Protein AF-C3Y160-F1 (afdb_monomer_lite)

Radius of gyration: 43.03 Å; chains: 1; bounding box: 176×109×102 Å

Foldseek 3Di:
DDDPDDPPLLQWKKWAFDLQPQGRAIAIDRPPDQWDQDLPQLWIDGPVSGHPIDTDPDLVLNLLRCCLCQVQVLLFQRQALQRRDHSRDGQLLLQLQQVVLQFWFADPPVLAIDGQVVVVHDRGDQLLVLLQAFDADEPRCQPTRNQHADDPQQCVFQVVVQCVLCVVQVVDRFWGWGDFDQQLLQVLRQVCCGRASHSNNSQSLLVLLLVQCVVCVVVVCVLQVVPDPPVCSVVLSLLSHPPRDDPVQDQRYHDVVSQLSSLLSNLAKEWEAGHPVVLVDPDDLTAIHHNVVDQQQSQADPVSHGSAYWYWYQRHPLSRGITGIHGHPPGDFGWDAPVRTHAHPSDDRVCCVSRFDADPRRTTGHRDDHYDDPVSVVSRSVSSQVVSCVVLVFGSVQLSLQCRQPVVVVVDDNDRSVNSSVVSSVQQVQQFWKAALSNRHIDGLDDPQQLWAVVHVLLVVQCVVPNDADAPDWDQDVVSQWIWGADPVRRGTHTDSVNRDDQADPRSRDRRMFTAHRHRDTPDDFQRFDSAAQPDAPCSNGTWTDDPHDTWSYAFDWDFQWADDPNDIDTDTDGADDPTPPPVPGDDLLVSLQVVCCVPPVVCRPVPVSSVVSSVRVCVRVVDPDDDDHDDPVPDPDDDDDDDDDDDDDDDDDDDDDDDDDDDDDDDDDDPPPDPDPVSVVVVVVCVVVVVVVVVVVVVVVVVVVVVVVVVVVVVPPDDDDDDDDDDDDDDDDDDDDDDDDDDDDQWAWEWEAEPVGDIDIDIGGQQAFPVNVLVSCCVPVVAHSVFWFKWWDVVTDTDDHDDVPCRRGGDPDHHYIYMYIYGHDDDDDDDDDDDDDDDDDDDDDDDDDDDDDDDDDCPVVVVLVVVVVSLVSSLVVLQVSQVSVVHGSLVSCLAPLVLFALSHSVVVVCCSPPNDDAQDKDDDPSDPPWIWGQHPVRRGIFTQLPPVGTHRRHPCVVVVVVVSVVVVVVDDPPPPPPPPPDDDDYDDDDDDDDDDDDPRDRDDDDDDDDDDDDDDDDDDDDDDDDDDDDDDDDDDDDDDDDDDDDDDDDDDYDDDYDDDDDDDDDDDDDDDDDDDDDDDDDDDDDDDDDDDDD

Organism: Branchiostoma floridae (NCBI:txid7739)

Structure (mmCIF, N/CA/C/O backbone):
data_AF-C3Y160-F1
#
_entry.id   AF-C3Y160-F1
#
loop_
_atom_site.group_PDB
_atom_site.id
_atom_site.type_symbol
_atom_site.label_atom_id
_atom_site.label_alt_id
_atom_site.label_comp_id
_atom_site.label_asym_id
_atom_site.label_entity_id
_atom_site.label_seq_id
_atom_site.pdbx_PDB_ins_code
_atom_site.Cartn_x
_atom_site.Cartn_y
_atom_site.Cartn_z
_atom_site.occupancy
_atom_site.B_iso_or_equiv
_atom_site.auth_seq_id
_atom_site.auth_comp_id
_atom_site.auth_asym_id
_atom_site.auth_atom_id
_atom_site.pdbx_PDB_model_num
ATOM 1 N N . MET A 1 1 ? -1.901 44.728 -33.191 1.00 28.69 1 MET A N 1
ATOM 2 C CA . MET A 1 1 ? -0.955 44.079 -32.252 1.00 28.69 1 MET A CA 1
ATOM 3 C C . MET A 1 1 ? -1.765 43.401 -31.156 1.00 28.69 1 MET A C 1
ATOM 5 O O . MET A 1 1 ? -2.760 43.987 -30.753 1.00 28.69 1 MET A O 1
ATOM 9 N N . LEU A 1 2 ? -1.385 42.202 -30.701 1.00 23.12 2 LEU A N 1
ATOM 10 C CA . LEU A 1 2 ? -2.058 41.497 -29.594 1.00 23.12 2 LEU A CA 1
ATOM 11 C C . LEU A 1 2 ? -1.254 41.627 -28.280 1.00 23.12 2 LEU A C 1
ATOM 13 O O . LEU A 1 2 ? -0.032 41.793 -28.353 1.00 23.12 2 LEU A O 1
ATOM 17 N N . PRO A 1 3 ? -1.884 41.552 -27.087 1.00 27.44 3 PRO A N 1
ATOM 18 C CA . PRO A 1 3 ? -1.202 41.828 -25.819 1.00 27.44 3 PRO A CA 1
ATOM 19 C C . PRO A 1 3 ? -0.219 40.719 -25.397 1.00 27.44 3 PRO A C 1
ATOM 21 O O . PRO A 1 3 ? -0.613 39.653 -24.922 1.00 27.44 3 PRO A O 1
ATOM 24 N N . ARG A 1 4 ? 1.088 40.988 -25.504 1.00 31.17 4 ARG A N 1
ATOM 25 C CA . ARG A 1 4 ? 2.152 40.155 -24.913 1.00 31.17 4 ARG A CA 1
ATOM 26 C C . ARG A 1 4 ? 2.256 40.396 -23.397 1.00 31.17 4 ARG A C 1
ATOM 28 O O . ARG A 1 4 ? 3.114 41.162 -22.970 1.00 31.17 4 ARG A O 1
ATOM 35 N N . SER A 1 5 ? 1.416 39.755 -22.578 1.00 34.22 5 SER A N 1
ATOM 36 C CA . SER A 1 5 ? 1.588 39.820 -21.107 1.00 34.22 5 SER A CA 1
ATOM 37 C C . SER A 1 5 ? 1.102 38.630 -20.264 1.00 34.22 5 SER A C 1
ATOM 39 O O . SER A 1 5 ? 1.584 38.501 -19.145 1.00 34.22 5 SER A O 1
ATOM 41 N N . LYS A 1 6 ? 0.219 37.739 -20.747 1.00 31.86 6 LYS A N 1
ATOM 42 C CA . LYS A 1 6 ? -0.302 36.604 -19.935 1.00 31.86 6 LYS A CA 1
ATOM 43 C C . LYS A 1 6 ? 0.188 35.200 -20.322 1.00 31.86 6 LYS A C 1
ATOM 45 O O . LYS A 1 6 ? -0.045 34.251 -19.588 1.00 31.86 6 LYS A O 1
ATOM 50 N N . SER A 1 7 ? 0.884 35.037 -21.446 1.00 43.88 7 SER A N 1
ATOM 51 C CA . SER A 1 7 ? 1.175 33.713 -22.028 1.00 43.88 7 SER A CA 1
ATOM 52 C C . SER A 1 7 ? 2.421 32.999 -21.483 1.00 43.88 7 SER A C 1
ATOM 54 O O . SER A 1 7 ? 2.872 32.044 -22.110 1.00 43.88 7 SER A O 1
ATOM 56 N N . ARG A 1 8 ? 3.050 33.487 -20.402 1.00 43.78 8 ARG A N 1
ATOM 57 C CA . ARG A 1 8 ? 4.340 32.952 -19.915 1.00 43.78 8 ARG A CA 1
ATOM 58 C C . ARG A 1 8 ? 4.230 32.109 -18.644 1.00 43.78 8 ARG A C 1
ATOM 60 O O . ARG A 1 8 ? 5.097 31.279 -18.413 1.00 43.78 8 ARG A O 1
ATOM 67 N N . GLU A 1 9 ? 3.172 32.277 -17.855 1.00 42.59 9 GLU A N 1
ATOM 68 C CA . GLU A 1 9 ? 2.926 31.462 -16.653 1.00 42.59 9 GLU A CA 1
ATOM 69 C C . GLU A 1 9 ? 2.296 30.107 -17.007 1.00 42.59 9 GLU A C 1
ATOM 71 O O . GLU A 1 9 ? 2.671 29.081 -16.444 1.00 42.59 9 GLU A O 1
ATOM 76 N N . THR A 1 10 ? 1.429 30.085 -18.024 1.00 48.44 10 THR A N 1
ATOM 77 C CA . THR A 1 10 ? 0.680 28.913 -18.517 1.00 48.44 10 THR A CA 1
ATOM 78 C C . THR A 1 10 ? 1.523 27.818 -19.177 1.00 48.44 10 THR A C 1
ATOM 80 O O . THR A 1 10 ? 0.948 26.885 -19.721 1.00 48.44 10 THR A O 1
ATOM 83 N N . TYR A 1 11 ? 2.858 27.914 -19.156 1.00 58.06 11 TYR A N 1
ATOM 84 C CA . TYR A 1 11 ? 3.773 26.899 -19.708 1.00 58.06 11 TYR A CA 1
ATOM 85 C C . TYR A 1 11 ? 4.978 26.587 -18.802 1.00 58.06 11 TYR A C 1
ATOM 87 O O . TYR A 1 11 ? 5.885 25.870 -19.217 1.00 58.06 11 TYR A O 1
ATOM 95 N N . ARG A 1 12 ? 5.010 27.101 -17.563 1.00 73.38 12 ARG A N 1
ATOM 96 C CA . ARG A 1 12 ? 6.098 26.811 -16.614 1.00 73.38 12 ARG A CA 1
ATOM 97 C C . ARG A 1 12 ? 5.959 25.384 -16.081 1.00 73.38 12 ARG A C 1
ATOM 99 O O . ARG A 1 12 ? 4.905 25.021 -15.553 1.00 73.38 12 ARG A O 1
ATOM 106 N N . VAL A 1 13 ? 7.022 24.591 -16.197 1.00 77.81 13 VAL A N 1
ATOM 107 C CA . VAL A 1 13 ? 7.127 23.261 -15.581 1.00 77.81 13 VAL A CA 1
ATOM 108 C C . VAL A 1 13 ? 7.920 23.390 -14.292 1.00 77.81 13 VAL A C 1
ATOM 110 O O . VAL A 1 13 ? 9.026 23.928 -14.286 1.00 77.81 13 VAL A O 1
ATOM 113 N N . LEU A 1 14 ? 7.360 22.875 -13.206 1.00 83.75 14 LEU A N 1
ATOM 114 C CA . LEU A 1 14 ? 8.043 22.727 -11.933 1.00 83.75 14 LEU A CA 1
ATOM 115 C C . LEU A 1 14 ? 8.468 21.268 -11.753 1.00 83.75 14 LEU A C 1
ATOM 117 O O . LEU A 1 14 ? 7.848 20.345 -12.291 1.00 83.75 14 LEU A O 1
ATOM 121 N N . SER A 1 15 ? 9.518 21.052 -10.973 1.00 85.19 15 SER A N 1
ATOM 122 C CA . SER A 1 15 ? 9.841 19.739 -10.428 1.00 85.19 15 SER A CA 1
ATOM 123 C C . SER A 1 15 ? 10.055 19.825 -8.923 1.00 85.19 15 SER A C 1
ATOM 125 O O . SER A 1 15 ? 10.265 20.905 -8.380 1.00 85.19 15 SER A O 1
ATOM 127 N N . GLY A 1 16 ? 9.946 18.696 -8.238 1.00 86.81 16 GLY A N 1
ATOM 128 C CA . GLY A 1 16 ? 10.106 18.598 -6.790 1.00 86.81 16 GLY A CA 1
ATOM 129 C C . GLY A 1 16 ? 9.972 17.149 -6.342 1.00 86.81 16 GLY A C 1
ATOM 130 O O . GLY A 1 16 ? 9.907 16.251 -7.176 1.00 86.81 16 GLY A O 1
ATOM 131 N N . HIS A 1 17 ? 9.929 16.893 -5.042 1.00 87.94 17 HIS A N 1
ATOM 132 C CA . HIS A 1 17 ? 10.000 15.541 -4.489 1.00 87.94 17 HIS A CA 1
ATOM 133 C C . HIS A 1 17 ? 8.732 15.188 -3.712 1.00 87.94 17 HIS A C 1
ATOM 135 O O . HIS A 1 17 ? 8.193 16.010 -2.965 1.00 87.94 17 HIS A O 1
ATOM 141 N N . CYS A 1 18 ? 8.257 13.953 -3.889 1.00 89.62 18 CYS A N 1
ATOM 142 C CA . CYS A 1 18 ? 7.149 13.406 -3.109 1.00 89.62 18 CYS A CA 1
ATOM 143 C C . CYS A 1 18 ? 7.467 13.497 -1.598 1.00 89.62 18 CYS A C 1
ATOM 145 O O . CYS A 1 18 ? 8.522 13.012 -1.185 1.00 89.62 18 CYS A O 1
ATOM 147 N N . PRO A 1 19 ? 6.586 14.080 -0.760 1.00 90.81 19 PRO A N 1
ATOM 148 C CA . PRO A 1 19 ? 6.842 14.238 0.672 1.00 90.81 19 PRO A CA 1
ATOM 149 C C . PRO A 1 19 ? 6.797 12.928 1.476 1.00 90.81 19 PRO A C 1
ATOM 151 O O . PRO A 1 19 ? 7.210 12.920 2.637 1.00 90.81 19 PRO A O 1
ATOM 154 N N . ASP A 1 20 ? 6.320 11.823 0.892 1.00 90.31 20 ASP A N 1
ATOM 155 C CA . ASP A 1 20 ? 6.388 10.510 1.532 1.00 90.31 20 ASP A CA 1
ATOM 156 C C . ASP A 1 20 ? 7.849 10.064 1.679 1.00 90.31 20 ASP A C 1
ATOM 158 O O . ASP A 1 20 ? 8.583 9.899 0.699 1.00 90.31 20 ASP A O 1
ATOM 162 N N . GLN A 1 21 ? 8.259 9.845 2.930 1.00 87.00 21 GLN A N 1
ATOM 163 C CA . GLN A 1 21 ? 9.657 9.635 3.307 1.00 87.00 21 GLN A CA 1
ATOM 164 C C . GLN A 1 21 ? 10.286 8.365 2.719 1.00 87.00 21 GLN A C 1
ATOM 166 O O . GLN A 1 21 ? 11.517 8.309 2.653 1.00 87.00 21 GLN A O 1
ATOM 171 N N . ASN A 1 22 ? 9.473 7.389 2.295 1.00 87.25 22 ASN A N 1
ATOM 172 C CA . ASN A 1 22 ? 9.919 6.131 1.691 1.00 87.25 22 ASN A CA 1
ATOM 173 C C . ASN A 1 22 ? 9.752 6.109 0.162 1.00 87.25 22 ASN A C 1
ATOM 175 O O . ASN A 1 22 ? 10.270 5.199 -0.477 1.00 87.25 22 ASN A O 1
ATOM 179 N N . CYS A 1 23 ? 9.056 7.090 -0.420 1.00 87.81 23 CYS A N 1
ATOM 180 C CA . CYS A 1 23 ? 8.959 7.276 -1.867 1.00 87.81 23 CYS A CA 1
ATOM 181 C C . CYS A 1 23 ? 10.003 8.281 -2.369 1.00 87.81 23 CYS A C 1
ATOM 183 O O . CYS A 1 23 ? 10.876 7.925 -3.155 1.00 87.81 23 CYS A O 1
ATOM 185 N N . ARG A 1 24 ? 9.921 9.545 -1.921 1.00 84.19 24 ARG A N 1
ATOM 186 C CA . ARG A 1 24 ? 10.782 10.675 -2.341 1.00 84.19 24 ARG A CA 1
ATOM 187 C C . ARG A 1 24 ? 10.939 10.889 -3.856 1.00 84.19 24 ARG A C 1
ATOM 189 O O . ARG A 1 24 ? 11.800 11.665 -4.265 1.00 84.19 24 ARG A O 1
ATOM 196 N N . ALA A 1 25 ? 10.128 10.236 -4.691 1.00 82.50 25 ALA A N 1
ATOM 197 C CA . ALA A 1 25 ? 10.270 10.269 -6.143 1.00 82.50 25 ALA A CA 1
ATOM 198 C C . ALA A 1 25 ? 10.261 11.709 -6.678 1.00 82.50 25 ALA A C 1
ATOM 200 O O . ALA A 1 25 ? 9.440 12.526 -6.247 1.00 82.50 25 ALA A O 1
ATOM 201 N N . LYS A 1 26 ? 11.155 12.012 -7.632 1.00 79.62 26 LYS A N 1
ATOM 202 C CA . LYS A 1 26 ? 11.177 13.315 -8.304 1.00 79.62 26 LYS A CA 1
ATOM 203 C C . LYS A 1 26 ? 9.999 13.416 -9.275 1.00 79.62 26 LYS A C 1
ATOM 205 O O . LYS A 1 26 ? 9.898 12.663 -10.245 1.00 79.62 26 LYS A O 1
ATOM 210 N N . LEU A 1 27 ? 9.095 14.337 -8.972 1.00 80.12 27 LEU A N 1
ATOM 211 C CA . LEU A 1 27 ? 7.880 14.648 -9.709 1.00 80.12 27 LEU A CA 1
ATOM 212 C C . LEU A 1 27 ? 8.112 15.860 -10.609 1.00 80.12 27 LEU A C 1
ATOM 214 O O . LEU A 1 27 ? 8.887 16.752 -10.275 1.00 80.12 27 LEU A O 1
ATOM 218 N N . PHE A 1 28 ? 7.392 15.900 -11.727 1.00 78.12 28 PHE A N 1
ATOM 219 C CA . PHE A 1 28 ? 7.389 16.998 -12.692 1.00 78.12 28 PHE A CA 1
ATOM 220 C C . PHE A 1 28 ? 5.934 17.370 -12.973 1.00 78.12 28 PHE A C 1
ATOM 222 O O . PHE A 1 28 ? 5.136 16.490 -13.302 1.00 78.12 28 PHE A O 1
ATOM 229 N N . PHE A 1 29 ? 5.568 18.637 -12.819 1.00 78.81 29 PHE A N 1
ATOM 230 C CA . PHE A 1 29 ? 4.174 19.076 -12.870 1.00 78.81 29 PHE A CA 1
ATOM 231 C C . PHE A 1 29 ? 4.056 20.515 -13.391 1.00 78.81 29 PHE A C 1
ATOM 233 O O . PHE A 1 29 ? 4.993 21.303 -13.252 1.00 78.81 29 PHE A O 1
ATOM 240 N N . PRO A 1 30 ? 2.925 20.889 -14.013 1.00 79.94 30 PRO A N 1
ATOM 241 C CA . PRO A 1 30 ? 2.691 22.268 -14.421 1.00 79.94 30 PRO A CA 1
ATOM 242 C C . PRO A 1 30 ? 2.616 23.216 -13.218 1.00 79.94 30 PRO A C 1
ATOM 244 O O . PRO A 1 30 ? 2.050 22.864 -12.185 1.00 79.94 30 PRO A O 1
ATOM 247 N N . ALA A 1 31 ? 3.103 24.451 -13.361 1.00 82.25 31 ALA A N 1
ATOM 248 C CA . ALA A 1 31 ? 3.077 25.445 -12.281 1.00 82.25 31 ALA A CA 1
ATOM 249 C C . ALA A 1 31 ? 1.659 25.829 -11.808 1.00 82.25 31 ALA A C 1
ATOM 251 O O . ALA A 1 31 ? 1.501 26.355 -10.709 1.00 82.25 31 ALA A O 1
ATOM 252 N N . TRP A 1 32 ? 0.631 25.554 -12.614 1.00 78.81 32 TRP A N 1
ATOM 253 C CA . TRP A 1 32 ? -0.780 25.777 -12.282 1.00 78.81 32 TRP A CA 1
ATOM 254 C C . TRP A 1 32 ? -1.497 24.538 -11.719 1.00 78.81 32 TRP A C 1
ATOM 256 O O . TRP A 1 32 ? -2.661 24.646 -11.336 1.00 78.81 32 TRP A O 1
ATOM 266 N N . ASP A 1 33 ? -0.849 23.367 -11.668 1.00 79.75 33 ASP A N 1
ATOM 267 C CA . ASP A 1 33 ? -1.440 22.178 -11.047 1.00 79.75 33 ASP A CA 1
ATOM 268 C C . ASP A 1 33 ? -1.330 22.276 -9.521 1.00 79.75 33 ASP A C 1
ATOM 270 O O . ASP A 1 33 ? -0.237 22.314 -8.951 1.00 79.75 33 ASP A O 1
ATOM 274 N N . SER A 1 34 ? -2.487 22.325 -8.862 1.00 83.50 34 SER A N 1
ATOM 275 C CA . SER A 1 34 ? -2.612 22.411 -7.411 1.00 83.50 34 SER A CA 1
ATOM 276 C C . SER A 1 34 ? -2.629 21.047 -6.713 1.00 83.50 34 SER A C 1
ATOM 278 O O . SER A 1 34 ? -2.491 21.016 -5.489 1.00 83.50 34 SER A O 1
ATOM 280 N N . SER A 1 35 ? -2.792 19.930 -7.440 1.00 86.69 35 SER A N 1
ATOM 281 C CA . SER A 1 35 ? -3.027 18.596 -6.867 1.00 86.69 35 SER A CA 1
ATOM 282 C C . SER A 1 35 ? -2.290 17.476 -7.624 1.00 86.69 35 SER A C 1
ATOM 284 O O . SER A 1 35 ? -2.880 16.654 -8.334 1.00 86.69 35 SER A O 1
ATOM 286 N N . ILE A 1 36 ? -0.979 17.413 -7.410 1.00 86.44 36 ILE A N 1
ATOM 287 C CA . ILE A 1 36 ? -0.039 16.533 -8.106 1.00 86.44 36 ILE A CA 1
ATOM 288 C C . ILE A 1 36 ? -0.219 15.081 -7.632 1.00 86.44 36 ILE A C 1
ATOM 290 O O . ILE A 1 36 ? -0.150 14.804 -6.433 1.00 86.44 36 ILE A O 1
ATOM 294 N N . GLU A 1 37 ? -0.393 14.136 -8.561 1.00 86.19 37 GLU A N 1
ATOM 295 C CA . GLU A 1 37 ? -0.336 12.692 -8.280 1.00 86.19 37 GLU A CA 1
ATOM 296 C C . GLU A 1 37 ? 1.112 12.181 -8.365 1.00 86.19 37 GLU A C 1
ATOM 298 O O . GLU A 1 37 ? 1.786 12.320 -9.389 1.00 86.19 37 GLU A O 1
ATOM 303 N N . CYS A 1 38 ? 1.608 11.572 -7.288 1.00 85.38 38 CYS A N 1
ATOM 304 C CA . CYS A 1 38 ? 2.910 10.923 -7.276 1.00 85.38 38 CYS A CA 1
ATOM 305 C C . CYS A 1 38 ? 2.859 9.631 -8.102 1.00 85.38 38 CYS A C 1
ATOM 307 O O . CYS A 1 38 ? 2.240 8.647 -7.700 1.00 85.38 38 CYS A O 1
ATOM 309 N N . THR A 1 39 ? 3.551 9.615 -9.243 1.00 76.94 39 THR A N 1
ATOM 310 C CA . THR A 1 39 ? 3.501 8.483 -10.190 1.00 76.94 39 THR A CA 1
ATOM 311 C C . THR A 1 39 ? 4.071 7.159 -9.658 1.00 76.94 39 THR A C 1
ATOM 313 O O . THR A 1 39 ? 3.780 6.118 -10.245 1.00 76.94 39 THR A O 1
ATOM 316 N N . ASP A 1 40 ? 4.833 7.184 -8.558 1.00 80.56 40 ASP A N 1
ATOM 317 C CA . ASP A 1 40 ? 5.325 5.993 -7.854 1.00 80.56 40 ASP A CA 1
ATOM 318 C C . ASP A 1 40 ? 4.375 5.570 -6.717 1.00 80.56 40 ASP A C 1
ATOM 320 O O . ASP A 1 40 ? 3.670 4.569 -6.847 1.00 80.56 40 ASP A O 1
ATOM 324 N N . CYS A 1 41 ? 4.272 6.329 -5.618 1.00 87.50 41 CYS A N 1
ATOM 325 C CA . CYS A 1 41 ? 3.459 5.893 -4.474 1.00 87.50 41 CYS A CA 1
ATOM 326 C C . CYS A 1 41 ? 1.935 6.004 -4.689 1.00 87.50 41 CYS A C 1
ATOM 328 O O . CYS A 1 41 ? 1.176 5.382 -3.948 1.00 87.50 41 CYS A O 1
ATOM 330 N N . GLY A 1 42 ? 1.465 6.754 -5.692 1.00 87.06 42 GLY A N 1
ATOM 331 C CA . GLY A 1 42 ? 0.040 6.956 -5.991 1.00 87.06 42 GLY A CA 1
ATOM 332 C C . GLY A 1 42 ? -0.678 7.965 -5.088 1.00 87.06 42 GLY A C 1
ATOM 333 O O . GLY A 1 42 ? -1.872 8.196 -5.259 1.00 87.06 42 GLY A O 1
ATOM 334 N N . GLN A 1 43 ? 0.014 8.579 -4.124 1.00 90.44 43 GLN A N 1
ATOM 335 C CA . GLN A 1 43 ? -0.568 9.640 -3.300 1.00 90.44 43 GLN A CA 1
ATOM 336 C C . GLN A 1 43 ? -0.787 10.910 -4.129 1.00 90.44 43 GLN A C 1
ATOM 338 O O . GLN A 1 43 ? 0.034 11.250 -4.981 1.00 90.44 43 GLN A O 1
ATOM 343 N N . ARG A 1 44 ? -1.865 11.649 -3.845 1.00 89.44 44 ARG A N 1
ATOM 344 C CA . ARG A 1 44 ? -2.053 13.015 -4.354 1.00 89.44 44 ARG A CA 1
ATOM 345 C C . ARG A 1 44 ? -1.686 14.024 -3.275 1.00 89.44 44 ARG A C 1
ATOM 347 O O . ARG A 1 44 ? -2.143 13.905 -2.141 1.00 89.44 44 ARG A O 1
ATOM 354 N N . HIS A 1 45 ? -0.890 15.018 -3.642 1.00 89.00 45 HIS A N 1
ATOM 355 C CA . HIS A 1 45 ? -0.391 16.058 -2.746 1.00 89.00 45 HIS A CA 1
ATOM 356 C C . HIS A 1 45 ? -0.837 17.435 -3.236 1.00 89.00 45 HIS A C 1
ATOM 358 O O . HIS A 1 45 ? -0.967 17.654 -4.439 1.00 89.00 45 HIS A O 1
ATOM 364 N N . GLN A 1 46 ? -1.027 18.386 -2.320 1.00 88.62 46 GLN A N 1
ATOM 365 C CA . GLN A 1 46 ? -1.099 19.792 -2.716 1.00 88.62 46 GLN A CA 1
ATOM 366 C C . GLN A 1 46 ? 0.276 20.269 -3.196 1.00 88.62 46 GLN A C 1
ATOM 368 O O . GLN A 1 46 ? 1.297 19.825 -2.670 1.00 88.62 46 GLN A O 1
ATOM 373 N N . GLN A 1 47 ? 0.311 21.206 -4.146 1.00 88.81 47 GLN A N 1
ATOM 374 C CA . GLN A 1 47 ? 1.558 21.794 -4.659 1.00 88.81 47 GLN A CA 1
ATOM 375 C C . GLN A 1 47 ? 2.458 22.350 -3.535 1.00 88.81 47 GLN A C 1
ATOM 377 O O . GLN A 1 47 ? 3.669 22.148 -3.547 1.00 88.81 47 GLN A O 1
ATOM 382 N N . SER A 1 48 ? 1.848 22.960 -2.515 1.00 89.12 48 SER A N 1
ATOM 383 C CA . SER A 1 48 ? 2.486 23.481 -1.296 1.00 89.12 48 SER A CA 1
ATOM 384 C C . SER A 1 48 ? 3.131 22.420 -0.391 1.00 89.12 48 SER A C 1
ATOM 386 O O . SER A 1 48 ? 3.931 22.771 0.472 1.00 89.12 48 SER A O 1
ATOM 388 N N . ALA A 1 49 ? 2.785 21.140 -0.561 1.00 89.25 49 ALA A N 1
ATOM 389 C CA . ALA A 1 49 ? 3.330 20.019 0.207 1.00 89.25 49 ALA A CA 1
ATOM 390 C C . ALA A 1 49 ? 4.451 19.264 -0.534 1.00 89.25 49 ALA A C 1
ATOM 392 O O . ALA A 1 49 ? 5.050 18.351 0.035 1.00 89.25 49 ALA A O 1
ATOM 393 N N . ILE A 1 50 ? 4.745 19.617 -1.791 1.00 91.44 50 ILE A N 1
ATOM 394 C CA . ILE A 1 50 ? 5.877 19.059 -2.538 1.00 91.44 50 ILE A CA 1
ATOM 395 C C . ILE A 1 50 ? 7.188 19.635 -1.986 1.00 91.44 50 ILE A C 1
ATOM 397 O O . ILE A 1 50 ? 7.301 20.834 -1.738 1.00 91.44 50 ILE A O 1
ATOM 401 N N . GLN A 1 51 ? 8.197 18.785 -1.796 1.00 91.62 51 GLN A N 1
ATOM 402 C CA . GLN A 1 51 ? 9.487 19.197 -1.239 1.00 91.62 51 GLN A CA 1
ATOM 403 C C . GLN A 1 51 ? 10.440 19.682 -2.338 1.00 91.62 51 GLN A C 1
ATOM 405 O O . GLN A 1 51 ? 10.501 19.088 -3.413 1.00 91.62 51 GLN A O 1
ATOM 410 N N . ASN A 1 52 ? 11.232 20.718 -2.044 1.00 89.44 52 ASN A N 1
ATOM 411 C CA . ASN A 1 52 ? 12.265 21.269 -2.934 1.00 89.44 52 ASN A CA 1
ATOM 412 C C . ASN A 1 52 ? 11.727 21.588 -4.344 1.00 89.44 52 ASN A C 1
ATOM 414 O O . ASN A 1 52 ? 12.195 21.022 -5.331 1.00 89.44 52 ASN A O 1
ATOM 418 N N . VAL A 1 53 ? 10.702 22.444 -4.421 1.00 90.06 53 VAL A N 1
ATOM 419 C CA . VAL A 1 53 ? 10.089 22.849 -5.695 1.00 90.06 53 VAL A CA 1
ATOM 420 C C . VAL A 1 53 ? 11.005 23.817 -6.449 1.00 90.06 53 VAL A C 1
ATOM 422 O O . VAL A 1 53 ? 11.336 24.887 -5.942 1.00 90.06 53 VAL A O 1
ATOM 425 N N . GLU A 1 54 ? 11.375 23.451 -7.672 1.00 88.50 54 GLU A N 1
ATOM 426 C CA . GLU A 1 54 ? 12.254 24.204 -8.573 1.00 88.50 54 GLU A CA 1
ATOM 427 C C . GLU A 1 54 ? 11.638 24.329 -9.977 1.00 88.50 54 GLU A C 1
ATOM 429 O O . GLU A 1 54 ? 10.862 23.474 -10.406 1.00 88.50 54 GLU A O 1
ATOM 434 N N . GLU A 1 55 ? 11.975 25.390 -10.716 1.00 84.88 55 GLU A N 1
ATOM 435 C CA . GLU A 1 55 ? 11.536 25.566 -12.107 1.00 84.88 55 GLU A CA 1
ATOM 436 C C . GLU A 1 55 ? 12.471 24.836 -13.079 1.00 84.88 55 GLU A C 1
ATOM 438 O O . GLU A 1 55 ? 13.692 24.985 -13.023 1.00 84.88 55 GLU A O 1
ATOM 443 N N . VAL A 1 56 ? 11.897 24.059 -13.999 1.00 78.69 56 VAL A N 1
ATOM 444 C CA . VAL A 1 56 ? 12.656 23.285 -14.987 1.00 78.69 56 VAL A CA 1
ATOM 445 C C . VAL A 1 56 ? 13.065 24.199 -16.140 1.00 78.69 56 VAL A C 1
ATOM 447 O O . VAL A 1 56 ? 12.282 24.480 -17.044 1.00 78.69 56 VAL A O 1
ATOM 450 N N . THR A 1 57 ? 14.312 24.666 -16.104 1.00 71.12 57 THR A N 1
ATOM 451 C CA . THR A 1 57 ? 14.875 25.607 -17.088 1.00 71.12 57 THR A CA 1
ATOM 452 C C . THR A 1 57 ? 15.304 24.957 -18.405 1.00 71.12 57 THR A C 1
ATOM 454 O O . THR A 1 57 ? 15.395 25.647 -19.420 1.00 71.12 57 THR A O 1
ATOM 457 N N . ASN A 1 58 ? 15.562 23.644 -18.417 1.00 65.44 58 ASN A N 1
ATOM 458 C CA . ASN A 1 58 ? 15.902 22.899 -19.630 1.00 65.44 58 ASN A CA 1
ATOM 459 C C . ASN A 1 58 ? 14.613 22.533 -20.406 1.00 65.44 58 ASN A C 1
ATOM 461 O O . ASN A 1 58 ? 13.774 21.807 -19.859 1.00 65.44 58 ASN A O 1
ATOM 465 N N . PRO A 1 59 ? 14.446 22.992 -21.664 1.00 56.31 59 PRO A N 1
ATOM 466 C CA . PRO A 1 59 ? 13.213 22.793 -22.420 1.00 56.31 59 PRO A CA 1
ATOM 467 C C . PRO A 1 59 ? 12.963 21.327 -22.781 1.00 56.31 59 PRO A C 1
ATOM 469 O O . PRO A 1 59 ? 11.817 20.901 -22.713 1.00 56.31 59 PRO A O 1
ATOM 472 N N . ASP A 1 60 ? 13.989 20.532 -23.090 1.00 54.94 60 ASP A N 1
ATOM 473 C CA . ASP A 1 60 ? 13.832 19.121 -23.470 1.00 54.94 60 ASP A CA 1
ATOM 474 C C . ASP A 1 60 ? 13.422 18.258 -22.270 1.00 54.94 60 ASP A C 1
ATOM 476 O O . ASP A 1 60 ? 12.558 17.383 -22.373 1.00 54.94 60 ASP A O 1
ATOM 480 N N . VAL A 1 61 ? 13.983 18.552 -21.092 1.00 60.47 61 VAL A N 1
ATOM 481 C CA . VAL A 1 61 ? 13.617 17.900 -19.823 1.00 60.47 61 VAL A CA 1
ATOM 482 C C . VAL A 1 61 ? 12.198 18.289 -19.403 1.00 60.47 61 VAL A C 1
ATOM 484 O O . VAL A 1 61 ? 11.441 17.431 -18.938 1.00 60.47 61 VAL A O 1
ATOM 487 N N . ALA A 1 62 ? 11.805 19.551 -19.603 1.00 60.06 62 ALA A N 1
ATOM 488 C CA . ALA A 1 62 ? 10.431 20.003 -19.404 1.00 60.06 62 ALA A CA 1
ATOM 489 C C . ALA A 1 62 ? 9.467 19.297 -20.377 1.00 60.06 62 ALA A C 1
ATOM 491 O O . ALA A 1 62 ? 8.480 18.711 -19.933 1.00 60.06 62 ALA A O 1
ATOM 492 N N . LEU A 1 63 ? 9.791 19.274 -21.676 1.00 55.62 63 LEU A N 1
ATOM 493 C CA . LEU A 1 63 ? 9.009 18.658 -22.753 1.00 55.62 63 LEU A CA 1
ATOM 494 C C . LEU A 1 63 ? 8.792 17.160 -22.502 1.00 55.62 63 LEU A C 1
ATOM 496 O O . LEU A 1 63 ? 7.653 16.702 -22.436 1.00 55.62 63 LEU A O 1
ATOM 500 N N . HIS A 1 64 ? 9.869 16.397 -22.295 1.00 59.22 64 HIS A N 1
ATOM 501 C CA . HIS A 1 64 ? 9.818 14.948 -22.091 1.00 59.22 64 HIS A CA 1
ATOM 502 C C . HIS A 1 64 ? 8.981 14.562 -20.861 1.00 59.22 64 HIS A C 1
ATOM 504 O O . HIS A 1 64 ? 8.195 13.613 -20.911 1.00 59.22 64 HIS A O 1
ATOM 510 N N . ASN A 1 65 ? 9.098 15.305 -19.754 1.00 59.44 65 ASN A N 1
ATOM 511 C CA . ASN A 1 65 ? 8.335 15.001 -18.544 1.00 59.44 65 ASN A CA 1
ATOM 512 C C . ASN A 1 65 ? 6.892 15.550 -18.580 1.00 59.44 65 ASN A C 1
ATOM 514 O O . ASN A 1 65 ? 5.998 14.898 -18.038 1.00 59.44 65 ASN A O 1
ATOM 518 N N . MET A 1 66 ? 6.612 16.651 -19.293 1.00 58.03 66 MET A N 1
ATOM 519 C CA . MET A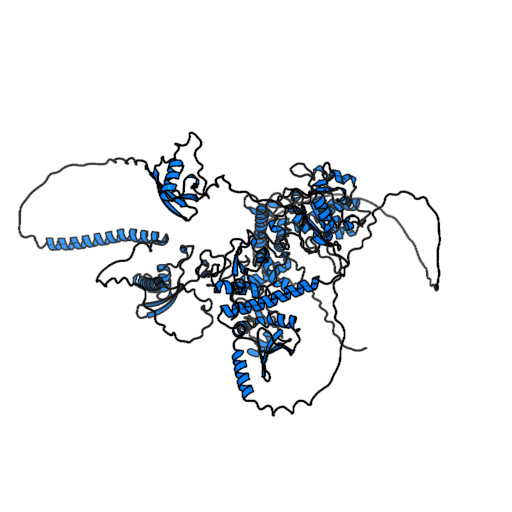 1 66 ? 5.234 17.047 -19.625 1.00 58.03 66 MET A CA 1
ATOM 520 C C . MET A 1 66 ? 4.550 16.002 -20.508 1.00 58.03 66 MET A C 1
ATOM 522 O O . MET A 1 66 ? 3.430 15.604 -20.203 1.00 58.03 66 MET A O 1
ATOM 526 N N . LEU A 1 67 ? 5.216 15.489 -21.546 1.00 53.41 67 LEU A N 1
ATOM 527 C CA . LEU A 1 67 ? 4.700 14.391 -22.371 1.00 53.41 67 LEU A CA 1
ATOM 528 C C . LEU A 1 67 ? 4.398 13.151 -21.506 1.00 53.41 67 LEU A C 1
ATOM 530 O O . LEU A 1 67 ? 3.299 12.596 -21.583 1.00 53.41 67 LEU A O 1
ATOM 534 N N . ARG A 1 68 ? 5.328 12.770 -20.614 1.00 55.62 68 ARG A N 1
ATOM 535 C CA . ARG A 1 68 ? 5.180 11.634 -19.681 1.00 55.62 68 ARG A CA 1
ATOM 536 C C . ARG A 1 68 ? 3.995 11.777 -18.715 1.00 55.62 68 ARG A C 1
ATOM 538 O O . ARG A 1 68 ? 3.432 10.753 -18.340 1.00 55.62 68 ARG A O 1
ATOM 545 N N . ASN A 1 69 ? 3.595 12.995 -18.338 1.00 53.69 69 ASN A N 1
ATOM 546 C CA . ASN A 1 69 ? 2.578 13.213 -17.298 1.00 53.69 69 ASN A CA 1
ATOM 547 C C . ASN A 1 69 ? 1.235 13.759 -17.826 1.00 53.69 69 ASN A C 1
ATOM 549 O O . ASN A 1 69 ? 0.190 13.403 -17.287 1.00 53.69 69 ASN A O 1
ATOM 553 N N . VAL A 1 70 ? 1.217 14.549 -18.903 1.00 52.84 70 VAL A N 1
ATOM 554 C CA . VAL A 1 70 ? -0.016 15.089 -19.515 1.00 52.84 70 VAL A CA 1
ATOM 555 C C . VAL A 1 70 ? -0.615 14.117 -20.535 1.00 52.84 70 VAL A C 1
ATOM 557 O O . VAL A 1 70 ? -1.832 13.961 -20.565 1.00 52.84 70 VAL A O 1
ATOM 560 N N . LEU A 1 71 ? 0.204 13.423 -21.339 1.00 49.72 71 LEU A N 1
ATOM 561 C CA . LEU A 1 71 ? -0.319 12.470 -22.330 1.00 49.72 71 LEU A CA 1
ATOM 562 C C . LEU A 1 71 ? -0.526 11.062 -21.753 1.00 49.72 71 LEU A C 1
ATOM 564 O O . LEU A 1 71 ? -1.500 10.406 -22.112 1.00 49.72 71 LEU A O 1
ATOM 568 N N . LEU A 1 72 ? 0.346 10.590 -20.848 1.00 50.66 72 LEU A N 1
ATOM 569 C CA . LEU A 1 72 ? 0.271 9.208 -20.335 1.00 50.66 72 LEU A CA 1
ATOM 570 C C . LEU A 1 72 ? -0.582 9.032 -19.065 1.00 50.66 72 LEU A C 1
ATOM 572 O O . LEU A 1 72 ? -0.863 7.899 -18.676 1.00 50.66 72 LEU A O 1
ATOM 576 N N . SER A 1 73 ? -1.031 10.108 -18.413 1.00 49.72 73 SER A N 1
ATOM 577 C CA . SER A 1 73 ? -1.920 10.017 -17.236 1.00 49.72 73 SER A CA 1
ATOM 578 C C . SER A 1 73 ? -3.298 9.431 -17.566 1.00 49.72 73 SER A C 1
ATOM 580 O O . SER A 1 73 ? -3.934 8.833 -16.698 1.00 49.72 73 SER A O 1
ATOM 582 N N . ASN A 1 74 ? -3.721 9.530 -18.830 1.00 49.78 74 ASN A N 1
ATOM 583 C CA . ASN A 1 74 ? -4.917 8.879 -19.367 1.00 49.78 74 ASN A CA 1
ATOM 584 C C . ASN A 1 74 ? -4.624 7.526 -20.054 1.00 49.78 74 ASN A C 1
ATOM 586 O O . ASN A 1 74 ? -5.564 6.841 -20.449 1.00 49.78 74 ASN A O 1
ATOM 590 N N . THR A 1 75 ? -3.354 7.111 -20.186 1.00 53.56 75 THR A N 1
ATOM 591 C CA . THR A 1 75 ? -2.958 5.802 -20.757 1.00 53.56 75 THR A CA 1
ATOM 592 C C . THR A 1 75 ? -2.513 4.790 -19.699 1.00 53.56 75 THR A C 1
ATOM 594 O O . THR A 1 75 ? -1.985 3.737 -20.047 1.00 53.56 75 THR A O 1
ATOM 597 N N . LYS A 1 76 ? -2.667 5.104 -18.410 1.00 62.38 76 LYS A N 1
ATOM 598 C CA . LYS A 1 76 ? -2.365 4.217 -17.279 1.00 62.38 76 LYS A CA 1
ATOM 599 C C . LYS A 1 76 ? -3.638 3.911 -16.487 1.00 62.38 76 LYS A C 1
ATOM 601 O O . LYS A 1 76 ? -4.506 4.780 -16.395 1.00 62.38 76 LYS A O 1
ATOM 606 N N . PRO A 1 77 ? -3.729 2.748 -15.819 1.00 63.19 77 PRO A N 1
ATOM 607 C CA . PRO A 1 77 ? -4.667 2.600 -14.717 1.00 63.19 77 PRO A CA 1
ATOM 608 C C . PRO A 1 77 ? -4.214 3.531 -13.581 1.00 63.19 77 PRO A C 1
ATOM 610 O O . PRO A 1 77 ? -3.056 3.487 -13.169 1.00 63.19 77 PRO A O 1
ATOM 613 N N . LYS A 1 78 ? -5.108 4.384 -13.072 1.00 70.81 78 LYS A N 1
ATOM 614 C CA . LYS A 1 78 ? -4.819 5.210 -11.886 1.00 70.81 78 LYS A CA 1
ATOM 615 C C . LYS A 1 78 ? -4.714 4.317 -10.648 1.00 70.81 78 LYS A C 1
ATOM 617 O O . LYS A 1 78 ? -5.379 3.277 -10.583 1.00 70.81 78 LYS A O 1
ATOM 622 N N . LYS A 1 79 ? -3.884 4.686 -9.667 1.00 76.25 79 LYS A N 1
ATOM 623 C CA . LYS A 1 79 ? -3.740 3.883 -8.442 1.00 76.25 79 LYS A CA 1
ATOM 624 C C . LYS A 1 79 ? -5.000 4.028 -7.584 1.00 76.25 79 LYS A C 1
ATOM 626 O O . LYS A 1 79 ? -5.331 5.108 -7.109 1.00 76.25 79 LYS A O 1
ATOM 631 N N . GLY A 1 80 ? -5.725 2.920 -7.435 1.00 75.44 80 GLY A N 1
ATOM 632 C CA . GLY A 1 80 ? -6.877 2.810 -6.542 1.00 75.44 80 GLY A CA 1
ATOM 633 C C . GLY A 1 80 ? -6.447 2.754 -5.076 1.00 75.44 80 GLY A C 1
ATOM 634 O O . GLY A 1 80 ? -5.275 2.495 -4.792 1.00 75.44 80 GLY A O 1
ATOM 635 N N . ALA A 1 81 ? -7.405 2.966 -4.171 1.00 81.06 81 ALA A N 1
ATOM 636 C CA . ALA A 1 81 ? -7.229 2.996 -2.714 1.00 81.06 81 ALA A CA 1
ATOM 637 C C . ALA A 1 81 ? -6.347 1.859 -2.162 1.00 81.06 81 ALA A C 1
ATOM 639 O O . ALA A 1 81 ? -5.447 2.096 -1.362 1.00 81.06 81 ALA A O 1
ATOM 640 N N . ASP A 1 82 ? -6.554 0.646 -2.663 1.00 84.69 82 ASP A N 1
ATOM 641 C CA . ASP A 1 82 ? -5.837 -0.571 -2.288 1.00 84.69 82 ASP A CA 1
ATOM 642 C C . ASP A 1 82 ? -4.357 -0.594 -2.729 1.00 84.69 82 ASP A C 1
ATOM 644 O O . ASP A 1 82 ? -3.536 -1.298 -2.142 1.00 84.69 82 ASP A O 1
ATOM 648 N N . THR A 1 83 ? -4.016 0.182 -3.763 1.00 87.94 83 THR A N 1
ATOM 649 C CA . THR A 1 83 ? -2.696 0.241 -4.425 1.00 87.94 83 THR A CA 1
ATOM 650 C C . THR A 1 83 ? -1.881 1.504 -4.120 1.00 87.94 83 THR A C 1
ATOM 652 O O . THR A 1 83 ? -0.712 1.570 -4.505 1.00 87.94 83 THR A O 1
ATOM 655 N N . VAL A 1 84 ? -2.449 2.496 -3.426 1.00 91.00 84 VAL A N 1
ATOM 656 C CA . VAL A 1 84 ? -1.689 3.656 -2.927 1.00 91.00 84 VAL A CA 1
ATOM 657 C C . VAL A 1 84 ? -0.748 3.189 -1.813 1.00 91.00 84 VAL A C 1
ATOM 659 O O . VAL A 1 84 ? -1.180 2.567 -0.844 1.00 91.00 84 VAL A O 1
ATOM 662 N N . ARG A 1 85 ? 0.552 3.478 -1.936 1.00 92.62 85 ARG A N 1
ATOM 663 C CA . ARG A 1 85 ? 1.559 3.188 -0.904 1.00 92.62 85 ARG A CA 1
ATOM 664 C C . ARG A 1 85 ? 1.684 4.385 0.033 1.00 92.62 85 ARG A C 1
ATOM 666 O O . ARG A 1 85 ? 1.980 5.484 -0.426 1.00 92.62 85 ARG A O 1
ATOM 673 N N . VAL A 1 86 ? 1.542 4.164 1.339 1.00 92.75 86 VAL A N 1
ATOM 674 C CA . VAL A 1 86 ? 1.839 5.154 2.390 1.00 92.75 86 VAL A CA 1
ATOM 675 C C . VAL A 1 86 ? 2.982 4.641 3.245 1.00 92.75 86 VAL A C 1
ATOM 677 O O . VAL A 1 86 ? 2.891 3.562 3.834 1.00 92.75 86 VAL A O 1
ATOM 680 N N . LEU A 1 87 ? 4.074 5.397 3.289 1.00 90.88 87 LEU A N 1
ATOM 681 C CA . LEU A 1 87 ? 5.356 5.039 3.887 1.00 90.88 87 LEU A CA 1
ATOM 682 C C . LEU A 1 87 ? 5.857 3.662 3.412 1.00 90.88 87 LEU A C 1
ATOM 684 O O . LEU A 1 87 ? 6.334 2.843 4.197 1.00 90.88 87 LEU A O 1
ATOM 688 N N . GLY A 1 88 ? 5.738 3.415 2.103 1.00 88.50 88 GLY A N 1
ATOM 689 C CA . GLY A 1 88 ? 6.186 2.199 1.408 1.00 88.50 88 GLY A CA 1
ATOM 690 C C . GLY A 1 88 ? 5.170 1.048 1.329 1.00 88.50 88 GLY A C 1
ATOM 691 O O . GLY A 1 88 ? 5.362 0.145 0.519 1.00 88.50 88 GLY A O 1
ATOM 692 N N . LEU A 1 89 ? 4.075 1.084 2.100 1.00 92.25 89 LEU A N 1
ATOM 693 C CA . LEU A 1 89 ? 3.094 -0.010 2.179 1.00 92.25 89 LEU A CA 1
ATOM 694 C C . LEU A 1 89 ? 1.712 0.405 1.662 1.00 92.25 89 LEU A C 1
ATOM 696 O O . LEU A 1 89 ? 1.174 1.431 2.081 1.00 92.25 89 LEU A O 1
ATOM 700 N N . SER A 1 90 ? 1.130 -0.426 0.797 1.00 93.56 90 SER A N 1
ATOM 701 C CA . SER A 1 90 ? -0.266 -0.352 0.335 1.00 93.56 90 SER A CA 1
ATOM 702 C C . SER A 1 90 ? -1.163 -1.366 1.061 1.00 93.56 90 SER A C 1
ATOM 704 O O . SER A 1 90 ? -0.653 -2.311 1.672 1.00 93.56 90 SER A O 1
ATOM 706 N N . ASN A 1 91 ? -2.492 -1.214 0.988 1.00 92.81 91 ASN A N 1
ATOM 707 C CA . ASN A 1 91 ? -3.425 -2.200 1.557 1.00 92.81 91 ASN A CA 1
ATOM 708 C C . ASN A 1 91 ? -3.263 -3.568 0.860 1.00 92.81 91 ASN A C 1
ATOM 710 O O . ASN A 1 91 ? -3.200 -4.595 1.531 1.00 92.81 91 ASN A O 1
ATOM 714 N N . TYR A 1 92 ? -3.062 -3.602 -0.464 1.00 93.44 92 TYR A N 1
ATOM 715 C CA . TYR A 1 92 ? -2.819 -4.848 -1.201 1.00 93.44 92 TYR A CA 1
ATOM 716 C C . TYR A 1 92 ? -1.516 -5.556 -0.772 1.00 93.44 92 TYR A C 1
ATOM 718 O O . TYR A 1 92 ? -1.508 -6.774 -0.595 1.00 93.44 92 TYR A O 1
ATOM 726 N N . GLN A 1 93 ? -0.434 -4.813 -0.493 1.00 94.25 93 GLN A N 1
ATOM 727 C CA . GLN A 1 93 ? 0.754 -5.392 0.159 1.00 94.25 93 GLN A CA 1
ATOM 728 C C . GLN A 1 93 ? 0.433 -5.919 1.568 1.00 94.25 93 GLN A C 1
ATOM 730 O O . GLN A 1 93 ? 0.926 -6.979 1.940 1.00 94.25 93 GLN A O 1
ATOM 735 N N . CYS A 1 94 ? -0.421 -5.243 2.346 1.00 95.50 94 CYS A N 1
ATOM 736 C CA . CYS A 1 94 ? -0.837 -5.757 3.656 1.00 95.50 94 CYS A CA 1
ATOM 737 C C . CYS A 1 94 ? -1.571 -7.104 3.542 1.00 95.50 94 CYS A C 1
ATOM 739 O O . CYS A 1 94 ? -1.370 -7.967 4.398 1.00 95.50 94 CYS A O 1
ATOM 741 N N . LYS A 1 95 ? -2.358 -7.315 2.477 1.00 93.94 95 LYS A N 1
ATOM 742 C CA . LYS A 1 95 ? -3.057 -8.585 2.225 1.00 93.94 95 LYS A CA 1
ATOM 743 C C . LYS A 1 95 ? -2.093 -9.729 1.926 1.00 93.94 95 LYS A C 1
ATOM 745 O O . LYS A 1 95 ? -2.181 -10.753 2.589 1.00 93.94 95 LYS A O 1
ATOM 750 N N . LEU A 1 96 ? -1.105 -9.509 1.053 1.00 96.19 96 LEU A N 1
ATOM 751 C CA . LEU A 1 96 ? -0.049 -10.491 0.752 1.00 96.19 96 LEU A CA 1
ATOM 752 C C . LEU A 1 96 ? 0.786 -10.899 1.986 1.00 96.19 96 LEU A C 1
ATOM 754 O O . LEU A 1 96 ? 1.309 -12.011 2.037 1.00 96.19 96 LEU A O 1
ATOM 758 N N . LEU A 1 97 ? 0.931 -10.010 2.977 1.00 97.62 97 LEU A N 1
ATOM 759 C CA . LEU A 1 97 ? 1.785 -10.233 4.152 1.00 97.62 97 LEU A CA 1
ATOM 760 C C . LEU A 1 97 ? 1.037 -10.743 5.401 1.00 97.62 97 LEU A C 1
ATOM 762 O O . LEU A 1 97 ? 1.666 -11.357 6.266 1.00 97.62 97 LEU A O 1
ATOM 766 N N . SER A 1 98 ? -0.279 -10.533 5.522 1.00 96.94 98 SER A N 1
ATOM 767 C CA . SER A 1 98 ? -1.050 -10.938 6.716 1.00 96.94 98 SER A CA 1
ATOM 768 C C . SER A 1 98 ? -1.069 -12.460 6.990 1.00 96.94 98 SER A C 1
ATOM 770 O O . SER A 1 98 ? -0.878 -12.849 8.150 1.00 96.94 98 SER A O 1
ATOM 772 N N . PRO A 1 99 ? -1.184 -13.349 5.978 1.00 96.88 99 PRO A N 1
ATOM 773 C CA . PRO A 1 99 ? -1.060 -14.796 6.184 1.00 96.88 99 PRO A CA 1
ATOM 774 C C . PRO A 1 99 ? 0.314 -15.212 6.734 1.00 96.88 99 PRO A C 1
ATOM 776 O O . PRO A 1 99 ? 0.429 -16.186 7.474 1.00 96.88 99 PRO A O 1
ATOM 779 N N . LEU A 1 100 ? 1.378 -14.457 6.427 1.00 97.69 100 LEU A N 1
ATOM 780 C CA . LEU A 1 100 ? 2.713 -14.712 6.978 1.00 97.69 100 LEU A CA 1
ATOM 781 C C . LEU A 1 100 ? 2.814 -14.236 8.432 1.00 97.69 100 LEU A C 1
ATOM 783 O O . LEU A 1 100 ? 3.262 -15.003 9.282 1.00 97.69 100 LEU A O 1
ATOM 787 N N . LEU A 1 101 ? 2.315 -13.032 8.743 1.00 96.25 101 LEU A N 1
ATOM 788 C CA . LEU A 1 101 ? 2.257 -12.492 10.115 1.00 96.25 101 LEU A CA 1
ATOM 789 C C . LEU A 1 101 ? 1.438 -13.345 11.087 1.00 96.25 101 LEU A C 1
ATOM 791 O O . LEU A 1 101 ? 1.645 -13.280 12.296 1.00 96.25 101 LEU A O 1
ATOM 795 N N . THR A 1 102 ? 0.534 -14.167 10.561 1.00 97.31 102 THR A N 1
ATOM 796 C CA . THR A 1 102 ? -0.235 -15.132 11.349 1.00 97.31 102 THR A CA 1
ATOM 797 C C . THR A 1 102 ? 0.661 -16.215 11.962 1.00 97.31 102 THR A C 1
ATOM 799 O O . THR A 1 102 ? 0.373 -16.657 13.068 1.00 97.31 102 THR A O 1
ATOM 802 N N . HIS A 1 103 ? 1.777 -16.590 11.320 1.00 97.56 103 HIS A N 1
ATOM 803 C CA . HIS A 1 103 ? 2.665 -17.684 11.764 1.00 97.56 103 HIS A CA 1
ATOM 804 C C . HIS A 1 103 ? 4.130 -17.271 12.002 1.00 97.56 103 HIS A C 1
ATOM 806 O O . HIS A 1 103 ? 4.924 -18.049 12.544 1.00 97.56 103 HIS A O 1
ATOM 812 N N . TYR A 1 104 ? 4.509 -16.054 11.604 1.00 97.56 104 TYR A N 1
ATOM 813 C CA . TYR A 1 104 ? 5.859 -15.507 11.711 1.00 97.56 104 TYR A CA 1
ATOM 814 C C . TYR A 1 104 ? 5.870 -14.180 12.480 1.00 97.56 104 TYR A C 1
ATOM 816 O O . TYR A 1 104 ? 5.045 -13.296 12.265 1.00 97.56 104 TYR A O 1
ATOM 824 N N . GLY A 1 105 ? 6.866 -14.019 13.351 1.00 95.19 105 GLY A N 1
ATOM 825 C CA . GLY A 1 105 ? 7.179 -12.766 14.034 1.00 95.19 105 GLY A CA 1
ATOM 826 C C . GLY A 1 105 ? 8.543 -12.220 13.610 1.00 95.19 105 GLY A C 1
ATOM 827 O O . GLY A 1 105 ? 9.338 -12.916 12.981 1.00 95.19 105 GLY A O 1
ATOM 828 N N . MET A 1 106 ? 8.842 -10.975 13.987 1.00 95.44 106 MET A N 1
ATOM 829 C CA . MET A 1 106 ? 10.180 -10.392 13.823 1.00 95.44 106 MET A CA 1
ATOM 830 C C . MET A 1 106 ? 11.007 -10.544 15.107 1.00 95.44 106 MET A C 1
ATOM 832 O O . MET A 1 106 ? 10.627 -10.062 16.180 1.00 95.44 106 MET A O 1
ATOM 836 N N . ASP A 1 107 ? 12.186 -11.144 14.976 1.00 91.75 107 ASP A N 1
ATOM 837 C CA . ASP A 1 107 ? 13.210 -11.199 16.012 1.00 91.75 107 ASP A CA 1
ATOM 838 C C . ASP A 1 107 ? 13.761 -9.794 16.306 1.00 91.75 107 ASP A C 1
ATOM 840 O O . ASP A 1 107 ? 14.212 -9.069 15.417 1.00 91.75 107 ASP A O 1
ATOM 844 N N . LYS A 1 108 ? 13.721 -9.380 17.577 1.00 86.75 108 LYS A N 1
ATOM 845 C CA . LYS A 1 108 ? 14.028 -7.991 17.961 1.00 86.75 108 LYS A CA 1
ATOM 846 C C . LYS A 1 108 ? 15.498 -7.605 17.770 1.00 86.75 108 LYS A C 1
ATOM 848 O O . LYS A 1 108 ? 15.760 -6.428 17.527 1.00 86.75 108 LYS A O 1
ATOM 853 N N . GLN A 1 109 ? 16.423 -8.559 17.905 1.00 87.69 109 GLN A N 1
ATOM 854 C CA . GLN A 1 109 ? 17.868 -8.313 17.867 1.00 87.69 109 GLN A CA 1
ATOM 855 C C . GLN A 1 109 ? 18.385 -8.284 16.427 1.00 87.69 109 GLN A C 1
ATOM 857 O O . GLN A 1 109 ? 19.027 -7.323 16.018 1.00 87.69 109 GLN A O 1
ATOM 862 N N . SER A 1 110 ? 18.062 -9.320 15.652 1.00 90.44 110 SER A N 1
ATOM 863 C CA . SER A 1 110 ? 18.493 -9.472 14.257 1.00 90.44 110 SER A CA 1
ATOM 864 C C . SER A 1 110 ? 17.622 -8.708 13.257 1.00 90.44 110 SER A C 1
ATOM 866 O O . SER A 1 110 ? 18.061 -8.445 12.142 1.00 90.44 110 SER A O 1
ATOM 868 N N . GLY A 1 111 ? 16.380 -8.373 13.625 1.00 91.88 111 GLY A N 1
ATOM 869 C CA . GLY A 1 111 ? 15.400 -7.760 12.726 1.00 91.88 111 GLY A CA 1
ATOM 870 C C . GLY A 1 111 ? 14.847 -8.693 11.647 1.00 91.88 111 GLY A C 1
ATOM 871 O O . GLY A 1 111 ? 14.059 -8.231 10.830 1.00 91.88 111 GLY A O 1
ATOM 872 N N . LYS A 1 112 ? 15.231 -9.975 11.644 1.00 94.81 112 LYS A N 1
ATOM 873 C CA . LYS A 1 112 ? 14.750 -10.983 10.692 1.00 94.81 112 LYS A CA 1
ATOM 874 C C . LYS A 1 112 ? 13.457 -11.639 11.165 1.00 94.81 112 LYS A C 1
ATOM 876 O O . LYS A 1 112 ? 13.153 -11.645 12.360 1.00 94.81 112 LYS A O 1
ATOM 881 N N . ALA A 1 113 ? 12.720 -12.239 10.238 1.00 96.25 113 ALA A N 1
ATOM 882 C CA . ALA A 1 113 ? 11.590 -13.088 10.579 1.00 96.25 113 ALA A CA 1
ATOM 883 C C . ALA A 1 113 ? 12.028 -14.419 11.216 1.00 96.25 113 ALA A C 1
ATOM 885 O O . ALA A 1 113 ? 13.104 -14.944 10.929 1.00 96.25 113 ALA A O 1
ATOM 886 N N . LYS A 1 114 ? 11.158 -14.975 12.063 1.00 95.94 114 LYS A N 1
ATOM 887 C CA . LYS A 1 114 ? 11.200 -16.343 12.608 1.00 95.94 114 LYS A CA 1
ATOM 888 C C . LYS A 1 114 ? 9.766 -16.851 12.753 1.00 95.94 114 LYS A C 1
ATOM 890 O O . LYS A 1 114 ? 8.855 -16.034 12.891 1.00 95.94 114 LYS A O 1
ATOM 895 N N . ARG A 1 115 ? 9.538 -18.169 12.773 1.00 96.56 115 ARG A N 1
ATOM 896 C CA . ARG A 1 115 ? 8.204 -18.684 13.133 1.00 96.56 115 ARG A CA 1
ATOM 897 C C . ARG A 1 115 ? 7.936 -18.411 14.607 1.00 96.56 115 ARG A C 1
ATOM 899 O O . ARG A 1 115 ? 8.858 -18.433 15.420 1.00 96.56 115 ARG A O 1
ATOM 906 N N . LEU A 1 116 ? 6.678 -18.184 14.959 1.00 96.00 116 LEU A N 1
ATOM 907 C CA . LEU A 1 116 ? 6.284 -17.822 16.324 1.00 96.00 116 LEU A CA 1
ATOM 908 C C . LEU A 1 116 ? 6.669 -18.907 17.347 1.00 96.00 116 LEU A C 1
ATOM 910 O O . LEU A 1 116 ? 7.259 -18.598 18.383 1.00 96.00 116 LEU A O 1
ATOM 914 N N . ARG A 1 117 ? 6.488 -20.183 16.995 1.00 95.00 117 ARG A N 1
ATOM 915 C CA . ARG A 1 117 ? 6.980 -21.338 17.769 1.00 95.00 117 ARG A CA 1
ATOM 916 C C . ARG A 1 117 ? 8.496 -21.321 18.020 1.00 95.00 117 ARG A C 1
ATOM 918 O O . ARG A 1 117 ? 8.937 -21.614 19.127 1.00 95.00 117 ARG A O 1
ATOM 925 N N . ASP A 1 118 ? 9.292 -20.879 17.042 1.00 94.44 118 ASP A N 1
ATOM 926 C CA . ASP A 1 118 ? 10.755 -20.758 17.147 1.00 94.44 118 ASP A CA 1
ATOM 927 C C . ASP A 1 118 ? 11.156 -19.559 18.046 1.00 94.44 118 ASP A C 1
ATOM 929 O O . ASP A 1 118 ? 12.323 -19.383 18.401 1.00 94.44 118 ASP A O 1
ATOM 933 N N . MET A 1 119 ? 10.178 -18.724 18.425 1.00 92.44 119 MET A N 1
ATOM 934 C CA . MET A 1 119 ? 10.271 -17.619 19.385 1.00 92.44 119 MET A CA 1
ATOM 935 C C . MET A 1 119 ? 9.584 -17.942 20.731 1.00 92.44 119 MET A C 1
ATOM 937 O O . MET A 1 119 ? 9.352 -17.025 21.522 1.00 92.44 119 MET A O 1
ATOM 941 N N . ASN A 1 120 ? 9.267 -19.218 21.000 1.00 92.56 120 ASN A N 1
ATOM 942 C CA . ASN A 1 120 ? 8.512 -19.707 22.167 1.00 92.56 120 ASN A CA 1
ATOM 943 C C . ASN A 1 120 ? 7.093 -19.108 22.309 1.00 92.56 120 ASN A C 1
ATOM 945 O O . ASN A 1 120 ? 6.624 -18.857 23.419 1.00 92.56 120 ASN A O 1
ATOM 949 N N . GLN A 1 121 ? 6.414 -18.862 21.188 1.00 93.12 121 GLN A N 1
ATOM 950 C CA . GLN A 1 121 ? 5.004 -18.448 21.114 1.00 93.12 121 GLN A CA 1
ATOM 951 C C . GLN A 1 121 ? 4.158 -19.571 20.467 1.00 93.12 121 GLN A C 1
ATOM 953 O O . GLN A 1 121 ? 4.734 -20.552 19.995 1.00 93.12 121 GLN A O 1
ATOM 958 N N . PRO A 1 122 ? 2.813 -19.495 20.453 1.00 92.56 122 PRO A N 1
ATOM 959 C CA . PRO A 1 122 ? 1.983 -20.464 19.728 1.00 92.56 122 PRO A CA 1
ATOM 960 C C . PRO A 1 122 ? 2.262 -20.461 18.212 1.00 92.56 122 PRO A C 1
ATOM 962 O O . PRO A 1 122 ? 2.865 -19.525 17.693 1.00 92.56 122 PRO A O 1
ATOM 965 N N . ASP A 1 123 ? 1.794 -21.479 17.479 1.00 93.00 123 ASP A N 1
ATOM 966 C CA . ASP A 1 123 ? 1.924 -21.531 16.008 1.00 93.00 123 ASP A CA 1
ATOM 967 C C . ASP A 1 123 ? 1.129 -20.424 15.277 1.00 93.00 123 ASP A C 1
ATOM 969 O O . ASP A 1 123 ? 1.430 -20.124 14.120 1.00 93.00 123 ASP A O 1
ATOM 973 N N . THR A 1 124 ? 0.165 -19.789 15.956 1.00 95.62 124 THR A N 1
ATOM 974 C CA . THR A 1 124 ? -0.634 -18.652 15.468 1.00 95.62 124 THR A CA 1
ATOM 975 C C . THR A 1 124 ? -0.422 -17.424 16.362 1.00 95.62 124 THR A C 1
ATOM 977 O O . THR A 1 124 ? -0.335 -17.548 17.585 1.00 95.62 124 THR A O 1
ATOM 980 N N . PHE A 1 125 ? -0.343 -16.230 15.767 1.00 97.06 125 PHE A N 1
ATOM 981 C CA . PHE A 1 125 ? -0.157 -14.959 16.475 1.00 97.06 125 PHE A CA 1
ATOM 982 C C . PHE A 1 125 ? -1.312 -14.670 17.439 1.00 97.06 125 PHE A C 1
ATOM 984 O O . PHE A 1 125 ? -2.457 -14.569 17.012 1.00 97.06 125 PHE A O 1
ATOM 991 N N . ASP A 1 126 ? -1.008 -14.482 18.723 1.00 95.94 126 ASP A N 1
ATOM 992 C CA . ASP A 1 126 ? -1.996 -14.153 19.755 1.00 95.94 126 ASP A CA 1
ATOM 993 C C . ASP A 1 126 ? -2.459 -12.689 19.635 1.00 95.94 126 ASP A C 1
ATOM 995 O O . ASP A 1 126 ? -1.725 -11.748 19.964 1.00 95.94 126 ASP A O 1
ATOM 999 N N . CYS A 1 127 ? -3.699 -12.482 19.183 1.00 97.19 127 CYS A N 1
ATOM 1000 C CA . CYS A 1 127 ? -4.269 -11.146 19.009 1.00 97.19 127 CYS A CA 1
ATOM 1001 C C . CYS A 1 127 ? -4.477 -10.374 20.327 1.00 97.19 127 CYS A C 1
ATOM 1003 O O . CYS A 1 127 ? -4.543 -9.141 20.280 1.00 97.19 127 CYS A O 1
ATOM 1005 N N . VAL A 1 128 ? -4.469 -11.025 21.501 1.00 95.38 128 VAL A N 1
ATOM 1006 C CA . VAL A 1 128 ? -4.499 -10.340 22.812 1.00 95.38 128 VAL A CA 1
ATOM 1007 C C . VAL A 1 128 ? -3.294 -9.400 22.965 1.00 95.38 128 VAL A C 1
ATOM 1009 O O . VAL A 1 128 ? -3.393 -8.346 23.597 1.00 95.38 128 VAL A O 1
ATOM 1012 N N . LEU A 1 129 ? -2.166 -9.700 22.307 1.00 94.06 129 LEU A N 1
ATOM 1013 C CA . LEU A 1 129 ? -0.963 -8.856 22.293 1.00 94.06 129 LEU A CA 1
ATOM 1014 C C . LEU A 1 129 ? -1.171 -7.478 21.632 1.00 94.06 129 LEU A C 1
ATOM 1016 O O . LEU A 1 129 ? -0.341 -6.582 21.823 1.00 94.06 129 LEU A O 1
ATOM 1020 N N . LEU A 1 130 ? -2.262 -7.295 20.878 1.00 94.75 130 LEU A N 1
ATOM 1021 C CA . LEU A 1 130 ? -2.683 -6.012 20.308 1.00 94.75 130 LEU A CA 1
ATOM 1022 C C . LEU A 1 130 ? -3.740 -5.294 21.162 1.00 94.75 130 LEU A C 1
ATOM 1024 O O . LEU A 1 130 ? -3.983 -4.112 20.928 1.00 94.75 130 LEU A O 1
ATOM 1028 N N . GLY A 1 131 ? -4.331 -5.946 22.170 1.00 92.56 131 GLY A N 1
ATOM 1029 C CA . GLY A 1 131 ? -5.415 -5.386 22.988 1.00 92.56 131 GLY A CA 1
ATOM 1030 C C . GLY A 1 131 ? -5.089 -4.017 23.599 1.00 92.56 131 GLY A C 1
ATOM 1031 O O . GLY A 1 131 ? -5.949 -3.142 23.635 1.00 92.56 131 GLY A O 1
ATOM 1032 N N . ASP A 1 132 ? -3.825 -3.767 23.961 1.00 91.56 132 ASP A N 1
ATOM 1033 C CA . ASP A 1 132 ? -3.371 -2.490 24.533 1.00 91.56 132 ASP A CA 1
ATOM 1034 C C . ASP A 1 132 ? -2.965 -1.403 23.507 1.00 91.56 132 ASP A C 1
ATOM 1036 O O . ASP A 1 132 ? -2.381 -0.382 23.885 1.00 91.56 132 ASP A O 1
ATOM 1040 N N . ARG A 1 133 ? -3.266 -1.598 22.210 1.00 94.94 133 ARG A N 1
ATOM 1041 C CA . ARG A 1 133 ? -2.818 -0.742 21.091 1.00 94.94 133 ARG A CA 1
ATOM 1042 C C . ARG A 1 133 ? -3.927 0.065 20.447 1.00 94.94 133 ARG A C 1
ATOM 1044 O O . ARG A 1 133 ? -5.021 -0.426 20.220 1.00 94.94 133 ARG A O 1
ATOM 1051 N N . ALA A 1 134 ? -3.637 1.314 20.114 1.00 95.44 134 ALA A N 1
ATOM 1052 C CA . ALA A 1 134 ? -4.540 2.152 19.339 1.00 95.44 134 ALA A CA 1
ATOM 1053 C C . ALA A 1 134 ? -3.731 2.976 18.344 1.00 95.44 134 ALA A C 1
ATOM 1055 O O . ALA A 1 134 ? -2.712 3.572 18.708 1.00 95.44 134 ALA A O 1
ATOM 1056 N N . PHE A 1 135 ? -4.180 3.016 17.099 1.00 96.62 135 PHE A N 1
ATOM 1057 C CA . PHE A 1 135 ? -3.588 3.847 16.068 1.00 96.62 135 PHE A CA 1
ATOM 1058 C C . PHE A 1 135 ? -4.009 5.309 16.231 1.00 96.62 135 PHE A C 1
ATOM 1060 O O . PHE A 1 135 ? -5.164 5.616 16.528 1.00 96.62 135 PHE A O 1
ATOM 1067 N N . GLN A 1 136 ? -3.056 6.209 15.988 1.00 96.25 136 GLN A N 1
ATOM 1068 C CA . GLN A 1 136 ? -3.334 7.620 15.764 1.00 96.25 136 GLN A CA 1
ATOM 1069 C C . GLN A 1 136 ? -2.741 8.051 14.424 1.00 96.25 136 GLN A C 1
ATOM 1071 O O . GLN A 1 136 ? -1.515 7.989 14.226 1.00 96.25 136 GLN A O 1
ATOM 1076 N N . ILE A 1 137 ? -3.612 8.494 13.516 1.00 95.88 137 ILE A N 1
ATOM 1077 C CA . ILE A 1 137 ? -3.233 8.957 12.183 1.00 95.88 137 ILE A CA 1
ATOM 1078 C C . ILE A 1 137 ? -2.493 10.290 12.285 1.00 95.88 137 ILE A C 1
ATOM 1080 O O . ILE A 1 137 ? -2.862 11.164 13.068 1.00 95.88 137 ILE A O 1
ATOM 1084 N N . ALA A 1 138 ? -1.418 10.440 11.518 1.00 94.25 138 ALA A N 1
ATOM 1085 C CA . ALA A 1 138 ? -0.697 11.703 11.451 1.00 94.25 138 ALA A CA 1
ATOM 1086 C C . ALA A 1 138 ? -1.502 12.711 10.595 1.00 94.25 138 ALA A C 1
ATOM 1088 O O . ALA A 1 138 ? -2.051 12.285 9.574 1.00 94.25 138 ALA A O 1
ATOM 1089 N N . PRO A 1 139 ? -1.621 13.998 10.985 1.00 93.50 139 PRO A N 1
ATOM 1090 C CA . PRO A 1 139 ? -2.426 14.992 10.263 1.00 93.50 139 PRO A CA 1
ATOM 1091 C C . PRO A 1 139 ? -2.152 15.055 8.753 1.00 93.50 139 PRO A C 1
ATOM 1093 O O . PRO A 1 139 ? -3.082 15.140 7.955 1.00 93.50 139 PRO A O 1
ATOM 1096 N N . GLU A 1 140 ? -0.886 14.931 8.358 1.00 90.44 140 GLU A N 1
ATOM 1097 C CA . GLU A 1 140 ? -0.404 14.923 6.976 1.00 90.44 140 GLU A CA 1
ATOM 1098 C C . GLU A 1 140 ? -0.920 13.741 6.131 1.00 90.44 140 GLU A C 1
ATOM 1100 O O . GLU A 1 140 ? -0.930 13.817 4.905 1.00 90.44 140 GLU A O 1
ATOM 1105 N N . HIS A 1 141 ? -1.391 12.663 6.767 1.00 93.62 141 HIS A N 1
ATOM 1106 C CA . HIS A 1 141 ? -1.913 11.471 6.094 1.00 93.62 141 HIS A CA 1
ATOM 1107 C C . HIS A 1 141 ? -3.450 11.421 6.021 1.00 93.62 141 HIS A C 1
ATOM 1109 O O . HIS A 1 141 ? -3.998 10.499 5.414 1.00 93.62 141 HIS A O 1
ATOM 1115 N N . VAL A 1 142 ? -4.159 12.389 6.618 1.00 94.50 142 VAL A N 1
ATOM 1116 C CA . VAL A 1 142 ? -5.632 12.381 6.723 1.00 94.50 142 VAL A CA 1
ATOM 1117 C C . VAL A 1 142 ? -6.325 12.408 5.356 1.00 94.50 142 VAL A C 1
ATOM 1119 O O . VAL A 1 142 ? -7.362 11.773 5.206 1.00 94.50 142 VAL A O 1
ATOM 1122 N N . GLU A 1 143 ? -5.752 13.063 4.345 1.00 91.44 143 GLU A N 1
ATOM 1123 C CA . GLU A 1 143 ? -6.372 13.192 3.013 1.00 91.44 143 GLU A CA 1
ATOM 1124 C C . GLU A 1 143 ? -5.885 12.179 1.962 1.00 91.44 143 GLU A C 1
ATOM 1126 O O . GLU A 1 143 ? -6.246 12.284 0.783 1.00 91.44 143 GLU A O 1
ATOM 1131 N N . ILE A 1 144 ? -5.091 11.180 2.363 1.00 92.06 144 ILE A N 1
ATOM 1132 C CA . ILE A 1 144 ? -4.603 10.149 1.441 1.00 92.06 144 ILE A CA 1
ATOM 1133 C C . ILE A 1 144 ? -5.707 9.123 1.153 1.00 92.06 144 ILE A C 1
ATOM 1135 O O . ILE A 1 144 ? -6.164 8.409 2.046 1.00 92.06 144 ILE A O 1
ATOM 1139 N N . VAL A 1 145 ? -6.091 9.006 -0.121 1.00 89.38 145 VAL A N 1
ATOM 1140 C CA . VAL A 1 145 ? -7.065 8.016 -0.613 1.00 89.38 145 VAL A CA 1
ATOM 1141 C C . VAL A 1 145 ? -6.624 6.594 -0.252 1.00 89.38 145 VAL A C 1
ATOM 1143 O O . VAL A 1 145 ? -5.472 6.231 -0.469 1.00 89.38 145 VAL A O 1
ATOM 1146 N N . GLY A 1 146 ? -7.541 5.792 0.297 1.00 89.06 146 GLY A N 1
ATOM 1147 C CA . GLY A 1 146 ? -7.280 4.409 0.715 1.00 89.06 146 GLY A CA 1
ATOM 1148 C C . GLY A 1 146 ? -6.531 4.247 2.040 1.00 89.06 146 GLY A C 1
ATOM 1149 O O . GLY A 1 146 ? -6.416 3.129 2.548 1.00 89.06 146 GLY A O 1
ATOM 1150 N N . TYR A 1 147 ? -6.047 5.348 2.626 1.00 94.06 147 TYR A N 1
ATOM 1151 C CA . TYR A 1 147 ? -5.297 5.315 3.878 1.00 94.06 147 TYR A CA 1
ATOM 1152 C C . TYR A 1 147 ? -5.909 6.148 5.008 1.00 94.06 147 TYR A C 1
ATOM 1154 O O . TYR A 1 147 ? -6.049 5.648 6.127 1.00 94.06 147 TYR A O 1
ATOM 1162 N N . GLY A 1 148 ? -6.239 7.403 4.700 1.00 94.50 148 GLY A N 1
ATOM 1163 C CA . GLY A 1 148 ? -6.843 8.370 5.605 1.00 94.50 148 GLY A CA 1
ATOM 1164 C C . GLY A 1 148 ? -8.368 8.336 5.573 1.00 94.50 148 GLY A C 1
ATOM 1165 O O . GLY A 1 148 ? -8.972 7.263 5.534 1.00 94.50 148 GLY A O 1
ATOM 1166 N N . ARG A 1 149 ? -8.982 9.522 5.631 1.00 94.50 149 ARG A N 1
ATOM 1167 C CA . ARG A 1 149 ? -10.429 9.735 5.737 1.00 94.50 149 ARG A CA 1
ATOM 1168 C C . ARG A 1 149 ? -11.188 8.961 4.656 1.00 94.50 149 ARG A C 1
ATOM 1170 O O . ARG A 1 149 ? -10.867 9.070 3.471 1.00 94.50 149 ARG A O 1
ATOM 1177 N N . ASP A 1 150 ? -12.195 8.194 5.069 1.00 92.88 150 ASP A N 1
ATOM 1178 C CA . ASP A 1 150 ? -13.048 7.448 4.144 1.00 92.88 150 ASP A CA 1
ATOM 1179 C C . ASP A 1 150 ? -13.819 8.392 3.201 1.00 92.88 150 ASP A C 1
ATOM 1181 O O . ASP A 1 150 ? -14.235 9.493 3.571 1.00 92.88 150 ASP A O 1
ATOM 1185 N N . ARG A 1 151 ? -14.008 7.934 1.960 1.00 85.62 151 ARG A N 1
ATOM 1186 C CA . ARG A 1 151 ? -14.727 8.639 0.891 1.00 85.62 151 ARG A CA 1
ATOM 1187 C C . ARG A 1 151 ? -15.870 7.804 0.288 1.00 85.62 151 ARG A C 1
ATOM 1189 O O . ARG A 1 151 ? -16.464 8.236 -0.691 1.00 85.62 151 ARG A O 1
ATOM 1196 N N . SER A 1 152 ? -16.212 6.651 0.879 1.00 78.38 152 SER A N 1
ATOM 1197 C CA . SER A 1 152 ? -17.321 5.779 0.442 1.00 78.38 152 SER A CA 1
ATOM 1198 C C . SER A 1 152 ? -18.726 6.337 0.729 1.00 78.38 152 SER A C 1
ATOM 1200 O O . SER A 1 152 ? -19.705 5.847 0.173 1.00 78.38 152 SER A O 1
ATOM 1202 N N . GLY A 1 153 ? -18.829 7.367 1.578 1.00 82.31 153 GLY A N 1
ATOM 1203 C CA . GLY A 1 153 ? -20.090 8.012 1.974 1.00 82.31 153 GLY A CA 1
ATOM 1204 C C . GLY A 1 153 ? -20.189 8.327 3.472 1.00 82.31 153 GLY A C 1
ATOM 1205 O O . GLY A 1 153 ? -21.015 9.148 3.874 1.00 82.31 153 GLY A O 1
ATOM 1206 N N . SER A 1 154 ? -19.308 7.749 4.297 1.00 87.88 154 SER A N 1
ATOM 1207 C CA . SER A 1 154 ? -19.372 7.837 5.766 1.00 87.88 154 SER A CA 1
ATOM 1208 C C . SER A 1 154 ? -19.394 9.255 6.324 1.00 87.88 154 SER A C 1
ATOM 1210 O O . SER A 1 154 ? -20.139 9.522 7.259 1.00 87.88 154 SER A O 1
ATOM 1212 N N . MET A 1 155 ? -18.642 10.187 5.733 1.00 88.69 155 MET A N 1
ATOM 1213 C CA . MET A 1 155 ? -18.631 11.593 6.154 1.00 88.69 155 MET A CA 1
ATOM 1214 C C . MET A 1 155 ? -20.009 12.265 6.045 1.00 88.69 155 MET A C 1
ATOM 1216 O O . MET A 1 155 ? -20.307 13.158 6.833 1.00 88.69 155 MET A O 1
ATOM 1220 N N . GLN A 1 156 ? -20.850 11.832 5.099 1.00 91.94 156 GLN A N 1
ATOM 1221 C CA . GLN A 1 156 ? -22.225 12.313 4.960 1.00 91.94 156 GLN A CA 1
ATOM 1222 C C . GLN A 1 156 ? -23.193 11.524 5.851 1.00 91.94 156 GLN A C 1
ATOM 1224 O O . GLN A 1 156 ? -24.117 12.110 6.410 1.00 91.94 156 GLN A O 1
ATOM 1229 N N . TYR A 1 157 ? -22.987 10.211 5.992 1.00 94.44 157 TYR A N 1
ATOM 1230 C CA . TYR A 1 157 ? -23.872 9.339 6.770 1.00 94.44 157 TYR A CA 1
ATOM 1231 C C . TYR A 1 157 ? -23.734 9.529 8.289 1.00 94.44 157 TYR A C 1
ATOM 1233 O O . TYR A 1 157 ? -24.724 9.582 9.014 1.00 94.44 157 TYR A O 1
ATOM 1241 N N . LEU A 1 158 ? -22.500 9.688 8.766 1.00 94.94 158 LEU A N 1
ATOM 1242 C CA . LEU A 1 158 ? -22.157 9.880 10.174 1.00 94.94 158 LEU A CA 1
ATOM 1243 C C . LEU A 1 158 ? -22.081 11.364 10.565 1.00 94.94 158 LEU A C 1
ATOM 1245 O O . LEU A 1 158 ? -21.647 11.660 11.675 1.00 94.94 158 LEU A O 1
ATOM 1249 N N . HIS A 1 159 ? -22.467 12.294 9.679 1.00 94.75 159 HIS A N 1
ATOM 1250 C CA . HIS A 1 159 ? -22.284 13.742 9.852 1.00 94.75 159 HIS A CA 1
ATOM 1251 C C . HIS A 1 159 ? -22.705 14.234 11.246 1.00 94.75 159 HIS A C 1
ATOM 1253 O O . HIS A 1 159 ? -21.892 14.796 11.981 1.00 94.75 159 HIS A O 1
ATOM 1259 N N . ASP A 1 160 ? -23.948 13.955 11.643 1.00 95.44 160 ASP A N 1
ATOM 1260 C CA . ASP A 1 160 ? -24.501 14.453 12.906 1.00 95.44 160 ASP A CA 1
ATOM 1261 C C . ASP A 1 160 ? -23.915 13.727 14.128 1.00 95.44 160 ASP A C 1
ATOM 1263 O O . ASP A 1 160 ? -23.752 14.330 15.189 1.00 95.44 160 ASP A O 1
ATOM 1267 N N . THR A 1 161 ? -23.522 12.456 13.973 1.00 95.38 161 THR A N 1
ATOM 1268 C CA . THR A 1 161 ? -22.797 11.683 14.995 1.00 95.38 161 THR A CA 1
ATOM 1269 C C . THR A 1 161 ? -21.415 12.294 15.240 1.00 95.38 161 THR A C 1
ATOM 1271 O O . THR A 1 161 ? -21.036 12.545 16.384 1.00 95.38 161 THR A O 1
ATOM 1274 N N . LEU A 1 162 ? -20.677 12.612 14.173 1.00 95.50 162 LEU A N 1
ATOM 1275 C CA . LEU A 1 162 ? -19.353 13.232 14.239 1.00 95.50 162 LEU A CA 1
ATOM 1276 C C . LEU A 1 162 ? -19.418 14.671 14.773 1.00 95.50 162 LEU A C 1
ATOM 1278 O O . LEU A 1 162 ? -18.568 15.063 15.574 1.00 95.50 162 LEU A O 1
ATOM 1282 N N . ASP A 1 163 ? -20.432 15.453 14.396 1.00 95.69 163 ASP A N 1
ATOM 1283 C CA . ASP A 1 163 ? -20.635 16.803 14.929 1.00 95.69 163 ASP A CA 1
ATOM 1284 C C . ASP A 1 163 ? -21.072 16.788 16.408 1.00 95.69 163 ASP A C 1
ATOM 1286 O O . ASP A 1 163 ? -20.591 17.597 17.204 1.00 95.69 163 ASP A O 1
ATOM 1290 N N . ALA A 1 164 ? -21.890 15.818 16.833 1.00 94.31 164 ALA A N 1
ATOM 1291 C CA . ALA A 1 164 ? -22.180 15.580 18.249 1.00 94.31 164 ALA A CA 1
ATOM 1292 C C . ALA A 1 164 ? -20.909 15.251 19.053 1.00 94.31 164 ALA A C 1
ATOM 1294 O O . ALA A 1 164 ? -20.663 15.855 20.102 1.00 94.31 164 ALA A O 1
ATOM 1295 N N . MET A 1 165 ? -20.060 14.353 18.541 1.00 94.81 165 MET A N 1
ATOM 1296 C CA . MET A 1 165 ? -18.760 14.031 19.145 1.00 94.81 165 MET A CA 1
ATOM 1297 C C . MET A 1 165 ? -17.872 15.277 19.241 1.00 94.81 165 MET A C 1
ATOM 1299 O O . MET A 1 165 ? -17.328 15.569 20.305 1.00 94.81 165 MET A O 1
ATOM 1303 N N . LYS A 1 166 ? -17.774 16.051 18.157 1.00 95.44 166 LYS A N 1
ATOM 1304 C CA . LYS A 1 166 ? -17.016 17.306 18.074 1.00 95.44 166 LYS A CA 1
ATOM 1305 C C . LYS A 1 166 ? -17.502 18.344 19.090 1.00 95.44 166 LYS A C 1
ATOM 1307 O O . LYS A 1 166 ? -16.688 18.922 19.805 1.00 95.44 166 LYS A O 1
ATOM 1312 N N . LYS A 1 167 ? -18.818 18.547 19.227 1.00 94.94 167 LYS A N 1
ATOM 1313 C CA . LYS A 1 167 ? -19.428 19.459 20.217 1.00 94.94 167 LYS A CA 1
ATOM 1314 C C . LYS A 1 167 ? -19.037 19.122 21.660 1.00 94.94 167 LYS A C 1
ATOM 1316 O O . LYS A 1 167 ? -18.760 20.038 22.427 1.00 94.94 167 LYS A O 1
ATOM 1321 N N . VAL A 1 168 ? -18.973 17.835 22.009 1.00 93.50 168 VAL A N 1
ATOM 1322 C CA . VAL A 1 168 ? -18.580 17.345 23.351 1.00 93.50 168 VAL A CA 1
ATOM 1323 C C . VAL A 1 168 ? -17.055 17.347 23.562 1.00 93.50 168 VAL A C 1
ATOM 1325 O O . VAL A 1 168 ? -16.579 17.205 24.684 1.00 93.50 168 VAL A O 1
ATOM 1328 N N . ASN A 1 169 ? -16.276 17.553 22.498 1.00 94.81 169 ASN A N 1
ATOM 1329 C CA . ASN A 1 169 ? -14.815 17.595 22.509 1.00 94.81 169 ASN A CA 1
ATOM 1330 C C . ASN A 1 169 ? -14.297 18.987 22.118 1.00 94.81 169 ASN A C 1
ATOM 1332 O O . ASN A 1 169 ? -13.511 19.124 21.188 1.00 94.81 169 ASN A O 1
ATOM 1336 N N . ASP A 1 170 ? -14.756 20.031 22.812 1.00 94.81 170 ASP A N 1
ATOM 1337 C CA . ASP A 1 170 ? -14.260 21.414 22.671 1.00 94.81 170 ASP A CA 1
ATOM 1338 C C . ASP A 1 170 ? -14.412 22.015 21.254 1.00 94.81 170 ASP A C 1
ATOM 1340 O O . ASP A 1 170 ? -13.707 22.949 20.875 1.00 94.81 170 ASP A O 1
ATOM 1344 N N . LYS A 1 171 ? -15.356 21.484 20.461 1.00 94.44 171 LYS A N 1
ATOM 1345 C CA . LYS A 1 171 ? -15.542 21.744 19.017 1.00 94.44 171 LYS A CA 1
ATOM 1346 C C . LYS A 1 171 ? -14.374 21.263 18.134 1.00 94.44 171 LYS A C 1
ATOM 1348 O O . LYS A 1 171 ? -14.321 21.597 16.948 1.00 94.44 171 LYS A O 1
ATOM 1353 N N . GLU A 1 172 ? -13.489 20.428 18.673 1.00 94.94 172 GLU A N 1
ATOM 1354 C CA . GLU A 1 172 ? -12.356 19.804 17.992 1.00 94.94 172 GLU A CA 1
ATOM 1355 C C . GLU A 1 172 ? -12.729 18.432 17.401 1.00 94.94 172 GLU A C 1
ATOM 1357 O O . GLU A 1 172 ? -13.371 17.590 18.030 1.00 94.94 172 GLU A O 1
ATOM 1362 N N . GLU A 1 173 ? -12.288 18.171 16.172 1.00 93.12 173 GLU A N 1
ATOM 1363 C CA . GLU A 1 173 ? -12.390 16.849 15.550 1.00 93.12 173 GLU A CA 1
ATOM 1364 C C . GLU A 1 173 ? -11.311 15.917 16.138 1.00 93.12 173 GLU A C 1
ATOM 1366 O O . GLU A 1 173 ? -10.139 16.001 15.765 1.00 93.12 173 GLU A O 1
ATOM 1371 N N . ARG A 1 174 ? -11.683 15.047 17.088 1.00 94.75 174 ARG A N 1
ATOM 1372 C CA . ARG A 1 174 ? -10.738 14.135 17.775 1.00 94.75 174 ARG A CA 1
ATOM 1373 C C . ARG A 1 174 ? -10.745 12.687 17.274 1.00 94.75 174 ARG A C 1
ATOM 1375 O O . ARG A 1 174 ? -9.790 11.965 17.548 1.00 94.75 174 ARG A O 1
ATOM 1382 N N . LEU A 1 175 ? -11.774 12.274 16.535 1.00 94.44 175 LEU A N 1
ATOM 1383 C CA . LEU A 1 175 ? -11.826 11.009 15.791 1.00 94.44 175 LEU A CA 1
ATOM 1384 C C . LEU A 1 175 ? -12.241 11.293 14.349 1.00 94.44 175 LEU A C 1
ATOM 1386 O O . LEU A 1 175 ? -13.067 12.176 14.124 1.00 94.44 175 LEU A O 1
ATOM 1390 N N . ILE A 1 176 ? -11.706 10.525 13.398 1.00 95.69 176 ILE A N 1
ATOM 1391 C CA . ILE A 1 176 ? -12.143 10.550 11.995 1.00 95.69 176 ILE A CA 1
ATOM 1392 C C . ILE A 1 176 ? -12.438 9.140 11.470 1.00 95.69 176 ILE A C 1
ATOM 1394 O O . ILE A 1 176 ? -11.740 8.200 11.865 1.00 95.69 176 ILE A O 1
ATOM 1398 N N . PRO A 1 177 ? -13.434 8.976 10.578 1.00 96.88 177 PRO A N 1
ATOM 1399 C CA . PRO A 1 177 ? -13.665 7.717 9.878 1.00 96.88 177 PRO A CA 1
ATOM 1400 C C . PRO A 1 177 ? -12.565 7.516 8.836 1.00 96.88 177 PRO A C 1
ATOM 1402 O O . PRO A 1 177 ? -12.401 8.364 7.959 1.00 96.88 177 PRO A O 1
ATOM 1405 N N . ILE A 1 178 ? -11.812 6.419 8.913 1.00 96.56 178 ILE A N 1
ATOM 1406 C CA . ILE A 1 178 ? -10.794 6.072 7.909 1.00 96.56 178 ILE A CA 1
ATOM 1407 C C . ILE A 1 178 ? -11.224 4.897 7.033 1.00 96.56 178 ILE A C 1
ATOM 1409 O O . ILE A 1 178 ? -11.932 3.994 7.484 1.00 96.56 178 ILE A O 1
ATOM 1413 N N . HIS A 1 179 ? -10.770 4.933 5.778 1.00 94.12 179 HIS A N 1
ATOM 1414 C CA . HIS A 1 179 ? -11.011 3.906 4.762 1.00 94.12 179 HIS A CA 1
ATOM 1415 C C . HIS A 1 179 ? -10.589 2.516 5.258 1.00 94.12 179 HIS A C 1
ATOM 1417 O O . HIS A 1 179 ? -9.540 2.384 5.887 1.00 94.12 179 HIS A O 1
ATOM 1423 N N . ALA A 1 180 ? -11.360 1.488 4.911 1.00 92.12 180 ALA A N 1
ATOM 1424 C CA . ALA A 1 180 ? -10.984 0.080 5.011 1.00 92.12 180 ALA A CA 1
ATOM 1425 C C . ALA A 1 180 ? -11.355 -0.623 3.696 1.00 92.12 180 ALA A C 1
ATOM 1427 O O . ALA A 1 180 ? -12.311 -0.224 3.033 1.00 92.12 180 ALA A O 1
ATOM 1428 N N . ASP A 1 181 ? -10.626 -1.662 3.291 1.00 88.44 181 ASP A N 1
ATOM 1429 C CA . ASP A 1 181 ? -10.954 -2.346 2.035 1.00 88.44 181 ASP A CA 1
ATOM 1430 C C . ASP A 1 181 ? -12.266 -3.165 2.139 1.00 88.44 181 ASP A C 1
ATOM 1432 O O . ASP A 1 181 ? -12.495 -3.921 3.090 1.00 88.44 181 ASP A O 1
ATOM 1436 N N . GLY A 1 182 ? -13.154 -2.963 1.156 1.00 83.06 182 GLY A N 1
ATOM 1437 C CA . GLY A 1 182 ? -14.529 -3.483 1.092 1.00 83.06 182 GLY A CA 1
ATOM 1438 C C . GLY A 1 182 ? 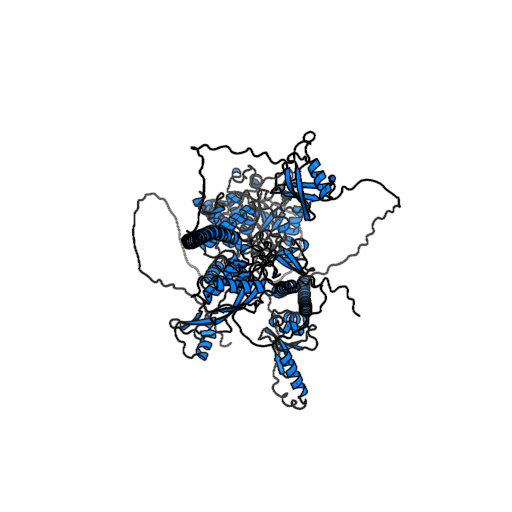-14.673 -4.798 0.323 1.00 83.06 182 GLY A C 1
ATOM 1439 O O . GLY A 1 182 ? -15.486 -4.895 -0.588 1.00 83.06 182 GLY A O 1
ATOM 1440 N N . ASP A 1 183 ? -13.871 -5.793 0.680 1.00 79.94 183 ASP A N 1
ATOM 1441 C CA . ASP A 1 183 ? -13.723 -7.092 0.003 1.00 79.94 183 ASP A CA 1
ATOM 1442 C C . ASP A 1 183 ? -14.299 -8.280 0.800 1.00 79.94 183 ASP A C 1
ATOM 1444 O O . ASP A 1 183 ? -13.971 -9.428 0.535 1.00 79.94 183 ASP A O 1
ATOM 1448 N N . GLY A 1 184 ? -15.141 -8.008 1.802 1.00 82.88 184 GLY A N 1
ATOM 1449 C CA . GLY A 1 184 ? -15.682 -9.011 2.731 1.00 82.88 184 GLY A CA 1
ATOM 1450 C C . GLY A 1 184 ? -14.901 -9.156 4.040 1.00 82.88 184 GLY A C 1
ATOM 1451 O O . GLY A 1 184 ? -15.457 -9.604 5.045 1.00 82.88 184 GLY A O 1
ATOM 1452 N N . HIS A 1 185 ? -13.657 -8.672 4.105 1.00 90.25 185 HIS A N 1
ATOM 1453 C CA . HIS A 1 185 ? -12.850 -8.691 5.334 1.00 90.25 185 HIS A CA 1
ATOM 1454 C C . HIS A 1 185 ? -12.919 -7.351 6.101 1.00 90.25 185 HIS A C 1
ATOM 1456 O O . HIS A 1 185 ? -12.237 -7.170 7.110 1.00 90.25 185 HIS A O 1
ATOM 1462 N N . CYS A 1 186 ? -13.794 -6.422 5.684 1.00 92.62 186 CYS A N 1
ATOM 1463 C CA . CYS A 1 186 ? -13.857 -5.040 6.184 1.00 92.62 186 CYS A CA 1
ATOM 1464 C C . CYS A 1 186 ? -13.936 -4.880 7.719 1.00 92.62 186 CYS A C 1
ATOM 1466 O O . CYS A 1 186 ? -13.326 -3.954 8.245 1.00 92.62 186 CYS A O 1
ATOM 1468 N N . LEU A 1 187 ? -14.590 -5.787 8.461 1.00 95.75 187 LEU A N 1
ATOM 1469 C CA . LEU A 1 187 ? -14.600 -5.757 9.934 1.00 95.75 187 LEU A CA 1
ATOM 1470 C C . LEU A 1 187 ? -13.190 -5.935 10.526 1.00 95.75 187 LEU A C 1
ATOM 1472 O O . LEU A 1 187 ? -12.747 -5.133 11.351 1.00 95.75 187 LEU A O 1
ATOM 1476 N N . VAL A 1 188 ? -12.462 -6.968 10.088 1.00 96.88 188 VAL A N 1
ATOM 1477 C CA . VAL A 1 188 ? -11.096 -7.239 10.565 1.00 96.88 188 VAL A CA 1
ATOM 1478 C C . VAL A 1 188 ? -10.074 -6.272 9.964 1.00 96.88 188 VAL A C 1
ATOM 1480 O O . VAL A 1 188 ? -9.101 -5.939 10.639 1.00 96.88 188 VAL A O 1
ATOM 1483 N N . HIS A 1 189 ? -10.331 -5.719 8.771 1.00 96.50 189 HIS A N 1
ATOM 1484 C CA . HIS A 1 189 ? -9.598 -4.559 8.258 1.00 96.50 189 HIS A CA 1
ATOM 1485 C C . HIS A 1 189 ? -9.764 -3.349 9.181 1.00 96.50 189 HIS A C 1
ATOM 1487 O O . HIS A 1 189 ? -8.770 -2.861 9.714 1.00 96.50 189 HIS A O 1
ATOM 1493 N N . ALA A 1 190 ? -10.994 -2.901 9.448 1.00 97.12 190 ALA A N 1
ATOM 1494 C CA . ALA A 1 190 ? -11.268 -1.754 10.308 1.00 97.12 190 ALA A CA 1
ATOM 1495 C C . ALA A 1 190 ? -10.662 -1.926 11.714 1.00 97.12 190 ALA A C 1
ATOM 1497 O O . ALA A 1 190 ? -10.017 -1.011 12.222 1.00 97.12 190 ALA A O 1
ATOM 1498 N N . ILE A 1 191 ? -10.767 -3.116 12.313 1.00 98.31 191 ILE A N 1
ATOM 1499 C CA . ILE A 1 191 ? -10.134 -3.425 13.605 1.00 98.31 191 ILE A CA 1
ATOM 1500 C C . ILE A 1 191 ? -8.600 -3.383 13.511 1.00 98.31 191 ILE A C 1
ATOM 1502 O O . ILE A 1 191 ? -7.966 -2.709 14.323 1.00 98.31 191 ILE A O 1
ATOM 1506 N N . SER A 1 192 ? -7.982 -4.017 12.507 1.00 97.88 192 SER A N 1
ATOM 1507 C CA . SER A 1 192 ? -6.525 -3.954 12.304 1.00 97.88 192 SER A CA 1
ATOM 1508 C C . SER A 1 192 ? -6.044 -2.504 12.122 1.00 97.88 192 SER A C 1
ATOM 1510 O O . SER A 1 192 ? -5.046 -2.096 12.722 1.00 97.88 192 SER A O 1
ATOM 1512 N N . ARG A 1 193 ? -6.791 -1.676 11.381 1.00 97.31 193 ARG A N 1
ATOM 1513 C CA . ARG A 1 193 ? -6.500 -0.244 11.212 1.00 97.31 193 ARG A CA 1
ATOM 1514 C C . ARG A 1 193 ? -6.669 0.549 12.509 1.00 97.31 193 ARG A C 1
ATOM 1516 O O . ARG A 1 193 ? -5.807 1.367 12.817 1.00 97.31 193 ARG A O 1
ATOM 1523 N N . ALA A 1 194 ? -7.692 0.266 13.313 1.00 97.56 194 ALA A N 1
ATOM 1524 C CA . ALA A 1 194 ? -7.883 0.895 14.621 1.00 97.56 194 ALA A CA 1
ATOM 1525 C C . ALA A 1 194 ? -6.773 0.533 15.631 1.00 97.56 194 ALA A C 1
ATOM 1527 O O . ALA A 1 194 ? -6.418 1.349 16.483 1.00 97.56 194 ALA A O 1
ATOM 1528 N N . LEU A 1 195 ? -6.193 -0.668 15.521 1.00 97.06 195 LEU A N 1
ATOM 1529 C CA . LEU A 1 195 ? -5.101 -1.150 16.372 1.00 97.06 195 LEU A CA 1
ATOM 1530 C C . LEU A 1 195 ? -3.721 -0.625 15.930 1.00 97.06 195 LEU A C 1
ATOM 1532 O O . LEU A 1 195 ? -2.953 -0.143 16.768 1.00 97.06 195 LEU A O 1
ATOM 1536 N N . VAL A 1 196 ? -3.391 -0.729 14.633 1.00 96.19 196 VAL A N 1
ATOM 1537 C CA . VAL A 1 196 ? -2.022 -0.513 14.108 1.00 96.19 196 VAL A CA 1
ATOM 1538 C C . VAL A 1 196 ? -1.922 0.382 12.862 1.00 96.19 196 VAL A C 1
ATOM 1540 O O . VAL A 1 196 ? -0.824 0.568 12.344 1.00 96.19 196 VAL A O 1
ATOM 1543 N N . GLY A 1 197 ? -3.031 0.931 12.357 1.00 95.44 197 GLY A N 1
ATOM 1544 C CA . GLY A 1 197 ? -3.067 1.821 11.182 1.00 95.44 197 GLY A CA 1
ATOM 1545 C C . GLY A 1 197 ? -2.945 1.126 9.827 1.00 95.44 197 GLY A C 1
ATOM 1546 O O . GLY A 1 197 ? -3.008 1.778 8.789 1.00 95.44 197 GLY A O 1
ATOM 1547 N N . ARG A 1 198 ? -2.779 -0.198 9.827 1.00 96.19 198 ARG A N 1
ATOM 1548 C CA . ARG A 1 198 ? -2.591 -1.043 8.644 1.00 96.19 198 ARG A CA 1
ATOM 1549 C C . ARG A 1 198 ? -3.509 -2.251 8.725 1.00 96.19 198 ARG A C 1
ATOM 1551 O O . ARG A 1 198 ? -3.868 -2.687 9.814 1.00 96.19 198 ARG A O 1
ATOM 1558 N N . GLU A 1 199 ? -3.797 -2.856 7.584 1.00 95.69 199 GLU A N 1
ATOM 1559 C CA . GLU A 1 199 ? -4.607 -4.080 7.485 1.00 95.69 199 GLU A CA 1
ATOM 1560 C C . GLU A 1 199 ? -3.800 -5.364 7.775 1.00 95.69 199 GLU A C 1
ATOM 1562 O O . GLU A 1 199 ? -4.335 -6.462 7.727 1.00 95.69 199 GLU A O 1
ATOM 1567 N N . LEU A 1 200 ? -2.520 -5.230 8.147 1.00 95.94 200 LEU A N 1
ATOM 1568 C CA . LEU A 1 200 ? -1.543 -6.312 8.347 1.00 95.94 200 LEU A CA 1
ATOM 1569 C C . LEU A 1 200 ? -1.971 -7.471 9.270 1.00 95.94 200 LEU A C 1
ATOM 1571 O O . LEU A 1 200 ? -1.392 -8.548 9.154 1.00 95.94 200 LEU A O 1
ATOM 1575 N N . PHE A 1 201 ? -2.952 -7.303 10.161 1.00 97.00 201 PHE A N 1
ATOM 1576 C CA . PHE A 1 201 ? -3.408 -8.360 11.077 1.00 97.00 201 PHE A CA 1
ATOM 1577 C C . PHE A 1 201 ? -4.802 -8.922 10.744 1.00 97.00 201 PHE A C 1
ATOM 1579 O O . PHE A 1 201 ? -5.346 -9.672 11.551 1.00 97.00 201 PHE A O 1
ATOM 1586 N N . TRP A 1 202 ? -5.383 -8.611 9.577 1.00 96.19 202 TRP A N 1
ATOM 1587 C CA . TRP A 1 202 ? -6.727 -9.083 9.200 1.00 96.19 202 TRP A CA 1
ATOM 1588 C C . TRP A 1 202 ? -6.864 -10.615 9.245 1.00 96.19 202 TRP A C 1
ATOM 1590 O O . TRP A 1 202 ? -7.848 -11.127 9.781 1.00 96.19 202 TRP A O 1
ATOM 1600 N N . HIS A 1 203 ? -5.853 -11.336 8.750 1.00 97.31 203 HIS A N 1
ATOM 1601 C CA . HIS A 1 203 ? -5.844 -12.798 8.682 1.00 97.31 203 HIS A CA 1
ATOM 1602 C C . HIS A 1 203 ? -5.693 -13.405 10.083 1.00 97.31 203 HIS A C 1
ATOM 1604 O O . HIS A 1 203 ? -6.458 -14.281 10.479 1.00 97.31 203 HIS A O 1
ATOM 1610 N N . ALA A 1 204 ? -4.768 -12.865 10.885 1.00 97.81 204 ALA A N 1
ATOM 1611 C CA . ALA A 1 204 ? -4.568 -13.285 12.269 1.00 97.81 204 ALA A CA 1
ATOM 1612 C C . ALA A 1 204 ? -5.830 -13.072 13.127 1.00 97.81 204 ALA A C 1
ATOM 1614 O O . ALA A 1 204 ? -6.165 -13.934 13.937 1.00 97.81 204 ALA A O 1
ATOM 1615 N N . LEU A 1 205 ? -6.562 -11.968 12.924 1.00 98.31 205 LEU A N 1
ATOM 1616 C CA . LEU A 1 205 ? -7.832 -11.697 13.609 1.00 98.31 205 LEU A CA 1
ATOM 1617 C C . LEU A 1 205 ? -8.915 -12.730 13.253 1.00 98.31 205 LEU A C 1
ATOM 1619 O O . LEU A 1 205 ? -9.624 -13.176 14.154 1.00 98.31 205 LEU A O 1
ATOM 1623 N N . ARG A 1 206 ? -9.018 -13.140 11.979 1.00 97.06 206 ARG A N 1
ATOM 1624 C CA . ARG A 1 206 ? -9.934 -14.206 11.524 1.00 97.06 206 ARG A CA 1
ATOM 1625 C C . ARG A 1 206 ? -9.579 -15.569 12.126 1.00 97.06 206 ARG A C 1
ATOM 1627 O O . ARG A 1 206 ? -10.430 -16.191 12.757 1.00 97.06 206 ARG A O 1
ATOM 1634 N N . GLU A 1 207 ? -8.311 -15.968 12.060 1.00 97.88 207 GLU A N 1
ATOM 1635 C CA . GLU A 1 207 ? -7.813 -17.209 12.676 1.00 97.88 207 GLU A CA 1
ATOM 1636 C C . GLU A 1 207 ? -8.058 -17.263 14.194 1.00 97.88 207 GLU A C 1
ATOM 1638 O O . GLU A 1 207 ? -8.560 -18.258 14.723 1.00 97.88 207 GLU A O 1
ATOM 1643 N N . ASN A 1 208 ? -7.766 -16.171 14.910 1.00 98.31 208 ASN A N 1
ATOM 1644 C CA . ASN A 1 208 ? -8.014 -16.088 16.352 1.00 98.31 208 ASN A CA 1
ATOM 1645 C C . ASN A 1 208 ? -9.514 -16.159 16.674 1.00 98.31 208 ASN A C 1
ATOM 1647 O O . ASN A 1 208 ? -9.885 -16.783 17.667 1.00 98.31 208 ASN A O 1
ATOM 1651 N N . LEU A 1 209 ? -10.373 -15.550 15.851 1.00 98.31 209 LEU A N 1
ATOM 1652 C CA . LEU A 1 209 ? -11.826 -15.594 16.014 1.00 98.31 209 LEU A CA 1
ATOM 1653 C C . LEU A 1 209 ? -12.383 -17.006 15.798 1.00 98.31 209 LEU A C 1
ATOM 1655 O O . LEU A 1 209 ? -13.099 -17.511 16.664 1.00 98.31 209 LEU A O 1
ATOM 1659 N N . LYS A 1 210 ? -11.985 -17.672 14.707 1.00 97.75 210 LYS A N 1
ATOM 1660 C CA . LYS A 1 210 ? -12.377 -19.055 14.397 1.00 97.75 210 LYS A CA 1
ATOM 1661 C C . LYS A 1 210 ? -11.973 -20.007 15.526 1.00 97.75 210 LYS A C 1
ATOM 1663 O O . LYS A 1 210 ? -12.804 -20.743 16.061 1.00 97.75 210 LYS A O 1
ATOM 1668 N N . ALA A 1 211 ? -10.716 -19.923 15.970 1.00 97.88 211 ALA A N 1
ATOM 1669 C CA . ALA A 1 211 ? -10.211 -20.697 17.102 1.00 97.88 211 ALA A CA 1
ATOM 1670 C C . ALA A 1 211 ? -10.927 -20.360 18.426 1.00 97.88 211 ALA A C 1
ATOM 1672 O O . ALA A 1 211 ? -11.149 -21.248 19.253 1.00 97.88 211 ALA A O 1
ATOM 1673 N N . HIS A 1 212 ? -11.312 -19.097 18.641 1.00 97.94 212 HIS A N 1
ATOM 1674 C CA . HIS A 1 212 ? -12.038 -18.664 19.833 1.00 97.94 212 HIS A CA 1
ATOM 1675 C C . HIS A 1 212 ? -13.479 -19.195 19.870 1.00 97.94 212 HIS A C 1
ATOM 1677 O O . HIS A 1 212 ? -13.906 -19.655 20.931 1.00 97.94 212 HIS A O 1
ATOM 1683 N N . PHE A 1 213 ? -14.218 -19.182 18.757 1.00 98.19 213 PHE A N 1
ATOM 1684 C CA . PHE A 1 213 ? -15.555 -19.782 18.706 1.00 98.19 213 PHE A CA 1
ATOM 1685 C C . PHE A 1 213 ? -15.495 -21.296 18.912 1.00 98.19 213 PHE A C 1
ATOM 1687 O O . PHE A 1 213 ? -16.128 -21.788 19.842 1.00 98.19 213 PHE A O 1
ATOM 1694 N N . ILE A 1 214 ? -14.662 -22.024 18.155 1.00 97.88 214 ILE A N 1
ATOM 1695 C CA . ILE A 1 214 ? -14.514 -23.489 18.293 1.00 97.88 214 ILE A CA 1
ATOM 1696 C C . ILE A 1 214 ? -14.187 -23.884 19.744 1.00 97.88 214 ILE A C 1
ATOM 1698 O O . ILE A 1 214 ? -14.753 -24.833 20.283 1.00 97.88 214 ILE A O 1
ATOM 1702 N N . LYS A 1 215 ? -13.299 -23.137 20.412 1.00 97.62 215 LYS A N 1
ATOM 1703 C CA . LYS A 1 215 ? -12.881 -23.411 21.796 1.00 97.62 215 LYS A CA 1
ATOM 1704 C C . LYS A 1 215 ? -13.973 -23.165 22.845 1.00 97.62 215 LYS A C 1
ATOM 1706 O O . LYS A 1 215 ? -13.949 -23.818 23.887 1.00 97.62 215 LYS A O 1
ATOM 1711 N N . ASN A 1 216 ? -14.874 -22.211 22.616 1.00 97.62 216 ASN A N 1
ATOM 1712 C CA . ASN A 1 216 ? -15.849 -21.754 23.614 1.00 97.62 216 ASN A CA 1
ATOM 1713 C C . ASN A 1 216 ? -17.309 -21.985 23.175 1.00 97.62 216 ASN A C 1
ATOM 1715 O O . ASN A 1 216 ? -18.216 -21.420 23.785 1.00 97.62 216 ASN A O 1
ATOM 1719 N N . LEU A 1 217 ? -17.543 -22.797 22.137 1.00 97.00 217 LEU A N 1
ATOM 1720 C CA . LEU A 1 217 ? -18.824 -22.921 21.431 1.00 97.00 217 LEU A CA 1
ATOM 1721 C C . LEU A 1 217 ? -20.026 -23.147 22.356 1.00 97.00 217 LEU A C 1
ATOM 1723 O O . LEU A 1 217 ? -21.045 -22.487 22.204 1.00 97.00 217 LEU A O 1
ATOM 1727 N N . GLU A 1 218 ? -19.894 -24.003 23.366 1.00 96.19 218 GLU A N 1
ATOM 1728 C CA . GLU A 1 218 ? -20.985 -24.291 24.306 1.00 96.19 218 GLU A CA 1
ATOM 1729 C C . GLU A 1 218 ? -21.360 -23.085 25.190 1.00 96.19 218 GLU A C 1
ATOM 1731 O O . GLU A 1 218 ? -22.517 -22.942 25.578 1.00 96.19 218 GLU A O 1
ATOM 1736 N N . GLN A 1 219 ? -20.420 -22.171 25.469 1.00 95.69 219 GLN A N 1
ATOM 1737 C CA . GLN A 1 219 ? -20.717 -20.907 26.162 1.00 95.69 219 GLN A CA 1
ATOM 1738 C C . GLN A 1 219 ? -21.460 -19.936 25.243 1.00 95.69 219 GLN A C 1
ATOM 1740 O O . GLN A 1 219 ? -22.390 -19.266 25.682 1.00 95.69 219 GLN A O 1
ATOM 1745 N N . TYR A 1 220 ? -21.070 -19.886 23.966 1.00 96.38 220 TYR A N 1
ATOM 1746 C CA . TYR A 1 220 ? -21.747 -19.090 22.945 1.00 96.38 220 TYR A CA 1
ATOM 1747 C C . TYR A 1 220 ? -23.172 -19.600 22.689 1.00 96.38 220 TYR A C 1
ATOM 1749 O O . TYR A 1 220 ? -24.115 -18.817 22.766 1.00 96.38 220 TYR A O 1
ATOM 1757 N N . LYS A 1 221 ? -23.350 -20.914 22.506 1.00 95.31 221 LYS A N 1
ATOM 1758 C CA . LYS A 1 221 ? -24.668 -21.555 22.409 1.00 95.31 221 LYS A CA 1
ATOM 1759 C C . LYS A 1 221 ? -25.528 -21.251 23.634 1.00 95.31 221 LYS A C 1
ATOM 1761 O O . LYS A 1 221 ? -26.644 -20.783 23.467 1.00 95.31 221 LYS A O 1
ATOM 1766 N N . ALA A 1 222 ? -25.011 -21.416 24.854 1.00 93.69 222 ALA A N 1
ATOM 1767 C CA . ALA A 1 222 ? -25.772 -21.099 26.066 1.00 93.69 222 ALA A CA 1
ATOM 1768 C C . ALA A 1 222 ? -26.178 -19.612 26.156 1.00 93.69 222 ALA A C 1
ATOM 1770 O O . ALA A 1 222 ? -27.313 -19.306 26.518 1.00 93.69 222 ALA A O 1
ATOM 1771 N N . LEU A 1 223 ? -25.279 -18.686 25.802 1.00 93.50 223 LEU A N 1
ATOM 1772 C CA . LEU A 1 223 ? -25.527 -17.240 25.866 1.00 93.50 223 LEU A CA 1
ATOM 1773 C C . LEU A 1 223 ? -26.525 -16.743 24.803 1.00 93.50 223 LEU A C 1
ATOM 1775 O O . LEU A 1 223 ? -27.232 -15.771 25.053 1.00 93.50 223 LEU A O 1
ATOM 1779 N N . PHE A 1 224 ? -26.594 -17.403 23.643 1.00 93.25 224 PHE A N 1
ATOM 1780 C CA . PHE A 1 224 ? -27.383 -16.957 22.487 1.00 93.25 224 PHE A CA 1
ATOM 1781 C C . PHE A 1 224 ? -28.488 -17.937 22.043 1.00 93.25 224 PHE A C 1
ATOM 1783 O O . PHE A 1 224 ? -29.054 -17.739 20.972 1.00 93.25 224 PHE A O 1
ATOM 1790 N N . HIS A 1 225 ? -28.830 -18.962 22.835 1.00 91.56 225 HIS A N 1
ATOM 1791 C CA . HIS A 1 225 ? -29.812 -19.996 22.452 1.00 91.56 225 HIS A CA 1
ATOM 1792 C C . HIS A 1 225 ? -31.209 -19.463 22.079 1.00 91.56 225 HIS A C 1
ATOM 1794 O O . HIS A 1 225 ? -31.869 -20.052 21.229 1.00 91.56 225 HIS A O 1
ATOM 1800 N N . ASP A 1 226 ? -31.637 -18.339 22.662 1.00 88.38 226 ASP A N 1
ATOM 1801 C CA . ASP A 1 226 ? -32.899 -17.658 22.323 1.00 88.38 226 ASP A CA 1
ATOM 1802 C C . ASP A 1 226 ? -32.838 -16.848 21.003 1.00 88.38 226 ASP A C 1
ATOM 1804 O O . ASP A 1 226 ? -33.857 -16.326 20.548 1.00 88.38 226 ASP A O 1
ATOM 1808 N N . PHE A 1 227 ? -31.650 -16.694 20.401 1.00 86.25 227 PHE A N 1
ATOM 1809 C CA . PHE A 1 227 ? -31.373 -15.740 19.314 1.00 86.25 227 PHE A CA 1
ATOM 1810 C C . PHE A 1 227 ? -30.685 -16.337 18.076 1.00 86.25 227 PHE A C 1
ATOM 1812 O O . PHE A 1 227 ? -30.785 -15.743 17.003 1.00 86.25 227 PHE A O 1
ATOM 1819 N N . ILE A 1 228 ? -29.953 -17.446 18.220 1.00 89.50 228 ILE A N 1
ATOM 1820 C CA . ILE A 1 228 ? -29.178 -18.109 17.159 1.00 89.50 228 ILE A CA 1
ATOM 1821 C C . ILE A 1 228 ? -29.443 -19.615 17.263 1.00 89.50 228 ILE A C 1
ATOM 1823 O O . ILE A 1 228 ? -29.168 -20.213 18.308 1.00 89.50 228 ILE A O 1
ATOM 1827 N N . ASP A 1 229 ? -29.957 -20.230 16.195 1.00 90.06 229 ASP A N 1
ATOM 1828 C CA . ASP A 1 229 ? -30.246 -21.671 16.174 1.00 90.06 229 ASP A CA 1
ATOM 1829 C C . ASP A 1 229 ? -28.949 -22.487 16.365 1.00 90.06 229 ASP A C 1
ATOM 1831 O O . ASP A 1 229 ? -27.848 -22.071 16.001 1.00 90.06 229 ASP A O 1
ATOM 1835 N N . SER A 1 230 ? -29.066 -23.681 16.946 1.00 89.00 230 SER A N 1
ATOM 1836 C CA . SER A 1 230 ? -27.953 -24.622 17.093 1.00 89.00 230 SER A CA 1
ATOM 1837 C C . SER A 1 230 ? -27.309 -25.026 15.761 1.00 89.00 230 SER A C 1
ATOM 1839 O O . SER A 1 230 ? -26.137 -25.406 15.785 1.00 89.00 230 SER A O 1
ATOM 1841 N N . ASN A 1 231 ? -28.039 -24.947 14.640 1.00 90.00 231 ASN A N 1
ATOM 1842 C CA . ASN A 1 231 ? -27.531 -25.243 13.294 1.00 90.00 231 ASN A CA 1
ATOM 1843 C C . ASN A 1 231 ? -26.698 -24.103 12.667 1.00 90.00 231 ASN A C 1
ATOM 1845 O O . ASN A 1 231 ? -25.717 -24.398 11.992 1.00 90.00 231 ASN A O 1
ATOM 1849 N N . GLU A 1 232 ? -26.998 -22.829 12.950 1.00 91.62 232 GLU A N 1
ATOM 1850 C CA . GLU A 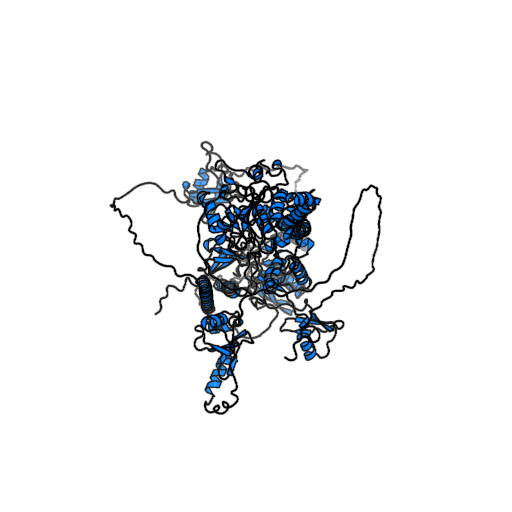1 232 ? -26.256 -21.682 12.396 1.00 91.62 232 GLU A CA 1
ATOM 1851 C C . GLU A 1 232 ? -24.786 -21.657 12.833 1.00 91.62 232 GLU A C 1
ATOM 1853 O O . GLU A 1 232 ? -23.955 -21.041 12.173 1.00 91.62 232 GLU A O 1
ATOM 1858 N N . TRP A 1 233 ? -24.444 -22.293 13.958 1.00 93.88 233 TRP A N 1
ATOM 1859 C CA . TRP A 1 233 ? -23.105 -22.221 14.549 1.00 93.88 233 TRP A CA 1
ATOM 1860 C C . TRP A 1 233 ? -21.985 -22.762 13.668 1.00 93.88 233 TRP A C 1
ATOM 1862 O O . TRP A 1 233 ? -20.860 -22.271 13.782 1.00 93.88 233 TRP A O 1
ATOM 1872 N N . ASP A 1 234 ? -22.277 -23.724 12.796 1.00 92.19 234 ASP A N 1
ATOM 1873 C CA . ASP A 1 234 ? -21.285 -24.229 11.851 1.00 92.19 234 ASP A CA 1
ATOM 1874 C C . ASP A 1 234 ? -21.021 -23.179 10.752 1.00 92.19 234 ASP A C 1
ATOM 1876 O O . ASP A 1 234 ? -19.859 -22.857 10.500 1.00 92.19 234 ASP A O 1
ATOM 1880 N N . ASP A 1 235 ? -22.068 -22.529 10.218 1.00 91.19 235 ASP A N 1
ATOM 1881 C CA . ASP A 1 235 ? -21.938 -21.401 9.280 1.00 91.19 235 ASP A CA 1
ATOM 1882 C C . ASP A 1 235 ? -21.233 -20.189 9.938 1.00 91.19 235 ASP A C 1
ATOM 1884 O O . ASP A 1 235 ? -20.380 -19.566 9.313 1.00 91.19 235 ASP A O 1
ATOM 1888 N N . ILE A 1 236 ? -21.504 -19.876 11.218 1.00 93.06 236 ILE A N 1
ATOM 1889 C CA . ILE A 1 236 ? -20.824 -18.792 11.974 1.00 93.06 236 ILE A CA 1
ATOM 1890 C C . ILE A 1 236 ? -19.309 -19.073 12.086 1.00 93.06 236 ILE A C 1
ATOM 1892 O O . ILE A 1 236 ? -18.481 -18.161 12.047 1.00 93.06 236 ILE A O 1
ATOM 1896 N N . ILE A 1 237 ? -18.919 -20.341 12.242 1.00 95.44 237 ILE A N 1
ATOM 1897 C CA . ILE A 1 237 ? -17.511 -20.754 12.332 1.00 95.44 237 ILE A CA 1
ATOM 1898 C C . ILE A 1 237 ? -16.855 -20.821 10.942 1.00 95.44 237 ILE A C 1
ATOM 1900 O O . ILE A 1 237 ? -15.656 -20.543 10.831 1.00 95.44 237 ILE A O 1
ATOM 1904 N N . GLU A 1 238 ? -17.606 -21.143 9.886 1.00 92.62 238 GLU A N 1
ATOM 1905 C CA . GLU A 1 238 ? -17.126 -21.106 8.499 1.00 92.62 238 GLU A CA 1
ATOM 1906 C C . GLU A 1 238 ? -16.951 -19.656 8.002 1.00 92.62 238 GLU A C 1
ATOM 1908 O O . GLU A 1 238 ? -15.891 -19.327 7.471 1.00 92.62 238 GLU A O 1
ATOM 1913 N N . GLU A 1 239 ? -17.894 -18.752 8.316 1.00 92.50 239 GLU A N 1
ATOM 1914 C CA . GLU A 1 239 ? -17.825 -17.297 8.071 1.00 92.50 239 GLU A CA 1
ATOM 1915 C C . GLU A 1 239 ? -16.514 -16.667 8.565 1.00 92.50 239 GLU A C 1
ATOM 1917 O O . GLU A 1 239 ? -16.059 -15.672 7.995 1.00 92.50 239 GLU A O 1
ATOM 1922 N N . CYS A 1 240 ? -15.904 -17.224 9.619 1.00 94.06 240 CYS A N 1
ATOM 1923 C CA . CYS A 1 240 ? -14.655 -16.744 10.211 1.00 94.06 240 CYS A CA 1
ATOM 1924 C C . CYS A 1 240 ? -13.396 -17.052 9.388 1.00 94.06 240 CYS A C 1
ATOM 1926 O O . CYS A 1 240 ? -12.369 -16.416 9.628 1.00 94.06 240 CYS A O 1
ATOM 1928 N N . ASP A 1 241 ? -13.432 -18.015 8.466 1.00 92.50 241 ASP A N 1
ATOM 1929 C CA . ASP A 1 241 ? -12.243 -18.498 7.754 1.00 92.50 241 ASP A CA 1
ATOM 1930 C C . ASP A 1 241 ? -11.582 -17.390 6.902 1.00 92.50 241 ASP A C 1
ATOM 1932 O O . ASP A 1 241 ? -12.300 -16.594 6.287 1.00 92.50 241 ASP A O 1
ATOM 1936 N N . PRO A 1 242 ? -10.242 -17.258 6.864 1.00 90.81 242 PRO A N 1
ATOM 1937 C CA . PRO A 1 242 ? -9.572 -16.325 5.960 1.00 90.81 242 PRO A CA 1
ATOM 1938 C C . PRO A 1 242 ? -9.932 -16.502 4.480 1.00 90.81 242 PRO A C 1
ATOM 1940 O O . PRO A 1 242 ? -10.062 -15.490 3.794 1.00 90.81 242 PRO A O 1
ATOM 1943 N N . ASP A 1 243 ? -10.164 -17.737 4.030 1.00 88.38 243 ASP A N 1
ATOM 1944 C CA . ASP A 1 243 ? -10.448 -18.097 2.636 1.00 88.38 243 ASP A CA 1
ATOM 1945 C C . ASP A 1 243 ? -11.964 -18.265 2.362 1.00 88.38 243 ASP A C 1
ATOM 1947 O O . ASP A 1 243 ? -12.365 -18.747 1.296 1.00 88.38 243 ASP A O 1
ATOM 1951 N N . PHE A 1 244 ? -12.832 -17.870 3.310 1.00 86.94 244 PHE A N 1
ATOM 1952 C CA . PHE A 1 244 ? -14.287 -18.025 3.192 1.00 86.94 244 PHE A CA 1
ATOM 1953 C C . PHE A 1 244 ? -14.850 -17.348 1.935 1.00 86.94 244 PHE A C 1
ATOM 1955 O O . PHE A 1 244 ? -14.669 -16.148 1.714 1.00 86.94 244 PHE A O 1
ATOM 1962 N N . THR A 1 245 ? -15.622 -18.106 1.153 1.00 79.19 245 THR A N 1
ATOM 1963 C CA . THR A 1 245 ? -16.373 -17.600 -0.000 1.00 79.19 245 THR A CA 1
ATOM 1964 C C . THR A 1 245 ? -17.856 -17.972 0.146 1.00 79.19 245 THR A C 1
ATOM 1966 O O . THR A 1 245 ? -18.171 -19.160 0.206 1.00 79.19 245 THR A O 1
ATOM 1969 N N . PRO A 1 246 ? -18.778 -16.990 0.237 1.00 74.38 246 PRO A N 1
ATOM 1970 C CA . PRO A 1 246 ? -20.209 -17.258 0.375 1.00 74.38 246 PRO A CA 1
ATOM 1971 C C . PRO A 1 246 ? -20.791 -17.839 -0.919 1.00 74.38 246 PRO A C 1
ATOM 1973 O O . PRO A 1 246 ? -20.220 -17.672 -2.001 1.00 74.38 246 PRO A O 1
ATOM 1976 N N . ARG A 1 247 ? -21.947 -18.503 -0.825 1.00 77.12 247 ARG A N 1
ATOM 1977 C CA . ARG A 1 247 ? -22.601 -19.135 -1.980 1.00 77.12 247 ARG A CA 1
ATOM 1978 C C . ARG A 1 247 ? -23.300 -18.078 -2.846 1.00 77.12 247 ARG A C 1
ATOM 1980 O O . ARG A 1 247 ? -23.570 -16.961 -2.403 1.00 77.12 247 ARG A O 1
ATOM 1987 N N . ASP A 1 248 ? -23.601 -18.423 -4.099 1.00 67.44 248 ASP A N 1
ATOM 1988 C CA . ASP A 1 248 ? -24.177 -17.493 -5.082 1.00 67.44 248 ASP A CA 1
ATOM 1989 C C . ASP A 1 248 ? -25.465 -16.811 -4.574 1.00 67.44 248 ASP A C 1
ATOM 1991 O O . ASP A 1 248 ? -26.538 -17.413 -4.519 1.00 67.44 248 ASP A O 1
ATOM 1995 N N . GLY A 1 249 ? -25.361 -15.518 -4.245 1.00 62.81 249 GLY A N 1
ATOM 1996 C CA . GLY A 1 249 ? -26.471 -14.683 -3.770 1.00 62.81 249 GLY A CA 1
ATOM 1997 C C . GLY A 1 249 ? -26.557 -14.486 -2.250 1.00 62.81 249 GLY A C 1
ATOM 1998 O O . GLY A 1 249 ? -27.390 -13.694 -1.806 1.00 62.81 249 GLY A O 1
ATOM 1999 N N . GLU A 1 250 ? -25.705 -15.139 -1.457 1.00 66.50 250 GLU A N 1
ATOM 2000 C CA . GLU A 1 250 ? -25.589 -14.897 -0.013 1.00 66.50 250 GLU A CA 1
ATOM 2001 C C . GLU A 1 250 ? -24.822 -13.581 0.278 1.00 66.50 250 GLU A C 1
ATOM 2003 O O . GLU A 1 250 ? -23.915 -13.201 -0.471 1.00 66.50 250 GLU A O 1
ATOM 2008 N N . PRO A 1 251 ? -25.176 -12.832 1.342 1.00 56.03 251 PRO A N 1
ATOM 2009 C CA . PRO A 1 251 ? -24.525 -11.564 1.665 1.00 56.03 251 PRO A CA 1
ATOM 2010 C C . PRO A 1 251 ? -23.131 -11.772 2.281 1.00 56.03 251 PRO A C 1
ATOM 2012 O O . PRO A 1 251 ? -22.986 -12.290 3.383 1.00 56.03 251 PRO A O 1
ATOM 2015 N N . LEU A 1 252 ? -22.098 -11.289 1.590 1.00 64.38 252 LEU A N 1
ATOM 2016 C CA . LEU A 1 252 ? -20.708 -11.296 2.054 1.00 64.38 252 LEU A CA 1
ATOM 2017 C C . LEU A 1 252 ? -20.492 -10.334 3.244 1.00 64.38 252 LEU A C 1
ATOM 2019 O O . LEU A 1 252 ? -20.422 -9.119 3.045 1.00 64.38 252 LEU A O 1
ATOM 2023 N N . GLY A 1 253 ? -20.300 -10.852 4.463 1.00 69.12 253 GLY A N 1
ATOM 2024 C CA . GLY A 1 253 ? -19.800 -10.049 5.588 1.00 69.12 253 GLY A CA 1
ATOM 2025 C C . GLY A 1 253 ? -19.984 -10.664 6.978 1.00 69.12 253 GLY A C 1
ATOM 2026 O O . GLY A 1 253 ? -20.968 -11.341 7.246 1.00 69.12 253 GLY A O 1
ATOM 2027 N N . LEU A 1 254 ? -19.048 -10.370 7.888 1.00 86.69 254 LEU A N 1
ATOM 2028 C CA . LEU A 1 254 ? -19.085 -10.836 9.280 1.00 86.69 254 LEU A CA 1
ATOM 2029 C C . LEU A 1 254 ? -20.194 -10.135 10.091 1.00 86.69 254 LEU A C 1
ATOM 2031 O O . LEU A 1 254 ? -20.174 -8.916 10.253 1.00 86.69 254 LEU A O 1
ATOM 2035 N N . ARG A 1 255 ? -21.121 -10.922 10.651 1.00 89.38 255 ARG A N 1
ATOM 2036 C CA . ARG A 1 255 ? -22.245 -10.491 11.520 1.00 89.38 255 ARG A CA 1
ATOM 2037 C C . ARG A 1 255 ? -21.817 -9.959 12.908 1.00 89.38 255 ARG A C 1
ATOM 2039 O O . ARG A 1 255 ? -20.726 -10.268 13.372 1.00 89.38 255 ARG A O 1
ATOM 2046 N N . ASN A 1 256 ? -22.706 -9.277 13.648 1.00 92.56 256 ASN A N 1
ATOM 2047 C CA . ASN A 1 256 ? -22.453 -8.747 15.011 1.00 92.56 256 ASN A CA 1
ATOM 2048 C C . ASN A 1 256 ? -21.826 -9.733 16.014 1.00 92.56 256 ASN A C 1
ATOM 2050 O O . ASN A 1 256 ? -21.003 -9.328 16.835 1.00 92.56 256 ASN A O 1
ATOM 2054 N N . ILE A 1 257 ? -22.184 -11.019 15.950 1.00 95.19 257 ILE A N 1
ATOM 2055 C CA . ILE A 1 257 ? -21.600 -12.065 16.803 1.00 95.19 257 ILE A CA 1
ATOM 2056 C C . ILE A 1 257 ? -20.070 -12.143 16.654 1.00 95.19 257 ILE A C 1
ATOM 2058 O O . ILE A 1 257 ? -19.364 -12.370 17.634 1.00 95.19 257 ILE A O 1
ATOM 2062 N N . HIS A 1 258 ? -19.539 -11.834 15.468 1.00 96.62 258 HIS A N 1
ATOM 2063 C CA . HIS A 1 258 ? -18.109 -11.718 15.190 1.00 96.62 258 HIS A CA 1
ATOM 2064 C C . HIS A 1 258 ? -17.490 -10.479 15.837 1.00 96.62 258 HIS A C 1
ATOM 2066 O O . HIS A 1 258 ? -16.352 -10.541 16.288 1.00 96.62 258 HIS A O 1
ATOM 2072 N N . VAL A 1 259 ? -18.225 -9.367 15.954 1.00 97.81 259 VAL A N 1
ATOM 2073 C CA . VAL A 1 259 ? -17.765 -8.177 16.694 1.00 97.81 259 VAL A CA 1
ATOM 2074 C C . VAL A 1 259 ? -17.672 -8.491 18.192 1.00 97.81 259 VAL A C 1
ATOM 2076 O O . VAL A 1 259 ? -16.679 -8.147 18.832 1.00 97.81 259 VAL A O 1
ATOM 2079 N N . PHE A 1 260 ? -18.650 -9.223 18.740 1.00 97.88 260 PHE A N 1
ATOM 2080 C CA . PHE A 1 260 ? -18.597 -9.740 20.112 1.00 97.88 260 PHE A CA 1
ATOM 2081 C C . PHE A 1 260 ? -17.435 -10.729 20.309 1.00 97.88 260 PHE A C 1
ATOM 2083 O O . PHE A 1 260 ? -16.658 -10.593 21.257 1.00 97.88 260 PHE A O 1
ATOM 2090 N N . GLY A 1 261 ? -17.248 -11.678 19.390 1.00 98.19 261 GLY A N 1
ATOM 2091 C CA . GLY A 1 261 ? -16.116 -12.605 19.413 1.00 98.19 261 GLY A CA 1
ATOM 2092 C C . GLY A 1 261 ? -14.763 -11.891 19.330 1.00 98.19 261 GLY A C 1
ATOM 2093 O O . GLY A 1 261 ? -13.861 -12.201 20.105 1.00 98.19 261 GLY A O 1
ATOM 2094 N N . LEU A 1 262 ? -14.628 -10.867 18.481 1.00 98.62 262 LEU A N 1
ATOM 2095 C CA . LEU A 1 262 ? -13.403 -10.071 18.346 1.00 98.62 262 LEU A CA 1
ATOM 2096 C C . LEU A 1 262 ? -13.128 -9.191 19.573 1.00 98.62 262 LEU A C 1
ATOM 2098 O O . LEU A 1 262 ? -11.966 -9.029 19.943 1.00 98.62 262 LEU A O 1
ATOM 2102 N N . ALA A 1 263 ? -14.160 -8.689 20.259 1.00 98.50 263 ALA A N 1
ATOM 2103 C CA . ALA A 1 263 ? -13.996 -8.033 21.558 1.00 98.50 263 ALA A CA 1
ATOM 2104 C C . ALA A 1 263 ? -13.388 -9.001 22.594 1.00 98.50 263 ALA A C 1
ATOM 2106 O O . ALA A 1 263 ? -12.411 -8.665 23.270 1.00 98.50 263 ALA A O 1
ATOM 2107 N N . ASN A 1 264 ? -13.907 -10.235 22.662 1.00 98.50 264 ASN A N 1
ATOM 2108 C CA . ASN A 1 264 ? -13.371 -11.299 23.516 1.00 98.50 264 ASN A CA 1
ATOM 2109 C C . ASN A 1 264 ? -11.939 -11.715 23.113 1.00 98.50 264 ASN A C 1
ATOM 2111 O O . ASN A 1 264 ? -11.092 -11.854 23.990 1.00 98.50 264 ASN A O 1
ATOM 2115 N N . VAL A 1 265 ? -11.631 -11.844 21.816 1.00 98.38 265 VAL A N 1
ATOM 2116 C CA . VAL A 1 265 ? -10.274 -12.130 21.293 1.00 98.38 265 VAL A CA 1
ATOM 2117 C C . VAL A 1 265 ? -9.269 -11.028 21.639 1.00 98.38 265 VAL A C 1
ATOM 2119 O O . VAL A 1 265 ? -8.120 -11.325 21.947 1.00 98.38 265 VAL A O 1
ATOM 2122 N N . LEU A 1 266 ? -9.675 -9.758 21.615 1.00 98.06 266 LEU A N 1
ATOM 2123 C CA . LEU A 1 266 ? -8.795 -8.622 21.916 1.00 98.06 266 LEU A CA 1
ATOM 2124 C C . LEU A 1 266 ? -8.716 -8.275 23.411 1.00 98.06 266 LEU A C 1
ATOM 2126 O O . LEU A 1 266 ? -7.998 -7.338 23.766 1.00 98.06 266 LEU A O 1
ATOM 2130 N N . HIS A 1 267 ? -9.454 -8.984 24.279 1.00 97.62 267 HIS A N 1
ATOM 2131 C CA . HIS A 1 267 ? -9.628 -8.635 25.698 1.00 97.62 267 HIS A CA 1
ATOM 2132 C C . HIS A 1 267 ? -10.036 -7.153 25.878 1.00 97.62 267 HIS A C 1
ATOM 2134 O O . HIS A 1 267 ? -9.462 -6.415 26.692 1.00 97.62 267 HIS A O 1
ATOM 2140 N N . ARG A 1 268 ? -10.969 -6.671 25.044 1.00 97.56 268 ARG A N 1
ATOM 2141 C CA . ARG A 1 268 ? -11.224 -5.233 24.887 1.00 97.56 268 ARG A CA 1
ATOM 2142 C C . ARG A 1 268 ? -12.622 -4.912 24.354 1.00 97.56 268 ARG A C 1
ATOM 2144 O O . ARG A 1 268 ? -13.046 -5.552 23.397 1.00 97.56 268 ARG A O 1
ATOM 2151 N N . PRO A 1 269 ? -13.305 -3.876 24.875 1.00 98.12 269 PRO A N 1
ATOM 2152 C CA . PRO A 1 269 ? -14.564 -3.419 24.304 1.00 98.12 269 PRO A CA 1
ATOM 2153 C C . PRO A 1 269 ? -14.426 -2.814 22.899 1.00 98.12 269 PRO A C 1
ATOM 2155 O O . PRO A 1 269 ? -13.472 -2.089 22.603 1.00 98.12 269 PRO A O 1
ATOM 2158 N N . ILE A 1 270 ? -15.433 -3.040 22.061 1.00 98.56 270 ILE A N 1
ATOM 2159 C CA . ILE A 1 270 ? -15.595 -2.421 20.743 1.00 98.56 270 ILE A CA 1
ATOM 2160 C C . ILE A 1 270 ? -16.946 -1.702 20.728 1.00 98.56 270 ILE A C 1
ATOM 2162 O O . ILE A 1 270 ? -17.969 -2.302 21.040 1.00 98.56 270 ILE A O 1
ATOM 2166 N N . ILE A 1 271 ? -16.964 -0.422 20.370 1.00 98.19 271 ILE A N 1
ATOM 2167 C CA . ILE A 1 271 ? -18.189 0.348 20.130 1.00 98.19 271 ILE A CA 1
ATOM 2168 C C . ILE A 1 271 ? -18.411 0.414 18.617 1.00 98.19 271 ILE A C 1
ATOM 2170 O O . ILE A 1 271 ? -17.515 0.838 17.889 1.00 98.19 271 ILE A O 1
ATOM 2174 N N . LEU A 1 272 ? -19.592 0.011 18.150 1.00 97.50 272 LEU A N 1
ATOM 2175 C CA . LEU A 1 272 ? -20.038 0.156 16.765 1.00 97.50 272 LEU A CA 1
ATOM 2176 C C . LEU A 1 272 ? -21.077 1.278 16.693 1.00 97.50 272 LEU A C 1
ATOM 2178 O O . LEU A 1 272 ? -22.222 1.093 17.110 1.00 97.50 272 LEU A O 1
ATOM 2182 N N . LEU A 1 273 ? -20.656 2.438 16.191 1.00 95.50 273 LEU A N 1
ATOM 2183 C CA . LEU A 1 273 ? -21.511 3.605 15.993 1.00 95.50 273 LEU A CA 1
ATOM 2184 C C . LEU A 1 273 ? -22.255 3.567 14.656 1.00 95.50 273 LEU A C 1
ATOM 2186 O O . LEU A 1 273 ? -21.908 2.843 13.722 1.00 95.50 273 LEU A O 1
ATOM 2190 N N . ASP A 1 274 ? -23.272 4.414 14.578 1.00 94.31 274 ASP A N 1
ATOM 2191 C CA . ASP A 1 274 ? -24.129 4.598 13.416 1.00 94.31 274 ASP A CA 1
ATOM 2192 C C . ASP A 1 274 ? -24.466 6.096 13.245 1.00 94.31 274 ASP A C 1
ATOM 2194 O O . ASP A 1 274 ? -23.972 6.939 14.009 1.00 94.31 274 ASP A O 1
ATOM 2198 N N . SER A 1 275 ? -25.306 6.458 12.273 1.00 93.50 275 SER A N 1
ATOM 2199 C CA . SER A 1 275 ? -25.931 7.793 12.250 1.00 93.50 275 SER A CA 1
ATOM 2200 C C . SER A 1 275 ? -26.787 8.018 13.512 1.00 93.50 275 SER A C 1
ATOM 2202 O O . SER A 1 275 ? -27.229 7.053 14.135 1.00 93.50 275 SER A O 1
ATOM 2204 N N . LEU A 1 276 ? -27.066 9.267 13.914 1.00 91.81 276 LEU A N 1
ATOM 2205 C CA . LEU A 1 276 ? -27.884 9.523 15.118 1.00 91.81 276 LEU A CA 1
ATOM 2206 C C . LEU A 1 276 ? -29.289 8.897 15.027 1.00 91.81 276 LEU A C 1
ATOM 2208 O O . LEU A 1 276 ? -29.798 8.395 16.025 1.00 91.81 276 LEU A O 1
ATOM 2212 N N . GLU A 1 277 ? -29.883 8.875 13.833 1.00 88.69 277 GLU A N 1
ATOM 2213 C CA . GLU A 1 277 ? -31.128 8.150 13.544 1.00 88.69 277 GLU A CA 1
ATOM 2214 C C . GLU A 1 277 ? -30.932 6.627 13.668 1.00 88.69 277 GLU A C 1
ATOM 2216 O O . GLU A 1 277 ? -31.739 5.937 14.292 1.00 88.69 277 GLU A O 1
ATOM 2221 N N . GLY A 1 278 ? -29.821 6.098 13.145 1.00 86.94 278 GLY A N 1
ATOM 2222 C CA . GLY A 1 278 ? -29.457 4.686 13.253 1.00 86.94 278 GLY A CA 1
ATOM 2223 C C . GLY A 1 278 ? -29.254 4.215 14.697 1.00 86.94 278 GLY A C 1
ATOM 2224 O O . GLY A 1 278 ? -29.708 3.127 15.041 1.00 86.94 278 GLY A O 1
ATOM 2225 N N . LEU A 1 279 ? -28.662 5.059 15.550 1.00 87.50 279 LEU A N 1
ATOM 2226 C CA . LEU A 1 279 ? -28.471 4.836 16.991 1.00 87.50 279 LEU A CA 1
ATOM 2227 C C . LEU A 1 279 ? -29.777 4.919 17.804 1.00 87.50 279 LEU A C 1
ATOM 2229 O O . LEU A 1 279 ? -29.861 4.347 18.889 1.00 87.50 279 LEU A O 1
ATOM 2233 N N . GLN A 1 280 ? -30.787 5.634 17.300 1.00 83.69 280 GLN A N 1
ATOM 2234 C CA . GLN A 1 280 ? -32.129 5.704 17.896 1.00 83.69 280 GLN A CA 1
ATOM 2235 C C . GLN A 1 280 ? -33.053 4.576 17.404 1.00 83.69 280 GLN A C 1
ATOM 2237 O O . GLN A 1 280 ? -34.088 4.310 18.016 1.00 83.69 280 GLN A O 1
ATOM 2242 N N . SER A 1 281 ? -32.680 3.897 16.316 1.00 79.69 281 SER A N 1
ATOM 2243 C CA . SER A 1 281 ? -33.401 2.747 15.774 1.00 79.69 281 SER A CA 1
ATOM 2244 C C . SER A 1 281 ? -33.382 1.566 16.750 1.00 79.69 281 SER A C 1
ATOM 2246 O O . SER A 1 281 ? -32.345 1.217 17.307 1.00 79.69 281 SER A O 1
ATOM 2248 N N . SER A 1 282 ? -34.517 0.886 16.920 1.00 62.88 282 SER A N 1
ATOM 2249 C CA . SER A 1 282 ? -34.649 -0.283 17.805 1.00 62.88 282 SER A CA 1
ATOM 2250 C C . SER A 1 282 ? -34.111 -1.590 17.199 1.00 62.88 282 SER A C 1
ATOM 2252 O O . SER A 1 282 ? -34.593 -2.662 17.554 1.00 62.88 282 SER A O 1
ATOM 2254 N N . ALA A 1 283 ? -33.195 -1.508 16.232 1.00 66.38 283 ALA A N 1
ATOM 2255 C CA . ALA A 1 283 ? -32.695 -2.643 15.465 1.00 66.38 283 ALA A CA 1
ATOM 2256 C C . ALA A 1 283 ? -31.190 -2.823 15.689 1.00 66.38 283 ALA A C 1
ATOM 2258 O O . ALA A 1 283 ? -30.436 -1.850 15.646 1.00 66.38 283 ALA A O 1
ATOM 2259 N N . ASP A 1 284 ? -30.757 -4.069 15.876 1.00 68.88 284 ASP A N 1
ATOM 2260 C CA . ASP A 1 284 ? -29.459 -4.434 16.467 1.00 68.88 284 ASP A CA 1
ATOM 2261 C C . ASP A 1 284 ? -28.232 -4.224 15.553 1.00 68.88 284 ASP A C 1
ATOM 2263 O O . ASP A 1 284 ? -27.253 -4.955 15.636 1.00 68.88 284 ASP A O 1
ATOM 2267 N N . TYR A 1 285 ? -28.248 -3.231 14.664 1.00 81.38 285 TYR A N 1
ATOM 2268 C CA . TYR A 1 285 ? -27.128 -2.909 13.773 1.00 81.38 285 TYR A CA 1
ATOM 2269 C C . TYR A 1 285 ? -26.016 -2.103 14.461 1.00 81.38 285 TYR A C 1
ATOM 2271 O O . TYR A 1 285 ? -24.890 -2.092 13.975 1.00 81.38 285 TYR A O 1
ATOM 2279 N N . SER A 1 286 ? -26.305 -1.432 15.577 1.00 91.38 286 SER A N 1
ATOM 2280 C CA . SER A 1 286 ? -25.316 -0.719 16.398 1.00 91.38 286 SER A CA 1
ATOM 2281 C C . SER A 1 286 ? -25.250 -1.335 17.794 1.00 91.38 286 SER A C 1
ATOM 2283 O O . SER A 1 286 ? -26.230 -1.907 18.273 1.00 91.38 286 SER A O 1
ATOM 2285 N N . GLY A 1 287 ? -24.091 -1.267 18.448 1.00 94.69 287 GLY A N 1
ATOM 2286 C CA . GLY A 1 287 ? -23.886 -1.993 19.701 1.00 94.69 287 GLY A CA 1
ATOM 2287 C C . GLY A 1 287 ? -22.556 -1.693 20.376 1.00 94.69 287 GLY A C 1
ATOM 2288 O O . GLY A 1 287 ? -21.564 -1.366 19.722 1.00 94.69 287 GLY A O 1
ATOM 2289 N N . THR A 1 288 ? -22.532 -1.832 21.699 1.00 97.38 288 THR A N 1
ATOM 2290 C CA . THR A 1 288 ? -21.292 -1.881 22.476 1.00 97.38 288 THR A CA 1
ATOM 2291 C C . THR A 1 288 ? -21.002 -3.333 22.840 1.00 97.38 288 THR A C 1
ATOM 2293 O O . THR A 1 288 ? -21.776 -3.999 23.523 1.00 97.38 288 THR A O 1
ATOM 2296 N N . PHE A 1 289 ? -19.870 -3.839 22.375 1.00 98.06 289 PHE A N 1
ATOM 2297 C CA . PHE A 1 289 ? -19.447 -5.224 22.518 1.00 98.06 289 PHE A CA 1
ATOM 2298 C C . PHE A 1 289 ? -18.348 -5.287 23.574 1.00 98.06 289 PHE A C 1
ATOM 2300 O O . PHE A 1 289 ? -17.226 -4.859 23.321 1.00 98.06 289 PHE A O 1
ATOM 2307 N N . VAL A 1 290 ? -18.659 -5.783 24.770 1.00 98.00 290 VAL A N 1
ATOM 2308 C CA . VAL A 1 290 ? -17.663 -6.020 25.832 1.00 98.00 290 VAL A CA 1
ATOM 2309 C C . VAL A 1 290 ? -17.145 -7.462 25.770 1.00 98.00 290 VAL A C 1
ATOM 2311 O O . VAL A 1 290 ? -17.872 -8.338 25.305 1.00 98.00 290 VAL A O 1
ATOM 2314 N N . PRO A 1 291 ? -15.920 -7.747 26.250 1.00 97.44 291 PRO A N 1
ATOM 2315 C CA . PRO A 1 291 ? -15.354 -9.098 26.277 1.00 97.44 291 PRO A CA 1
ATOM 2316 C C . PRO A 1 291 ? -15.996 -9.963 27.381 1.00 97.44 291 PRO A C 1
ATOM 2318 O O . PRO A 1 291 ? -15.345 -10.352 28.344 1.00 97.44 291 PRO A O 1
ATOM 2321 N N . GLY A 1 292 ? -17.301 -10.235 27.273 1.00 95.75 292 GLY A N 1
ATOM 2322 C CA . GLY A 1 292 ? -18.120 -10.819 28.342 1.00 95.75 292 GLY A CA 1
ATOM 2323 C C . GLY A 1 292 ? -17.712 -12.218 28.826 1.00 95.75 292 GLY A C 1
ATOM 2324 O O . GLY A 1 292 ? -18.077 -12.586 29.940 1.00 95.75 292 GLY A O 1
ATOM 2325 N N . LEU A 1 293 ? -16.939 -12.975 28.039 1.00 95.88 293 LEU A N 1
ATOM 2326 C CA . LEU A 1 293 ? -16.403 -14.294 28.410 1.00 95.88 293 LEU A CA 1
ATOM 2327 C C . LEU A 1 293 ? -15.015 -14.210 29.083 1.00 95.88 293 LEU A C 1
ATOM 2329 O O . LEU A 1 293 ? -14.459 -15.226 29.507 1.00 95.88 293 LEU A O 1
ATOM 2333 N N . ILE A 1 294 ? -14.434 -13.010 29.190 1.00 96.88 294 ILE A N 1
ATOM 2334 C CA . ILE A 1 294 ? -13.096 -12.758 29.733 1.00 96.88 294 ILE A CA 1
ATOM 2335 C C . ILE A 1 294 ? -13.213 -11.851 30.971 1.00 96.88 294 ILE A C 1
ATOM 2337 O O . ILE A 1 294 ? -13.644 -10.714 30.834 1.00 96.88 294 ILE A O 1
ATOM 2341 N N . PRO A 1 295 ? -12.778 -12.276 32.176 1.00 95.88 295 PRO A N 1
ATOM 2342 C CA . PRO A 1 295 ? -12.850 -11.437 33.376 1.00 95.88 295 PRO A CA 1
ATOM 2343 C C . PRO A 1 295 ? -12.225 -10.035 33.192 1.00 95.88 295 PRO A C 1
ATOM 2345 O O . PRO A 1 295 ? -11.147 -9.945 32.587 1.00 95.88 295 PRO A O 1
ATOM 2348 N N . PRO A 1 296 ? -12.824 -8.954 33.741 1.00 95.00 296 PRO A N 1
ATOM 2349 C CA . PRO A 1 296 ? -12.336 -7.575 33.586 1.00 95.00 296 PRO A CA 1
ATOM 2350 C C . PRO A 1 296 ? -10.859 -7.379 33.942 1.00 95.00 296 PRO A C 1
ATOM 2352 O O . PRO A 1 296 ? -10.159 -6.572 33.335 1.00 95.00 296 PRO A O 1
ATOM 2355 N N . GLU A 1 297 ? -10.347 -8.165 34.886 1.00 94.69 297 GLU A N 1
ATOM 2356 C CA . GLU A 1 297 ? -8.958 -8.160 35.355 1.00 94.69 297 GLU A CA 1
ATOM 2357 C C . GLU A 1 297 ? -7.964 -8.538 34.248 1.00 94.69 297 GLU A C 1
ATOM 2359 O O . GLU A 1 297 ? -6.819 -8.092 34.274 1.00 94.69 297 GLU A O 1
ATOM 2364 N N . LYS A 1 298 ? -8.404 -9.329 33.261 1.00 95.75 298 LYS A N 1
ATOM 2365 C CA . LYS A 1 298 ? -7.627 -9.706 32.070 1.00 95.75 298 LYS A CA 1
ATOM 2366 C C . LYS A 1 298 ? -7.817 -8.737 30.899 1.00 95.75 298 LYS A C 1
ATOM 2368 O O . LYS A 1 298 ? -7.121 -8.877 29.897 1.00 95.75 298 LYS A O 1
ATOM 2373 N N . CYS A 1 299 ? -8.723 -7.766 31.025 1.00 96.06 299 CYS A N 1
ATOM 2374 C CA . CYS A 1 299 ? -9.046 -6.752 30.015 1.00 96.06 299 CYS A CA 1
ATOM 2375 C C . CYS A 1 299 ? -8.333 -5.414 30.287 1.00 96.06 299 CYS A C 1
ATOM 2377 O O . CYS A 1 299 ? -8.834 -4.337 29.952 1.00 96.06 299 CYS A O 1
ATOM 2379 N N . LYS A 1 300 ? -7.169 -5.487 30.943 1.00 92.94 300 LYS A N 1
ATOM 2380 C CA . LYS A 1 300 ? -6.373 -4.350 31.411 1.00 92.94 300 LYS A CA 1
ATOM 2381 C C . LYS A 1 300 ? -5.045 -4.251 30.666 1.00 92.94 300 LYS A C 1
ATOM 2383 O O . LYS A 1 300 ? -4.440 -5.261 30.306 1.00 92.94 300 LYS A O 1
ATOM 2388 N N . GLY A 1 301 ? -4.593 -3.020 30.457 1.00 86.00 301 GLY A N 1
ATOM 2389 C CA . GLY A 1 301 ? -3.293 -2.714 29.880 1.00 86.00 301 GLY A CA 1
ATOM 2390 C C . GLY A 1 301 ? -2.145 -2.940 30.868 1.00 86.00 301 GLY A C 1
ATOM 2391 O O . GLY A 1 301 ? -2.331 -3.263 32.041 1.00 86.00 301 GLY A O 1
ATOM 2392 N N . LYS A 1 302 ? -0.911 -2.727 30.398 1.00 83.44 302 LYS A N 1
ATOM 2393 C CA . LYS A 1 302 ? 0.323 -2.842 31.211 1.00 83.44 302 LYS A CA 1
ATOM 2394 C C . LYS A 1 302 ? 0.473 -1.748 32.275 1.00 83.44 302 LYS A C 1
ATOM 2396 O O . LYS A 1 302 ? 1.359 -1.824 33.116 1.00 83.44 302 LYS A O 1
ATOM 2401 N N . ASP A 1 303 ? -0.382 -0.741 32.195 1.00 85.94 303 ASP A N 1
ATOM 2402 C CA . ASP A 1 303 ? -0.625 0.346 33.138 1.00 85.94 303 ASP A CA 1
ATOM 2403 C C . ASP A 1 303 ? -1.688 -0.011 34.200 1.00 85.94 303 ASP A C 1
ATOM 2405 O O . ASP A 1 303 ? -1.910 0.768 35.122 1.00 85.94 303 ASP A O 1
ATOM 2409 N N . GLY A 1 304 ? -2.343 -1.175 34.100 1.00 88.94 304 GLY A N 1
ATOM 2410 C CA . GLY A 1 304 ? -3.375 -1.636 35.039 1.00 88.94 304 GLY A CA 1
ATOM 2411 C C . GLY A 1 304 ? -4.757 -0.995 34.850 1.00 88.94 304 GLY A C 1
ATOM 2412 O O . GLY A 1 304 ? -5.715 -1.424 35.495 1.00 88.94 304 GLY A O 1
ATOM 2413 N N . ALA A 1 305 ? -4.880 -0.016 33.950 1.00 91.62 305 ALA A N 1
ATOM 2414 C CA . ALA A 1 305 ? -6.151 0.559 33.516 1.00 91.62 305 ALA A CA 1
ATOM 2415 C C . ALA A 1 305 ? -6.874 -0.383 32.537 1.00 91.62 305 ALA A C 1
ATOM 2417 O O . ALA A 1 305 ? -6.239 -1.218 31.891 1.00 91.62 305 ALA A O 1
ATOM 2418 N N . LEU A 1 306 ? -8.193 -0.251 32.388 1.00 94.56 306 LEU A N 1
ATOM 2419 C CA . LEU A 1 306 ? -8.955 -1.022 31.400 1.00 94.56 306 LEU A CA 1
ATOM 2420 C C . LEU A 1 306 ? -8.593 -0.598 29.966 1.00 94.56 306 LEU A C 1
ATOM 2422 O O . LEU A 1 306 ? -8.322 0.577 29.679 1.00 94.56 306 LEU A O 1
ATOM 2426 N N . ASN A 1 307 ? -8.615 -1.571 29.049 1.00 95.44 307 ASN A N 1
ATOM 2427 C CA . ASN A 1 307 ? -8.383 -1.354 27.623 1.00 95.44 307 ASN A CA 1
ATOM 2428 C C . ASN A 1 307 ? -9.507 -0.479 27.037 1.00 95.44 307 ASN A C 1
ATOM 2430 O O . ASN A 1 307 ? -10.590 -0.963 26.718 1.00 95.44 307 ASN A O 1
ATOM 2434 N N . LYS A 1 308 ? -9.236 0.822 26.888 1.00 95.88 308 LYS A N 1
ATOM 2435 C CA . LYS A 1 308 ? -10.171 1.842 26.374 1.00 95.88 308 LYS A CA 1
ATOM 2436 C C . LYS A 1 308 ? -10.805 1.414 25.042 1.00 95.88 308 LYS A C 1
ATOM 2438 O O . LYS A 1 308 ? -10.059 0.930 24.185 1.00 95.88 308 LYS A O 1
ATOM 2443 N N . PRO A 1 309 ? -12.129 1.562 24.832 1.00 97.50 309 PRO A N 1
ATOM 2444 C CA . PRO A 1 309 ? -12.808 0.919 23.708 1.00 97.50 309 PRO A CA 1
ATOM 2445 C C . PRO A 1 309 ? -12.225 1.280 22.338 1.00 97.50 309 PRO A C 1
ATOM 2447 O O . PRO A 1 309 ? -11.823 2.423 22.106 1.00 97.50 309 PRO A O 1
ATOM 2450 N N . LEU A 1 310 ? -12.216 0.318 21.412 1.00 98.06 310 LEU A N 1
ATOM 2451 C CA . LEU A 1 310 ? -12.128 0.643 19.985 1.00 98.06 310 LEU A CA 1
ATOM 2452 C C . LEU A 1 310 ? -13.454 1.253 19.521 1.00 98.06 310 LEU A C 1
ATOM 2454 O O . LEU A 1 310 ? -14.501 0.973 20.101 1.00 98.06 310 LEU A O 1
ATOM 2458 N N . CYS A 1 311 ? -13.408 2.062 18.464 1.00 97.81 311 CYS A N 1
ATOM 2459 C CA . CYS A 1 311 ? -14.597 2.643 17.856 1.00 97.81 311 CYS A CA 1
ATOM 2460 C C . CYS A 1 311 ? -14.615 2.339 16.355 1.00 97.81 311 CYS A C 1
ATOM 2462 O O . CYS A 1 311 ? -13.663 2.636 15.629 1.00 97.81 311 CYS A O 1
ATOM 2464 N N . LEU A 1 312 ? -15.697 1.711 15.918 1.00 97.56 312 LEU A N 1
ATOM 2465 C CA . LEU A 1 312 ? -16.019 1.379 14.538 1.00 97.56 312 LEU A CA 1
ATOM 2466 C C . LEU A 1 312 ? -17.312 2.100 14.155 1.00 97.56 312 LEU A C 1
ATOM 2468 O O . LEU A 1 312 ? -18.059 2.547 15.026 1.00 97.56 312 LEU A O 1
ATOM 2472 N N . ALA A 1 313 ? -17.602 2.180 12.863 1.00 95.88 313 ALA A N 1
ATOM 2473 C CA . ALA A 1 313 ? -18.894 2.642 12.378 1.00 95.88 313 ALA A CA 1
ATOM 2474 C C . ALA A 1 313 ? -19.285 1.961 11.064 1.00 95.88 313 ALA A C 1
ATOM 2476 O O . ALA A 1 313 ? -18.445 1.370 10.379 1.00 95.88 313 ALA A O 1
ATOM 2477 N N . TRP A 1 314 ? -20.556 2.091 10.695 1.00 93.44 314 TRP A N 1
ATOM 2478 C CA . TRP A 1 314 ? -21.024 1.822 9.338 1.00 93.44 314 TRP A CA 1
ATOM 2479 C C . TRP A 1 314 ? -20.670 2.977 8.399 1.00 93.44 314 TRP A C 1
ATOM 2481 O O . TRP A 1 314 ? -20.821 4.144 8.762 1.00 93.44 314 TRP A O 1
ATOM 2491 N N . SER A 1 315 ? -20.237 2.677 7.171 1.00 90.75 315 SER A N 1
ATOM 2492 C CA . SER A 1 315 ? -19.936 3.737 6.196 1.00 90.75 315 SER A CA 1
ATOM 2493 C C . SER A 1 315 ? -21.163 4.283 5.453 1.00 90.75 315 SER A C 1
ATOM 2495 O O . SER A 1 315 ? -21.082 5.342 4.833 1.00 90.75 315 SER A O 1
ATOM 2497 N N . SER A 1 316 ? -22.305 3.593 5.510 1.00 90.06 316 SER A N 1
ATOM 2498 C CA . SER A 1 316 ? -23.549 4.010 4.856 1.00 90.06 316 SER A CA 1
ATOM 2499 C C . SER A 1 316 ? -24.786 3.397 5.516 1.00 90.06 316 SER A C 1
ATOM 2501 O O . SER A 1 316 ? -24.689 2.396 6.230 1.00 90.06 316 SER A O 1
ATOM 2503 N N . SER A 1 317 ? -25.966 3.928 5.180 1.00 83.88 317 SER A N 1
ATOM 2504 C CA . SER A 1 317 ? -27.274 3.371 5.561 1.00 83.88 317 SER A CA 1
ATOM 2505 C C . SER A 1 317 ? -27.528 1.948 5.057 1.00 83.88 317 SER A C 1
ATOM 2507 O O . SER A 1 317 ? -28.415 1.272 5.574 1.00 83.88 317 SER A O 1
ATOM 2509 N N . GLY A 1 318 ? -26.737 1.465 4.091 1.00 83.06 318 GLY A N 1
ATOM 2510 C CA . GLY A 1 318 ? -26.746 0.069 3.659 1.00 83.06 318 GLY A CA 1
ATOM 2511 C C . GLY A 1 318 ? -26.171 -0.904 4.692 1.00 83.06 318 GLY A C 1
ATOM 2512 O O . GLY A 1 318 ? -26.395 -2.103 4.546 1.00 83.06 318 GLY A O 1
ATOM 2513 N N . ARG A 1 319 ? -25.454 -0.409 5.721 1.00 81.19 319 ARG A N 1
ATOM 2514 C CA . ARG A 1 319 ? -24.908 -1.188 6.855 1.00 81.19 319 ARG A CA 1
ATOM 2515 C C . ARG A 1 319 ? -24.199 -2.479 6.409 1.00 81.19 319 ARG A C 1
ATOM 2517 O O . ARG A 1 319 ? -24.378 -3.552 6.972 1.00 81.19 319 ARG A O 1
ATOM 2524 N N . ASN A 1 320 ? -23.409 -2.349 5.343 1.00 82.12 320 ASN A N 1
ATOM 2525 C CA . ASN A 1 320 ? -22.729 -3.437 4.634 1.00 82.12 320 ASN A CA 1
ATOM 2526 C C . ASN A 1 320 ? -21.194 -3.297 4.630 1.00 82.12 320 ASN A C 1
ATOM 2528 O O . ASN A 1 320 ? -20.501 -4.126 4.046 1.00 82.12 320 ASN A O 1
ATOM 2532 N N . HIS A 1 321 ? -20.657 -2.235 5.235 1.00 90.31 321 HIS A N 1
ATOM 2533 C CA . HIS A 1 321 ? -19.227 -1.950 5.247 1.00 90.31 321 HIS A CA 1
ATOM 2534 C C . HIS A 1 321 ? -18.801 -1.304 6.570 1.00 90.31 321 HIS A C 1
ATOM 2536 O O . HIS A 1 321 ? -19.276 -0.222 6.932 1.00 90.31 321 HIS A O 1
ATOM 2542 N N . TYR A 1 322 ? -17.902 -1.990 7.279 1.00 94.31 322 TYR A N 1
ATOM 2543 C CA . TYR A 1 322 ? -17.291 -1.522 8.518 1.00 94.31 322 TYR A CA 1
ATOM 2544 C C . TYR A 1 322 ? -16.089 -0.621 8.228 1.00 94.31 322 TYR A C 1
ATOM 2546 O O . TYR A 1 322 ? -15.187 -0.992 7.478 1.00 94.31 322 TYR A O 1
ATOM 2554 N N . ILE A 1 323 ? -16.041 0.520 8.908 1.00 96.06 323 ILE A N 1
ATOM 2555 C CA . ILE A 1 323 ? -14.911 1.456 8.935 1.00 96.06 323 ILE A CA 1
ATOM 2556 C C . ILE A 1 323 ? -14.483 1.719 10.382 1.00 96.06 323 ILE A C 1
ATOM 2558 O O . ILE A 1 323 ? -15.219 1.426 11.326 1.00 96.06 323 ILE A O 1
ATOM 2562 N N . SER A 1 324 ? -13.283 2.271 10.577 1.00 96.75 324 SER A N 1
ATOM 2563 C CA . SER A 1 324 ? -12.762 2.583 11.916 1.00 96.75 324 SER A CA 1
ATOM 2564 C C . SER A 1 324 ? -12.721 4.081 12.191 1.00 96.75 324 SER A C 1
ATOM 2566 O O . SER A 1 324 ? -12.386 4.877 11.317 1.00 96.75 324 SER A O 1
ATOM 2568 N N . LEU A 1 325 ? -13.054 4.453 13.428 1.00 97.44 325 LEU A N 1
ATOM 2569 C CA . LEU A 1 325 ? -12.968 5.815 13.943 1.00 97.44 325 LEU A CA 1
ATOM 2570 C C . LEU A 1 325 ? -11.677 5.935 14.762 1.00 97.44 325 LEU A C 1
ATOM 2572 O O . LEU A 1 325 ? -11.591 5.417 15.876 1.00 97.44 325 LEU A O 1
ATOM 2576 N N . VAL A 1 326 ? -10.657 6.595 14.201 1.00 97.19 326 VAL A N 1
ATOM 2577 C CA . VAL A 1 326 ? -9.300 6.659 14.787 1.00 97.19 326 VAL A CA 1
ATOM 2578 C C . VAL A 1 326 ? -8.903 8.068 15.215 1.00 97.19 326 VAL A C 1
ATOM 2580 O O . VAL A 1 326 ? -9.374 9.060 14.657 1.00 97.19 326 VAL A O 1
ATOM 2583 N N . GLY A 1 327 ? -8.024 8.154 16.217 1.00 96.19 327 GLY A N 1
ATOM 2584 C CA . GLY A 1 327 ? -7.549 9.427 16.761 1.00 96.19 327 GLY A CA 1
ATOM 2585 C C . GLY A 1 327 ? -6.574 10.140 15.830 1.00 96.19 327 GLY A C 1
ATOM 2586 O O . GLY A 1 327 ? -5.806 9.495 15.119 1.00 96.19 327 GLY A O 1
ATOM 2587 N N . ILE A 1 328 ? -6.557 11.472 15.868 1.00 95.56 328 ILE A N 1
ATOM 2588 C CA . ILE A 1 328 ? -5.537 12.274 15.176 1.00 95.56 328 ILE A CA 1
ATOM 2589 C C . ILE A 1 328 ? -4.362 12.517 16.127 1.00 95.56 328 ILE A C 1
ATOM 2591 O O . ILE A 1 328 ? -4.532 12.985 17.253 1.00 95.56 328 ILE A O 1
ATOM 2595 N N . ARG A 1 329 ? -3.152 12.203 15.664 1.00 94.81 329 ARG A N 1
ATOM 2596 C CA . ARG A 1 329 ? -1.911 12.309 16.435 1.00 94.81 329 ARG A CA 1
ATOM 2597 C C . ARG A 1 329 ? -1.661 13.752 16.867 1.00 94.81 329 ARG A C 1
ATOM 2599 O O . ARG A 1 329 ? -1.681 14.663 16.045 1.00 94.81 329 ARG A O 1
ATOM 2606 N N . GLY A 1 330 ? -1.395 13.938 18.157 1.00 92.69 330 GLY A N 1
ATOM 2607 C CA . GLY A 1 330 ? -1.174 15.253 18.767 1.00 92.69 330 GLY A CA 1
ATOM 2608 C C . GLY A 1 330 ? -2.445 15.952 19.265 1.00 92.69 330 GLY A C 1
ATOM 2609 O O . GLY A 1 330 ? -2.320 16.927 20.000 1.00 92.69 330 GLY A O 1
ATOM 2610 N N . ARG A 1 331 ? -3.647 15.447 18.942 1.00 93.50 331 ARG A N 1
ATOM 2611 C CA . ARG A 1 331 ? -4.903 15.885 19.577 1.00 93.50 331 ARG A CA 1
ATOM 2612 C C . ARG A 1 331 ? -5.179 15.066 20.854 1.00 93.50 331 ARG A C 1
ATOM 2614 O O . ARG A 1 331 ? -4.662 13.951 20.982 1.00 93.50 331 ARG A O 1
ATOM 2621 N N . PRO A 1 332 ? -5.980 15.575 21.810 1.00 94.69 332 PRO A N 1
ATOM 2622 C CA . PRO A 1 332 ? -6.427 14.795 22.966 1.00 94.69 332 PRO A CA 1
ATOM 2623 C C . PRO A 1 332 ? -7.232 13.550 22.557 1.00 94.69 332 PRO A C 1
ATOM 2625 O O . PRO A 1 332 ? -7.799 13.488 21.465 1.00 94.69 332 PRO A O 1
ATOM 2628 N N . LEU A 1 333 ? -7.337 12.560 23.453 1.00 94.50 333 LEU A N 1
ATOM 2629 C CA . LEU A 1 333 ? -8.232 11.418 23.230 1.00 94.50 333 LEU A CA 1
ATOM 2630 C C . LEU A 1 333 ? -9.691 11.884 23.206 1.00 94.50 333 LEU A C 1
ATOM 2632 O O . LEU A 1 333 ? -10.121 12.643 24.075 1.00 94.50 333 LEU A O 1
ATOM 2636 N N . CYS A 1 334 ? -10.459 11.391 22.237 1.00 95.31 334 CYS A N 1
ATOM 2637 C CA . CYS A 1 334 ? -11.876 11.708 22.134 1.00 95.31 334 CYS A CA 1
ATOM 2638 C C . CYS A 1 334 ? -12.673 11.108 23.297 1.00 95.31 334 CYS A C 1
ATOM 2640 O O . CYS A 1 334 ? -12.466 9.958 23.701 1.00 95.31 334 CYS A O 1
ATOM 2642 N N . LYS A 1 335 ? -13.609 11.909 23.799 1.00 95.75 335 LYS A N 1
ATOM 2643 C CA . LYS A 1 335 ? -14.583 11.563 24.825 1.00 95.75 335 LYS A CA 1
ATOM 2644 C C . LYS A 1 335 ? -15.947 11.294 24.185 1.00 95.75 335 LYS A C 1
ATOM 2646 O O . LYS A 1 335 ? -16.540 12.219 23.634 1.00 95.75 335 LYS A O 1
ATOM 2651 N N . LEU A 1 336 ? -16.450 10.061 24.275 1.00 95.88 336 LEU A N 1
ATOM 2652 C CA . LEU A 1 336 ? -17.845 9.737 23.945 1.00 95.88 336 LEU A CA 1
ATOM 2653 C C . LEU A 1 336 ? -18.719 9.907 25.198 1.00 95.88 336 LEU A C 1
ATOM 2655 O O . LEU A 1 336 ? -18.412 9.281 26.214 1.00 95.88 336 LEU A O 1
ATOM 2659 N N . PRO A 1 337 ? -19.788 10.722 25.168 1.00 93.81 337 PRO A N 1
ATOM 2660 C CA . PRO A 1 337 ? -20.731 10.818 26.279 1.00 93.81 337 PRO A CA 1
ATOM 2661 C C . PRO A 1 337 ? -21.627 9.575 26.340 1.00 93.81 337 PRO A C 1
ATOM 2663 O O . PRO A 1 337 ? -21.960 9.004 25.304 1.00 93.81 337 PRO A O 1
ATOM 2666 N N . MET A 1 338 ? -22.077 9.198 27.539 1.00 92.25 338 MET A N 1
ATOM 2667 C CA . MET A 1 338 ? -22.904 8.003 27.774 1.00 92.25 338 MET A CA 1
ATOM 2668 C C . MET A 1 338 ? -24.125 7.881 26.845 1.00 92.25 338 MET A C 1
ATOM 2670 O O . MET A 1 338 ? -24.441 6.788 26.394 1.00 92.25 338 MET A O 1
ATOM 2674 N N . TRP A 1 339 ? -24.788 8.993 26.506 1.00 91.12 339 TRP A N 1
ATOM 2675 C CA . TRP A 1 339 ? -25.972 8.992 25.631 1.00 91.12 339 TRP A CA 1
ATOM 2676 C C . TRP A 1 339 ? -25.678 8.657 24.159 1.00 91.12 339 TRP A C 1
ATOM 2678 O O . TRP A 1 339 ? -26.604 8.337 23.420 1.00 91.12 339 TRP A O 1
ATOM 2688 N N . LEU A 1 340 ? -24.412 8.737 23.733 1.00 93.25 340 LEU A N 1
ATOM 2689 C CA . LEU A 1 340 ? -23.960 8.409 22.376 1.00 93.25 340 LEU A CA 1
ATOM 2690 C C . LEU A 1 340 ? -23.303 7.016 22.303 1.00 93.25 340 LEU A C 1
ATOM 2692 O O . LEU A 1 340 ? -22.839 6.600 21.245 1.00 93.25 340 LEU A O 1
ATOM 2696 N N . ILE A 1 341 ? -23.247 6.292 23.425 1.00 93.75 341 ILE A N 1
ATOM 2697 C CA . ILE A 1 341 ? -22.749 4.918 23.493 1.00 93.75 341 ILE A CA 1
ATOM 2698 C C . ILE A 1 341 ? -23.949 3.970 23.311 1.00 93.75 341 ILE A C 1
ATOM 2700 O O . ILE A 1 341 ? -24.887 4.029 24.109 1.00 93.75 341 ILE A O 1
ATOM 2704 N N . PRO A 1 342 ? -23.953 3.091 22.290 1.00 93.88 342 PRO A N 1
ATOM 2705 C CA . PRO A 1 342 ? -25.005 2.095 22.116 1.00 93.88 342 PRO A CA 1
ATOM 2706 C C . PRO A 1 342 ? -25.089 1.151 23.321 1.00 93.88 342 PRO A C 1
ATOM 2708 O O . PRO A 1 342 ? -24.086 0.899 23.997 1.00 93.88 342 PRO A O 1
ATOM 2711 N N . LYS A 1 343 ? -26.266 0.558 23.544 1.00 93.19 343 LYS A N 1
ATOM 2712 C CA . LYS A 1 343 ? -26.472 -0.483 24.567 1.00 93.19 343 LYS A CA 1
ATOM 2713 C C . LYS A 1 343 ? -25.493 -1.651 24.390 1.00 93.19 343 LYS A C 1
ATOM 2715 O O . LYS A 1 343 ? -25.002 -1.903 23.286 1.00 93.19 343 LYS A O 1
ATOM 2720 N N . LEU A 1 344 ? -25.233 -2.389 25.472 1.00 94.88 344 LEU A N 1
ATOM 2721 C CA . LEU A 1 344 ? -24.470 -3.631 25.373 1.00 94.88 344 LEU A CA 1
ATOM 2722 C C . LEU A 1 344 ? -25.213 -4.648 24.504 1.00 94.88 344 LEU A C 1
ATOM 2724 O O . LEU A 1 344 ? -26.409 -4.864 24.702 1.00 94.88 344 LEU A O 1
ATOM 2728 N N . TRP A 1 345 ? -24.495 -5.270 23.570 1.00 93.88 345 TRP A N 1
ATOM 2729 C CA . TRP A 1 345 ? -25.019 -6.325 22.704 1.00 93.88 345 TRP A CA 1
ATOM 2730 C C . TRP A 1 345 ? -24.661 -7.706 23.267 1.00 93.88 345 TRP A C 1
ATOM 2732 O O . TRP A 1 345 ? -23.521 -7.935 23.673 1.00 93.88 345 TRP A O 1
ATOM 2742 N N . GLY A 1 346 ? -25.634 -8.621 23.296 1.00 89.25 346 GLY A N 1
ATOM 2743 C CA . GLY A 1 346 ? -25.442 -10.022 23.695 1.00 89.25 346 GLY A CA 1
ATOM 2744 C C . GLY A 1 346 ? -25.174 -10.290 25.183 1.00 89.25 346 GLY A C 1
ATOM 2745 O O . GLY A 1 346 ? -24.980 -11.443 25.550 1.00 89.25 346 GLY A O 1
ATOM 2746 N N . VAL A 1 347 ? -25.148 -9.269 26.050 1.00 93.56 347 VAL A N 1
ATOM 2747 C CA . VAL A 1 347 ? -24.869 -9.423 27.492 1.00 93.56 347 VAL A CA 1
ATOM 2748 C C . VAL A 1 347 ? -25.643 -8.413 28.366 1.00 93.56 347 VAL A C 1
ATOM 2750 O O . VAL A 1 347 ? -26.067 -7.366 27.866 1.00 93.56 347 VAL A O 1
ATOM 2753 N N . PRO A 1 348 ? -25.812 -8.676 29.681 1.00 94.81 348 PRO A N 1
ATOM 2754 C CA . PRO A 1 348 ? -26.456 -7.755 30.623 1.00 94.81 348 PRO A CA 1
ATOM 2755 C C . PRO A 1 348 ? -25.814 -6.360 30.691 1.00 94.81 348 PRO A C 1
ATOM 2757 O O . PRO A 1 348 ? -24.592 -6.214 30.695 1.00 94.81 348 PRO A O 1
ATOM 2760 N N . GLN A 1 349 ? -26.650 -5.320 30.790 1.00 94.69 349 GLN A N 1
ATOM 2761 C CA . GLN A 1 349 ? -26.221 -3.913 30.711 1.00 94.69 349 GLN A CA 1
ATOM 2762 C C . GLN A 1 349 ? -25.351 -3.458 31.902 1.00 94.69 349 GLN A C 1
ATOM 2764 O O . GLN A 1 349 ? -24.562 -2.525 31.763 1.00 94.69 349 GLN A O 1
ATOM 2769 N N . ASP A 1 350 ? -25.437 -4.124 33.059 1.00 94.69 350 ASP A N 1
ATOM 2770 C CA . ASP A 1 350 ? -24.628 -3.822 34.251 1.00 94.69 350 ASP A CA 1
ATOM 2771 C C . ASP A 1 350 ? -23.136 -4.169 34.079 1.00 94.69 350 ASP A C 1
ATOM 2773 O O . ASP A 1 350 ? -22.302 -3.760 34.889 1.00 94.69 350 ASP A O 1
ATOM 2777 N N . LEU A 1 351 ? -22.776 -4.904 33.022 1.00 96.12 351 LEU A N 1
ATOM 2778 C CA . LEU A 1 351 ? -21.380 -5.165 32.680 1.00 96.12 351 LEU A CA 1
ATOM 2779 C C . LEU A 1 351 ? -20.666 -3.932 32.104 1.00 96.12 351 LEU A C 1
ATOM 2781 O O . LEU A 1 351 ? -19.435 -3.904 32.090 1.00 96.12 351 LEU A O 1
ATOM 2785 N N . LEU A 1 352 ? -21.394 -2.900 31.657 1.00 95.56 352 LEU A N 1
ATOM 2786 C CA . LEU A 1 352 ? -20.816 -1.767 30.925 1.00 95.56 352 LEU A CA 1
ATOM 2787 C C . LEU A 1 352 ? -19.749 -1.043 31.756 1.00 95.56 352 LEU A C 1
ATOM 2789 O O . LEU A 1 352 ? -18.616 -0.892 31.309 1.00 95.56 352 LEU A O 1
ATOM 2793 N N . THR A 1 353 ? -20.065 -0.700 33.004 1.00 94.94 353 THR A N 1
ATOM 2794 C CA . THR A 1 353 ? -19.141 -0.029 33.937 1.00 94.94 353 THR A CA 1
ATOM 2795 C C . THR A 1 353 ? -18.048 -0.944 34.501 1.00 94.94 353 THR A C 1
ATOM 2797 O O . THR A 1 353 ? -17.126 -0.457 35.151 1.00 94.94 353 THR A O 1
ATOM 2800 N N . LYS A 1 354 ? -18.111 -2.260 34.248 1.00 96.56 354 LYS A N 1
ATOM 2801 C CA . LYS A 1 354 ? -17.076 -3.235 34.646 1.00 96.56 354 LYS A CA 1
ATOM 2802 C C . LYS A 1 354 ? -15.962 -3.348 33.602 1.00 96.56 354 LYS A C 1
ATOM 2804 O O . LYS A 1 354 ? -14.826 -3.639 33.962 1.00 96.56 354 LYS A O 1
ATOM 2809 N N . TYR A 1 355 ? -16.278 -3.097 32.328 1.00 97.06 355 TYR A N 1
ATOM 2810 C CA . TYR A 1 355 ? -15.326 -3.162 31.210 1.00 97.06 355 TYR A CA 1
ATOM 2811 C C . TYR A 1 355 ? -14.974 -1.795 30.601 1.00 97.06 355 TYR A C 1
ATOM 2813 O O . TYR A 1 355 ? -13.982 -1.698 29.879 1.00 97.06 355 TYR A O 1
ATOM 2821 N N . VAL A 1 356 ? -15.755 -0.744 30.873 1.00 96.25 356 VAL A N 1
ATOM 2822 C CA . VAL A 1 356 ? -15.585 0.595 30.289 1.00 96.25 356 VAL A CA 1
ATOM 2823 C C . VAL A 1 356 ? -15.410 1.648 31.387 1.00 96.25 356 VAL A C 1
ATOM 2825 O O . VAL A 1 356 ? -16.264 1.811 32.255 1.00 96.25 356 VAL A O 1
ATOM 2828 N N . GLU A 1 357 ? -14.301 2.388 31.326 1.00 94.56 357 GLU A N 1
ATOM 2829 C CA . GLU A 1 357 ? -14.016 3.523 32.215 1.00 94.56 357 GLU A CA 1
ATOM 2830 C C . GLU A 1 357 ? -14.787 4.779 31.780 1.00 94.56 357 GLU A C 1
ATOM 2832 O O . GLU A 1 357 ? -14.721 5.188 30.614 1.00 94.56 357 GLU A O 1
ATOM 2837 N N . PHE A 1 358 ? -15.442 5.430 32.744 1.00 94.94 358 PHE A N 1
ATOM 2838 C CA . PHE A 1 358 ? -16.142 6.706 32.589 1.00 94.94 358 PHE A CA 1
ATOM 2839 C C . PHE A 1 358 ? -15.516 7.774 33.489 1.00 94.94 358 PHE A C 1
ATOM 2841 O O . PHE A 1 358 ? -15.090 7.479 34.605 1.00 94.94 358 PHE A O 1
ATOM 2848 N N . ASP A 1 359 ? -15.454 9.018 33.008 1.00 93.69 359 ASP A N 1
ATOM 2849 C CA . ASP A 1 359 ? -15.080 10.166 33.839 1.00 93.69 359 ASP A CA 1
ATOM 2850 C C . ASP A 1 359 ? -16.264 10.720 34.657 1.00 93.69 359 ASP A C 1
ATOM 2852 O O . ASP A 1 359 ? -17.404 10.264 34.544 1.00 93.69 359 ASP A O 1
ATOM 2856 N N . SER A 1 360 ? -15.990 11.727 35.491 1.00 93.31 360 SER A N 1
ATOM 2857 C CA . SER A 1 360 ? -16.977 12.402 36.348 1.00 93.31 360 SER A CA 1
ATOM 2858 C C . SER A 1 360 ? -18.143 13.050 35.592 1.00 93.31 360 SER A C 1
ATOM 2860 O O . SER A 1 360 ? -19.170 13.334 36.200 1.00 93.31 360 SER A O 1
ATOM 2862 N N . GLU A 1 361 ? -18.010 13.269 34.283 1.00 91.94 361 GLU A N 1
ATOM 2863 C CA . GLU A 1 361 ? -19.046 13.824 33.404 1.00 91.94 361 GLU A CA 1
ATOM 2864 C C . GLU A 1 361 ? -19.735 12.725 32.567 1.00 91.94 361 GLU A C 1
ATOM 2866 O O . GLU A 1 361 ? -20.402 13.016 31.575 1.00 91.94 361 GLU A O 1
ATOM 2871 N N . GLN A 1 362 ? -19.585 11.453 32.964 1.00 93.94 362 GLN A N 1
ATOM 2872 C CA . GLN A 1 362 ? -20.145 10.277 32.286 1.00 93.94 362 GLN A CA 1
ATOM 2873 C C . GLN A 1 362 ? -19.684 10.149 30.823 1.00 93.94 362 GLN A C 1
ATOM 2875 O O . GLN A 1 362 ? -20.462 9.795 29.931 1.00 93.94 362 GLN A O 1
ATOM 2880 N N . ARG A 1 363 ? -18.396 10.417 30.557 1.00 94.75 363 ARG A N 1
ATOM 2881 C CA . ARG A 1 363 ? -17.785 10.224 29.232 1.00 94.75 363 ARG A CA 1
ATOM 2882 C C . ARG A 1 363 ? -16.698 9.154 29.242 1.00 94.75 363 ARG A C 1
ATOM 2884 O O . ARG A 1 363 ? -15.776 9.188 30.061 1.00 94.75 363 ARG A O 1
ATOM 2891 N N . CYS A 1 364 ? -16.751 8.256 28.265 1.00 95.44 364 CYS A N 1
ATOM 2892 C CA . CYS A 1 364 ? -15.715 7.263 28.007 1.00 95.44 364 CYS A CA 1
ATOM 2893 C C . CYS A 1 364 ? -14.588 7.846 27.137 1.00 95.44 364 CYS A C 1
ATOM 2895 O O . CYS A 1 364 ? -14.854 8.590 26.194 1.00 95.44 364 CYS A O 1
ATOM 2897 N N . ALA A 1 365 ? -13.327 7.505 27.426 1.00 95.56 365 ALA A N 1
ATOM 2898 C CA . ALA A 1 365 ? -12.181 7.850 26.578 1.00 95.56 365 ALA A CA 1
ATOM 2899 C C . ALA A 1 365 ? -11.911 6.748 25.540 1.00 95.56 365 ALA A C 1
ATOM 2901 O O . ALA A 1 365 ? -11.749 5.585 25.903 1.00 95.56 365 ALA A O 1
ATOM 2902 N N . ILE A 1 366 ? -11.827 7.121 24.262 1.00 95.81 366 ILE A N 1
ATOM 2903 C CA . ILE A 1 366 ? -11.831 6.181 23.131 1.00 95.81 366 ILE A CA 1
ATOM 2904 C C . ILE A 1 366 ? -10.437 5.968 22.530 1.00 95.81 366 ILE A C 1
ATOM 2906 O O . ILE A 1 366 ? -9.599 6.873 22.497 1.00 95.81 366 ILE A O 1
ATOM 2910 N N . GLY A 1 367 ? -10.190 4.752 22.037 1.00 88.31 367 GLY A N 1
ATOM 2911 C CA . GLY A 1 367 ? -8.933 4.350 21.419 1.00 88.31 367 GLY A CA 1
ATOM 2912 C C . GLY A 1 367 ? -7.812 4.263 22.450 1.00 88.31 367 GLY A C 1
ATOM 2913 O O . GLY A 1 367 ? -7.778 3.351 23.272 1.00 88.31 367 GLY A O 1
ATOM 2914 N N . GLY A 1 368 ? -6.854 5.184 22.381 1.00 84.31 368 GLY A N 1
ATOM 2915 C CA . GLY A 1 368 ? -5.705 5.236 23.282 1.00 84.31 368 GLY A CA 1
ATOM 2916 C C . GLY A 1 368 ? -4.509 5.963 22.671 1.00 84.31 368 GLY A C 1
ATOM 2917 O O . GLY A 1 368 ? -4.535 6.382 21.515 1.00 84.31 368 GLY A O 1
ATOM 2918 N N . SER A 1 369 ? -3.448 6.116 23.462 1.00 77.69 369 SER A N 1
ATOM 2919 C CA . SER A 1 369 ? -2.191 6.779 23.072 1.00 77.69 369 SER A CA 1
ATOM 2920 C C . SER A 1 369 ? -1.058 5.805 22.716 1.00 77.69 369 SER A C 1
ATOM 2922 O O . SER A 1 369 ? 0.004 6.219 22.258 1.00 77.69 369 SER A O 1
ATOM 2924 N N . ARG A 1 370 ? -1.251 4.498 22.934 1.00 88.75 370 ARG A N 1
ATOM 2925 C CA . ARG A 1 370 ? -0.191 3.476 22.891 1.00 88.75 370 ARG A CA 1
ATOM 2926 C C . ARG A 1 370 ? -0.035 2.819 21.511 1.00 88.75 370 ARG A C 1
ATOM 2928 O O . ARG A 1 370 ? -0.036 1.593 21.393 1.00 88.75 370 ARG A O 1
ATOM 2935 N N . SER A 1 371 ? 0.118 3.628 20.463 1.00 91.38 371 SER A N 1
ATOM 2936 C CA . SER A 1 371 ? 0.379 3.148 19.095 1.00 91.38 371 SER A CA 1
ATOM 2937 C C . SER A 1 371 ? 1.647 2.283 18.995 1.00 91.38 371 SER A C 1
ATOM 2939 O O . SER A 1 371 ? 2.543 2.346 19.843 1.00 91.38 371 SER A O 1
ATOM 2941 N N . LEU A 1 372 ? 1.744 1.467 17.941 1.00 92.56 372 LEU A N 1
ATOM 2942 C CA . LEU A 1 372 ? 3.022 0.876 17.533 1.00 92.56 372 LEU A CA 1
ATOM 2943 C C . LEU A 1 372 ? 3.853 1.921 16.759 1.00 92.56 372 LEU A C 1
ATOM 2945 O O . LEU A 1 372 ? 3.272 2.697 15.999 1.00 92.56 372 LEU A O 1
ATOM 2949 N N . PRO A 1 373 ? 5.190 1.969 16.919 1.00 92.12 373 PRO A N 1
ATOM 2950 C CA . PRO A 1 373 ? 6.035 2.846 16.113 1.00 92.12 373 PRO A CA 1
ATOM 2951 C C . PRO A 1 373 ? 5.991 2.455 14.633 1.00 92.12 373 PRO A C 1
ATOM 2953 O O . PRO A 1 373 ? 6.160 1.284 14.297 1.00 92.12 373 PRO A O 1
ATOM 2956 N N . GLU A 1 374 ? 5.859 3.435 13.741 1.00 90.69 374 GLU A N 1
ATOM 2957 C CA . GLU A 1 374 ? 5.832 3.203 12.288 1.00 90.69 374 GLU A CA 1
ATOM 2958 C C . GLU A 1 374 ? 7.092 2.466 11.795 1.00 90.69 374 GLU A C 1
ATOM 2960 O O . GLU A 1 374 ? 7.012 1.534 11.003 1.00 90.69 374 GLU A O 1
ATOM 2965 N N . THR A 1 375 ? 8.257 2.797 12.359 1.00 92.38 375 THR A N 1
ATOM 2966 C CA . THR A 1 375 ? 9.538 2.132 12.068 1.00 92.38 375 THR A CA 1
ATOM 2967 C C . THR A 1 375 ? 9.585 0.667 12.515 1.00 92.38 375 THR A C 1
ATOM 2969 O O . THR A 1 375 ? 10.366 -0.115 11.974 1.00 92.38 375 THR A O 1
ATOM 2972 N N . TYR A 1 376 ? 8.750 0.258 13.477 1.00 94.31 376 TYR A N 1
ATOM 2973 C CA . TYR A 1 376 ? 8.559 -1.154 13.816 1.00 94.31 376 TYR A CA 1
ATOM 2974 C C . TYR A 1 376 ? 7.649 -1.844 12.794 1.00 94.31 376 TYR A C 1
ATOM 2976 O O . TYR A 1 376 ? 7.982 -2.941 12.357 1.00 94.31 376 TYR A O 1
ATOM 2984 N N . ILE A 1 377 ? 6.561 -1.191 12.365 1.00 94.50 377 ILE A N 1
ATOM 2985 C CA . ILE A 1 377 ? 5.646 -1.705 11.332 1.00 94.50 377 ILE A CA 1
ATOM 2986 C C . ILE A 1 377 ? 6.374 -1.908 9.995 1.00 94.50 377 ILE A C 1
ATOM 2988 O O . ILE A 1 377 ? 6.272 -2.978 9.405 1.00 94.50 377 ILE A O 1
ATOM 2992 N N . GLN A 1 378 ? 7.176 -0.934 9.559 1.00 93.50 378 GLN A N 1
ATOM 2993 C CA . GLN A 1 378 ? 7.994 -1.021 8.342 1.00 93.50 378 GLN A CA 1
ATOM 2994 C C . GLN A 1 378 ? 9.001 -2.178 8.398 1.00 93.50 378 GLN A C 1
ATOM 2996 O O . GLN A 1 378 ? 9.106 -2.955 7.452 1.00 93.50 378 GLN A O 1
ATOM 3001 N N . ARG A 1 379 ? 9.726 -2.327 9.517 1.00 94.88 379 ARG A N 1
ATOM 3002 C CA . ARG A 1 379 ? 10.665 -3.444 9.716 1.00 94.88 379 ARG A CA 1
ATOM 3003 C C . ARG A 1 379 ? 9.954 -4.797 9.743 1.00 94.88 379 ARG A C 1
ATOM 3005 O O . ARG A 1 379 ? 10.454 -5.746 9.153 1.00 94.88 379 ARG A O 1
ATOM 3012 N N . LEU A 1 380 ? 8.805 -4.874 10.416 1.00 96.00 380 LEU A N 1
ATOM 3013 C CA . LEU A 1 380 ? 7.990 -6.082 10.502 1.00 96.00 380 LEU A CA 1
ATOM 3014 C C . LEU A 1 380 ? 7.469 -6.493 9.119 1.00 96.00 380 LEU A C 1
ATOM 3016 O O . LEU A 1 380 ? 7.605 -7.655 8.756 1.00 96.00 380 LEU A O 1
ATOM 3020 N N . ALA A 1 381 ? 6.937 -5.547 8.340 1.00 96.19 381 ALA A N 1
ATOM 3021 C CA . ALA A 1 381 ? 6.485 -5.801 6.977 1.00 96.19 381 ALA A CA 1
ATOM 3022 C C . ALA A 1 381 ? 7.641 -6.275 6.087 1.00 96.19 381 ALA A C 1
ATOM 3024 O O . ALA A 1 381 ? 7.521 -7.332 5.480 1.00 96.19 381 ALA A O 1
ATOM 3025 N N . ARG A 1 382 ? 8.793 -5.588 6.100 1.00 95.38 382 ARG A N 1
ATOM 3026 C CA . ARG A 1 382 ? 9.973 -5.988 5.316 1.00 95.38 382 ARG A CA 1
ATOM 3027 C C . ARG A 1 382 ? 10.482 -7.388 5.675 1.00 95.38 382 ARG A C 1
ATOM 3029 O O . ARG A 1 382 ? 10.793 -8.168 4.785 1.00 95.38 382 ARG A O 1
ATOM 3036 N N . ALA A 1 383 ? 10.493 -7.743 6.960 1.00 96.94 383 ALA A N 1
ATOM 3037 C CA . ALA A 1 383 ? 10.835 -9.097 7.395 1.00 96.94 383 ALA A CA 1
ATOM 3038 C C . ALA A 1 383 ? 9.848 -10.161 6.864 1.00 96.94 383 ALA A C 1
ATOM 3040 O O . ALA A 1 383 ? 10.231 -11.315 6.695 1.00 96.94 383 ALA A O 1
ATOM 3041 N N . MET A 1 384 ? 8.592 -9.795 6.583 1.00 97.88 384 MET A N 1
ATOM 3042 C CA . MET A 1 384 ? 7.633 -10.677 5.907 1.00 97.88 384 MET A CA 1
ATOM 3043 C C . MET A 1 384 ? 7.750 -10.629 4.382 1.00 97.88 384 MET A C 1
ATOM 3045 O O . MET A 1 384 ? 7.467 -11.637 3.748 1.00 97.88 384 MET A O 1
ATOM 3049 N N . GLU A 1 385 ? 8.190 -9.517 3.784 1.00 97.12 385 GLU A N 1
ATOM 3050 C CA . GLU A 1 385 ? 8.551 -9.455 2.360 1.00 97.12 385 GLU A CA 1
ATOM 3051 C C . GLU A 1 385 ? 9.727 -10.407 2.061 1.00 97.12 385 GLU A C 1
ATOM 3053 O O . GLU A 1 385 ? 9.664 -11.149 1.080 1.00 97.12 385 GLU A O 1
ATOM 3058 N N . ASP A 1 386 ? 10.716 -10.496 2.964 1.00 96.69 386 ASP A N 1
ATOM 3059 C CA . ASP A 1 386 ? 11.788 -11.504 2.921 1.00 96.69 386 ASP A CA 1
ATOM 3060 C C . ASP A 1 386 ? 11.212 -12.943 2.947 1.00 96.69 386 ASP A C 1
ATOM 3062 O O . ASP A 1 386 ? 11.533 -13.759 2.084 1.00 96.69 386 ASP A O 1
ATOM 3066 N N . VAL A 1 387 ? 10.305 -13.262 3.886 1.00 97.81 387 VAL A N 1
ATOM 3067 C CA . VAL A 1 387 ? 9.663 -14.598 3.981 1.00 97.81 387 VAL A CA 1
ATOM 3068 C C . VAL A 1 387 ? 8.759 -14.896 2.782 1.00 97.81 387 VAL A C 1
ATOM 3070 O O . VAL A 1 387 ? 8.668 -16.044 2.348 1.00 97.81 387 VAL A O 1
ATOM 3073 N N . PHE A 1 388 ? 8.090 -13.886 2.224 1.00 98.00 388 PHE A N 1
ATOM 3074 C CA . PHE A 1 388 ? 7.282 -14.031 1.017 1.00 98.00 388 PHE A CA 1
ATOM 3075 C C . PHE A 1 388 ? 8.178 -14.370 -0.179 1.00 98.00 388 PHE A C 1
ATOM 3077 O O . PHE A 1 388 ? 7.872 -15.297 -0.928 1.00 98.00 388 PHE A O 1
ATOM 3084 N N . MET A 1 389 ? 9.317 -13.686 -0.313 1.00 96.81 389 MET A N 1
ATOM 3085 C CA . MET A 1 389 ? 10.325 -13.976 -1.330 1.00 96.81 389 MET A CA 1
ATOM 3086 C C . MET A 1 389 ? 10.911 -15.389 -1.158 1.00 96.81 389 MET A C 1
ATOM 3088 O O . MET A 1 389 ? 11.016 -16.123 -2.137 1.00 96.81 389 MET A O 1
ATOM 3092 N N . GLU A 1 390 ? 11.210 -15.830 0.069 1.00 96.50 390 GLU A N 1
ATOM 3093 C CA . GLU A 1 390 ? 11.637 -17.213 0.341 1.00 96.50 390 GLU A CA 1
ATOM 3094 C C . GLU A 1 390 ? 10.551 -18.245 -0.031 1.00 96.50 390 GLU A C 1
ATOM 3096 O O . GLU A 1 390 ? 10.841 -19.220 -0.730 1.00 96.50 390 GLU A O 1
ATOM 3101 N N . LYS A 1 391 ? 9.295 -18.033 0.391 1.00 96.56 391 LYS A N 1
ATOM 3102 C CA . LYS A 1 391 ? 8.180 -18.981 0.201 1.00 96.56 391 LYS A CA 1
ATOM 3103 C C . LYS A 1 391 ? 7.699 -19.062 -1.250 1.00 96.56 391 LYS A C 1
ATOM 3105 O O . LYS A 1 391 ? 7.436 -20.157 -1.743 1.00 96.56 391 LYS A O 1
ATOM 3110 N N . TYR A 1 392 ? 7.552 -17.920 -1.919 1.00 96.56 392 TYR A N 1
ATOM 3111 C CA . TYR A 1 392 ? 6.925 -17.814 -3.239 1.00 96.56 392 TYR A CA 1
ATOM 3112 C C . TYR A 1 392 ? 7.911 -17.506 -4.371 1.00 96.56 392 TYR A C 1
ATOM 3114 O O . TYR A 1 392 ? 7.502 -17.533 -5.531 1.00 96.56 392 TYR A O 1
ATOM 3122 N N . GLN A 1 393 ? 9.191 -17.250 -4.076 1.00 96.75 393 GLN A N 1
ATOM 3123 C CA . GLN A 1 393 ? 10.240 -16.972 -5.069 1.00 96.75 393 GLN A CA 1
ATOM 3124 C C . GLN A 1 393 ? 9.933 -15.761 -5.977 1.00 96.75 393 GLN A C 1
ATOM 3126 O O . GLN A 1 393 ? 10.485 -15.660 -7.069 1.00 96.75 393 GLN A O 1
ATOM 3131 N N . VAL A 1 394 ? 9.052 -14.855 -5.534 1.00 97.06 394 VAL A N 1
ATOM 3132 C CA . VAL A 1 394 ? 8.712 -13.569 -6.166 1.00 97.06 394 VAL A CA 1
ATOM 3133 C C . VAL A 1 394 ? 8.422 -12.533 -5.076 1.00 97.06 394 VAL A C 1
ATOM 3135 O O . VAL A 1 394 ? 7.864 -12.881 -4.039 1.00 97.06 394 VAL A O 1
ATOM 3138 N N . HIS A 1 395 ? 8.779 -11.267 -5.287 1.00 96.38 395 HIS A N 1
ATOM 3139 C CA . HIS A 1 395 ? 8.629 -10.216 -4.276 1.00 96.38 395 HIS A CA 1
ATOM 3140 C C . HIS A 1 395 ? 7.208 -9.596 -4.271 1.00 96.38 395 HIS A C 1
ATOM 3142 O O . HIS A 1 395 ? 6.655 -9.345 -5.350 1.00 96.38 395 HIS A O 1
ATOM 3148 N N . PRO A 1 396 ? 6.610 -9.269 -3.101 1.00 95.88 396 PRO A N 1
ATOM 3149 C CA . PRO A 1 396 ? 5.248 -8.718 -3.000 1.00 95.88 396 PRO A CA 1
ATOM 3150 C C . PRO A 1 396 ? 4.970 -7.466 -3.836 1.00 95.88 396 PRO A C 1
ATOM 3152 O O . PRO A 1 396 ? 3.853 -7.290 -4.325 1.00 95.88 396 PRO A O 1
ATOM 3155 N N . SER A 1 397 ? 5.967 -6.600 -4.048 1.00 92.44 397 SER A N 1
ATOM 3156 C CA . SER A 1 397 ? 5.808 -5.426 -4.921 1.00 92.44 397 SER A CA 1
ATOM 3157 C C . SER A 1 397 ? 5.508 -5.813 -6.373 1.00 92.44 397 SER A C 1
ATOM 3159 O O . SER A 1 397 ? 4.697 -5.152 -7.015 1.00 92.44 397 SER A O 1
ATOM 3161 N N . VAL A 1 398 ? 6.083 -6.909 -6.877 1.00 94.69 398 VAL A N 1
ATOM 3162 C CA . VAL A 1 398 ? 5.866 -7.388 -8.251 1.00 94.69 398 VAL A CA 1
ATOM 3163 C C . VAL A 1 398 ? 4.478 -8.003 -8.399 1.00 94.69 398 VAL A C 1
ATOM 3165 O O . VAL A 1 398 ? 3.797 -7.737 -9.385 1.00 94.69 398 VAL A O 1
ATOM 3168 N N . VAL A 1 399 ? 4.015 -8.744 -7.386 1.00 96.06 399 VAL A N 1
ATOM 3169 C CA . VAL A 1 399 ? 2.633 -9.256 -7.317 1.00 96.06 399 VAL A CA 1
ATOM 3170 C C . VAL A 1 399 ? 1.627 -8.096 -7.244 1.00 96.06 399 VAL A C 1
ATOM 3172 O O . VAL A 1 399 ? 0.596 -8.117 -7.915 1.00 96.06 399 VAL A O 1
ATOM 3175 N N . SER A 1 400 ? 1.941 -7.039 -6.487 1.00 92.88 400 SER A N 1
ATOM 3176 C CA . SER A 1 400 ? 1.132 -5.815 -6.414 1.00 92.88 400 SER A CA 1
ATOM 3177 C C . SER A 1 400 ? 1.085 -5.046 -7.738 1.00 92.88 400 SER A C 1
ATOM 3179 O O . SER A 1 400 ? 0.030 -4.521 -8.100 1.00 92.88 400 SER A O 1
ATOM 3181 N N . ASP A 1 401 ? 2.196 -4.970 -8.471 1.00 91.25 401 ASP A N 1
ATOM 3182 C CA . ASP A 1 401 ? 2.243 -4.311 -9.777 1.00 91.25 401 ASP A CA 1
ATOM 3183 C C . ASP A 1 401 ? 1.539 -5.173 -10.855 1.00 91.25 401 ASP A C 1
ATOM 3185 O O . ASP A 1 401 ? 0.834 -4.631 -11.708 1.00 91.25 401 ASP A O 1
ATOM 3189 N N . MET A 1 402 ? 1.630 -6.510 -10.780 1.00 92.56 402 MET A N 1
ATOM 3190 C CA . MET A 1 402 ? 0.873 -7.455 -11.620 1.00 92.56 402 MET A CA 1
ATOM 3191 C C . MET A 1 402 ? -0.643 -7.332 -11.388 1.00 92.56 402 MET A C 1
ATOM 3193 O O . MET A 1 402 ? -1.411 -7.247 -12.351 1.00 92.56 402 MET A O 1
ATOM 3197 N N . HIS A 1 403 ? -1.089 -7.244 -10.128 1.00 91.69 403 HIS A N 1
ATOM 3198 C CA . HIS A 1 403 ? -2.487 -6.945 -9.796 1.00 91.69 403 HIS A CA 1
ATOM 3199 C C . HIS A 1 403 ? -2.937 -5.627 -10.446 1.00 91.69 403 HIS A C 1
ATOM 3201 O O . HIS A 1 403 ? -3.947 -5.583 -11.154 1.00 91.69 403 HIS A O 1
ATOM 3207 N N . HIS A 1 404 ? -2.159 -4.561 -10.241 1.00 88.38 404 HIS A N 1
ATOM 3208 C CA . HIS A 1 404 ? -2.497 -3.210 -10.677 1.00 88.38 404 HIS A CA 1
ATOM 3209 C C . HIS A 1 404 ? -2.552 -3.042 -12.203 1.00 88.38 404 HIS A C 1
ATOM 3211 O O . HIS A 1 404 ? -3.499 -2.434 -12.705 1.00 88.38 404 HIS A O 1
ATOM 3217 N N . TYR A 1 405 ? -1.560 -3.560 -12.935 1.00 86.94 405 TYR A N 1
ATOM 3218 C CA . TYR A 1 405 ? -1.425 -3.327 -14.376 1.00 86.94 405 TYR A CA 1
ATOM 3219 C C . TYR A 1 405 ? -1.961 -4.465 -15.262 1.00 86.94 405 TYR A C 1
ATOM 3221 O O . TYR A 1 405 ? -2.257 -4.213 -16.430 1.00 86.94 405 TYR A O 1
ATOM 3229 N N . VAL A 1 406 ? -2.112 -5.696 -14.761 1.00 87.75 406 VAL A N 1
ATOM 3230 C CA . VAL A 1 406 ? -2.641 -6.817 -15.565 1.00 87.75 406 VAL A CA 1
ATOM 3231 C C . VAL A 1 406 ? -4.048 -7.201 -15.118 1.00 87.75 406 VAL A C 1
ATOM 3233 O O . VAL A 1 406 ? -4.972 -7.117 -15.925 1.00 87.75 406 VAL A O 1
ATOM 3236 N N . PHE A 1 407 ? -4.259 -7.537 -13.843 1.00 86.62 407 PHE A N 1
ATOM 3237 C CA . PHE A 1 407 ? -5.568 -8.032 -13.395 1.00 86.62 407 PHE A CA 1
ATOM 3238 C C . PHE A 1 407 ? -6.656 -6.953 -13.396 1.00 86.62 407 PHE A C 1
ATOM 3240 O O . PHE A 1 407 ? -7.683 -7.155 -14.045 1.00 86.62 407 PHE A O 1
ATOM 3247 N N . LYS A 1 408 ? -6.431 -5.772 -12.798 1.00 80.69 408 LYS A N 1
ATOM 3248 C CA . LYS A 1 408 ? -7.441 -4.688 -12.798 1.00 80.69 408 LYS A CA 1
ATOM 3249 C C . LYS A 1 408 ? -7.875 -4.248 -14.202 1.00 80.69 408 LYS A C 1
ATOM 3251 O O . LYS A 1 408 ? -9.011 -3.822 -14.385 1.00 80.69 408 LYS A O 1
ATOM 3256 N N . ARG A 1 409 ? -7.004 -4.389 -15.211 1.00 71.81 409 ARG A N 1
ATOM 3257 C CA . ARG A 1 409 ? -7.318 -4.088 -16.620 1.00 71.81 409 ARG A CA 1
ATOM 3258 C C . ARG A 1 409 ? -8.402 -5.007 -17.199 1.00 71.81 409 ARG A C 1
ATOM 3260 O O . ARG A 1 409 ? -9.105 -4.594 -18.114 1.00 71.81 409 ARG A O 1
ATOM 3267 N N . THR A 1 410 ? -8.544 -6.231 -16.689 1.00 67.38 410 THR A N 1
ATOM 3268 C CA . THR A 1 410 ? -9.553 -7.195 -17.170 1.00 67.38 410 THR A CA 1
ATOM 3269 C C . THR A 1 410 ? -10.972 -6.894 -16.682 1.00 67.38 410 THR A C 1
ATOM 3271 O O . THR A 1 410 ? -11.918 -7.502 -17.171 1.00 67.38 410 THR A O 1
ATOM 3274 N N . GLY A 1 411 ? -11.135 -5.975 -15.722 1.00 64.00 411 GLY A N 1
ATOM 3275 C CA . GLY A 1 411 ? -12.421 -5.684 -15.084 1.00 64.00 411 GLY A CA 1
ATOM 3276 C C . GLY A 1 411 ? -12.870 -6.725 -14.052 1.00 64.00 411 GLY A C 1
ATOM 3277 O O . GLY A 1 411 ? -13.927 -6.546 -13.451 1.00 64.00 411 GLY A O 1
ATOM 3278 N N . VAL A 1 412 ? -12.088 -7.785 -13.809 1.00 62.75 412 VAL A N 1
ATOM 3279 C CA . VAL A 1 412 ? -12.383 -8.765 -12.756 1.00 62.75 412 VAL A CA 1
ATOM 3280 C C . VA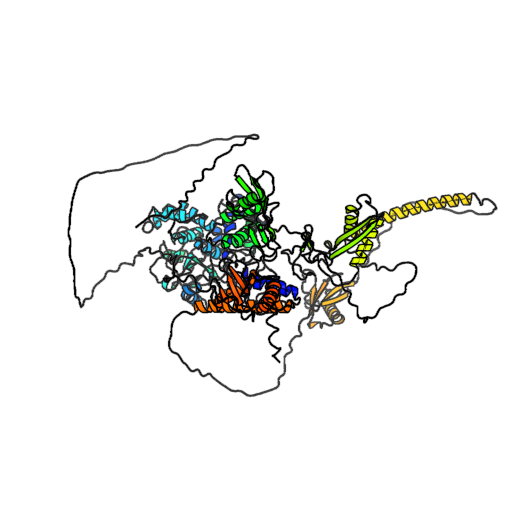L A 1 412 ? -12.090 -8.146 -11.386 1.00 62.75 412 VAL A C 1
ATOM 3282 O O . VAL A 1 412 ? -10.954 -7.791 -11.073 1.00 62.75 412 VAL A O 1
ATOM 3285 N N . VAL A 1 413 ? -13.139 -8.010 -10.577 1.00 62.59 413 VAL A N 1
ATOM 3286 C CA . VAL A 1 413 ? -13.101 -7.522 -9.191 1.00 62.59 413 VAL A CA 1
ATOM 3287 C C . VAL A 1 413 ? -13.014 -8.730 -8.252 1.00 62.59 413 VAL A C 1
ATOM 3289 O O . VAL A 1 413 ? -13.606 -9.765 -8.544 1.00 62.59 413 VAL A O 1
ATOM 3292 N N . GLY A 1 414 ? -12.290 -8.613 -7.134 1.00 69.25 414 GLY A N 1
ATOM 3293 C CA . GLY A 1 414 ? -12.205 -9.687 -6.131 1.00 69.25 414 GLY A CA 1
ATOM 3294 C C . GLY A 1 414 ? -11.310 -10.872 -6.519 1.00 69.25 414 GLY A C 1
ATOM 3295 O O . GLY A 1 414 ? -11.547 -11.989 -6.072 1.00 69.25 414 GLY A O 1
ATOM 3296 N N . VAL A 1 415 ? -10.289 -10.660 -7.359 1.00 81.88 415 VAL A N 1
ATOM 3297 C CA . VAL A 1 415 ? -9.287 -11.702 -7.650 1.00 81.88 415 VAL A CA 1
ATOM 3298 C C . VAL A 1 415 ? -8.463 -11.982 -6.392 1.00 81.88 415 VAL A C 1
ATOM 3300 O O . VAL A 1 415 ? -7.844 -11.060 -5.858 1.00 81.88 415 VAL A O 1
ATOM 3303 N N . GLN A 1 416 ? -8.419 -13.242 -5.952 1.00 85.31 416 GLN A N 1
ATOM 3304 C CA . GLN A 1 416 ? -7.681 -13.615 -4.744 1.00 85.31 416 GLN A CA 1
ATOM 3305 C C . GLN A 1 416 ? -6.157 -13.413 -4.900 1.00 85.31 416 GLN A C 1
ATOM 3307 O O . GLN A 1 416 ? -5.614 -13.699 -5.979 1.00 85.31 416 GLN A O 1
ATOM 3312 N N . PRO A 1 417 ? -5.443 -12.942 -3.854 1.00 90.88 417 PRO A N 1
ATOM 3313 C CA . PRO A 1 417 ? -4.004 -12.655 -3.915 1.00 90.88 417 PRO A CA 1
ATOM 3314 C C . PRO A 1 417 ? -3.140 -13.843 -4.364 1.00 90.88 417 PRO A C 1
ATOM 3316 O O . PRO A 1 417 ? -2.116 -13.658 -5.029 1.00 90.88 417 PRO A O 1
ATOM 3319 N N . GLU A 1 418 ? -3.570 -15.061 -4.055 1.00 91.69 418 GLU A N 1
ATOM 3320 C CA . GLU A 1 418 ? -2.924 -16.336 -4.370 1.00 91.69 418 GLU A CA 1
ATOM 3321 C C . GLU A 1 418 ? -2.901 -16.554 -5.886 1.00 91.69 418 GLU A C 1
ATOM 3323 O O . GLU A 1 418 ? -1.844 -16.811 -6.460 1.00 91.69 418 GLU A O 1
ATOM 3328 N N . VAL A 1 419 ? -4.036 -16.327 -6.557 1.00 92.44 419 VAL A N 1
ATOM 3329 C CA . VAL A 1 419 ? -4.176 -16.438 -8.020 1.00 92.44 419 VAL A CA 1
ATOM 3330 C C . VAL A 1 419 ? -3.267 -15.432 -8.730 1.00 92.44 419 VAL A C 1
ATOM 3332 O O . VAL A 1 419 ? -2.612 -15.767 -9.720 1.00 92.44 419 VAL A O 1
ATOM 3335 N N . VAL A 1 420 ? -3.163 -14.204 -8.207 1.00 94.62 420 VAL A N 1
ATOM 3336 C CA . VAL A 1 420 ? -2.225 -13.201 -8.738 1.00 94.62 420 VAL A CA 1
ATOM 3337 C C . VAL A 1 420 ? -0.772 -13.609 -8.470 1.00 94.62 420 VAL A C 1
ATOM 3339 O O . VAL A 1 420 ? 0.089 -13.405 -9.329 1.00 94.62 420 VAL A O 1
ATOM 3342 N N . THR A 1 421 ? -0.480 -14.213 -7.317 1.00 96.75 421 THR A N 1
ATOM 3343 C CA . THR A 1 421 ? 0.863 -14.691 -6.955 1.00 96.75 421 THR A CA 1
ATOM 3344 C C . THR A 1 421 ? 1.314 -15.826 -7.877 1.00 96.75 421 THR A C 1
ATOM 3346 O O . THR A 1 421 ? 2.395 -15.734 -8.462 1.00 96.75 421 THR A O 1
ATOM 3349 N N . GLU A 1 422 ? 0.479 -16.842 -8.104 1.00 96.19 422 GLU A N 1
ATOM 3350 C CA . GLU A 1 422 ? 0.755 -17.941 -9.040 1.00 96.19 422 GLU A CA 1
ATOM 3351 C C . GLU A 1 422 ? 0.905 -17.448 -10.488 1.00 96.19 422 GLU A C 1
ATOM 3353 O O . GLU A 1 422 ? 1.832 -17.853 -11.200 1.00 96.19 422 GLU A O 1
ATOM 3358 N N . ALA A 1 423 ? 0.053 -16.514 -10.925 1.00 94.56 423 ALA A N 1
ATOM 3359 C CA . ALA A 1 423 ? 0.186 -15.878 -12.234 1.00 94.56 423 ALA A CA 1
ATOM 3360 C C . ALA A 1 423 ? 1.504 -15.093 -12.360 1.00 94.56 423 ALA A C 1
ATOM 3362 O O . ALA A 1 423 ? 2.178 -15.189 -13.386 1.00 94.56 423 ALA A O 1
ATOM 3363 N N . THR A 1 424 ? 1.926 -14.385 -11.306 1.00 96.38 424 THR A N 1
ATOM 3364 C CA . THR A 1 424 ? 3.209 -13.659 -11.260 1.00 96.38 424 THR A CA 1
ATOM 3365 C C . THR A 1 424 ? 4.394 -14.627 -11.338 1.00 96.38 424 THR A C 1
ATOM 3367 O O . THR A 1 424 ? 5.278 -14.451 -12.178 1.00 96.38 424 THR A O 1
ATOM 3370 N N . GLN A 1 425 ? 4.388 -15.704 -10.541 1.00 96.44 425 GLN A N 1
ATOM 3371 C CA . GLN A 1 425 ? 5.383 -16.781 -10.619 1.00 96.44 425 GLN A CA 1
ATOM 3372 C C . GLN A 1 425 ? 5.462 -17.379 -12.031 1.00 96.44 425 GLN A C 1
ATOM 3374 O O . GLN A 1 425 ? 6.555 -17.593 -12.557 1.00 96.44 425 GLN A O 1
ATOM 3379 N N . SER A 1 426 ? 4.312 -17.639 -12.659 1.00 94.31 426 SER A N 1
ATOM 3380 C CA . SER A 1 426 ? 4.216 -18.176 -14.019 1.00 94.31 426 SER A CA 1
ATOM 3381 C C . SER A 1 426 ? 4.722 -17.192 -15.079 1.00 94.31 426 SER A C 1
ATOM 3383 O O . SER A 1 426 ? 5.397 -17.600 -16.026 1.00 94.31 426 SER A O 1
ATOM 3385 N N . ALA A 1 427 ? 4.442 -15.896 -14.941 1.00 93.69 427 ALA A N 1
ATOM 3386 C CA . ALA A 1 427 ? 4.928 -14.875 -15.864 1.00 93.69 427 ALA A CA 1
ATOM 3387 C C . ALA A 1 427 ? 6.457 -14.723 -15.788 1.00 93.69 427 ALA A C 1
ATOM 3389 O O . ALA A 1 427 ? 7.120 -14.697 -16.825 1.00 93.69 427 ALA A O 1
ATOM 3390 N N . ILE A 1 428 ? 7.030 -14.704 -14.581 1.00 93.69 428 ILE A N 1
ATOM 3391 C CA . ILE A 1 428 ? 8.477 -14.535 -14.375 1.00 93.69 428 ILE A CA 1
ATOM 3392 C C . ILE A 1 428 ? 9.250 -15.801 -14.777 1.00 93.69 428 ILE A C 1
ATOM 3394 O O . ILE A 1 428 ? 10.200 -15.712 -15.552 1.00 93.69 428 ILE A O 1
ATOM 3398 N N . ARG A 1 429 ? 8.801 -16.997 -14.359 1.00 91.94 429 ARG A N 1
ATOM 3399 C CA . ARG A 1 429 ? 9.447 -18.289 -14.691 1.00 91.94 429 ARG A CA 1
ATOM 3400 C C . ARG A 1 429 ? 9.559 -18.551 -16.199 1.00 91.94 429 ARG A C 1
ATOM 3402 O O . ARG A 1 429 ? 10.437 -19.297 -16.619 1.00 91.94 429 ARG A O 1
ATOM 3409 N N . ASN A 1 430 ? 8.665 -17.971 -16.999 1.00 88.50 430 ASN A N 1
ATOM 3410 C CA . ASN A 1 430 ? 8.613 -18.156 -18.451 1.00 88.50 430 ASN A CA 1
ATOM 3411 C C . ASN A 1 430 ? 9.182 -16.961 -19.250 1.00 88.50 430 ASN A C 1
ATOM 3413 O O . ASN A 1 430 ? 8.967 -16.909 -20.459 1.00 88.50 430 ASN A O 1
ATOM 3417 N N . GLU A 1 431 ? 9.865 -16.004 -18.605 1.00 90.94 431 GLU A N 1
ATOM 3418 C CA . GLU A 1 431 ? 10.425 -14.793 -19.247 1.00 90.94 431 GLU A CA 1
ATOM 3419 C C . GLU A 1 431 ? 9.345 -13.922 -19.942 1.00 90.94 431 GLU A C 1
ATOM 3421 O O . GLU A 1 431 ? 9.554 -13.336 -21.005 1.00 90.94 431 GLU A O 1
ATOM 3426 N N . ARG A 1 432 ? 8.149 -13.836 -19.336 1.00 91.69 432 ARG A N 1
ATOM 3427 C CA . ARG A 1 432 ? 6.970 -13.138 -19.893 1.00 91.69 432 ARG A CA 1
ATOM 3428 C C . ARG A 1 432 ? 6.605 -11.834 -19.182 1.00 91.69 432 ARG A C 1
ATOM 3430 O O . ARG A 1 432 ? 5.743 -11.124 -19.689 1.00 91.69 432 ARG A O 1
ATOM 3437 N N . LEU A 1 433 ? 7.203 -11.500 -18.037 1.00 94.25 433 LEU A N 1
ATOM 3438 C CA . LEU A 1 433 ? 6.881 -10.268 -17.302 1.00 94.25 433 LEU A CA 1
ATOM 3439 C C . LEU A 1 433 ? 7.843 -9.127 -17.668 1.00 94.25 433 LEU A C 1
ATOM 3441 O O . LEU A 1 433 ? 9.055 -9.261 -17.504 1.00 94.25 433 LEU A O 1
ATOM 3445 N N . TYR A 1 434 ? 7.300 -8.001 -18.136 1.00 94.06 434 TYR A N 1
ATOM 3446 C CA . TYR A 1 434 ? 8.057 -6.832 -18.595 1.00 94.06 434 TYR A CA 1
ATOM 3447 C C . TYR A 1 434 ? 7.635 -5.550 -17.860 1.00 94.06 434 TYR A C 1
ATOM 3449 O O . TYR A 1 434 ? 6.450 -5.355 -17.600 1.00 94.06 434 TYR A O 1
ATOM 3457 N N . ARG A 1 435 ? 8.577 -4.635 -17.597 1.00 92.88 435 ARG A N 1
ATOM 3458 C CA . ARG A 1 435 ? 8.340 -3.255 -17.126 1.00 92.88 435 ARG A CA 1
ATOM 3459 C C . ARG A 1 435 ? 8.761 -2.269 -18.218 1.00 92.88 435 ARG A C 1
ATOM 3461 O O . ARG A 1 435 ? 9.765 -2.479 -18.899 1.00 92.88 435 ARG A O 1
ATOM 3468 N N . CYS A 1 436 ? 7.998 -1.195 -18.408 1.00 88.00 436 CYS A N 1
ATOM 3469 C CA . CYS A 1 436 ? 8.369 -0.105 -19.315 1.00 88.00 436 CYS A CA 1
ATOM 3470 C C . CYS A 1 436 ? 9.135 1.003 -18.577 1.00 88.00 436 CYS A C 1
ATOM 3472 O O . CYS A 1 436 ? 8.602 1.588 -17.643 1.00 88.00 436 CYS A O 1
ATOM 3474 N N . LEU A 1 437 ? 10.331 1.379 -19.031 1.00 84.12 437 LEU A N 1
ATOM 3475 C CA . LEU A 1 437 ? 11.133 2.450 -18.413 1.00 84.12 437 LEU A CA 1
ATOM 3476 C C . LEU A 1 437 ? 10.504 3.847 -18.630 1.00 84.12 437 LEU A C 1
ATOM 3478 O O . LEU A 1 437 ? 10.569 4.745 -17.779 1.00 84.12 437 LEU A O 1
ATOM 3482 N N . THR A 1 438 ? 9.815 4.024 -19.762 1.00 76.38 438 THR A N 1
ATOM 3483 C CA . THR A 1 438 ? 9.136 5.273 -20.144 1.00 76.38 438 THR A CA 1
ATOM 3484 C C . THR A 1 438 ? 7.893 5.560 -19.297 1.00 76.38 438 THR A C 1
ATOM 3486 O O . THR A 1 438 ? 7.545 6.726 -19.122 1.00 76.38 438 THR A O 1
ATOM 3489 N N . CYS A 1 439 ? 7.214 4.542 -18.753 1.00 74.81 439 CYS A N 1
ATOM 3490 C CA . CYS A 1 439 ? 5.969 4.748 -18.002 1.00 74.81 439 CYS A CA 1
ATOM 3491 C C . CYS A 1 439 ? 5.813 3.930 -16.708 1.00 74.81 439 CYS A C 1
ATOM 3493 O O . CYS A 1 439 ? 4.788 4.080 -16.055 1.00 74.81 439 CYS A O 1
ATOM 3495 N N . ASP A 1 440 ? 6.786 3.110 -16.313 1.00 82.19 440 ASP A N 1
ATOM 3496 C CA . ASP A 1 440 ? 6.765 2.199 -15.149 1.00 82.19 440 ASP A CA 1
ATOM 3497 C C . ASP A 1 440 ? 5.683 1.091 -15.171 1.00 82.19 440 ASP A C 1
ATOM 3499 O O . ASP A 1 440 ? 5.572 0.281 -14.254 1.00 82.19 440 ASP A O 1
ATOM 3503 N N . ALA A 1 441 ? 4.888 0.990 -16.238 1.00 86.25 441 ALA A N 1
ATOM 3504 C CA . ALA A 1 441 ? 3.829 -0.010 -16.294 1.00 86.25 441 ALA A CA 1
ATOM 3505 C C . ALA A 1 441 ? 4.388 -1.428 -16.488 1.00 86.25 441 ALA A C 1
ATOM 3507 O O . ALA A 1 441 ? 5.205 -1.663 -17.387 1.00 86.25 441 ALA A O 1
ATOM 3508 N N . VAL A 1 442 ? 3.903 -2.363 -15.667 1.00 91.50 442 VAL A N 1
ATOM 3509 C CA . VAL A 1 442 ? 4.173 -3.802 -15.788 1.00 91.50 442 VAL A CA 1
ATOM 3510 C C . VAL A 1 442 ? 3.189 -4.435 -16.775 1.00 91.50 442 VAL A C 1
ATOM 3512 O O . VAL A 1 442 ? 2.040 -4.010 -16.899 1.00 91.50 442 VAL A O 1
ATOM 3515 N N . MET A 1 443 ? 3.654 -5.416 -17.543 1.00 91.12 443 MET A N 1
ATOM 3516 C CA . MET A 1 443 ? 2.910 -6.062 -18.620 1.00 91.12 443 MET A CA 1
ATOM 3517 C C . MET A 1 443 ? 3.292 -7.533 -18.720 1.00 91.12 443 MET A C 1
ATOM 3519 O O . MET A 1 443 ? 4.469 -7.885 -18.652 1.00 91.12 443 MET A O 1
ATOM 3523 N N . GLU A 1 444 ? 2.301 -8.382 -18.963 1.00 90.81 444 GLU A N 1
ATOM 3524 C CA . GLU A 1 444 ? 2.513 -9.787 -19.285 1.00 90.81 444 GLU A CA 1
ATOM 3525 C C . GLU A 1 444 ? 2.518 -9.981 -20.810 1.00 90.81 444 GLU A C 1
ATOM 3527 O O . GLU A 1 444 ? 1.527 -9.714 -21.492 1.00 90.81 444 GLU A O 1
ATOM 3532 N N . TYR A 1 445 ? 3.628 -10.474 -21.360 1.00 89.19 445 TYR A N 1
ATOM 3533 C CA . TYR A 1 445 ? 3.711 -10.932 -22.743 1.00 89.19 445 TYR A CA 1
ATOM 3534 C C . TYR A 1 445 ? 3.019 -12.298 -22.850 1.00 89.19 445 TYR A C 1
ATOM 3536 O O . TYR A 1 445 ? 3.594 -13.361 -22.600 1.00 89.19 445 TYR A O 1
ATOM 3544 N N . SER A 1 446 ? 1.726 -12.248 -23.158 1.00 80.56 446 SER A N 1
ATOM 3545 C CA . SER A 1 446 ? 0.864 -13.412 -23.337 1.00 80.56 446 SER A CA 1
ATOM 3546 C C . SER A 1 446 ? 0.310 -13.438 -24.759 1.00 80.56 446 SER A C 1
ATOM 3548 O O . SER A 1 446 ? -0.164 -12.425 -25.273 1.00 80.56 446 SER A O 1
ATOM 3550 N N . VAL A 1 447 ? 0.368 -14.606 -25.398 1.00 77.62 447 VAL A N 1
ATOM 3551 C CA . VAL A 1 447 ? -0.203 -14.850 -26.728 1.00 77.62 447 VAL A CA 1
ATOM 3552 C C . VAL A 1 447 ? -1.328 -15.859 -26.559 1.00 77.62 447 VAL A C 1
ATOM 3554 O O . VAL A 1 447 ? -1.102 -16.955 -26.047 1.00 77.62 447 VAL A O 1
ATOM 3557 N N . GLY A 1 448 ? -2.541 -15.488 -26.979 1.00 79.56 448 GLY A N 1
ATOM 3558 C CA . GLY A 1 448 ? -3.727 -16.332 -26.831 1.00 79.56 448 GLY A CA 1
ATOM 3559 C C . GLY A 1 448 ? -3.507 -17.716 -27.444 1.00 79.56 448 GLY A C 1
ATOM 3560 O O . GLY A 1 448 ? -3.210 -17.827 -28.634 1.00 79.56 448 GLY A O 1
ATOM 3561 N N . SER A 1 449 ? -3.650 -18.770 -26.634 1.00 82.44 449 SER A N 1
ATOM 3562 C CA . SER A 1 449 ? -3.269 -20.139 -27.023 1.00 82.44 449 SER A CA 1
ATOM 3563 C C . SER A 1 449 ? -3.979 -20.626 -28.293 1.00 82.44 449 SER A C 1
ATOM 3565 O O . SER A 1 449 ? -3.439 -21.407 -29.072 1.00 82.44 449 SER A O 1
ATOM 3567 N N . ASP A 1 450 ? -5.182 -20.118 -28.532 1.00 87.25 450 ASP A N 1
ATOM 3568 C CA . ASP A 1 450 ? -6.075 -20.484 -29.627 1.00 87.25 450 ASP A CA 1
ATOM 3569 C C . ASP A 1 450 ? -5.673 -19.852 -30.966 1.00 87.25 450 ASP A C 1
ATOM 3571 O O . ASP A 1 450 ? -6.092 -20.325 -32.016 1.00 87.25 450 ASP A O 1
ATOM 3575 N N . LEU A 1 451 ? -4.780 -18.853 -30.955 1.00 88.88 451 LEU A N 1
ATOM 3576 C CA . LEU A 1 451 ? -4.111 -18.345 -32.158 1.00 88.88 451 LEU A CA 1
ATOM 3577 C C . LEU A 1 451 ? -3.046 -19.329 -32.679 1.00 88.88 451 LEU A C 1
ATOM 3579 O O . LEU A 1 451 ? -2.708 -19.307 -33.864 1.00 88.88 451 LEU A O 1
ATOM 3583 N N . LEU A 1 452 ? -2.513 -20.167 -31.782 1.00 91.38 452 LEU A N 1
ATOM 3584 C CA . LEU A 1 452 ? -1.330 -21.010 -31.980 1.00 91.38 452 LEU A CA 1
ATOM 3585 C C . LEU A 1 452 ? -1.654 -22.501 -32.168 1.00 91.38 452 LEU A C 1
ATOM 3587 O O . LEU A 1 452 ? -0.836 -23.237 -32.722 1.00 91.38 452 LEU A O 1
ATOM 3591 N N . LYS A 1 453 ? -2.829 -22.958 -31.719 1.00 93.06 453 LYS A N 1
ATOM 3592 C CA . LYS A 1 453 ? -3.377 -24.297 -32.007 1.00 93.06 453 LYS A CA 1
ATOM 3593 C C . LYS A 1 453 ? -3.746 -24.418 -33.485 1.00 93.06 453 LYS A C 1
ATOM 3595 O O . LYS A 1 453 ? -4.031 -23.417 -34.143 1.00 93.06 453 LYS A O 1
ATOM 3600 N N . ARG A 1 454 ? -3.813 -25.646 -34.005 1.00 89.81 454 ARG A N 1
ATOM 3601 C CA . ARG A 1 454 ? -4.344 -25.914 -35.349 1.00 89.81 454 ARG A CA 1
ATOM 3602 C C . ARG A 1 454 ? -5.724 -25.279 -35.555 1.00 89.81 454 ARG A C 1
ATOM 3604 O O . ARG A 1 454 ? -6.647 -25.510 -34.783 1.00 89.81 454 ARG A O 1
ATOM 3611 N N . GLY A 1 455 ? -5.846 -24.484 -36.618 1.00 86.12 455 GLY A N 1
ATOM 3612 C CA . GLY A 1 455 ? -7.028 -23.663 -36.912 1.00 86.12 455 GLY A CA 1
ATOM 3613 C C . GLY A 1 455 ? -6.919 -22.210 -36.429 1.00 86.12 455 GLY A C 1
ATOM 3614 O O . GLY A 1 455 ? -7.587 -21.348 -36.993 1.00 86.12 455 GLY A O 1
ATOM 3615 N N . GLY A 1 456 ? -6.028 -21.909 -35.482 1.00 89.75 456 GLY A N 1
ATOM 3616 C CA . GLY A 1 456 ? -5.702 -20.550 -35.048 1.00 89.75 456 GLY A CA 1
ATOM 3617 C C . GLY A 1 456 ? -5.025 -19.710 -36.133 1.00 89.75 456 GLY A C 1
ATOM 3618 O O . GLY A 1 456 ? -4.402 -20.241 -37.054 1.00 89.75 456 GLY A O 1
ATOM 3619 N N . THR A 1 457 ? -5.131 -18.383 -36.043 1.00 91.56 457 THR A N 1
ATOM 3620 C CA . THR A 1 457 ? -4.680 -17.467 -37.108 1.00 91.56 457 THR A CA 1
ATOM 3621 C C . THR A 1 457 ? -3.169 -17.493 -37.344 1.00 91.56 457 THR A C 1
ATOM 3623 O O . THR A 1 457 ? -2.743 -17.475 -38.498 1.00 91.56 457 THR A O 1
ATOM 3626 N N . LEU A 1 458 ? -2.348 -17.597 -36.292 1.00 91.00 458 LEU A N 1
ATOM 3627 C CA . LEU A 1 458 ? -0.887 -17.687 -36.417 1.00 91.00 458 LEU A CA 1
ATOM 3628 C C . LEU A 1 458 ? -0.461 -19.069 -36.933 1.00 91.00 458 LEU A C 1
ATOM 3630 O O . LEU A 1 458 ? 0.426 -19.163 -37.782 1.00 91.00 458 LEU A O 1
ATOM 3634 N N . TYR A 1 459 ? -1.148 -20.137 -36.511 1.00 94.00 459 TYR A N 1
ATOM 3635 C CA . TYR A 1 459 ? -0.962 -21.477 -37.078 1.00 94.00 459 TYR A CA 1
ATOM 3636 C C . TYR A 1 459 ? -1.281 -21.497 -38.582 1.00 94.00 459 TYR A C 1
ATOM 3638 O O . TYR A 1 459 ? -0.466 -21.952 -39.386 1.00 94.00 459 TYR A O 1
ATOM 3646 N N . GLN A 1 460 ? -2.439 -20.962 -38.987 1.00 93.94 460 GLN A N 1
ATOM 3647 C CA . GLN A 1 460 ? -2.825 -20.858 -40.398 1.00 93.94 460 GLN A CA 1
ATOM 3648 C C . GLN A 1 460 ? -1.833 -20.004 -41.202 1.00 93.94 460 GLN A C 1
ATOM 3650 O O . GLN A 1 460 ? -1.484 -20.374 -42.321 1.00 93.94 460 GLN A O 1
ATOM 3655 N N . LEU A 1 461 ? -1.337 -18.897 -40.638 1.00 92.25 461 LEU A N 1
ATOM 3656 C CA . LEU A 1 461 ? -0.342 -18.036 -41.280 1.00 92.25 461 LEU A CA 1
ATOM 3657 C C . LEU A 1 461 ? 1.000 -18.757 -41.495 1.00 92.25 461 LEU A C 1
ATOM 3659 O O . LEU A 1 461 ? 1.577 -18.654 -42.580 1.00 92.25 461 LEU A O 1
ATOM 3663 N N . ALA A 1 462 ? 1.468 -19.540 -40.518 1.00 92.56 462 ALA A N 1
ATOM 3664 C CA . ALA A 1 462 ? 2.662 -20.370 -40.673 1.00 92.56 462 ALA A CA 1
ATOM 3665 C C . ALA A 1 462 ? 2.478 -21.448 -41.754 1.00 92.56 462 ALA A C 1
ATOM 3667 O O . ALA A 1 462 ? 3.368 -21.630 -42.586 1.00 92.56 462 ALA A O 1
ATOM 3668 N N . VAL A 1 463 ? 1.315 -22.114 -41.796 1.00 93.44 463 VAL A N 1
ATOM 3669 C CA . VAL A 1 463 ? 1.004 -23.117 -42.831 1.00 93.44 463 VAL A CA 1
ATOM 3670 C C . VAL A 1 463 ? 0.898 -22.481 -44.219 1.00 93.44 463 VAL A C 1
ATOM 3672 O O . VAL A 1 463 ? 1.447 -23.010 -45.182 1.00 93.44 463 VAL A O 1
ATOM 3675 N N . ARG A 1 464 ? 0.253 -21.316 -44.343 1.00 92.75 464 ARG A N 1
ATOM 3676 C CA . ARG A 1 464 ? 0.125 -20.594 -45.619 1.00 92.75 464 ARG A CA 1
ATOM 3677 C C . ARG A 1 464 ? 1.476 -20.109 -46.155 1.00 92.75 464 ARG A C 1
ATOM 3679 O O . ARG A 1 464 ? 1.680 -20.121 -47.363 1.00 92.75 464 ARG A O 1
ATOM 3686 N N . THR A 1 465 ? 2.388 -19.700 -45.272 1.00 90.94 465 THR A N 1
ATOM 3687 C CA . THR A 1 465 ? 3.704 -19.146 -45.645 1.00 90.94 465 THR A CA 1
ATOM 3688 C C . THR A 1 465 ? 4.772 -20.226 -45.875 1.00 90.94 465 THR A C 1
ATOM 3690 O O . THR A 1 465 ? 5.752 -19.983 -46.578 1.00 90.94 465 THR A O 1
ATOM 3693 N N . HIS A 1 466 ? 4.623 -21.424 -45.293 1.00 89.69 466 HIS A N 1
ATOM 3694 C CA . HIS A 1 466 ? 5.673 -22.457 -45.313 1.00 89.69 466 HIS A CA 1
ATOM 3695 C C . HIS A 1 466 ? 5.209 -23.878 -45.671 1.00 89.69 466 HIS A C 1
ATOM 3697 O O . HIS A 1 466 ? 6.032 -24.794 -45.654 1.00 89.69 466 HIS A O 1
ATOM 3703 N N . GLY A 1 467 ? 3.930 -24.089 -45.982 1.00 89.62 467 GLY A N 1
ATOM 3704 C CA . GLY A 1 467 ? 3.362 -25.419 -46.195 1.00 89.62 467 GLY A CA 1
ATOM 3705 C C . GLY A 1 467 ? 3.211 -26.207 -44.889 1.00 89.62 467 GLY A C 1
ATOM 3706 O O . GLY A 1 467 ? 2.949 -25.645 -43.826 1.00 89.62 467 GLY A O 1
ATOM 3707 N N . LYS A 1 468 ? 3.357 -27.535 -44.952 1.00 90.06 468 LYS A N 1
ATOM 3708 C CA . LYS A 1 468 ? 3.242 -28.402 -43.767 1.00 90.06 468 LYS A CA 1
ATOM 3709 C C . LYS A 1 468 ? 4.293 -28.024 -42.715 1.00 90.06 468 LYS A C 1
ATOM 3711 O O . LYS A 1 468 ? 5.477 -27.924 -43.033 1.00 90.06 468 LYS A O 1
ATOM 3716 N N . LEU A 1 469 ? 3.866 -27.853 -41.461 1.00 92.94 469 LEU A N 1
ATOM 3717 C CA . LEU A 1 469 ? 4.770 -27.492 -40.368 1.00 92.94 469 LEU A CA 1
ATOM 3718 C C . LEU A 1 469 ? 5.813 -28.595 -40.110 1.00 92.94 469 LEU A C 1
ATOM 3720 O O . LEU A 1 469 ? 5.535 -29.790 -40.226 1.00 92.94 469 LEU A O 1
ATOM 3724 N N . GLN A 1 470 ? 7.029 -28.165 -39.782 1.00 92.12 470 GLN A N 1
ATOM 3725 C CA . GLN A 1 470 ? 8.228 -28.980 -39.616 1.00 92.12 470 GLN A CA 1
ATOM 3726 C C . GLN A 1 470 ? 8.744 -28.830 -38.184 1.00 92.12 470 GLN A C 1
ATOM 3728 O O . GLN A 1 470 ? 8.787 -27.729 -37.634 1.00 92.12 470 GLN A O 1
ATOM 3733 N N . VAL A 1 471 ? 9.156 -29.944 -37.581 1.00 91.75 471 VAL A N 1
ATOM 3734 C CA . VAL A 1 471 ? 9.726 -29.964 -36.227 1.00 91.75 471 VAL A CA 1
ATOM 3735 C C . VAL A 1 471 ? 11.080 -29.249 -36.228 1.00 91.75 471 VAL A C 1
ATOM 3737 O O . VAL A 1 471 ? 11.846 -29.368 -37.181 1.00 91.75 471 VAL A O 1
ATOM 3740 N N . GLY A 1 472 ? 11.375 -28.485 -35.174 1.00 85.69 472 GLY A N 1
ATOM 3741 C CA . GLY A 1 472 ? 12.651 -27.774 -35.013 1.00 85.69 472 GLY A CA 1
ATOM 3742 C C . GLY A 1 472 ? 12.819 -26.504 -35.861 1.00 85.69 472 GLY A C 1
ATOM 3743 O O . GLY A 1 472 ? 13.724 -25.720 -35.583 1.00 85.69 472 GLY A O 1
ATOM 3744 N N . LYS A 1 473 ? 11.942 -26.249 -36.842 1.00 91.62 473 LYS A N 1
ATOM 3745 C CA . LYS A 1 473 ? 11.923 -24.989 -37.595 1.00 91.62 473 LYS A CA 1
ATOM 3746 C C . LYS A 1 473 ? 11.367 -23.846 -36.734 1.00 91.62 473 LYS A C 1
ATOM 3748 O O . LYS A 1 473 ? 10.359 -24.016 -36.048 1.00 91.62 473 LYS A O 1
ATOM 3753 N N . ASN A 1 474 ? 12.001 -22.677 -36.830 1.00 92.88 474 ASN A N 1
ATOM 3754 C CA . ASN A 1 474 ? 11.492 -21.427 -36.270 1.00 92.88 474 ASN A CA 1
ATOM 3755 C C . ASN A 1 474 ? 10.473 -20.777 -37.222 1.00 92.88 474 ASN A C 1
ATOM 3757 O O . ASN A 1 474 ? 10.701 -20.674 -38.429 1.00 92.88 474 ASN A O 1
ATOM 3761 N N . TYR A 1 475 ? 9.372 -20.299 -36.653 1.00 92.81 475 TYR A N 1
ATOM 3762 C CA . TYR A 1 475 ? 8.274 -19.606 -37.321 1.00 92.81 475 TYR A CA 1
ATOM 3763 C C . TYR A 1 475 ? 8.190 -18.186 -36.774 1.00 92.81 475 TYR A C 1
ATOM 3765 O O . TYR A 1 475 ? 7.986 -18.009 -35.576 1.00 92.81 475 TYR A O 1
ATOM 3773 N N . HIS A 1 476 ? 8.389 -17.187 -37.632 1.00 91.38 476 HIS A N 1
ATOM 3774 C CA . HIS A 1 476 ? 8.532 -15.788 -37.228 1.00 91.38 476 HIS A CA 1
ATOM 3775 C C . HIS A 1 476 ? 7.251 -15.001 -37.525 1.00 91.38 476 HIS A C 1
ATOM 3777 O O . HIS A 1 476 ? 6.741 -15.040 -38.644 1.00 91.38 476 HIS A O 1
ATOM 3783 N N . PHE A 1 477 ? 6.773 -14.240 -36.542 1.00 88.69 477 PHE A N 1
ATOM 3784 C CA . PHE A 1 477 ? 5.588 -13.388 -36.631 1.00 88.69 477 PHE A CA 1
ATOM 3785 C C . PHE A 1 477 ? 5.950 -11.951 -36.209 1.00 88.69 477 PHE A C 1
ATOM 3787 O O . PHE A 1 477 ? 5.772 -11.586 -35.042 1.00 88.69 477 PHE A O 1
ATOM 3794 N N . PRO A 1 478 ? 6.489 -11.120 -37.127 1.00 82.81 478 PRO A N 1
ATOM 3795 C CA . PRO A 1 478 ? 7.042 -9.807 -36.780 1.00 82.81 478 PRO A CA 1
ATOM 3796 C C . PRO A 1 478 ? 6.030 -8.854 -36.132 1.00 82.81 478 PRO A C 1
ATOM 3798 O O . PRO A 1 478 ? 6.377 -8.146 -35.197 1.00 82.81 478 PRO A O 1
ATOM 3801 N N . LEU A 1 479 ? 4.763 -8.892 -36.563 1.00 78.00 479 LEU A N 1
ATOM 3802 C CA . LEU A 1 479 ? 3.679 -8.060 -36.014 1.00 78.00 479 LEU A CA 1
ATOM 3803 C C . LEU A 1 479 ? 3.338 -8.369 -34.543 1.00 78.00 479 LEU A C 1
ATOM 3805 O O . LEU A 1 479 ? 2.651 -7.585 -33.896 1.00 78.00 479 LEU A O 1
ATOM 3809 N N . GLN A 1 480 ? 3.790 -9.510 -34.019 1.00 80.75 480 GLN A N 1
ATOM 3810 C CA . GLN A 1 480 ? 3.623 -9.932 -32.626 1.00 80.75 480 GLN A CA 1
ATOM 3811 C C . GLN A 1 480 ? 4.972 -10.034 -31.884 1.00 80.75 480 GLN A C 1
ATOM 3813 O O . GLN A 1 480 ? 5.002 -10.476 -30.733 1.00 80.75 480 GLN A O 1
ATOM 3818 N N . SER A 1 481 ? 6.083 -9.677 -32.548 1.00 84.44 481 SER A N 1
ATOM 3819 C CA . SER A 1 481 ? 7.474 -9.890 -32.104 1.00 84.44 481 SER A CA 1
ATOM 3820 C C . SER A 1 481 ? 7.760 -11.320 -31.610 1.00 84.44 481 SER A C 1
ATOM 3822 O O . SER A 1 481 ? 8.575 -11.550 -30.714 1.00 84.44 481 SER A O 1
ATOM 3824 N N . LEU A 1 482 ? 7.054 -12.286 -32.206 1.00 89.19 482 LEU A N 1
ATOM 3825 C CA . LEU A 1 482 ? 6.923 -13.657 -31.723 1.00 89.19 482 LEU A CA 1
ATOM 3826 C C . LEU A 1 482 ? 7.667 -14.639 -32.633 1.00 89.19 482 LEU A C 1
ATOM 3828 O O . LEU A 1 482 ? 7.582 -14.562 -33.860 1.00 89.19 482 LEU A O 1
ATOM 3832 N N . ILE A 1 483 ? 8.352 -15.603 -32.024 1.00 91.19 483 ILE A N 1
ATOM 3833 C CA . ILE A 1 483 ? 9.018 -16.722 -32.688 1.00 91.19 483 ILE A CA 1
ATOM 3834 C C . ILE A 1 483 ? 8.504 -18.020 -32.058 1.00 91.19 483 ILE A C 1
ATOM 3836 O O . ILE A 1 483 ? 8.531 -18.187 -30.841 1.00 91.19 483 ILE A O 1
ATOM 3840 N N . CYS A 1 484 ? 8.021 -18.953 -32.877 1.00 92.44 484 CYS A N 1
ATOM 3841 C CA . CYS A 1 484 ? 7.492 -20.240 -32.421 1.00 92.44 484 CYS A CA 1
ATOM 3842 C C . CYS A 1 484 ? 8.230 -21.431 -33.037 1.00 92.44 484 CYS A C 1
ATOM 3844 O O . CYS A 1 484 ? 8.787 -21.337 -34.128 1.00 92.44 484 CYS A O 1
ATOM 3846 N N . LYS A 1 485 ? 8.150 -22.582 -32.369 1.00 93.69 485 LYS A N 1
ATOM 3847 C CA . LYS A 1 485 ? 8.538 -23.906 -32.878 1.00 93.69 485 LYS A CA 1
ATOM 3848 C C . LYS A 1 485 ? 7.304 -24.809 -32.900 1.00 93.69 485 LYS A C 1
ATOM 3850 O O . LYS A 1 485 ? 6.413 -24.653 -32.070 1.00 93.69 485 LYS A O 1
ATOM 3855 N N . TYR A 1 486 ? 7.218 -25.735 -33.851 1.00 94.88 486 TYR A N 1
ATOM 3856 C CA . TYR A 1 486 ? 6.069 -26.643 -33.963 1.00 94.88 486 TYR A CA 1
ATOM 3857 C C . TYR A 1 486 ? 6.223 -27.879 -33.059 1.00 94.88 486 TYR A C 1
ATOM 3859 O O . TYR A 1 486 ? 7.216 -28.601 -33.171 1.00 94.88 486 TYR A O 1
ATOM 3867 N N . ASP A 1 487 ? 5.232 -28.129 -32.194 1.00 93.31 487 ASP A N 1
ATOM 3868 C CA . ASP A 1 487 ? 5.068 -29.366 -31.415 1.00 93.31 487 ASP A CA 1
ATOM 3869 C C . ASP A 1 487 ? 4.132 -30.318 -32.198 1.00 93.31 487 ASP A C 1
ATOM 3871 O O . ASP A 1 487 ? 2.927 -30.052 -32.293 1.00 93.31 487 ASP A O 1
ATOM 3875 N N . PRO A 1 488 ? 4.655 -31.425 -32.767 1.00 91.69 488 PRO A N 1
ATOM 3876 C CA . PRO A 1 488 ? 3.875 -32.363 -33.574 1.00 91.69 488 PRO A CA 1
ATOM 3877 C C . PRO A 1 488 ? 3.000 -33.308 -32.738 1.00 91.69 488 PRO A C 1
ATOM 3879 O O . PRO A 1 488 ? 2.152 -33.993 -33.302 1.00 91.69 488 PRO A O 1
ATOM 3882 N N . VAL A 1 489 ? 3.206 -33.384 -31.417 1.00 92.50 489 VAL A N 1
ATOM 3883 C CA . VAL A 1 489 ? 2.434 -34.255 -30.512 1.00 92.50 489 VAL A CA 1
ATOM 3884 C C . VAL A 1 489 ? 1.131 -33.570 -30.103 1.00 92.50 489 VAL A C 1
ATOM 3886 O O . VAL A 1 489 ? 0.104 -34.227 -29.958 1.00 92.50 489 VAL A O 1
ATOM 3889 N N . LYS A 1 490 ? 1.165 -32.241 -29.942 1.00 90.69 490 LYS A N 1
ATOM 3890 C CA . LYS A 1 490 ? -0.001 -31.412 -29.584 1.00 90.69 490 LYS A CA 1
ATOM 3891 C C . LYS A 1 490 ? -0.614 -30.641 -30.760 1.00 90.69 490 LYS A C 1
ATOM 3893 O O . LYS A 1 490 ? -1.609 -29.951 -30.565 1.00 90.69 490 LYS A O 1
ATOM 3898 N N . ASP A 1 491 ? -0.018 -30.740 -31.949 1.00 92.50 491 ASP A N 1
ATOM 3899 C CA . ASP A 1 491 ? -0.417 -30.044 -33.182 1.00 92.50 491 ASP A CA 1
ATOM 3900 C C . ASP A 1 491 ? -0.586 -28.517 -32.990 1.00 92.50 491 ASP A C 1
ATOM 3902 O O . ASP A 1 491 ? -1.621 -27.910 -33.287 1.00 92.50 491 ASP A O 1
ATOM 3906 N N . VAL A 1 492 ? 0.455 -27.897 -32.421 1.00 93.88 492 VAL A N 1
ATOM 3907 C CA . VAL A 1 492 ? 0.445 -26.513 -31.916 1.00 93.88 492 VAL A CA 1
ATOM 3908 C C . VAL A 1 492 ? 1.788 -25.817 -32.157 1.00 93.88 492 VAL A C 1
ATOM 3910 O O . VAL A 1 492 ? 2.849 -26.443 -32.157 1.00 93.88 492 VAL A O 1
ATOM 3913 N N . LEU A 1 493 ? 1.753 -24.499 -32.342 1.00 93.12 493 LEU A N 1
ATOM 3914 C CA . LEU A 1 493 ? 2.939 -23.646 -32.295 1.00 93.12 493 LEU A CA 1
ATOM 3915 C C . LEU A 1 493 ? 3.256 -23.259 -30.843 1.00 93.12 493 LEU A C 1
ATOM 3917 O O . LEU A 1 493 ? 2.447 -22.635 -30.163 1.00 93.12 493 LEU A O 1
ATOM 3921 N N . VAL A 1 494 ? 4.449 -23.603 -30.370 1.00 90.62 494 VAL A N 1
ATOM 3922 C CA . VAL A 1 494 ? 4.942 -23.258 -29.032 1.00 90.62 494 VAL A CA 1
ATOM 3923 C C . VAL A 1 494 ? 5.862 -22.035 -29.138 1.00 90.62 494 VAL A C 1
ATOM 3925 O O . VAL A 1 494 ? 6.856 -22.106 -29.866 1.00 90.62 494 VAL A O 1
ATOM 3928 N N . PRO A 1 495 ? 5.574 -20.917 -28.445 1.00 89.69 495 PRO A N 1
ATOM 3929 C CA . PRO A 1 495 ? 6.470 -19.765 -28.371 1.00 89.69 495 PRO A CA 1
ATOM 3930 C C . PRO A 1 495 ? 7.838 -20.110 -27.781 1.00 89.69 495 PRO A C 1
ATOM 3932 O O . PRO A 1 495 ? 7.929 -20.758 -26.740 1.00 89.69 495 PRO A O 1
ATOM 3935 N N . ASP A 1 496 ? 8.899 -19.611 -28.408 1.00 88.00 496 ASP A N 1
ATOM 3936 C CA . ASP A 1 496 ? 10.233 -19.566 -27.822 1.00 88.00 496 ASP A CA 1
ATOM 3937 C C . ASP A 1 496 ? 10.440 -18.175 -27.209 1.00 88.00 496 ASP A C 1
ATOM 3939 O O . ASP A 1 496 ? 10.785 -17.225 -27.912 1.00 88.00 496 ASP A O 1
ATOM 3943 N N . MET A 1 497 ? 10.184 -18.034 -25.905 1.00 84.44 497 MET A N 1
ATOM 3944 C CA . MET A 1 497 ? 10.260 -16.739 -25.207 1.00 84.44 497 MET A CA 1
ATOM 3945 C C . MET A 1 497 ? 11.693 -16.229 -24.982 1.00 84.44 497 MET A C 1
ATOM 3947 O O . MET A 1 497 ? 11.867 -15.095 -24.557 1.00 84.44 497 MET A O 1
ATOM 3951 N N . LYS A 1 498 ? 12.725 -17.016 -25.321 1.00 81.88 498 LYS A N 1
ATOM 3952 C CA . LYS A 1 498 ? 14.120 -16.540 -25.314 1.00 81.88 498 LYS A CA 1
ATOM 3953 C C . LYS A 1 498 ? 14.458 -15.789 -26.598 1.00 81.88 498 LYS A C 1
ATOM 3955 O O . LYS A 1 498 ? 15.272 -14.865 -26.587 1.00 81.88 498 LYS A O 1
ATOM 3960 N N . MET A 1 499 ? 13.820 -16.187 -27.700 1.00 83.31 499 MET A N 1
ATOM 3961 C CA . MET A 1 499 ? 13.928 -15.537 -29.009 1.00 83.31 499 MET A CA 1
ATOM 3962 C C . MET A 1 499 ? 12.840 -14.474 -29.244 1.00 83.31 499 MET A C 1
ATOM 3964 O O . MET A 1 499 ? 13.091 -13.484 -29.925 1.00 83.31 499 MET A O 1
ATOM 3968 N N . SER A 1 500 ? 11.644 -14.668 -28.685 1.00 86.38 500 SER A N 1
ATOM 3969 C CA . SER A 1 500 ? 10.518 -13.725 -28.747 1.00 86.38 500 SER A CA 1
ATOM 3970 C C . SER A 1 500 ? 10.664 -12.661 -27.668 1.00 86.38 500 SER A C 1
ATOM 3972 O O . SER A 1 500 ? 10.930 -12.998 -26.519 1.00 86.38 500 SER A O 1
ATOM 3974 N N . ARG A 1 501 ? 10.448 -11.385 -27.992 1.00 84.12 501 ARG A N 1
ATOM 3975 C CA . ARG A 1 501 ? 10.523 -10.297 -27.004 1.00 84.12 501 ARG A CA 1
ATOM 3976 C C . ARG A 1 501 ? 9.407 -9.297 -27.222 1.00 84.12 501 ARG A C 1
ATOM 3978 O O . ARG A 1 501 ? 9.126 -8.923 -28.356 1.00 84.12 501 ARG A O 1
ATOM 3985 N N . LEU A 1 502 ? 8.817 -8.805 -26.135 1.00 86.25 502 LEU A N 1
ATOM 3986 C CA . LEU A 1 502 ? 7.954 -7.632 -26.215 1.00 86.25 502 LEU A CA 1
ATOM 3987 C C . LEU A 1 502 ? 8.811 -6.428 -26.647 1.00 86.25 502 LEU A C 1
ATOM 3989 O O . LEU A 1 502 ? 9.853 -6.172 -26.049 1.00 86.25 502 LEU A O 1
ATOM 3993 N N . THR A 1 503 ? 8.390 -5.713 -27.692 1.00 83.50 503 THR A N 1
ATOM 3994 C CA . THR A 1 503 ? 9.139 -4.585 -28.282 1.00 83.50 503 THR A CA 1
ATOM 3995 C C . THR A 1 503 ? 8.508 -3.219 -28.020 1.00 83.50 503 THR A C 1
ATOM 3997 O O . THR A 1 503 ? 9.192 -2.209 -28.156 1.00 83.50 503 THR A O 1
ATOM 4000 N N . THR A 1 504 ? 7.230 -3.164 -27.636 1.00 85.06 504 THR A N 1
ATOM 4001 C CA . THR A 1 504 ? 6.505 -1.926 -27.316 1.00 85.06 504 THR A CA 1
ATOM 4002 C C . THR A 1 504 ? 5.665 -2.085 -26.053 1.00 85.06 504 THR A C 1
ATOM 4004 O O . THR A 1 504 ? 5.205 -3.173 -25.700 1.00 85.06 504 THR A O 1
ATOM 4007 N N . CYS A 1 505 ? 5.449 -0.982 -25.341 1.00 84.06 505 CYS A N 1
ATOM 4008 C CA . CYS A 1 505 ? 4.588 -0.957 -24.169 1.00 84.06 505 CYS A CA 1
ATOM 4009 C C . CYS A 1 505 ? 3.102 -0.919 -24.561 1.00 84.06 505 CYS A C 1
ATOM 4011 O O . CYS A 1 505 ? 2.647 0.044 -25.167 1.00 84.06 505 CYS A O 1
ATOM 4013 N N . SER A 1 506 ? 2.298 -1.890 -24.113 1.00 80.38 506 SER A N 1
ATOM 4014 C CA . SER A 1 506 ? 0.844 -1.919 -24.372 1.00 80.38 506 SER A CA 1
ATOM 4015 C C . SER A 1 506 ? 0.042 -0.744 -23.775 1.00 80.38 506 SER A C 1
ATOM 4017 O O . SER A 1 506 ? -1.152 -0.634 -24.052 1.00 80.38 506 SER A O 1
ATOM 4019 N N . TRP A 1 507 ? 0.684 0.108 -22.967 1.00 76.38 507 TRP A N 1
ATOM 4020 C CA . TRP A 1 507 ? 0.107 1.303 -22.350 1.00 76.38 507 TRP A CA 1
ATOM 4021 C C . TRP A 1 507 ? 0.555 2.600 -23.046 1.00 76.38 507 TRP A C 1
ATOM 4023 O O . TRP A 1 507 ? -0.289 3.337 -23.543 1.00 76.38 507 TRP A O 1
ATOM 4033 N N . CYS A 1 508 ? 1.864 2.881 -23.123 1.00 71.94 508 CYS A N 1
ATOM 4034 C CA . CYS A 1 508 ? 2.391 4.128 -23.711 1.00 71.94 508 CYS A CA 1
ATOM 4035 C C . CYS A 1 508 ? 2.987 3.986 -25.126 1.00 71.94 508 CYS A C 1
ATOM 4037 O O . CYS A 1 508 ? 3.483 4.967 -25.668 1.00 71.94 508 CYS A O 1
ATOM 4039 N N . GLN A 1 509 ? 3.005 2.777 -25.697 1.00 74.81 509 GLN A N 1
ATOM 4040 C CA . GLN A 1 509 ? 3.669 2.396 -26.959 1.00 74.81 509 GLN A CA 1
ATOM 4041 C C . GLN A 1 509 ? 5.194 2.623 -27.028 1.00 74.81 509 GLN A C 1
ATOM 4043 O O . GLN A 1 509 ? 5.821 2.243 -28.013 1.00 74.81 509 GLN A O 1
ATOM 4048 N N . GLY A 1 510 ? 5.823 3.139 -25.965 1.00 73.75 510 GLY A N 1
ATOM 4049 C CA . GLY A 1 510 ? 7.277 3.291 -25.869 1.00 73.75 510 GLY A CA 1
ATOM 4050 C C . GLY A 1 510 ? 8.033 1.961 -25.990 1.00 73.75 510 GLY A C 1
ATOM 4051 O O . GLY A 1 510 ? 7.591 0.932 -25.474 1.00 73.75 510 GLY A O 1
ATOM 4052 N N . THR A 1 511 ? 9.185 1.995 -26.661 1.00 81.81 511 THR A N 1
ATOM 4053 C CA . THR A 1 511 ? 10.019 0.824 -26.998 1.00 81.81 511 THR A CA 1
ATOM 4054 C C . THR A 1 511 ? 10.959 0.374 -25.873 1.00 81.81 511 THR A C 1
ATOM 4056 O O . THR A 1 511 ? 11.473 -0.746 -25.887 1.00 81.81 511 THR A O 1
ATOM 4059 N N . SER A 1 512 ? 11.173 1.214 -24.857 1.00 85.50 512 SER A N 1
ATOM 4060 C CA . SER A 1 512 ? 11.982 0.903 -23.672 1.00 85.50 512 SER A CA 1
ATOM 4061 C C . SER A 1 512 ? 11.232 -0.033 -22.714 1.00 85.50 512 SER A C 1
ATOM 4063 O O . SER A 1 512 ? 10.764 0.382 -21.653 1.00 85.50 512 SER A O 1
ATOM 4065 N N . VAL A 1 513 ? 11.087 -1.303 -23.100 1.00 90.56 513 VAL A N 1
ATOM 4066 C CA . VAL A 1 513 ? 10.513 -2.382 -22.278 1.00 90.56 513 VAL A CA 1
ATOM 4067 C C . VAL A 1 513 ? 11.572 -3.436 -21.951 1.00 90.56 513 VAL A C 1
ATOM 4069 O O . VAL A 1 513 ? 12.372 -3.808 -22.810 1.00 90.56 513 VAL A O 1
ATOM 4072 N N . ARG A 1 514 ? 11.612 -3.895 -20.697 1.00 93.69 514 ARG A N 1
ATOM 4073 C CA . ARG A 1 514 ? 12.650 -4.792 -20.157 1.00 93.69 514 ARG A CA 1
ATOM 4074 C C . ARG A 1 514 ? 12.039 -5.867 -19.268 1.00 93.69 514 ARG A C 1
ATOM 4076 O O . ARG A 1 514 ? 10.980 -5.638 -18.691 1.00 93.69 514 ARG A O 1
ATOM 4083 N N . LEU A 1 515 ? 12.693 -7.024 -19.167 1.00 94.12 515 LEU A N 1
ATOM 4084 C CA . LEU A 1 515 ? 12.242 -8.125 -18.309 1.00 94.12 515 LEU A CA 1
ATOM 4085 C C . LEU A 1 515 ? 12.320 -7.744 -16.824 1.00 94.12 515 LEU A C 1
ATOM 4087 O O . LEU A 1 515 ? 13.202 -6.984 -16.419 1.00 94.12 515 LEU A O 1
ATOM 4091 N N . VAL A 1 516 ? 11.405 -8.295 -16.028 1.00 94.94 516 VAL A N 1
ATOM 4092 C CA . VAL A 1 516 ? 11.342 -8.114 -14.571 1.00 94.94 516 VAL A CA 1
ATOM 4093 C C . VAL A 1 516 ? 11.837 -9.378 -13.874 1.00 94.94 516 VAL A C 1
ATOM 4095 O O . VAL A 1 516 ? 11.327 -10.474 -14.115 1.00 94.94 516 VAL A O 1
ATOM 4098 N N . CYS A 1 517 ? 12.829 -9.215 -13.006 1.00 94.69 517 CYS A N 1
ATOM 4099 C CA . CYS A 1 517 ? 13.377 -10.266 -12.159 1.00 94.69 517 CYS A CA 1
ATOM 4100 C C . CYS A 1 517 ? 12.413 -10.632 -11.011 1.00 94.69 517 CYS A C 1
ATOM 4102 O O . CYS A 1 517 ? 11.513 -9.853 -10.684 1.00 94.69 517 CYS A O 1
ATOM 4104 N N . PRO A 1 518 ? 12.599 -11.783 -10.335 1.00 94.38 518 PRO A N 1
ATOM 4105 C CA . PRO A 1 518 ? 11.696 -12.204 -9.263 1.00 94.38 518 PRO A CA 1
ATOM 4106 C C . PRO A 1 518 ? 11.702 -11.270 -8.041 1.00 94.38 518 PRO A C 1
ATOM 4108 O O . PRO A 1 518 ? 10.686 -11.141 -7.367 1.00 94.38 518 PRO A O 1
ATOM 4111 N N . ASP A 1 519 ? 12.812 -10.574 -7.786 1.00 93.12 519 ASP A N 1
ATOM 4112 C CA . ASP A 1 519 ? 12.957 -9.544 -6.746 1.00 93.12 519 ASP A CA 1
ATOM 4113 C C . ASP A 1 519 ? 12.338 -8.181 -7.131 1.00 93.12 519 ASP A C 1
ATOM 4115 O O . ASP A 1 519 ? 12.265 -7.271 -6.307 1.00 93.12 519 ASP A O 1
ATOM 4119 N N . GLY A 1 520 ? 11.883 -8.029 -8.378 1.00 90.44 520 GLY A N 1
ATOM 4120 C CA . GLY A 1 520 ? 11.377 -6.777 -8.938 1.00 90.44 520 GLY A CA 1
ATOM 4121 C C . GLY A 1 520 ? 12.436 -5.874 -9.567 1.00 90.44 520 GLY A C 1
ATOM 4122 O O . GLY A 1 520 ? 12.069 -4.822 -10.099 1.00 90.44 520 GLY A O 1
ATOM 4123 N N . SER A 1 521 ? 13.713 -6.276 -9.568 1.00 91.94 521 SER A N 1
ATOM 4124 C CA . SER A 1 521 ? 14.748 -5.605 -10.358 1.00 91.94 521 SER A CA 1
ATOM 4125 C C . SER A 1 521 ? 14.477 -5.750 -11.864 1.00 91.94 521 SER A C 1
ATOM 4127 O O . SER A 1 521 ? 13.662 -6.566 -12.306 1.00 91.94 521 SER A O 1
ATOM 4129 N N . VAL A 1 522 ? 15.122 -4.907 -12.671 1.00 93.00 522 VAL A N 1
ATOM 4130 C CA . VAL A 1 522 ? 14.887 -4.825 -14.117 1.00 93.00 522 VAL A CA 1
ATOM 4131 C C . VAL A 1 522 ? 16.130 -5.289 -14.868 1.00 93.00 522 VAL A C 1
ATOM 4133 O O . VAL A 1 522 ? 17.240 -4.851 -14.570 1.00 93.00 522 VAL A O 1
ATOM 4136 N N . VAL A 1 523 ? 15.943 -6.146 -15.874 1.00 93.06 523 VAL A N 1
ATOM 4137 C CA . VAL A 1 523 ? 17.019 -6.588 -16.774 1.00 93.06 523 VAL A CA 1
ATOM 4138 C C . VAL A 1 523 ? 17.295 -5.486 -17.800 1.00 93.06 523 VAL A C 1
ATOM 4140 O O . VAL A 1 523 ? 16.794 -5.518 -18.928 1.00 93.06 523 VAL A O 1
ATOM 4143 N N . TYR A 1 524 ? 18.041 -4.471 -17.369 1.00 92.50 524 TYR A N 1
ATOM 4144 C CA . TYR A 1 524 ? 18.462 -3.345 -18.197 1.00 92.50 524 TYR A CA 1
ATOM 4145 C C . TYR A 1 524 ? 19.435 -3.754 -19.317 1.00 92.50 524 TYR A C 1
ATOM 4147 O O . TYR A 1 524 ? 20.110 -4.782 -19.256 1.00 92.50 524 TYR A O 1
ATOM 4155 N N . LEU A 1 525 ? 19.523 -2.896 -20.330 1.00 91.50 525 LEU A N 1
ATOM 4156 C CA . LEU A 1 525 ? 20.511 -2.900 -21.405 1.00 91.50 525 LEU A CA 1
ATOM 4157 C C . LEU A 1 525 ? 21.335 -1.604 -21.355 1.00 91.50 525 LEU A C 1
ATOM 4159 O O . LEU A 1 525 ? 20.891 -0.597 -20.804 1.00 91.50 525 LEU A O 1
ATOM 4163 N N . ASN A 1 526 ? 22.530 -1.614 -21.945 1.00 91.62 526 ASN A N 1
ATOM 4164 C CA . ASN A 1 526 ? 23.424 -0.454 -21.946 1.00 91.62 526 ASN A CA 1
ATOM 4165 C C . ASN A 1 526 ? 22.755 0.784 -22.573 1.00 91.62 526 ASN A C 1
ATOM 4167 O O . ASN A 1 526 ? 22.282 0.731 -23.710 1.00 91.62 526 ASN A O 1
ATOM 4171 N N . GLY A 1 527 ? 22.730 1.886 -21.821 1.00 86.44 527 GLY A N 1
ATOM 4172 C CA . GLY A 1 527 ? 22.061 3.141 -22.178 1.00 86.44 527 GLY A CA 1
ATOM 4173 C C . GLY A 1 527 ? 20.645 3.293 -21.608 1.00 86.44 527 GLY A C 1
ATOM 4174 O O . GLY A 1 527 ? 20.074 4.378 -21.693 1.00 86.44 527 GLY A O 1
ATOM 4175 N N . ASP A 1 528 ? 20.072 2.256 -20.988 1.00 87.50 528 ASP A N 1
ATOM 4176 C CA . ASP A 1 528 ? 18.776 2.370 -20.315 1.00 87.50 528 ASP A CA 1
ATOM 4177 C C . ASP A 1 528 ? 18.835 3.344 -19.138 1.00 87.50 528 ASP A C 1
ATOM 4179 O O . ASP A 1 528 ? 19.647 3.187 -18.227 1.00 87.50 528 ASP A O 1
ATOM 4183 N N . ARG A 1 529 ? 17.892 4.288 -19.089 1.00 85.31 529 ARG A N 1
ATOM 4184 C CA . ARG A 1 529 ? 17.624 5.073 -17.881 1.00 85.31 529 ARG A CA 1
ATOM 4185 C C . ARG A 1 529 ? 17.048 4.171 -16.785 1.00 85.31 529 ARG A C 1
ATOM 4187 O O . ARG A 1 529 ? 16.043 3.496 -17.014 1.00 85.31 529 ARG A O 1
ATOM 4194 N N . THR A 1 530 ? 17.628 4.216 -15.592 1.00 86.06 530 THR A N 1
ATOM 4195 C CA . THR A 1 530 ? 17.185 3.420 -14.441 1.00 86.06 530 THR A CA 1
ATOM 4196 C C . THR A 1 530 ? 16.191 4.187 -13.558 1.00 86.06 530 THR A C 1
ATOM 4198 O O . THR A 1 530 ? 15.761 5.305 -13.874 1.00 86.06 530 THR A O 1
ATOM 4201 N N . HIS A 1 531 ? 15.765 3.559 -12.459 1.00 76.75 531 HIS A N 1
ATOM 4202 C CA . HIS A 1 531 ? 14.915 4.186 -11.442 1.00 76.75 531 HIS A CA 1
ATOM 4203 C C . HIS A 1 531 ? 15.709 5.008 -10.407 1.00 76.75 531 HIS A C 1
ATOM 4205 O O . HIS A 1 531 ? 15.106 5.807 -9.689 1.00 76.75 531 HIS A O 1
ATOM 4211 N N . THR A 1 532 ? 17.036 4.862 -10.344 1.00 81.19 532 THR A N 1
ATOM 4212 C CA . THR A 1 532 ? 17.895 5.587 -9.398 1.00 81.19 532 THR A CA 1
ATOM 4213 C C . THR A 1 532 ? 18.062 7.044 -9.829 1.00 81.19 532 THR A C 1
ATOM 4215 O O . THR A 1 532 ? 18.349 7.326 -10.993 1.00 81.19 532 THR A O 1
ATOM 4218 N N . ALA A 1 533 ? 17.896 7.987 -8.900 1.00 74.19 533 ALA A N 1
ATOM 4219 C CA . ALA A 1 533 ? 18.141 9.405 -9.161 1.00 74.19 533 ALA A CA 1
ATOM 4220 C C . ALA A 1 533 ? 19.644 9.686 -9.357 1.00 74.19 533 ALA A C 1
ATOM 4222 O O . ALA A 1 533 ? 20.486 9.071 -8.702 1.00 74.19 533 ALA A O 1
ATOM 4223 N N . ALA A 1 534 ? 19.971 10.641 -10.229 1.00 76.94 534 ALA A N 1
ATOM 4224 C CA . ALA A 1 534 ? 21.331 11.153 -10.397 1.00 76.94 534 ALA A CA 1
ATOM 4225 C C . ALA A 1 534 ? 21.380 12.613 -9.929 1.00 76.94 534 ALA A C 1
ATOM 4227 O O . ALA A 1 534 ? 20.682 13.463 -10.482 1.00 76.94 534 ALA A O 1
ATOM 4228 N N . GLU A 1 535 ? 22.179 12.901 -8.898 1.00 68.19 535 GLU A N 1
ATOM 4229 C CA . GLU A 1 535 ? 22.197 14.220 -8.243 1.00 68.19 535 GLU A CA 1
ATOM 4230 C C . GLU A 1 535 ? 22.875 15.300 -9.104 1.00 68.19 535 GLU A C 1
ATOM 4232 O O . GLU A 1 535 ? 22.412 16.437 -9.127 1.00 68.19 535 GLU A O 1
ATOM 4237 N N . ASN A 1 536 ? 23.935 14.946 -9.843 1.00 69.44 536 ASN A N 1
ATOM 4238 C CA . ASN A 1 536 ? 24.747 15.875 -10.644 1.00 69.44 536 ASN A CA 1
ATOM 4239 C C . ASN A 1 536 ? 24.988 15.349 -12.078 1.00 69.44 536 ASN A C 1
ATOM 4241 O O . ASN A 1 536 ? 26.125 15.190 -12.511 1.00 69.44 536 ASN A O 1
ATOM 4245 N N . SER A 1 537 ? 23.915 15.052 -12.819 1.00 74.56 537 SER A N 1
ATOM 4246 C CA . SER A 1 537 ? 23.994 14.513 -14.190 1.00 74.56 537 SER A CA 1
ATOM 4247 C C . SER A 1 537 ? 24.018 15.597 -15.277 1.00 74.56 537 SER A C 1
ATOM 4249 O O . SER A 1 537 ? 23.099 16.413 -15.367 1.00 74.56 537 SER A O 1
ATOM 4251 N N . GLN A 1 538 ? 24.998 15.536 -16.184 1.00 73.19 538 GLN A N 1
ATOM 4252 C CA . GLN A 1 538 ? 25.044 16.339 -17.416 1.00 73.19 538 GLN A CA 1
ATOM 4253 C C . GLN A 1 538 ? 24.038 15.864 -18.477 1.00 73.19 538 GLN A C 1
ATOM 4255 O O . GLN A 1 538 ? 23.696 16.621 -19.383 1.00 73.19 538 GLN A O 1
ATOM 4260 N N . CYS A 1 539 ? 23.505 14.642 -18.353 1.00 68.81 539 CYS A N 1
ATOM 4261 C CA . CYS A 1 539 ? 22.433 14.149 -19.220 1.00 68.81 539 CYS A CA 1
ATOM 4262 C C . CYS A 1 539 ? 21.095 14.880 -18.971 1.00 68.81 539 CYS A C 1
ATOM 4264 O O . CYS A 1 539 ? 20.179 14.787 -19.788 1.00 68.81 539 CYS A O 1
ATOM 4266 N N . GLY A 1 540 ? 20.935 15.567 -17.832 1.00 61.19 540 GLY A N 1
ATOM 4267 C CA . GLY A 1 540 ? 19.752 16.375 -17.503 1.00 61.19 540 GLY A CA 1
ATOM 4268 C C . GLY A 1 540 ? 18.455 15.592 -17.244 1.00 61.19 540 GLY A C 1
ATOM 4269 O O . GLY A 1 540 ? 17.510 16.148 -16.689 1.00 61.19 540 GLY A O 1
ATOM 4270 N N . CYS A 1 541 ? 18.390 14.298 -17.575 1.00 63.28 541 CYS A N 1
ATOM 4271 C CA . CYS A 1 541 ? 17.173 13.494 -17.432 1.00 63.28 541 CYS A CA 1
ATOM 4272 C C . CYS A 1 541 ? 16.761 13.253 -15.962 1.00 63.28 541 CYS A C 1
ATOM 4274 O O . CYS A 1 541 ? 15.603 12.908 -15.715 1.00 63.28 541 CYS A O 1
ATOM 4276 N N . GLY A 1 542 ? 17.688 13.449 -15.011 1.00 69.50 542 GLY A N 1
ATOM 4277 C CA . GLY A 1 542 ? 17.495 13.358 -13.554 1.00 69.50 542 GLY A CA 1
ATOM 4278 C C . GLY A 1 542 ? 17.727 11.974 -12.932 1.00 69.50 542 GLY A C 1
ATOM 4279 O O . GLY A 1 542 ? 17.496 11.795 -11.737 1.00 69.50 542 GLY A O 1
ATOM 4280 N N . PHE A 1 543 ? 18.151 10.990 -13.725 1.00 80.06 543 PHE A N 1
ATOM 4281 C CA . PHE A 1 543 ? 18.273 9.584 -13.330 1.00 80.06 543 PHE A CA 1
ATOM 4282 C C . PHE A 1 543 ? 19.583 8.994 -13.854 1.00 80.06 543 PHE A C 1
ATOM 4284 O O . PHE A 1 543 ? 20.155 9.507 -14.816 1.00 80.06 543 PHE A O 1
ATOM 4291 N N . LYS A 1 544 ? 20.041 7.910 -13.225 1.00 88.19 544 LYS A N 1
ATOM 4292 C CA . LYS A 1 544 ? 21.207 7.153 -13.682 1.00 88.19 544 LYS A CA 1
ATOM 4293 C C . LYS A 1 544 ? 20.897 6.339 -14.943 1.00 88.19 544 LYS A C 1
ATOM 4295 O O . LYS A 1 544 ? 19.737 6.092 -15.282 1.00 88.19 544 LYS A O 1
ATOM 4300 N N . HIS A 1 545 ? 21.952 5.897 -15.617 1.00 89.44 545 HIS A N 1
ATOM 4301 C CA . HIS A 1 545 ? 21.917 5.059 -16.810 1.00 89.44 545 HIS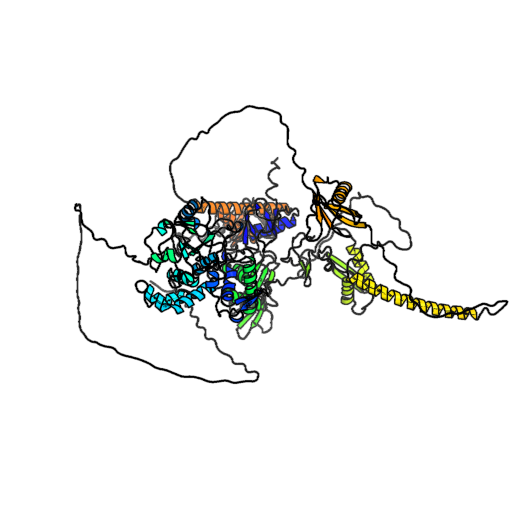 A CA 1
ATOM 4302 C C . HIS A 1 545 ? 22.678 3.758 -16.561 1.00 89.44 545 HIS A C 1
ATOM 4304 O O . HIS A 1 545 ? 23.760 3.763 -15.974 1.00 89.44 545 HIS A O 1
ATOM 4310 N N . TYR A 1 546 ? 22.118 2.636 -16.997 1.00 92.81 546 TYR A N 1
ATOM 4311 C CA . TYR A 1 546 ? 22.751 1.333 -16.864 1.00 92.81 546 TYR A CA 1
ATOM 4312 C C . TYR A 1 546 ? 23.829 1.135 -17.932 1.00 92.81 546 TYR A C 1
ATOM 4314 O O . TYR A 1 546 ? 23.602 1.419 -19.112 1.00 92.81 546 TYR A O 1
ATOM 4322 N N . TRP A 1 547 ? 24.981 0.598 -17.534 1.00 92.56 547 TRP A N 1
ATOM 4323 C CA . TRP A 1 547 ? 26.021 0.154 -18.458 1.00 92.56 547 TRP A CA 1
ATOM 4324 C C . TRP A 1 547 ? 26.870 -0.965 -17.844 1.00 92.56 547 TRP A C 1
ATOM 4326 O O . TRP A 1 547 ? 27.352 -0.827 -16.722 1.00 92.56 547 TRP A O 1
ATOM 4336 N N . ASP A 1 548 ? 27.040 -2.077 -18.565 1.00 88.44 548 ASP A N 1
ATOM 4337 C CA . ASP A 1 548 ? 27.929 -3.205 -18.228 1.00 88.44 548 ASP A CA 1
ATOM 4338 C C . ASP A 1 548 ? 27.866 -3.663 -16.748 1.00 88.44 548 ASP A C 1
ATOM 4340 O O . ASP A 1 548 ? 28.877 -3.972 -16.114 1.00 88.44 548 ASP A O 1
ATOM 4344 N N . GLY A 1 549 ? 26.653 -3.711 -16.182 1.00 88.12 549 GLY A N 1
ATOM 4345 C CA . GLY A 1 549 ? 26.405 -4.158 -14.806 1.00 88.12 549 GLY A CA 1
ATOM 4346 C C . GLY A 1 549 ? 26.451 -3.074 -13.723 1.00 88.12 549 GLY A C 1
ATOM 4347 O O . GLY A 1 549 ? 26.302 -3.411 -12.550 1.00 88.12 549 GLY A O 1
ATOM 4348 N N . LYS A 1 550 ? 26.635 -1.796 -14.079 1.00 90.88 550 LYS A N 1
ATOM 4349 C CA . LYS A 1 550 ? 26.681 -0.656 -13.144 1.00 90.88 550 LYS A CA 1
ATOM 4350 C C . LYS A 1 550 ? 25.684 0.443 -13.529 1.00 90.88 550 LYS A C 1
ATOM 4352 O O . LYS A 1 550 ? 25.150 0.448 -14.635 1.00 90.88 550 LYS A O 1
ATOM 4357 N N . GLU A 1 551 ? 25.464 1.391 -12.617 1.00 91.94 551 GLU A N 1
ATOM 4358 C CA . GLU A 1 551 ? 24.672 2.602 -12.858 1.00 91.94 551 GLU A CA 1
ATOM 4359 C C . GLU A 1 551 ? 25.556 3.858 -12.840 1.00 91.94 551 GLU A C 1
ATOM 4361 O O . GLU A 1 551 ? 26.237 4.126 -11.851 1.00 91.94 551 GLU A O 1
ATOM 4366 N N . TYR A 1 552 ? 25.484 4.646 -13.910 1.00 91.25 552 TYR A N 1
ATOM 4367 C CA . TYR A 1 552 ? 26.261 5.862 -14.150 1.00 91.25 552 TYR A CA 1
ATOM 4368 C C . TYR A 1 552 ? 25.367 7.106 -14.078 1.00 91.25 552 TYR A C 1
ATOM 4370 O O . TYR A 1 552 ? 24.213 7.063 -14.500 1.00 91.25 552 TYR A O 1
ATOM 4378 N N . ASP A 1 553 ? 25.869 8.227 -13.568 1.00 86.44 553 ASP A N 1
ATOM 4379 C CA . ASP A 1 553 ? 25.155 9.511 -13.579 1.00 86.44 553 ASP A CA 1
ATOM 4380 C C . ASP A 1 553 ? 24.937 10.026 -15.009 1.00 86.44 553 ASP A C 1
ATOM 4382 O O . ASP A 1 553 ? 23.905 10.637 -15.301 1.00 86.44 553 ASP A O 1
ATOM 4386 N N . ASN A 1 554 ? 25.880 9.763 -15.914 1.00 86.12 554 ASN A N 1
ATOM 4387 C CA . ASN A 1 554 ? 25.889 10.273 -17.281 1.00 86.12 554 ASN A CA 1
ATOM 4388 C C . ASN A 1 554 ? 25.815 9.140 -18.320 1.00 86.12 554 ASN A C 1
ATOM 4390 O O . ASN A 1 554 ? 26.138 7.985 -18.045 1.00 86.12 554 ASN A O 1
ATOM 4394 N N . LEU A 1 555 ? 25.413 9.481 -19.548 1.00 87.19 555 LEU A N 1
ATOM 4395 C CA . LEU A 1 555 ? 25.642 8.615 -20.707 1.00 87.19 555 LEU A CA 1
ATOM 4396 C C . LEU A 1 555 ? 27.099 8.772 -21.179 1.00 87.19 555 LEU A C 1
ATOM 4398 O O . LEU A 1 555 ? 27.642 9.880 -21.087 1.00 87.19 555 LEU A O 1
ATOM 4402 N N . PRO A 1 556 ? 27.735 7.713 -21.708 1.00 88.94 556 PRO A N 1
ATOM 4403 C CA . PRO A 1 556 ? 29.096 7.817 -22.214 1.00 88.94 556 PRO A CA 1
ATOM 4404 C C . PRO A 1 556 ? 29.158 8.698 -23.467 1.00 88.94 556 PRO A C 1
ATOM 4406 O O . PRO A 1 556 ? 28.242 8.693 -24.293 1.00 88.94 556 PRO A O 1
ATOM 4409 N N . GLU A 1 557 ? 30.274 9.400 -23.648 1.00 86.38 557 GLU A N 1
ATOM 4410 C CA . GLU A 1 557 ? 30.651 9.969 -24.942 1.00 86.38 557 GLU A CA 1
ATOM 4411 C C . GLU A 1 557 ? 31.161 8.855 -25.875 1.00 86.38 557 GLU A C 1
ATOM 4413 O O . GLU A 1 557 ? 31.730 7.859 -25.421 1.00 86.38 557 GLU A O 1
ATOM 4418 N N . LEU A 1 558 ? 30.947 9.002 -27.187 1.00 85.25 558 LEU A N 1
ATOM 4419 C CA . LEU A 1 558 ? 31.332 8.009 -28.193 1.00 85.25 558 LEU A CA 1
ATOM 4420 C C . LEU A 1 558 ? 32.567 8.462 -28.973 1.00 85.25 558 LEU A C 1
ATOM 4422 O O . LEU A 1 558 ? 32.463 9.159 -29.982 1.00 85.25 558 LEU A O 1
ATOM 4426 N N . ILE A 1 559 ? 33.738 8.033 -28.516 1.00 83.31 559 ILE A N 1
ATOM 4427 C CA . ILE A 1 559 ? 35.032 8.477 -29.034 1.00 83.31 559 ILE A CA 1
ATOM 4428 C C . ILE A 1 559 ? 35.462 7.590 -30.220 1.00 83.31 559 ILE A C 1
ATOM 4430 O O . ILE A 1 559 ? 35.655 6.385 -30.039 1.00 83.31 559 ILE A O 1
ATOM 4434 N N . PRO A 1 560 ? 35.612 8.134 -31.446 1.00 83.25 560 PRO A N 1
ATOM 4435 C CA . PRO A 1 560 ? 36.019 7.365 -32.620 1.00 83.25 560 PRO A CA 1
ATOM 4436 C C . PRO A 1 560 ? 37.548 7.236 -32.676 1.00 83.25 560 PRO A C 1
ATOM 4438 O O . PRO A 1 560 ? 38.249 8.093 -33.222 1.00 83.25 560 PRO A O 1
ATOM 4441 N N . VAL A 1 561 ? 38.075 6.149 -32.120 1.00 83.19 561 VAL A N 1
ATOM 4442 C CA . VAL A 1 561 ? 39.510 5.858 -32.094 1.00 83.19 561 VAL A CA 1
ATOM 4443 C C . VAL A 1 561 ? 39.913 5.176 -33.403 1.00 83.19 561 VAL A C 1
ATOM 4445 O O . VAL A 1 561 ? 39.404 4.112 -33.754 1.00 83.19 561 VAL A O 1
ATOM 4448 N N . THR A 1 562 ? 40.851 5.786 -34.131 1.00 81.19 562 THR A N 1
ATOM 4449 C CA . THR A 1 562 ? 41.494 5.176 -35.307 1.00 81.19 562 THR A CA 1
ATOM 4450 C C . THR A 1 562 ? 42.921 4.785 -34.950 1.00 81.19 562 THR A C 1
ATOM 4452 O O . THR A 1 562 ? 43.692 5.625 -34.491 1.00 81.19 562 THR A O 1
ATOM 4455 N N . LEU A 1 563 ? 43.265 3.516 -35.156 1.00 79.69 563 LEU A N 1
ATOM 4456 C CA . LEU A 1 563 ? 44.568 2.933 -34.848 1.00 79.69 563 LEU A CA 1
ATOM 4457 C C . LEU A 1 563 ? 45.216 2.398 -36.120 1.00 79.69 563 LEU A C 1
ATOM 4459 O O . LEU A 1 563 ? 44.564 1.713 -36.903 1.00 79.69 563 LEU A O 1
ATOM 4463 N N . GLU A 1 564 ? 46.510 2.648 -36.291 1.00 77.56 564 GLU A N 1
ATOM 4464 C CA . GLU A 1 564 ? 47.316 2.064 -37.361 1.00 77.56 564 GLU A CA 1
ATOM 4465 C C . GLU A 1 564 ? 48.551 1.395 -36.752 1.00 77.56 564 GLU A C 1
ATOM 4467 O O . GLU A 1 564 ? 49.355 2.040 -36.076 1.00 77.56 564 GLU A O 1
ATOM 4472 N N . TRP A 1 565 ? 48.693 0.084 -36.958 1.00 76.00 565 TRP A N 1
ATOM 4473 C CA . TRP A 1 565 ? 49.839 -0.684 -36.468 1.00 76.00 565 TRP A CA 1
ATOM 4474 C C . TRP A 1 565 ? 50.145 -1.849 -37.408 1.00 76.00 565 TRP A C 1
ATOM 4476 O O . TRP A 1 565 ? 49.242 -2.568 -37.832 1.00 76.00 565 TRP A O 1
ATOM 4486 N N . GLY A 1 566 ? 51.420 -2.035 -37.763 1.00 72.62 566 GLY A N 1
ATOM 4487 C CA . GLY A 1 566 ? 51.860 -3.145 -38.620 1.00 72.62 566 GLY A CA 1
ATOM 4488 C C . GLY A 1 566 ? 51.218 -3.191 -40.017 1.00 72.62 566 GLY A C 1
ATOM 4489 O O . GLY A 1 566 ? 51.100 -4.270 -40.585 1.00 72.62 566 GLY A O 1
ATOM 4490 N N . GLY A 1 567 ? 50.759 -2.053 -40.554 1.00 75.56 567 GLY A N 1
ATOM 4491 C CA . GLY A 1 567 ? 50.017 -1.986 -41.823 1.00 75.56 567 GLY A CA 1
ATOM 4492 C C . GLY A 1 567 ? 48.530 -2.361 -41.723 1.00 75.56 567 GLY A C 1
ATOM 4493 O O . GLY A 1 567 ? 47.848 -2.419 -42.742 1.00 75.56 567 GLY A O 1
ATOM 4494 N N . LYS A 1 568 ? 48.008 -2.601 -40.511 1.00 77.81 568 LYS A N 1
ATOM 4495 C CA . LYS A 1 568 ? 46.582 -2.811 -40.234 1.00 77.81 568 LYS A CA 1
ATOM 4496 C C . LYS A 1 568 ? 45.987 -1.536 -39.631 1.00 77.81 568 LYS A C 1
ATOM 4498 O O . LYS A 1 568 ? 46.349 -1.152 -38.517 1.00 77.81 568 LYS A O 1
ATOM 4503 N N . THR A 1 569 ? 45.049 -0.916 -40.343 1.00 81.62 569 THR A N 1
ATOM 4504 C CA . THR A 1 569 ? 44.227 0.188 -39.824 1.00 81.62 569 THR A CA 1
ATOM 4505 C C . THR A 1 569 ? 42.937 -0.361 -39.218 1.00 81.62 569 THR A C 1
ATOM 4507 O O . THR A 1 569 ? 42.320 -1.268 -39.774 1.00 81.62 569 THR A O 1
ATOM 4510 N N . ILE A 1 570 ? 42.522 0.178 -38.073 1.00 82.25 570 ILE A N 1
ATOM 4511 C CA . ILE A 1 570 ? 41.313 -0.217 -37.344 1.00 82.25 570 ILE A CA 1
ATOM 4512 C C . ILE A 1 570 ? 40.592 1.046 -36.884 1.00 82.25 570 ILE A C 1
ATOM 4514 O O . ILE A 1 570 ? 41.215 1.943 -36.322 1.00 82.25 570 ILE A O 1
ATOM 4518 N N . GLN A 1 571 ? 39.282 1.102 -37.104 1.00 84.25 571 GLN A N 1
ATOM 4519 C CA . GLN A 1 571 ? 38.408 2.141 -36.567 1.00 84.25 571 GLN A CA 1
ATOM 4520 C C . GLN A 1 571 ? 37.459 1.491 -35.561 1.00 84.25 571 GLN A C 1
ATOM 4522 O O . GLN A 1 571 ? 36.757 0.541 -35.904 1.00 84.25 571 GLN A O 1
ATOM 4527 N N . GLU A 1 572 ? 37.432 1.988 -34.328 1.00 84.50 572 GLU A N 1
ATOM 4528 C CA . GLU A 1 572 ? 36.483 1.545 -33.307 1.00 84.50 572 GLU A CA 1
ATOM 4529 C C . GLU A 1 572 ? 35.886 2.741 -32.555 1.00 84.50 572 GLU A C 1
ATOM 4531 O O . GLU A 1 572 ? 36.510 3.787 -32.389 1.00 84.50 572 GLU A O 1
ATOM 4536 N N . LYS A 1 573 ? 34.637 2.584 -32.119 1.00 86.50 573 LYS A N 1
ATOM 4537 C CA . LYS A 1 573 ? 33.914 3.545 -31.290 1.00 86.50 573 LYS A CA 1
ATOM 4538 C C . LYS A 1 573 ? 34.023 3.107 -29.831 1.00 86.50 573 LYS A C 1
ATOM 4540 O O . LYS A 1 573 ? 33.663 1.982 -29.494 1.00 86.50 573 LYS A O 1
ATOM 4545 N N . VAL A 1 574 ? 34.528 3.995 -28.988 1.00 86.19 574 VAL A N 1
ATOM 4546 C CA . VAL A 1 574 ? 34.820 3.757 -27.573 1.00 86.19 574 VAL A CA 1
ATOM 4547 C C . VAL A 1 574 ? 33.812 4.508 -26.718 1.00 86.19 574 VAL A C 1
ATOM 4549 O O . VAL A 1 574 ? 33.588 5.694 -26.939 1.00 86.19 574 VAL A O 1
ATOM 4552 N N . TYR A 1 575 ? 33.230 3.834 -25.729 1.00 88.69 575 TYR A N 1
ATOM 4553 C CA . TYR A 1 575 ? 32.368 4.465 -24.732 1.00 88.69 575 TYR A CA 1
ATOM 4554 C C . TYR A 1 575 ? 33.227 5.066 -23.618 1.00 88.69 575 TYR A C 1
ATOM 4556 O O . TYR A 1 575 ? 34.010 4.357 -22.983 1.00 88.69 575 TYR A O 1
ATOM 4564 N N . TRP A 1 576 ? 33.096 6.373 -23.407 1.00 89.44 576 TRP A N 1
ATOM 4565 C CA . TRP A 1 576 ? 33.912 7.146 -22.479 1.00 89.44 576 TRP A CA 1
ATOM 4566 C C . TRP A 1 576 ? 33.047 7.808 -21.404 1.00 89.44 576 TRP A C 1
ATOM 4568 O O . TRP A 1 576 ? 32.232 8.681 -21.696 1.00 89.44 576 TRP A O 1
ATOM 4578 N N . PHE A 1 577 ? 33.225 7.387 -20.154 1.00 89.56 577 PHE A N 1
ATOM 4579 C CA . PHE A 1 577 ? 32.532 7.935 -18.993 1.00 89.56 577 PHE A CA 1
ATOM 4580 C C . PHE A 1 577 ? 33.380 9.009 -18.323 1.00 89.56 577 PHE A C 1
ATOM 4582 O O . PHE A 1 577 ? 34.542 8.777 -17.983 1.00 89.56 577 PHE A O 1
ATOM 4589 N N . GLN A 1 578 ? 32.786 10.179 -18.108 1.00 84.31 578 GLN A N 1
ATOM 4590 C CA . GLN A 1 578 ? 33.432 11.309 -17.459 1.00 84.31 578 GLN A CA 1
ATOM 4591 C C . GLN A 1 578 ? 32.393 12.130 -16.686 1.00 84.31 578 GLN A C 1
ATOM 4593 O O . GLN A 1 578 ? 31.224 12.164 -17.063 1.00 84.31 578 GLN A O 1
ATOM 4598 N N . TYR A 1 579 ? 32.839 12.818 -15.630 1.00 84.19 579 TYR A N 1
ATOM 4599 C CA . TYR A 1 579 ? 32.009 13.644 -14.740 1.00 84.19 579 TYR A CA 1
ATOM 4600 C C . TYR A 1 579 ? 31.011 12.854 -13.873 1.00 84.19 579 TYR A C 1
ATOM 4602 O O . TYR A 1 579 ? 29.989 13.387 -13.447 1.00 84.19 579 TYR A O 1
ATOM 4610 N N . GLU A 1 580 ? 31.338 11.598 -13.570 1.00 87.69 580 GLU A N 1
ATOM 4611 C CA . GLU A 1 580 ? 30.625 10.768 -12.594 1.00 87.69 580 GLU A CA 1
ATOM 4612 C C . GLU A 1 580 ? 30.858 11.253 -11.153 1.00 87.69 580 GLU A C 1
ATOM 4614 O O . GLU A 1 580 ? 31.987 11.606 -10.792 1.00 87.69 580 GLU A O 1
ATOM 4619 N N . THR A 1 581 ? 29.813 11.228 -10.311 1.00 85.69 581 THR A N 1
ATOM 4620 C CA . THR A 1 581 ? 29.917 11.617 -8.888 1.00 85.69 581 THR A CA 1
ATOM 4621 C C . THR A 1 581 ? 30.774 10.620 -8.100 1.00 85.69 581 THR A C 1
ATOM 4623 O O . THR A 1 581 ? 31.563 11.015 -7.241 1.00 85.69 581 THR A O 1
ATOM 4626 N N . ASP A 1 582 ? 30.660 9.327 -8.420 1.00 86.94 582 ASP A N 1
ATOM 4627 C CA . ASP A 1 582 ? 31.644 8.320 -8.020 1.00 86.94 582 ASP A CA 1
ATOM 4628 C C . ASP A 1 582 ? 32.809 8.358 -9.012 1.00 86.94 582 ASP A C 1
ATOM 4630 O O . ASP A 1 582 ? 32.704 7.916 -10.160 1.00 86.94 582 ASP A O 1
ATOM 4634 N N . THR A 1 583 ? 33.952 8.878 -8.565 1.00 86.25 583 THR A N 1
ATOM 4635 C CA . THR A 1 583 ? 35.099 9.064 -9.451 1.00 86.25 583 THR A CA 1
ATOM 4636 C C . THR A 1 583 ? 35.712 7.756 -9.955 1.00 86.25 583 THR A C 1
ATOM 4638 O O . THR A 1 583 ? 36.440 7.801 -10.948 1.00 86.25 583 THR A O 1
ATOM 4641 N N . SER A 1 584 ? 35.389 6.610 -9.339 1.00 88.06 584 SER A N 1
ATOM 4642 C CA . SER A 1 584 ? 35.819 5.273 -9.772 1.00 88.06 584 SER A CA 1
ATOM 4643 C C . SER A 1 584 ? 35.042 4.721 -10.976 1.00 88.06 584 SER A C 1
ATOM 4645 O O . SER A 1 584 ? 35.445 3.708 -11.550 1.00 88.06 584 SER A O 1
ATOM 4647 N N . LEU A 1 585 ? 33.955 5.388 -11.384 1.00 88.81 585 LEU A N 1
ATOM 4648 C CA . LEU A 1 585 ? 33.197 5.053 -12.591 1.00 88.81 585 LEU A CA 1
ATOM 4649 C C . LEU A 1 585 ? 33.744 5.732 -13.858 1.00 88.81 585 LEU A C 1
ATOM 4651 O O . LEU A 1 585 ? 33.500 5.233 -14.955 1.00 88.81 585 LEU A O 1
ATOM 4655 N N . ASN A 1 586 ? 34.511 6.823 -13.741 1.00 89.50 586 ASN A N 1
ATOM 4656 C CA . ASN A 1 586 ? 35.108 7.483 -14.909 1.00 89.50 586 ASN A CA 1
ATOM 4657 C C . ASN A 1 586 ? 36.073 6.539 -15.653 1.00 89.50 586 ASN A C 1
ATOM 4659 O O . ASN A 1 586 ? 36.844 5.801 -15.035 1.00 89.50 586 ASN A O 1
ATOM 4663 N N . SER A 1 587 ? 36.070 6.590 -16.986 1.00 89.25 587 SER A N 1
ATOM 4664 C CA . SER A 1 587 ? 36.885 5.719 -17.834 1.00 89.25 587 SER A CA 1
ATOM 4665 C C . SER A 1 587 ? 38.386 5.931 -17.615 1.00 89.25 587 SER A C 1
ATOM 4667 O O . SER A 1 587 ? 38.912 7.032 -17.775 1.00 89.25 587 SER A O 1
ATOM 4669 N N . ASN A 1 588 ? 39.116 4.851 -17.319 1.00 88.94 588 ASN A N 1
ATOM 4670 C CA . ASN A 1 588 ? 40.573 4.889 -17.266 1.00 88.94 588 ASN A CA 1
ATOM 4671 C C . ASN A 1 588 ? 41.174 4.696 -18.668 1.00 88.94 588 ASN A C 1
ATOM 4673 O O . ASN A 1 588 ? 40.972 3.663 -19.309 1.00 88.94 588 ASN A O 1
ATOM 4677 N N . VAL A 1 589 ? 41.970 5.666 -19.130 1.00 86.31 589 VAL A N 1
ATOM 4678 C CA . VAL A 1 589 ? 42.541 5.646 -20.487 1.00 86.31 589 VAL A CA 1
ATOM 4679 C C . VAL A 1 589 ? 43.449 4.438 -20.753 1.00 86.31 589 VAL A C 1
ATOM 4681 O O . VAL A 1 589 ? 43.446 3.913 -21.864 1.00 86.31 589 VAL A O 1
ATOM 4684 N N . TYR A 1 590 ? 44.184 3.948 -19.749 1.00 84.44 590 TYR A N 1
ATOM 4685 C CA . TYR A 1 590 ? 45.072 2.793 -19.899 1.00 84.44 590 TYR A CA 1
ATOM 4686 C C . TYR A 1 590 ? 44.302 1.472 -19.929 1.00 84.44 590 TYR A C 1
ATOM 4688 O O . TYR A 1 590 ? 44.679 0.575 -20.682 1.00 84.44 590 TYR A O 1
ATOM 4696 N N . GLU A 1 591 ? 43.224 1.343 -19.155 1.00 85.25 591 GLU A N 1
ATOM 4697 C CA . GLU A 1 591 ? 42.363 0.152 -19.171 1.00 85.25 591 GLU A CA 1
ATOM 4698 C C . GLU A 1 591 ? 41.633 0.038 -20.515 1.00 85.25 591 GLU A C 1
ATOM 4700 O O . GLU A 1 591 ? 41.705 -1.002 -21.171 1.00 85.25 591 GLU A O 1
ATOM 4705 N N . VAL A 1 592 ? 41.038 1.143 -20.979 1.00 86.38 592 VAL A N 1
ATOM 4706 C CA . VAL A 1 592 ? 40.388 1.255 -22.294 1.00 86.38 592 VAL A CA 1
ATOM 4707 C C . VAL A 1 592 ? 41.376 0.952 -23.428 1.00 86.38 592 VAL A C 1
ATOM 4709 O O . VAL A 1 592 ? 41.094 0.114 -24.287 1.00 86.38 592 VAL A O 1
ATOM 4712 N N . ALA A 1 593 ? 42.566 1.561 -23.410 1.00 84.56 593 ALA A N 1
ATOM 4713 C CA . ALA A 1 593 ? 43.613 1.297 -24.396 1.00 84.56 593 ALA A CA 1
ATOM 4714 C C . ALA A 1 593 ? 44.090 -0.165 -24.384 1.00 84.56 593 ALA A C 1
ATOM 4716 O O . ALA A 1 593 ? 44.278 -0.765 -25.442 1.00 84.56 593 ALA A O 1
ATOM 4717 N N . THR A 1 594 ? 44.251 -0.765 -23.202 1.00 84.12 594 THR A N 1
ATOM 4718 C CA . THR A 1 594 ? 44.666 -2.170 -23.071 1.00 84.12 594 THR A CA 1
ATOM 4719 C C . THR A 1 594 ? 43.586 -3.119 -23.594 1.00 84.12 594 THR A C 1
ATOM 4721 O O . THR A 1 594 ? 43.912 -4.080 -24.291 1.00 84.12 594 THR A O 1
ATOM 4724 N N . ALA A 1 595 ? 42.306 -2.833 -23.335 1.00 84.56 595 ALA A N 1
ATOM 4725 C CA . ALA A 1 595 ? 41.184 -3.610 -23.857 1.00 84.56 595 ALA A CA 1
ATOM 4726 C C . ALA A 1 595 ? 41.099 -3.548 -25.395 1.00 84.56 595 ALA A C 1
ATOM 4728 O O . ALA A 1 595 ? 40.961 -4.590 -26.037 1.00 84.56 595 ALA A O 1
ATOM 4729 N N . LEU A 1 596 ? 41.262 -2.357 -25.989 1.00 85.25 596 LEU A N 1
ATOM 4730 C CA . LEU A 1 596 ? 41.330 -2.157 -27.445 1.00 85.25 596 LEU A CA 1
ATOM 4731 C C . LEU A 1 596 ? 42.467 -2.967 -28.084 1.00 85.25 596 LEU A C 1
ATOM 4733 O O . LEU A 1 596 ? 42.250 -3.690 -29.060 1.00 85.25 596 LEU A O 1
ATOM 4737 N N . VAL A 1 597 ? 43.675 -2.885 -27.514 1.00 83.31 597 VAL A N 1
ATOM 4738 C CA . VAL A 1 597 ? 44.847 -3.620 -28.014 1.00 83.31 597 VAL A CA 1
ATOM 4739 C C . VAL A 1 597 ? 44.647 -5.130 -27.883 1.00 83.31 597 VAL A C 1
ATOM 4741 O O . VAL A 1 597 ? 44.858 -5.850 -28.854 1.00 83.31 597 VAL A O 1
ATOM 4744 N N . HIS A 1 598 ? 44.163 -5.616 -26.738 1.00 82.88 598 HIS A N 1
ATOM 4745 C CA . HIS A 1 598 ? 43.888 -7.040 -26.528 1.00 82.88 598 HIS A CA 1
ATOM 4746 C C . HIS A 1 598 ? 42.823 -7.588 -27.496 1.00 82.88 598 HIS A C 1
ATOM 4748 O O . HIS A 1 598 ? 42.984 -8.684 -28.029 1.00 82.88 598 HIS A O 1
ATOM 4754 N N . LYS A 1 599 ? 41.764 -6.813 -27.771 1.00 85.19 599 LYS A N 1
ATOM 4755 C CA . LYS A 1 599 ? 40.669 -7.193 -28.679 1.00 85.19 599 LYS A CA 1
ATOM 4756 C C . LYS A 1 599 ? 41.124 -7.358 -30.133 1.00 85.19 599 LYS A C 1
ATOM 4758 O O . LYS A 1 599 ? 40.675 -8.278 -30.813 1.00 85.19 599 LYS A O 1
ATOM 4763 N N . HIS A 1 600 ? 41.993 -6.468 -30.617 1.00 83.00 600 HIS A N 1
ATOM 4764 C CA . HIS A 1 600 ? 42.313 -6.350 -32.050 1.00 83.00 600 HIS A CA 1
ATOM 4765 C C . HIS A 1 600 ? 43.716 -6.793 -32.458 1.00 83.00 600 HIS A C 1
ATOM 4767 O O . HIS A 1 600 ? 43.950 -7.088 -33.637 1.00 83.00 600 HIS A O 1
ATOM 4773 N N . PHE A 1 601 ? 44.634 -6.827 -31.497 1.00 81.25 601 PHE A N 1
ATOM 4774 C CA . PHE A 1 601 ? 46.027 -7.232 -31.644 1.00 81.25 601 PHE A CA 1
ATOM 4775 C C . PHE A 1 601 ? 46.415 -8.224 -30.523 1.00 81.25 601 PHE A C 1
ATOM 4777 O O . PHE A 1 601 ? 47.391 -7.987 -29.812 1.00 81.25 601 PHE A O 1
ATOM 4784 N N . PRO A 1 602 ? 45.697 -9.355 -30.341 1.00 73.00 602 PRO A N 1
ATOM 4785 C CA . PRO A 1 602 ? 45.940 -10.287 -29.230 1.00 73.00 602 PRO A CA 1
ATOM 4786 C C . PRO A 1 602 ? 47.358 -10.893 -29.206 1.00 73.00 602 PRO A C 1
ATOM 4788 O O . PRO A 1 602 ? 47.798 -11.367 -28.164 1.00 73.00 602 PRO A O 1
ATOM 4791 N N . GLY A 1 603 ? 48.090 -10.859 -30.329 1.00 69.75 603 GLY A N 1
ATOM 4792 C CA . GLY A 1 603 ? 49.504 -11.252 -30.405 1.00 69.75 603 GLY A CA 1
ATOM 4793 C C . GLY A 1 603 ? 50.513 -10.185 -29.946 1.00 69.75 603 GLY A C 1
ATOM 4794 O O . GLY A 1 603 ? 51.649 -10.529 -29.647 1.00 69.75 603 GLY A O 1
ATOM 4795 N N . GLU A 1 604 ? 50.116 -8.913 -29.832 1.00 67.81 604 GLU A N 1
ATOM 4796 C CA . GLU A 1 604 ? 50.970 -7.782 -29.407 1.00 67.81 604 GLU A CA 1
ATOM 4797 C C . GLU A 1 604 ? 50.917 -7.558 -27.877 1.00 67.81 604 GLU A C 1
ATOM 4799 O O . GLU A 1 604 ? 51.125 -6.449 -27.372 1.00 67.81 604 GLU A O 1
ATOM 4804 N N . PHE A 1 605 ? 50.582 -8.604 -27.115 1.00 53.28 605 PHE A N 1
ATOM 4805 C CA . PHE A 1 605 ? 50.331 -8.527 -25.677 1.00 53.28 605 PHE A CA 1
ATOM 4806 C C . PHE A 1 605 ? 51.564 -8.018 -24.910 1.00 53.28 605 PHE A C 1
ATOM 4808 O O . PHE A 1 605 ? 52.619 -8.650 -24.901 1.00 53.28 605 PHE A O 1
ATOM 4815 N N . GLY A 1 606 ? 51.425 -6.867 -24.243 1.00 60.56 606 GLY A N 1
ATOM 4816 C CA . GLY A 1 606 ? 52.523 -6.195 -23.534 1.00 60.56 606 GLY A CA 1
ATOM 4817 C C . GLY A 1 606 ? 53.296 -5.153 -24.356 1.00 60.56 606 GLY A C 1
ATOM 4818 O O . GLY A 1 606 ? 54.269 -4.596 -23.852 1.00 60.56 606 GLY A O 1
ATOM 4819 N N . SER A 1 607 ? 52.872 -4.837 -25.586 1.00 72.88 607 SER A N 1
ATOM 4820 C CA . SER A 1 607 ? 53.446 -3.745 -26.386 1.00 72.88 607 SER A CA 1
ATOM 4821 C C . SER A 1 607 ? 53.105 -2.367 -25.788 1.00 72.88 607 SER A C 1
ATOM 4823 O O . SER A 1 607 ? 52.163 -1.695 -26.212 1.00 72.88 607 SER A O 1
ATOM 4825 N N . GLU A 1 608 ? 53.893 -1.917 -24.800 1.00 74.50 608 GLU A N 1
ATOM 4826 C CA . GLU A 1 608 ? 53.754 -0.596 -24.152 1.00 74.50 608 GLU A CA 1
ATOM 4827 C C . GLU A 1 608 ? 53.693 0.552 -25.170 1.00 74.50 608 GLU A C 1
ATOM 4829 O O . GLU A 1 608 ? 52.992 1.541 -24.960 1.00 74.50 608 GLU A O 1
ATOM 4834 N N . ARG A 1 609 ? 54.409 0.417 -26.295 1.00 78.06 609 ARG A N 1
ATOM 4835 C CA . ARG A 1 609 ? 54.427 1.408 -27.377 1.00 78.06 609 ARG A CA 1
ATOM 4836 C C . ARG A 1 609 ? 53.084 1.491 -28.102 1.00 78.06 609 ARG A C 1
ATOM 4838 O O . ARG A 1 609 ? 52.624 2.602 -28.342 1.00 78.06 609 ARG A O 1
ATOM 4845 N N . LEU A 1 610 ? 52.462 0.354 -28.423 1.00 78.00 610 LEU A N 1
ATOM 4846 C CA . LEU A 1 610 ? 51.140 0.323 -29.051 1.00 78.00 610 LEU A CA 1
ATOM 4847 C C . LEU A 1 610 ? 50.076 0.849 -28.081 1.00 78.00 610 LEU A C 1
ATOM 4849 O O . LEU A 1 610 ? 49.353 1.775 -28.437 1.00 78.00 610 LEU A O 1
ATOM 4853 N N . VAL A 1 611 ? 50.044 0.352 -26.837 1.00 81.69 611 VAL A N 1
ATOM 4854 C CA . VAL A 1 611 ? 49.117 0.846 -25.797 1.00 81.69 611 VAL A CA 1
ATOM 4855 C C . VAL A 1 611 ? 49.273 2.355 -25.606 1.00 81.69 611 VAL A C 1
ATOM 4857 O O . VAL A 1 611 ? 48.273 3.067 -25.575 1.00 81.69 611 VAL A O 1
ATOM 4860 N N . LYS A 1 612 ? 50.508 2.873 -25.565 1.00 81.31 612 LYS A N 1
ATOM 4861 C CA . LYS A 1 612 ? 50.743 4.316 -25.481 1.00 81.31 612 LYS A CA 1
ATOM 4862 C C . LYS A 1 612 ? 50.202 5.080 -26.694 1.00 81.31 612 LYS A C 1
ATOM 4864 O O . LYS A 1 612 ? 49.583 6.117 -26.493 1.00 81.31 612 LYS A O 1
ATOM 4869 N N . CYS A 1 613 ? 50.384 4.591 -27.921 1.00 80.00 613 CYS A N 1
ATOM 4870 C CA . CYS A 1 613 ? 49.795 5.236 -29.098 1.00 80.00 613 CYS A CA 1
ATOM 4871 C C . CYS A 1 613 ? 48.258 5.298 -29.014 1.00 80.00 613 CYS A C 1
ATOM 4873 O O . CYS A 1 613 ? 47.685 6.321 -29.376 1.00 80.00 613 CYS A O 1
ATOM 4875 N N . VAL A 1 614 ? 47.594 4.265 -28.478 1.00 80.94 614 VAL A N 1
ATOM 4876 C CA . VAL A 1 614 ? 46.139 4.300 -28.223 1.00 80.94 614 VAL A CA 1
ATOM 4877 C C . VAL A 1 614 ? 45.780 5.336 -27.146 1.00 80.94 614 VAL A C 1
ATOM 4879 O O . VAL A 1 614 ? 44.847 6.113 -27.334 1.00 80.94 614 VAL A O 1
ATOM 4882 N N . VAL A 1 615 ? 46.539 5.391 -26.043 1.00 83.75 615 VAL A N 1
ATOM 4883 C CA . VAL A 1 615 ? 46.351 6.380 -24.962 1.00 83.75 615 VAL A CA 1
ATOM 4884 C C . VAL A 1 615 ? 46.509 7.812 -25.475 1.00 83.75 615 VAL A C 1
ATOM 4886 O O . VAL A 1 615 ? 45.645 8.643 -25.211 1.00 83.75 615 VAL A O 1
ATOM 4889 N N . ASP A 1 616 ? 47.574 8.101 -26.227 1.00 82.19 616 ASP A N 1
ATOM 4890 C CA . ASP A 1 616 ? 47.855 9.441 -26.753 1.00 82.19 616 ASP A CA 1
ATOM 4891 C C . ASP A 1 616 ? 46.727 9.910 -27.712 1.00 82.19 616 ASP A C 1
ATOM 4893 O O . ASP A 1 616 ? 46.342 11.079 -27.668 1.00 82.19 616 ASP A O 1
ATOM 4897 N N . VAL A 1 617 ? 46.129 9.004 -28.507 1.00 81.44 617 VAL A N 1
ATOM 4898 C CA . VAL A 1 617 ? 44.958 9.299 -29.366 1.00 81.44 617 VAL A CA 1
ATOM 4899 C C . VAL A 1 617 ? 43.699 9.594 -28.544 1.00 81.44 617 VAL A C 1
ATOM 4901 O O . VAL A 1 617 ? 43.044 10.607 -28.795 1.00 81.44 617 VAL A O 1
ATOM 4904 N N . ILE A 1 618 ? 43.369 8.762 -27.548 1.00 81.06 618 ILE A N 1
ATOM 4905 C CA . ILE A 1 618 ? 42.185 8.985 -26.698 1.00 81.06 618 ILE A CA 1
ATOM 4906 C C . ILE A 1 618 ? 42.322 10.311 -25.940 1.00 81.06 618 ILE A C 1
ATOM 4908 O O . ILE A 1 618 ? 41.397 11.120 -25.968 1.00 81.06 618 ILE A O 1
ATOM 4912 N N . LEU A 1 619 ? 43.485 10.585 -25.334 1.00 82.06 619 LEU A N 1
ATOM 4913 C CA . LEU A 1 619 ? 43.746 11.848 -24.631 1.00 82.06 619 LEU A CA 1
ATOM 4914 C C . LEU A 1 619 ? 43.634 13.069 -25.556 1.00 82.06 619 LEU A C 1
ATOM 4916 O O . LEU A 1 619 ? 43.122 14.105 -25.141 1.00 82.06 619 LEU A O 1
ATOM 4920 N N . GLN A 1 620 ? 44.073 12.970 -26.815 1.00 79.19 620 GLN A N 1
ATOM 4921 C CA . GLN A 1 620 ? 43.924 14.061 -27.783 1.00 79.19 620 GLN A CA 1
ATOM 4922 C C . GLN A 1 620 ? 42.453 14.333 -28.151 1.00 79.19 620 GLN A C 1
ATOM 4924 O O . GLN A 1 620 ? 42.108 15.460 -28.517 1.00 79.19 620 GLN A O 1
ATOM 4929 N N . GLN A 1 621 ? 41.588 13.320 -28.062 1.00 74.25 621 GLN A N 1
ATOM 4930 C CA . GLN A 1 621 ? 40.155 13.451 -28.314 1.00 74.25 621 GLN A CA 1
ATOM 4931 C C . GLN A 1 621 ? 39.416 13.986 -27.072 1.00 74.25 621 GLN A C 1
ATOM 4933 O O . GLN A 1 621 ? 38.691 14.971 -27.201 1.00 74.25 621 GLN A O 1
ATOM 4938 N N . THR A 1 622 ? 39.681 13.452 -25.872 1.00 73.75 622 THR A N 1
ATOM 4939 C CA . THR A 1 622 ? 39.050 13.894 -24.606 1.00 73.75 622 THR A CA 1
ATOM 4940 C C . THR A 1 622 ? 39.515 15.270 -24.116 1.00 73.75 622 THR A C 1
ATOM 4942 O O . THR A 1 622 ? 38.807 15.927 -23.357 1.00 73.75 622 THR A O 1
ATOM 4945 N N . ALA A 1 623 ? 40.686 15.754 -24.546 1.00 68.12 623 ALA A N 1
ATOM 4946 C CA . ALA A 1 623 ? 41.197 17.073 -24.155 1.00 68.12 623 ALA A CA 1
ATOM 4947 C C . ALA A 1 623 ? 40.477 18.263 -24.829 1.00 68.12 623 ALA A C 1
ATOM 4949 O O . ALA A 1 623 ? 40.752 19.420 -24.493 1.00 68.12 623 ALA A O 1
ATOM 4950 N N . LYS A 1 624 ? 39.574 18.024 -25.790 1.00 54.66 624 LYS A N 1
ATOM 4951 C CA . LYS A 1 624 ? 38.838 19.093 -26.478 1.00 54.66 624 LYS A CA 1
ATOM 4952 C C . LYS A 1 624 ? 37.648 19.574 -25.646 1.00 54.66 6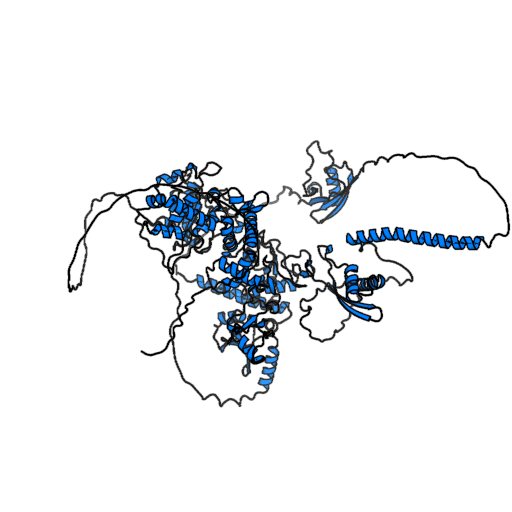24 LYS A C 1
ATOM 4954 O O . LYS A 1 624 ? 36.624 18.908 -25.573 1.00 54.66 624 LYS A O 1
ATOM 4959 N N . LYS A 1 625 ? 37.747 20.790 -25.098 1.00 51.66 625 LYS A N 1
ATOM 4960 C CA . LYS A 1 625 ? 36.603 21.509 -24.512 1.00 51.66 625 LYS A CA 1
ATOM 4961 C C . LYS A 1 625 ? 35.632 22.001 -25.592 1.00 51.66 625 LYS A C 1
ATOM 4963 O O . LYS A 1 625 ? 35.625 23.182 -25.928 1.00 51.66 625 LYS A O 1
ATOM 4968 N N . GLU A 1 626 ? 34.784 21.107 -26.079 1.00 48.72 626 GLU A N 1
ATOM 4969 C CA . GLU A 1 626 ? 33.503 21.460 -26.696 1.00 48.72 626 GLU A CA 1
ATOM 4970 C C . GLU A 1 626 ? 32.341 20.845 -25.899 1.00 48.72 626 GLU A C 1
ATOM 4972 O O . GLU A 1 626 ? 32.547 20.071 -24.968 1.00 48.72 626 GLU A O 1
ATOM 4977 N N . VAL A 1 627 ? 31.114 21.277 -26.199 1.00 53.47 627 VAL A N 1
ATOM 4978 C CA . VAL A 1 627 ? 29.905 20.950 -25.424 1.00 53.47 627 VAL A CA 1
ATOM 4979 C C . VAL A 1 627 ? 29.678 19.434 -25.356 1.00 53.47 627 VAL A C 1
ATOM 4981 O O . VAL A 1 627 ? 29.622 18.790 -26.404 1.00 53.47 627 VAL A O 1
ATOM 4984 N N . TYR A 1 628 ? 29.477 18.899 -24.142 1.00 51.69 628 TYR A N 1
ATOM 4985 C CA . TYR A 1 628 ? 29.098 17.500 -23.900 1.00 51.69 628 TYR A CA 1
ATOM 4986 C C . TYR A 1 628 ? 27.873 17.121 -24.741 1.00 51.69 628 TYR A C 1
ATOM 4988 O O . TYR A 1 628 ? 26.809 17.734 -24.633 1.00 51.69 628 TYR A O 1
ATOM 4996 N N . LYS A 1 629 ? 28.043 16.113 -25.600 1.00 57.16 629 LYS A N 1
ATOM 4997 C CA . LYS A 1 629 ? 27.007 15.580 -26.489 1.00 57.16 629 LYS A CA 1
ATOM 4998 C C . LYS A 1 629 ? 26.787 14.108 -26.133 1.00 57.16 629 LYS A C 1
ATOM 5000 O O . LYS A 1 629 ? 27.565 13.269 -26.591 1.00 57.16 629 LYS A O 1
ATOM 5005 N N . PRO A 1 630 ? 25.774 13.778 -25.309 1.00 56.81 630 PRO A N 1
ATOM 5006 C CA . PRO A 1 630 ? 25.471 12.391 -24.982 1.00 56.81 630 PRO A CA 1
ATOM 5007 C C . PRO A 1 630 ? 25.069 11.618 -26.243 1.00 56.81 630 PRO A C 1
ATOM 5009 O O . PRO A 1 630 ? 24.512 12.178 -27.191 1.00 56.81 630 PRO A O 1
ATOM 5012 N N . VAL A 1 631 ? 25.328 10.312 -26.250 1.00 58.28 631 VAL A N 1
ATOM 5013 C CA . VAL A 1 631 ? 24.889 9.419 -27.331 1.00 58.28 631 VAL A CA 1
ATOM 5014 C C . VAL A 1 631 ? 23.361 9.384 -27.393 1.00 58.28 631 VAL A C 1
ATOM 5016 O O . VAL A 1 631 ? 22.717 9.017 -26.411 1.00 58.28 631 VAL A O 1
ATOM 5019 N N . SER A 1 632 ? 22.774 9.715 -28.553 1.00 48.56 632 SER A N 1
ATOM 5020 C CA . SER A 1 632 ? 21.336 9.496 -28.765 1.00 48.56 632 SER A CA 1
ATOM 5021 C C . SER A 1 632 ? 21.016 8.004 -28.673 1.00 48.56 632 SER A C 1
ATOM 5023 O O . SER A 1 632 ? 21.700 7.166 -29.269 1.00 48.56 632 SER A O 1
ATOM 5025 N N . LEU A 1 633 ? 19.935 7.680 -27.962 1.00 46.22 633 LEU A N 1
ATOM 5026 C CA . LEU A 1 633 ? 19.458 6.312 -27.722 1.00 46.22 633 LEU A CA 1
ATOM 5027 C C . LEU A 1 633 ? 19.063 5.564 -29.012 1.00 46.22 633 LEU A C 1
ATOM 5029 O O . LEU A 1 633 ? 18.877 4.351 -28.996 1.00 46.22 633 LEU A O 1
ATOM 5033 N N . GLU A 1 634 ? 18.970 6.278 -30.133 1.00 38.91 634 GLU A N 1
ATOM 5034 C CA . GLU A 1 634 ? 18.676 5.760 -31.473 1.00 38.91 634 GLU A CA 1
ATOM 5035 C C . GLU A 1 634 ? 19.873 5.021 -32.117 1.00 38.91 634 GLU A C 1
ATOM 5037 O O . GLU A 1 634 ? 19.702 4.350 -33.130 1.00 38.91 634 GLU A O 1
ATOM 5042 N N . GLY A 1 635 ? 21.085 5.140 -31.554 1.00 34.91 635 GLY A N 1
ATOM 5043 C CA . GLY A 1 635 ? 22.343 4.716 -32.190 1.00 34.91 635 GLY A CA 1
ATOM 5044 C C . GLY A 1 635 ? 22.899 3.326 -31.838 1.00 34.91 635 GLY A C 1
ATOM 5045 O O . GLY A 1 635 ? 24.035 3.033 -32.215 1.00 34.91 635 GLY A O 1
ATOM 5046 N N . MET A 1 636 ? 22.168 2.483 -31.099 1.00 35.72 636 MET A N 1
ATOM 5047 C CA . MET A 1 636 ? 22.611 1.123 -30.723 1.00 35.72 636 MET A CA 1
ATOM 5048 C C . MET A 1 636 ? 22.146 0.056 -31.739 1.00 35.72 636 MET A C 1
ATOM 5050 O O . MET A 1 636 ? 21.120 0.241 -32.393 1.00 35.72 636 MET A O 1
ATOM 5054 N N . PRO A 1 637 ? 22.898 -1.051 -31.928 1.00 29.97 637 PRO A N 1
ATOM 5055 C CA . PRO A 1 637 ? 22.790 -1.887 -33.126 1.00 29.97 637 PRO A CA 1
ATOM 5056 C C . PRO A 1 637 ? 21.424 -2.574 -33.271 1.00 29.97 637 PRO A C 1
ATOM 5058 O O . PRO A 1 637 ? 21.037 -3.410 -32.454 1.00 29.97 637 PRO A O 1
ATOM 5061 N N . GLY A 1 638 ? 20.723 -2.244 -34.358 1.00 34.00 638 GLY A N 1
ATOM 5062 C CA . GLY A 1 638 ? 19.401 -2.789 -34.678 1.00 34.00 638 GLY A CA 1
ATOM 5063 C C . GLY A 1 638 ? 18.760 -2.234 -35.956 1.00 34.00 638 GLY A C 1
ATOM 5064 O O . GLY A 1 638 ? 17.903 -2.901 -36.528 1.00 34.00 638 GLY A O 1
ATOM 5065 N N . HIS A 1 639 ? 19.182 -1.058 -36.435 1.00 29.08 639 HIS A N 1
ATOM 5066 C CA . HIS A 1 639 ? 18.736 -0.499 -37.713 1.00 29.08 639 HIS A CA 1
ATOM 5067 C C . HIS A 1 639 ? 19.829 0.362 -38.360 1.00 29.08 639 HIS A C 1
ATOM 5069 O O . HIS A 1 639 ? 20.304 1.317 -37.754 1.00 29.08 639 HIS A O 1
ATOM 5075 N N . GLU A 1 640 ? 20.183 0.059 -39.609 1.00 24.78 640 GLU A N 1
ATOM 5076 C CA . GLU A 1 640 ? 21.041 0.905 -40.445 1.00 24.78 640 GLU A CA 1
ATOM 5077 C C . GLU A 1 640 ? 20.195 1.631 -41.502 1.00 24.78 640 GLU A C 1
ATOM 5079 O O . GLU A 1 640 ? 19.280 1.047 -42.091 1.00 24.78 640 GLU A O 1
ATOM 5084 N N . ARG A 1 641 ? 20.513 2.907 -41.746 1.00 26.48 641 ARG A N 1
ATOM 5085 C CA . ARG A 1 641 ? 20.176 3.666 -42.960 1.00 26.48 641 ARG A CA 1
ATOM 5086 C C . ARG A 1 641 ? 21.307 4.653 -43.243 1.00 26.48 641 ARG A C 1
ATOM 5088 O O . ARG A 1 641 ? 21.852 5.246 -42.316 1.00 26.48 641 ARG A O 1
ATOM 5095 N N . GLU A 1 642 ? 21.656 4.801 -44.514 1.00 28.30 642 GLU A N 1
ATOM 5096 C CA . GLU A 1 642 ? 22.771 5.632 -44.978 1.00 28.30 642 GLU A CA 1
ATOM 5097 C C . GLU A 1 642 ? 22.304 7.003 -45.493 1.00 28.30 642 GLU A C 1
ATOM 5099 O O . GLU A 1 642 ? 21.167 7.145 -45.938 1.00 28.30 642 GLU A O 1
ATOM 5104 N N . GLY A 1 643 ? 23.234 7.968 -45.516 1.00 27.36 643 GLY A N 1
ATOM 5105 C CA . GLY A 1 643 ? 23.145 9.197 -46.316 1.00 27.36 643 GLY A CA 1
ATOM 5106 C C . GLY A 1 643 ? 22.590 10.436 -45.603 1.00 27.36 643 GLY A C 1
ATOM 5107 O O . GLY A 1 643 ? 21.399 10.524 -45.342 1.00 27.36 643 GLY A O 1
ATOM 5108 N N . GLU A 1 644 ? 23.448 11.430 -45.336 1.00 25.50 644 GLU A N 1
ATOM 5109 C CA . GLU A 1 644 ? 23.588 12.646 -46.174 1.00 25.50 644 GLU A CA 1
ATOM 5110 C C . GLU A 1 644 ? 24.676 13.609 -45.609 1.00 25.50 644 GLU A C 1
ATOM 5112 O O . GLU A 1 644 ? 25.199 13.362 -44.514 1.00 25.50 644 GLU A O 1
ATOM 5117 N N . PRO A 1 645 ? 25.163 14.615 -46.375 1.00 30.92 645 PRO A N 1
ATOM 5118 C CA . PRO A 1 645 ? 26.462 15.247 -46.110 1.00 30.92 645 PRO A CA 1
ATOM 5119 C C . PRO A 1 645 ? 26.430 16.454 -45.155 1.00 30.92 645 PRO A C 1
ATOM 5121 O O . PRO A 1 645 ? 25.438 17.162 -45.015 1.00 30.92 645 PRO A O 1
ATOM 5124 N N . ARG A 1 646 ? 27.586 16.745 -44.540 1.00 26.47 646 ARG A N 1
ATOM 5125 C CA . ARG A 1 646 ? 27.795 17.929 -43.688 1.00 26.47 646 ARG A CA 1
ATOM 5126 C C . ARG A 1 646 ? 28.120 19.172 -44.519 1.00 26.47 646 ARG A C 1
ATOM 5128 O O . ARG A 1 646 ? 29.139 19.189 -45.208 1.00 26.47 646 ARG A O 1
ATOM 5135 N N . GLN A 1 647 ? 27.335 20.235 -44.358 1.00 26.97 647 GLN A N 1
ATOM 5136 C CA . GLN A 1 647 ? 27.782 21.598 -44.668 1.00 26.97 647 GLN A CA 1
ATOM 5137 C C . GLN A 1 647 ? 28.749 22.107 -43.579 1.00 26.97 647 GLN A C 1
ATOM 5139 O O . GLN A 1 647 ? 28.772 21.589 -42.460 1.00 26.97 647 GLN A O 1
ATOM 5144 N N . GLN A 1 648 ? 29.580 23.092 -43.929 1.00 27.92 648 GLN A N 1
ATOM 5145 C CA . GLN A 1 648 ? 30.515 23.762 -43.022 1.00 27.92 648 GLN A CA 1
ATOM 5146 C C . GLN A 1 648 ? 30.133 25.240 -42.919 1.00 27.92 648 GLN A C 1
ATOM 5148 O O . GLN A 1 648 ? 30.306 25.972 -43.891 1.00 27.92 648 GLN A O 1
ATOM 5153 N N . ASP A 1 649 ? 29.666 25.674 -41.750 1.00 28.02 649 ASP A N 1
ATOM 5154 C CA . ASP A 1 649 ? 29.518 27.098 -41.434 1.00 28.02 649 ASP A CA 1
ATOM 5155 C C . ASP A 1 649 ? 30.790 27.649 -40.774 1.00 28.02 649 ASP A C 1
ATOM 5157 O O . ASP A 1 649 ? 31.501 26.947 -40.048 1.00 28.02 649 ASP A O 1
ATOM 5161 N N . ALA A 1 650 ? 31.095 28.915 -41.059 1.00 28.16 650 ALA A N 1
ATOM 5162 C CA . ALA A 1 650 ? 32.319 29.583 -40.622 1.00 28.16 650 ALA A CA 1
ATOM 5163 C C . ALA A 1 650 ? 32.198 30.193 -39.212 1.00 28.16 650 ALA A C 1
ATOM 5165 O O . ALA A 1 650 ? 31.117 30.581 -38.773 1.00 28.16 650 ALA A O 1
ATOM 5166 N N . LEU A 1 651 ? 33.333 30.318 -38.515 1.00 30.80 651 LEU A N 1
ATOM 5167 C CA . LEU A 1 651 ? 33.422 30.913 -37.176 1.00 30.80 651 LEU A CA 1
ATOM 5168 C C . LEU A 1 651 ? 33.864 32.385 -37.225 1.00 30.80 651 LEU A C 1
ATOM 5170 O O . LEU A 1 651 ? 34.796 32.741 -37.945 1.00 30.80 651 LEU A O 1
ATOM 5174 N N . ASP A 1 652 ? 33.216 33.212 -36.404 1.00 26.50 652 ASP A N 1
ATOM 5175 C CA . ASP A 1 652 ? 33.444 34.657 -36.271 1.00 26.50 652 ASP A CA 1
ATOM 5176 C C . ASP A 1 652 ? 34.609 34.971 -35.290 1.00 26.50 652 ASP A C 1
ATOM 5178 O O . ASP A 1 652 ? 34.596 34.490 -34.149 1.00 26.50 652 ASP A O 1
ATOM 5182 N N . PRO A 1 653 ? 35.655 35.730 -35.686 1.00 33.78 653 PRO A N 1
ATOM 5183 C CA . PRO A 1 653 ? 36.887 35.850 -34.902 1.00 33.78 653 PRO A CA 1
ATOM 5184 C C . PRO A 1 653 ? 36.888 37.017 -33.893 1.00 33.78 653 PRO A C 1
ATOM 5186 O O . PRO A 1 653 ? 37.450 38.080 -34.159 1.00 33.78 653 PRO A O 1
ATOM 5189 N N . SER A 1 654 ? 36.358 36.810 -32.679 1.00 31.27 654 SER A N 1
ATOM 5190 C CA . SER A 1 654 ? 36.445 37.817 -31.597 1.00 31.27 654 SER A CA 1
ATOM 5191 C C . SER A 1 654 ? 36.681 37.271 -30.170 1.00 31.27 654 SER A C 1
ATOM 5193 O O . SER A 1 654 ? 35.937 37.548 -29.233 1.00 31.27 654 SER A O 1
ATOM 5195 N N . SER A 1 655 ? 37.799 36.565 -29.944 1.00 25.94 655 SER A N 1
ATOM 5196 C CA . SER A 1 655 ? 38.373 36.425 -28.586 1.00 25.94 655 SER A CA 1
ATOM 5197 C C . SER A 1 655 ? 39.917 36.432 -28.598 1.00 25.94 655 SER A C 1
ATOM 5199 O O . SER A 1 655 ? 40.521 36.005 -29.584 1.00 25.94 655 SER A O 1
ATOM 5201 N N . PRO A 1 656 ? 40.593 36.974 -27.560 1.00 28.30 656 PRO A N 1
ATOM 5202 C CA . PRO A 1 656 ? 42.014 37.320 -27.645 1.00 28.30 656 PRO A CA 1
ATOM 5203 C C . PRO A 1 656 ? 42.948 36.108 -27.508 1.00 28.30 656 PRO A C 1
ATOM 5205 O O . PRO A 1 656 ? 43.146 35.554 -26.424 1.00 28.30 656 PRO A O 1
ATOM 5208 N N . SER A 1 657 ? 43.606 35.744 -28.607 1.00 26.92 657 SER A N 1
ATOM 5209 C CA . SER A 1 657 ? 44.604 34.674 -28.657 1.00 26.92 657 SER A CA 1
ATOM 5210 C C . SER A 1 657 ? 45.910 35.049 -27.942 1.00 26.92 657 SER A C 1
ATOM 5212 O O . SER A 1 657 ? 46.661 35.908 -28.414 1.00 26.92 657 SER A O 1
ATOM 5214 N N . LYS A 1 658 ? 46.259 34.343 -26.858 1.00 28.19 658 LYS A N 1
ATOM 5215 C CA . LYS A 1 658 ? 47.635 34.348 -26.331 1.00 28.19 658 LYS A CA 1
ATOM 5216 C C . LYS A 1 658 ? 48.525 33.442 -27.181 1.00 28.19 658 LYS A C 1
ATOM 5218 O O . LYS A 1 658 ? 48.595 32.237 -26.961 1.00 28.19 658 LYS A O 1
ATOM 5223 N N . ILE A 1 659 ? 49.215 34.051 -28.141 1.00 30.25 659 ILE A N 1
ATOM 5224 C CA . ILE A 1 659 ? 50.281 33.412 -28.917 1.00 30.25 659 ILE A CA 1
ATOM 5225 C C . ILE A 1 659 ? 51.409 32.988 -27.964 1.00 30.25 659 ILE A C 1
ATOM 5227 O O . ILE A 1 659 ? 51.926 33.812 -27.211 1.00 30.25 659 ILE A O 1
ATOM 5231 N N . ILE A 1 660 ? 51.835 31.727 -28.047 1.00 31.14 660 ILE A N 1
ATOM 5232 C CA . ILE A 1 660 ? 53.146 31.277 -27.562 1.00 31.14 660 ILE A CA 1
ATOM 5233 C C . ILE A 1 660 ? 53.861 30.610 -28.738 1.00 31.14 660 ILE A C 1
ATOM 5235 O O . ILE A 1 660 ? 53.286 29.793 -29.454 1.00 31.14 660 ILE A O 1
ATOM 5239 N N . LEU A 1 661 ? 55.104 31.028 -28.969 1.00 26.56 661 LEU A N 1
ATOM 5240 C CA . LEU A 1 661 ? 55.888 30.694 -30.156 1.00 26.56 661 LEU A CA 1
ATOM 5241 C C . LEU A 1 661 ? 56.404 29.249 -30.128 1.00 26.56 661 LEU A C 1
ATOM 5243 O O . LEU A 1 661 ? 56.793 28.724 -29.085 1.00 26.56 661 LEU A O 1
ATOM 5247 N N . THR A 1 662 ? 56.491 28.628 -31.304 1.00 40.22 662 THR A N 1
ATOM 5248 C CA . THR A 1 662 ? 57.122 27.316 -31.492 1.00 40.22 662 THR A CA 1
ATOM 5249 C C . THR A 1 662 ? 58.633 27.385 -31.248 1.00 40.22 662 THR A C 1
ATOM 5251 O O . THR A 1 662 ? 59.362 27.987 -32.038 1.00 40.22 662 THR A O 1
ATOM 5254 N N . GLY A 1 663 ? 59.117 26.721 -30.196 1.00 26.11 663 GLY A N 1
ATOM 5255 C CA . GLY A 1 663 ? 60.542 26.541 -29.897 1.00 26.11 663 GLY A CA 1
ATOM 5256 C C . GLY A 1 663 ? 60.947 25.065 -29.926 1.00 26.11 663 GLY A C 1
ATOM 5257 O O . GLY A 1 663 ? 60.205 24.199 -29.467 1.00 26.11 663 GLY A O 1
ATOM 5258 N N . HIS A 1 664 ? 62.123 24.751 -30.473 1.00 42.78 664 HIS A N 1
ATOM 5259 C CA . HIS A 1 664 ? 62.602 23.367 -30.553 1.00 42.78 664 HIS A CA 1
ATOM 5260 C C . HIS A 1 664 ? 63.140 22.854 -29.202 1.00 42.78 664 HIS A C 1
ATOM 5262 O O . HIS A 1 664 ? 63.989 23.493 -28.589 1.00 42.78 664 HIS A O 1
ATOM 5268 N N . LYS A 1 665 ? 62.749 21.615 -28.856 1.00 44.22 665 LYS A N 1
ATOM 5269 C CA . LYS A 1 665 ? 63.185 20.766 -27.719 1.00 44.22 665 LYS A CA 1
ATOM 5270 C C . LYS A 1 665 ? 62.575 21.061 -26.328 1.00 44.22 665 LYS A C 1
ATOM 5272 O O . LYS A 1 665 ? 62.968 21.981 -25.630 1.00 44.22 665 LYS A O 1
ATOM 5277 N N . HIS A 1 666 ? 61.792 20.071 -25.882 1.00 38.62 666 HIS A N 1
ATOM 5278 C CA . HIS A 1 666 ? 61.465 19.676 -24.499 1.00 38.62 666 HIS A CA 1
ATOM 5279 C C . HIS A 1 666 ? 60.522 20.517 -23.607 1.00 38.62 666 HIS A C 1
ATOM 5281 O O . HIS A 1 666 ? 60.848 21.597 -23.143 1.00 38.62 666 HIS A O 1
ATOM 5287 N N . LYS A 1 667 ? 59.464 19.809 -23.167 1.00 40.97 667 LYS A N 1
ATOM 5288 C CA . LYS A 1 667 ? 58.716 19.930 -21.897 1.00 40.97 667 LYS A CA 1
ATOM 5289 C C . LYS A 1 667 ? 58.026 21.264 -21.566 1.00 40.97 667 LYS A C 1
ATOM 5291 O O . LYS A 1 667 ? 58.606 22.152 -20.952 1.00 40.97 667 LYS A O 1
ATOM 5296 N N . THR A 1 668 ? 56.698 21.220 -21.635 1.00 30.59 668 THR A N 1
ATOM 5297 C CA . THR A 1 668 ? 55.846 21.656 -20.514 1.00 30.59 668 THR A CA 1
ATOM 5298 C C . THR A 1 668 ? 54.574 20.806 -20.488 1.00 30.59 668 THR A C 1
ATOM 5300 O O . THR A 1 668 ? 53.826 20.778 -21.455 1.00 30.59 668 THR A O 1
ATOM 5303 N N . ILE A 1 669 ? 54.363 20.063 -19.399 1.00 31.22 669 ILE A N 1
ATOM 5304 C CA . ILE A 1 669 ? 53.101 19.388 -19.055 1.00 31.22 669 ILE A CA 1
ATOM 5305 C C . ILE A 1 669 ? 52.899 19.670 -17.567 1.00 31.22 669 ILE A C 1
ATOM 5307 O O . ILE A 1 669 ? 53.834 19.479 -16.782 1.00 31.22 669 ILE A O 1
ATOM 5311 N N . HIS A 1 670 ? 51.722 20.160 -17.185 1.00 34.62 670 HIS A N 1
ATOM 5312 C CA . HIS A 1 670 ? 51.414 20.458 -15.788 1.00 34.62 670 HIS A CA 1
ATOM 5313 C C . HIS A 1 670 ? 51.140 19.161 -15.015 1.00 34.62 670 HIS A C 1
ATOM 5315 O O . HIS A 1 670 ? 50.577 18.206 -15.542 1.00 34.62 670 HIS A O 1
ATOM 5321 N N . LYS A 1 671 ? 51.611 19.097 -13.767 1.00 37.34 671 LYS A N 1
ATOM 5322 C CA . LYS A 1 671 ? 51.740 17.845 -12.999 1.00 37.34 671 LYS A CA 1
ATOM 5323 C C . LYS A 1 671 ? 50.455 17.435 -12.255 1.00 37.34 671 LYS A C 1
ATOM 5325 O O . LYS A 1 671 ? 50.426 16.384 -11.623 1.00 37.34 671 LYS A O 1
ATOM 5330 N N . GLU A 1 672 ? 49.426 18.275 -12.274 1.00 43.41 672 GLU A N 1
ATOM 5331 C CA . GLU A 1 672 ? 48.450 18.344 -11.176 1.00 43.41 672 GLU A CA 1
ATOM 5332 C C . GLU A 1 672 ? 47.088 17.697 -11.487 1.00 43.41 672 GLU A C 1
ATOM 5334 O O . GLU A 1 672 ? 46.305 17.488 -10.569 1.00 43.41 672 GLU A O 1
ATOM 5339 N N . GLU A 1 673 ? 46.847 17.264 -12.730 1.00 44.19 673 GLU A N 1
ATOM 5340 C CA . GLU A 1 673 ? 45.584 16.620 -13.155 1.00 44.19 673 GLU A CA 1
ATOM 5341 C C . GLU A 1 673 ? 45.681 15.082 -13.331 1.00 44.19 673 GLU A C 1
ATOM 5343 O O . GLU A 1 673 ? 44.735 14.453 -13.789 1.00 44.19 673 GLU A O 1
ATOM 5348 N N . LEU A 1 674 ? 46.806 14.446 -12.959 1.00 41.78 674 LEU A N 1
ATOM 5349 C CA . LEU A 1 674 ? 47.097 13.020 -13.240 1.00 41.78 674 LEU A CA 1
ATOM 5350 C C . LEU A 1 674 ? 47.510 12.189 -11.999 1.00 41.78 674 LEU A C 1
ATOM 5352 O O . LEU A 1 674 ? 48.497 11.455 -12.042 1.00 41.78 674 LEU A O 1
ATOM 5356 N N . THR A 1 675 ? 46.798 12.322 -10.869 1.00 45.50 675 THR A N 1
ATOM 5357 C CA . THR A 1 675 ? 46.948 11.423 -9.689 1.00 45.50 675 THR A CA 1
ATOM 5358 C C . THR A 1 675 ? 45.642 11.243 -8.885 1.00 45.50 675 THR A C 1
ATOM 5360 O O . THR A 1 675 ? 45.648 11.325 -7.650 1.00 45.50 675 THR A O 1
ATOM 5363 N N . MET A 1 676 ? 44.511 11.031 -9.567 1.00 48.28 676 MET A N 1
ATOM 5364 C CA . MET A 1 676 ? 43.179 11.015 -8.937 1.00 48.28 676 MET A CA 1
ATOM 5365 C C . MET A 1 676 ? 42.743 9.647 -8.390 1.00 48.28 676 MET A C 1
ATOM 5367 O O . MET A 1 676 ? 41.894 9.614 -7.501 1.00 48.28 676 MET A O 1
ATOM 5371 N N . SER A 1 677 ? 43.323 8.532 -8.849 1.00 48.06 677 SER A N 1
ATOM 5372 C CA . SER A 1 677 ? 42.965 7.189 -8.365 1.00 48.06 677 SER A CA 1
ATOM 5373 C C . SER A 1 677 ? 43.994 6.590 -7.396 1.00 48.06 677 SER A C 1
ATOM 5375 O O . SER A 1 677 ? 45.212 6.734 -7.542 1.00 48.06 677 SER A O 1
ATOM 5377 N N . GLU A 1 678 ? 43.515 5.836 -6.403 1.00 45.25 678 GLU A N 1
ATOM 5378 C CA . GLU A 1 678 ? 44.378 5.044 -5.518 1.00 45.25 678 GLU A CA 1
ATOM 5379 C C . GLU A 1 678 ? 45.095 3.911 -6.277 1.00 45.25 678 GLU A C 1
ATOM 5381 O O . GLU A 1 678 ? 46.248 3.589 -5.969 1.00 45.25 678 GLU A O 1
ATOM 5386 N N . ALA A 1 679 ? 44.478 3.381 -7.340 1.00 45.53 679 ALA A N 1
ATOM 5387 C CA . ALA A 1 679 ? 45.114 2.423 -8.239 1.00 45.53 679 ALA A CA 1
ATOM 5388 C C . ALA A 1 679 ? 46.313 3.051 -8.972 1.00 45.53 679 ALA A C 1
ATOM 5390 O O . ALA A 1 679 ? 47.388 2.449 -9.000 1.00 45.53 679 ALA A O 1
ATOM 5391 N N . GLU A 1 680 ? 46.185 4.289 -9.469 1.00 48.12 680 GLU A N 1
ATOM 5392 C CA . GLU A 1 680 ? 47.302 5.036 -10.069 1.00 48.12 680 GLU A CA 1
ATOM 5393 C C . GLU A 1 680 ? 48.433 5.246 -9.063 1.00 48.12 680 GLU A C 1
ATOM 5395 O O . GLU A 1 680 ? 49.593 5.009 -9.390 1.00 48.12 680 GLU A O 1
ATOM 5400 N N . ARG A 1 681 ? 48.121 5.618 -7.814 1.00 54.03 681 ARG A N 1
ATOM 5401 C CA . ARG A 1 681 ? 49.131 5.764 -6.750 1.00 54.03 681 ARG A CA 1
ATOM 5402 C C . ARG A 1 681 ? 49.838 4.443 -6.437 1.00 54.03 681 ARG A C 1
ATOM 5404 O O . ARG A 1 681 ? 51.046 4.436 -6.197 1.00 54.03 681 ARG A O 1
ATOM 5411 N N . MET A 1 682 ? 49.124 3.317 -6.467 1.00 54.28 682 MET A N 1
ATOM 5412 C CA . MET A 1 682 ? 49.710 1.990 -6.253 1.00 54.28 682 MET A CA 1
ATOM 5413 C C . MET A 1 682 ? 50.571 1.532 -7.442 1.00 54.28 682 MET A C 1
ATOM 5415 O O . MET A 1 682 ? 51.640 0.953 -7.238 1.00 54.28 682 MET A O 1
ATOM 5419 N N . VAL A 1 683 ? 50.145 1.817 -8.676 1.00 51.22 683 VAL A N 1
ATOM 5420 C CA . VAL A 1 683 ? 50.928 1.586 -9.900 1.00 51.22 683 VAL A CA 1
ATOM 5421 C C . VAL A 1 683 ? 52.170 2.481 -9.915 1.00 51.22 683 VAL A C 1
ATOM 5423 O O . VAL A 1 683 ? 53.268 1.987 -10.155 1.00 51.22 683 VAL A O 1
ATOM 5426 N N . GLN A 1 684 ? 52.045 3.758 -9.554 1.00 52.47 684 GLN A N 1
ATOM 5427 C CA . GLN A 1 684 ? 53.155 4.707 -9.469 1.00 52.47 684 GLN A CA 1
ATOM 5428 C C . GLN A 1 684 ? 54.187 4.295 -8.408 1.00 52.47 684 GLN A C 1
ATOM 5430 O O . GLN A 1 684 ? 55.383 4.382 -8.685 1.00 52.47 684 GLN A O 1
ATOM 5435 N N . ARG A 1 685 ? 53.770 3.773 -7.241 1.00 58.25 685 ARG A N 1
ATOM 5436 C CA . ARG A 1 685 ? 54.691 3.116 -6.288 1.00 58.25 685 ARG A CA 1
ATOM 5437 C C . ARG A 1 685 ? 55.406 1.926 -6.933 1.00 58.25 685 ARG A C 1
ATOM 5439 O O . ARG A 1 685 ? 56.622 1.976 -7.061 1.00 58.25 685 ARG A O 1
ATOM 5446 N N . LYS A 1 686 ? 54.673 0.940 -7.470 1.00 60.66 686 LYS A N 1
ATOM 5447 C CA . LYS A 1 686 ? 55.252 -0.249 -8.140 1.00 60.66 686 LYS A CA 1
ATOM 5448 C C . LYS A 1 686 ? 56.230 0.109 -9.273 1.00 60.66 686 LYS A C 1
ATOM 5450 O O . LYS A 1 686 ? 57.237 -0.577 -9.442 1.00 60.66 686 LYS A O 1
ATOM 5455 N N . ILE A 1 687 ? 55.960 1.176 -10.028 1.00 55.44 687 ILE A N 1
ATOM 5456 C CA . ILE A 1 687 ? 56.858 1.722 -11.057 1.00 55.44 687 ILE A CA 1
ATOM 5457 C C . ILE A 1 687 ? 58.087 2.381 -10.423 1.00 55.44 687 ILE A C 1
ATOM 5459 O O . ILE A 1 687 ? 59.192 2.151 -10.898 1.00 55.44 687 ILE A O 1
ATOM 5463 N N . THR A 1 688 ? 57.933 3.159 -9.350 1.00 59.16 688 THR A N 1
ATOM 5464 C CA . THR A 1 688 ? 59.043 3.856 -8.671 1.00 59.16 688 THR A CA 1
ATOM 5465 C C . THR A 1 688 ? 59.987 2.864 -7.979 1.00 59.16 688 THR A C 1
ATOM 5467 O O . THR A 1 688 ? 61.205 2.961 -8.136 1.00 59.16 688 THR A O 1
ATOM 5470 N N . ASP A 1 689 ? 59.433 1.857 -7.300 1.00 60.72 689 ASP A N 1
ATOM 5471 C CA . ASP A 1 689 ? 60.168 0.787 -6.616 1.00 60.72 689 ASP A CA 1
ATOM 5472 C C . ASP A 1 689 ? 60.975 -0.061 -7.621 1.00 60.72 689 ASP A C 1
ATOM 5474 O O . ASP A 1 689 ? 62.166 -0.323 -7.422 1.00 60.72 689 ASP A O 1
ATOM 5478 N N . LYS A 1 690 ? 60.366 -0.425 -8.763 1.00 57.78 690 LYS A N 1
ATOM 5479 C CA . LYS A 1 690 ? 61.077 -1.085 -9.872 1.00 57.78 690 LYS A CA 1
ATOM 5480 C C . LYS A 1 690 ? 62.091 -0.166 -10.552 1.00 57.78 690 LYS A C 1
ATOM 5482 O O . LYS A 1 690 ? 63.190 -0.621 -10.861 1.00 57.78 690 LYS A O 1
ATOM 5487 N N . ALA A 1 691 ? 61.770 1.111 -10.763 1.00 51.75 691 ALA A N 1
ATOM 5488 C CA . ALA A 1 691 ? 62.665 2.065 -11.413 1.00 51.75 691 ALA A CA 1
ATOM 5489 C C . ALA A 1 691 ? 63.951 2.274 -10.607 1.00 51.75 691 ALA A C 1
ATOM 5491 O O . ALA A 1 691 ? 65.023 2.304 -11.203 1.00 51.75 691 ALA A O 1
ATOM 5492 N N . ALA A 1 692 ? 63.882 2.334 -9.273 1.00 55.56 692 ALA A N 1
ATOM 5493 C CA . ALA A 1 692 ? 65.073 2.384 -8.424 1.00 55.56 692 ALA A CA 1
ATOM 5494 C C . ALA A 1 692 ? 65.960 1.135 -8.605 1.00 55.56 692 ALA A C 1
ATOM 5496 O O . ALA A 1 692 ? 67.181 1.246 -8.742 1.00 55.56 692 ALA A O 1
ATOM 5497 N N . HIS A 1 693 ? 65.353 -0.054 -8.676 1.00 58.53 693 HIS A N 1
ATOM 5498 C CA . HIS A 1 693 ? 66.070 -1.313 -8.882 1.00 58.53 693 HIS A CA 1
ATOM 5499 C C . HIS A 1 693 ? 66.694 -1.421 -10.289 1.00 58.53 693 HIS A C 1
ATOM 5501 O O . HIS A 1 693 ? 67.850 -1.821 -10.431 1.00 58.53 693 HIS A O 1
ATOM 5507 N N . GLU A 1 694 ? 65.976 -1.018 -11.342 1.00 60.53 694 GLU A N 1
ATOM 5508 C CA . GLU A 1 694 ? 66.495 -1.032 -12.716 1.00 60.53 694 GLU A CA 1
ATOM 5509 C C . GLU A 1 694 ? 67.511 0.077 -13.001 1.00 60.53 694 GLU A C 1
ATOM 5511 O O . GLU A 1 694 ? 68.477 -0.163 -13.727 1.00 60.53 694 GLU A O 1
ATOM 5516 N N . GLN A 1 695 ? 67.349 1.267 -12.415 1.00 54.91 695 GLN A N 1
ATOM 5517 C CA . GLN A 1 695 ? 68.359 2.325 -12.484 1.00 54.91 695 GLN A CA 1
ATOM 5518 C C . GLN A 1 695 ? 69.640 1.894 -11.775 1.00 54.91 695 GLN A C 1
ATOM 5520 O O . GLN A 1 695 ? 70.717 2.100 -12.331 1.00 54.91 695 GLN A O 1
ATOM 5525 N N . LYS A 1 696 ? 69.546 1.220 -10.620 1.00 62.28 696 LYS A N 1
ATOM 5526 C CA . LYS A 1 696 ? 70.719 0.627 -9.966 1.00 62.28 696 LYS A CA 1
ATOM 5527 C C . LYS A 1 696 ? 71.375 -0.431 -10.857 1.00 62.28 696 LYS A C 1
ATOM 5529 O O . LYS A 1 696 ? 72.555 -0.306 -11.157 1.00 62.28 696 LYS A O 1
ATOM 5534 N N . LYS A 1 697 ? 70.604 -1.380 -11.405 1.00 65.56 697 LYS A N 1
ATOM 5535 C CA . LYS A 1 697 ? 71.116 -2.410 -12.330 1.00 65.56 697 LYS A CA 1
ATOM 5536 C C . LYS A 1 697 ? 71.801 -1.815 -13.574 1.00 65.56 697 LYS A C 1
ATOM 5538 O O . LYS A 1 697 ? 72.881 -2.267 -13.941 1.00 65.56 697 LYS A O 1
ATOM 5543 N N . LYS A 1 698 ? 71.225 -0.777 -14.199 1.00 63.78 698 LYS A N 1
ATOM 5544 C CA . LYS A 1 698 ? 71.844 -0.054 -15.332 1.00 63.78 698 LYS A CA 1
ATOM 5545 C C . LYS A 1 698 ? 73.049 0.794 -14.914 1.00 63.78 698 LYS A C 1
ATOM 5547 O O . LYS A 1 698 ? 73.983 0.918 -15.700 1.00 63.78 698 LYS A O 1
ATOM 5552 N N . SER A 1 699 ? 73.055 1.355 -13.706 1.00 63.62 699 SER A N 1
ATOM 5553 C CA . SER A 1 699 ? 74.207 2.074 -13.150 1.00 63.62 699 SER A CA 1
ATOM 5554 C C . SER A 1 699 ? 75.378 1.126 -12.897 1.00 63.62 699 SER A C 1
ATOM 5556 O O . SER A 1 699 ? 76.491 1.426 -13.314 1.00 63.62 699 SER A O 1
ATOM 5558 N N . ASP A 1 700 ? 75.126 -0.039 -12.299 1.00 65.50 700 ASP A N 1
ATOM 5559 C CA . ASP A 1 700 ? 76.137 -1.067 -12.038 1.00 65.50 700 ASP A CA 1
ATOM 5560 C C . ASP A 1 700 ? 76.676 -1.658 -13.357 1.00 65.50 700 ASP A C 1
ATOM 5562 O O . ASP A 1 700 ? 77.884 -1.850 -13.514 1.00 65.50 700 ASP A O 1
ATOM 5566 N N . GLU A 1 701 ? 75.814 -1.865 -14.361 1.00 66.50 701 GLU A N 1
ATOM 5567 C CA . GLU A 1 701 ? 76.243 -2.302 -15.694 1.00 66.50 701 GLU A CA 1
ATOM 5568 C C . GLU A 1 701 ? 77.055 -1.222 -16.436 1.00 66.50 701 GLU A C 1
ATOM 5570 O O . GLU A 1 701 ? 78.082 -1.531 -17.045 1.00 66.50 701 GLU A O 1
ATOM 5575 N N . MET A 1 702 ? 76.661 0.057 -16.354 1.00 60.25 702 MET A N 1
ATOM 5576 C CA . MET A 1 702 ? 77.468 1.154 -16.902 1.00 60.25 702 MET A CA 1
ATOM 5577 C C . MET A 1 702 ? 78.789 1.329 -16.151 1.00 60.25 702 MET A C 1
ATOM 5579 O O . MET A 1 702 ? 79.803 1.560 -16.803 1.00 60.25 702 MET A O 1
ATOM 5583 N N . ALA A 1 703 ? 78.818 1.173 -14.826 1.00 64.50 703 ALA A N 1
ATOM 5584 C CA . ALA A 1 703 ? 80.045 1.206 -14.034 1.00 64.50 703 ALA A CA 1
ATOM 5585 C C . ALA A 1 703 ? 81.000 0.079 -14.453 1.00 64.50 703 ALA A C 1
ATOM 5587 O O . ALA A 1 703 ? 82.180 0.334 -14.686 1.00 64.50 703 ALA A O 1
ATOM 5588 N N . LYS A 1 704 ? 80.484 -1.138 -14.670 1.00 66.94 704 LYS A N 1
ATOM 5589 C CA . LYS A 1 704 ? 81.270 -2.270 -15.181 1.00 66.94 704 LYS A CA 1
ATOM 5590 C C . LYS A 1 704 ? 81.822 -2.004 -16.590 1.00 66.94 704 LYS A C 1
ATOM 5592 O O . LYS A 1 704 ? 83.018 -2.168 -16.816 1.00 66.94 704 LYS A O 1
ATOM 5597 N N . ARG A 1 705 ? 80.995 -1.486 -17.510 1.00 64.44 705 ARG A N 1
ATOM 5598 C CA . ARG A 1 705 ? 81.424 -1.061 -18.862 1.00 64.44 705 ARG A CA 1
ATOM 5599 C C . ARG A 1 705 ? 82.408 0.125 -18.842 1.00 64.44 705 ARG A C 1
ATOM 5601 O O . ARG A 1 705 ? 83.178 0.288 -19.789 1.00 64.44 705 ARG A O 1
ATOM 5608 N N . ARG A 1 706 ? 82.394 0.959 -17.794 1.00 60.34 706 ARG A N 1
ATOM 5609 C CA . ARG A 1 706 ? 83.343 2.069 -17.588 1.00 60.34 706 ARG A CA 1
ATOM 5610 C C . ARG A 1 706 ? 84.688 1.545 -17.085 1.00 60.34 706 ARG A C 1
ATOM 5612 O O . ARG A 1 706 ? 85.698 1.823 -17.722 1.00 60.34 706 ARG A O 1
ATOM 5619 N N . ALA A 1 707 ? 84.677 0.671 -16.079 1.00 60.22 707 ALA A N 1
ATOM 5620 C CA . ALA A 1 707 ? 85.864 -0.023 -15.582 1.00 60.22 707 ALA A CA 1
ATOM 5621 C C . ALA A 1 707 ? 86.561 -0.861 -16.675 1.00 60.22 707 ALA A C 1
ATOM 5623 O O . ALA A 1 707 ? 87.784 -0.853 -16.770 1.00 60.22 707 ALA A O 1
ATOM 5624 N N . GLU A 1 708 ? 85.813 -1.524 -17.566 1.00 60.31 708 GLU A N 1
ATOM 5625 C CA . GLU A 1 708 ? 86.385 -2.247 -18.718 1.00 60.31 708 GLU A CA 1
ATOM 5626 C C . GLU A 1 708 ? 87.015 -1.325 -19.783 1.00 60.31 708 GLU A C 1
ATOM 5628 O O . GLU A 1 708 ? 87.918 -1.753 -20.508 1.00 60.31 708 GLU A O 1
ATOM 5633 N N . LYS A 1 709 ? 86.580 -0.059 -19.884 1.00 57.00 709 LYS A N 1
ATOM 5634 C CA . LYS A 1 709 ? 87.235 0.960 -20.724 1.00 57.00 709 LYS A CA 1
ATOM 5635 C C . LYS A 1 709 ? 88.464 1.553 -20.038 1.00 57.00 709 LYS A C 1
ATOM 5637 O O . LYS A 1 709 ? 89.515 1.648 -20.668 1.00 57.00 709 LYS A O 1
ATOM 5642 N N . GLU A 1 710 ? 88.362 1.880 -18.756 1.00 55.03 710 GLU A N 1
ATOM 5643 C CA . GLU A 1 710 ? 89.462 2.424 -17.953 1.00 55.03 710 GLU A CA 1
ATOM 5644 C C . GLU A 1 710 ? 90.608 1.403 -17.829 1.00 55.03 710 GLU A C 1
ATOM 5646 O O . GLU A 1 710 ? 91.761 1.756 -18.057 1.00 55.03 710 GLU A O 1
ATOM 5651 N N . LEU A 1 711 ? 90.313 0.111 -17.640 1.00 56.12 711 LEU A N 1
ATOM 5652 C CA . LEU A 1 711 ? 91.308 -0.973 -17.653 1.00 56.12 711 LEU A CA 1
ATOM 5653 C C . LEU A 1 711 ? 91.988 -1.164 -19.026 1.00 56.12 711 LEU A C 1
ATOM 5655 O O . LEU A 1 711 ? 93.127 -1.629 -19.091 1.00 56.12 711 LEU A O 1
ATOM 5659 N N . LYS A 1 712 ? 91.323 -0.787 -20.129 1.00 55.12 712 LYS A N 1
ATOM 5660 C CA . LYS A 1 712 ? 91.929 -0.767 -21.472 1.00 55.12 712 LYS A CA 1
ATOM 5661 C C . LYS A 1 712 ? 92.801 0.472 -21.700 1.00 55.12 712 LYS A C 1
ATOM 5663 O O . LYS A 1 712 ? 93.856 0.333 -22.308 1.00 55.12 712 LYS A O 1
ATOM 5668 N N . GLN A 1 713 ? 92.431 1.640 -21.169 1.00 50.44 713 GLN A N 1
ATOM 5669 C CA . GLN A 1 713 ? 93.271 2.847 -21.238 1.00 50.44 713 GLN A CA 1
ATOM 5670 C C . GLN A 1 713 ? 94.493 2.767 -20.305 1.00 50.44 713 GLN A C 1
ATOM 5672 O O . GLN A 1 713 ? 95.595 3.131 -20.710 1.00 50.44 713 GLN A O 1
ATOM 5677 N N . LEU A 1 714 ? 94.350 2.187 -19.108 1.00 51.28 714 LEU A N 1
ATOM 5678 C CA . LEU A 1 714 ? 95.448 1.970 -18.153 1.00 51.28 714 LEU A CA 1
ATOM 5679 C C . LEU A 1 714 ? 96.552 1.033 -18.679 1.00 51.28 714 LEU A C 1
ATOM 5681 O O . LEU A 1 714 ? 97.682 1.097 -18.201 1.00 51.28 714 LEU A O 1
ATOM 5685 N N . LYS A 1 715 ? 96.269 0.207 -19.698 1.00 50.34 715 LYS A N 1
ATOM 5686 C CA . LYS A 1 715 ? 97.284 -0.592 -20.410 1.00 50.34 715 LYS A CA 1
ATOM 5687 C C . LYS A 1 715 ? 98.050 0.168 -21.503 1.00 50.34 715 LYS A C 1
ATOM 5689 O O . LYS A 1 715 ? 98.967 -0.406 -22.078 1.00 50.34 715 LYS A O 1
ATOM 5694 N N . GLN A 1 716 ? 97.704 1.424 -21.792 1.00 51.28 716 GLN A N 1
ATOM 5695 C CA . GLN A 1 716 ? 98.324 2.222 -22.861 1.00 51.28 716 GLN A CA 1
ATOM 5696 C C . GLN A 1 716 ? 99.110 3.450 -22.371 1.00 51.28 716 GLN A C 1
ATOM 5698 O O . GLN A 1 716 ? 99.698 4.148 -23.190 1.00 51.28 716 GLN A O 1
ATOM 5703 N N . GLN A 1 717 ? 99.155 3.708 -21.057 1.00 45.78 717 GLN A N 1
ATOM 5704 C CA . GLN A 1 717 ? 99.861 4.861 -20.469 1.00 45.78 717 GLN A CA 1
ATOM 5705 C C . GLN A 1 717 ? 100.817 4.476 -19.321 1.00 45.78 717 GLN A C 1
ATOM 5707 O O . GLN A 1 717 ? 101.031 5.241 -18.387 1.00 45.78 717 GLN A O 1
ATOM 5712 N N . GLN A 1 718 ? 101.454 3.303 -19.411 1.00 47.31 718 GLN A N 1
ATOM 5713 C CA . GLN A 1 718 ? 102.672 3.005 -18.644 1.00 47.31 718 GLN A CA 1
ATOM 5714 C C . GLN A 1 718 ? 103.923 3.484 -19.406 1.00 47.31 718 GLN A C 1
ATOM 5716 O O . GLN A 1 718 ? 104.683 2.683 -19.943 1.00 47.31 718 GLN A O 1
ATOM 5721 N N . ALA A 1 719 ? 104.132 4.804 -19.449 1.00 37.44 719 ALA A N 1
ATOM 5722 C CA . ALA A 1 719 ? 105.366 5.437 -19.923 1.00 37.44 719 ALA A CA 1
ATOM 5723 C C . ALA A 1 719 ? 105.565 6.791 -19.208 1.00 37.44 719 ALA A C 1
ATOM 5725 O O . ALA A 1 719 ? 104.702 7.653 -19.322 1.00 37.44 719 ALA A O 1
ATOM 5726 N N . ALA A 1 720 ? 106.696 6.952 -18.496 1.00 31.72 720 ALA A N 1
ATOM 5727 C CA . ALA A 1 720 ? 106.998 8.012 -17.506 1.00 31.72 720 ALA A CA 1
ATOM 5728 C C . ALA A 1 720 ? 106.009 8.056 -16.301 1.00 31.72 720 ALA A C 1
ATOM 5730 O O . ALA A 1 720 ? 104.803 8.129 -16.480 1.00 31.72 720 ALA A O 1
ATOM 5731 N N . ALA A 1 721 ? 106.394 7.833 -15.034 1.00 31.06 721 ALA A N 1
ATOM 5732 C CA . ALA A 1 721 ? 107.407 8.490 -14.178 1.00 31.06 721 ALA A CA 1
ATOM 5733 C C . ALA A 1 721 ? 106.961 9.903 -13.703 1.00 31.06 721 ALA A C 1
ATOM 5735 O O . ALA A 1 721 ? 106.505 10.684 -14.524 1.00 31.06 721 ALA A O 1
ATOM 5736 N N . HIS A 1 722 ? 107.069 10.302 -12.422 1.00 31.25 722 HIS A N 1
ATOM 5737 C CA . HIS A 1 722 ? 107.699 9.666 -11.243 1.00 31.25 722 HIS A CA 1
ATOM 5738 C C . HIS A 1 722 ? 107.171 10.260 -9.896 1.00 31.25 722 HIS A C 1
ATOM 5740 O O . HIS A 1 722 ? 106.435 11.235 -9.928 1.00 31.25 722 HIS A O 1
ATOM 5746 N N . GLN A 1 723 ? 107.636 9.729 -8.744 1.00 31.53 723 GLN A N 1
ATOM 5747 C CA . GLN A 1 723 ? 107.564 10.295 -7.359 1.00 31.53 723 GLN A CA 1
ATOM 5748 C C . GLN A 1 723 ? 106.174 10.311 -6.639 1.00 31.53 723 GLN A C 1
ATOM 5750 O O . GLN A 1 723 ? 105.170 10.693 -7.217 1.00 31.53 723 GLN A O 1
ATOM 5755 N N . GLN A 1 724 ? 106.007 9.629 -5.483 1.00 30.28 724 GLN A N 1
ATOM 5756 C CA . GLN A 1 724 ? 106.158 10.056 -4.053 1.00 30.28 724 GLN A CA 1
ATOM 5757 C C . GLN A 1 724 ? 104.917 10.791 -3.456 1.00 30.28 724 GLN A C 1
ATOM 5759 O O . GLN A 1 724 ? 104.288 11.566 -4.154 1.00 30.28 724 GLN A O 1
ATOM 5764 N N . SER A 1 725 ? 104.497 10.622 -2.183 1.00 29.55 725 SER A N 1
ATOM 5765 C CA . SER A 1 725 ? 104.856 9.621 -1.148 1.00 29.55 725 SER A CA 1
ATOM 5766 C C . SER A 1 725 ? 103.901 9.578 0.078 1.00 29.55 725 SER A C 1
ATOM 5768 O O . SER A 1 725 ? 103.758 10.583 0.759 1.00 29.55 725 SER A O 1
ATOM 5770 N N . LYS A 1 726 ? 103.441 8.362 0.439 1.00 32.53 726 LYS A N 1
ATOM 5771 C CA . LYS A 1 726 ? 103.229 7.791 1.807 1.00 32.53 726 LYS A CA 1
ATOM 5772 C C . LYS A 1 726 ? 102.270 8.461 2.855 1.00 32.53 726 LYS A C 1
ATOM 5774 O O . LYS A 1 726 ? 101.772 9.551 2.617 1.00 32.53 726 LYS A O 1
ATOM 5779 N N . PRO A 1 727 ? 101.896 7.745 3.960 1.00 50.12 727 PRO A N 1
ATOM 5780 C CA . PRO A 1 727 ? 100.620 7.961 4.680 1.00 50.12 727 PRO A CA 1
ATOM 5781 C C . PRO A 1 727 ? 100.719 8.055 6.230 1.00 50.12 727 PRO A C 1
ATOM 5783 O O . PRO A 1 727 ? 101.807 7.953 6.785 1.00 50.12 727 PRO A O 1
ATOM 5786 N N . VAL A 1 728 ? 99.563 8.097 6.919 1.00 30.58 728 VAL A N 1
ATOM 5787 C CA . VAL A 1 728 ? 99.262 7.608 8.301 1.00 30.58 728 VAL A CA 1
ATOM 5788 C C . VAL A 1 728 ? 97.711 7.485 8.385 1.00 30.58 728 VAL A C 1
ATOM 5790 O O . VAL A 1 728 ? 97.033 8.335 7.824 1.00 30.58 728 VAL A O 1
ATOM 5793 N N . ALA A 1 729 ? 97.061 6.365 8.757 1.00 30.53 729 ALA A N 1
ATOM 5794 C CA . ALA A 1 729 ? 96.906 5.706 10.077 1.00 30.53 729 ALA A CA 1
ATOM 5795 C C . ALA A 1 729 ? 96.034 6.534 11.081 1.00 30.53 729 ALA A C 1
ATOM 5797 O O . ALA A 1 729 ? 96.104 7.752 11.050 1.00 30.53 729 ALA A O 1
ATOM 5798 N N . LYS A 1 730 ? 95.194 5.982 11.987 1.00 30.31 730 LYS A N 1
ATOM 5799 C CA . LYS A 1 730 ? 95.054 4.598 12.514 1.00 30.31 730 LYS A CA 1
ATOM 5800 C C . LYS A 1 730 ? 93.722 4.388 13.315 1.00 30.31 730 LYS A C 1
ATOM 5802 O O . LYS A 1 730 ? 93.192 5.355 13.841 1.00 30.31 730 LYS A O 1
ATOM 5807 N N . VAL A 1 731 ? 93.330 3.115 13.529 1.00 30.56 731 VAL A N 1
ATOM 5808 C CA . VAL A 1 731 ? 92.364 2.529 14.527 1.00 30.56 731 VAL A CA 1
ATOM 5809 C C . VAL A 1 731 ? 90.826 2.712 14.355 1.00 30.56 731 VAL A C 1
ATOM 5811 O O . VAL A 1 731 ? 90.350 3.736 13.887 1.00 30.56 731 VAL A O 1
ATOM 5814 N N . GLY A 1 732 ? 90.059 1.677 14.759 1.00 30.70 732 GLY A N 1
ATOM 5815 C CA . GLY A 1 732 ? 88.609 1.690 15.095 1.00 30.70 732 GLY A CA 1
ATOM 5816 C C . GLY A 1 732 ? 88.395 1.531 16.623 1.00 30.70 732 GLY A C 1
ATOM 5817 O O . GLY A 1 732 ? 89.252 2.038 17.345 1.00 30.70 732 GLY A O 1
ATOM 5818 N N . PRO A 1 733 ? 87.384 0.794 17.162 1.00 39.34 733 PRO A N 1
ATOM 5819 C CA . PRO A 1 733 ? 86.309 0.010 16.524 1.00 39.34 733 PRO A CA 1
ATOM 5820 C C . PRO A 1 733 ? 84.875 0.273 17.097 1.00 39.34 733 PRO A C 1
ATOM 5822 O O . PRO A 1 733 ? 84.678 1.149 17.924 1.00 39.34 733 PRO A O 1
ATOM 5825 N N . MET A 1 734 ? 83.898 -0.543 16.664 1.00 29.45 734 MET A N 1
ATOM 5826 C CA . MET A 1 734 ? 82.598 -0.904 17.294 1.00 29.45 734 MET A CA 1
ATOM 5827 C C . MET A 1 734 ? 81.654 0.144 17.946 1.00 29.45 734 MET A C 1
ATOM 5829 O O . MET A 1 734 ? 81.909 0.680 19.013 1.00 29.45 734 MET A O 1
ATOM 5833 N N . VAL A 1 735 ? 80.432 0.189 17.389 1.00 39.53 735 VAL A N 1
ATOM 5834 C CA . VAL A 1 735 ? 79.110 0.150 18.070 1.00 39.53 735 VAL A CA 1
ATOM 5835 C C . VAL A 1 735 ? 78.859 1.062 19.287 1.00 39.53 735 VAL A C 1
ATOM 5837 O O . VAL A 1 735 ? 79.207 0.734 20.417 1.00 39.53 735 VAL A O 1
ATOM 5840 N N . THR A 1 736 ? 78.000 2.072 19.099 1.00 27.44 736 THR A N 1
ATOM 5841 C CA . THR A 1 736 ? 76.867 2.359 20.014 1.00 27.44 736 THR A CA 1
ATOM 5842 C C . THR A 1 736 ? 75.818 3.253 19.338 1.00 27.44 736 THR A C 1
ATOM 5844 O O . THR A 1 736 ? 76.138 4.024 18.436 1.00 27.44 736 THR A O 1
ATOM 5847 N N . THR A 1 737 ? 74.550 3.143 19.748 1.00 44.84 737 THR A N 1
ATOM 5848 C CA . THR A 1 737 ? 73.416 3.930 19.219 1.00 44.84 737 THR A CA 1
ATOM 5849 C C . THR A 1 737 ? 73.134 5.189 20.057 1.00 44.84 737 THR A C 1
ATOM 5851 O O . THR A 1 737 ? 72.828 5.044 21.241 1.00 44.84 737 THR A O 1
ATOM 5854 N N . PRO A 1 738 ? 73.160 6.405 19.472 1.00 36.28 738 PRO A N 1
ATOM 5855 C CA . PRO A 1 738 ? 72.711 7.645 20.116 1.00 36.28 738 PRO A CA 1
ATOM 5856 C C . PRO A 1 738 ? 71.213 7.965 19.838 1.00 36.28 738 PRO A C 1
ATOM 5858 O O . PRO A 1 738 ? 70.602 7.312 18.989 1.00 36.28 738 PRO A O 1
ATOM 5861 N N . PRO A 1 739 ? 70.585 8.919 20.565 1.00 38.97 739 PRO A N 1
ATOM 5862 C CA . PRO A 1 739 ? 69.157 8.832 20.920 1.00 38.97 739 PRO A CA 1
ATOM 5863 C C . PRO A 1 739 ? 68.174 9.607 20.010 1.00 38.97 739 PRO A C 1
ATOM 5865 O O . PRO A 1 739 ? 68.593 10.456 19.217 1.00 38.97 739 PRO A O 1
ATOM 5868 N N . PRO A 1 740 ? 66.847 9.389 20.161 1.00 39.06 740 PRO A N 1
ATOM 5869 C CA . PRO A 1 740 ? 65.828 10.242 19.548 1.00 39.06 740 PRO A CA 1
ATOM 5870 C C . PRO A 1 740 ? 65.878 11.674 20.104 1.00 39.06 740 PRO A C 1
ATOM 5872 O O . PRO A 1 740 ? 66.097 11.891 21.296 1.00 39.06 740 PRO A O 1
ATOM 5875 N N . ARG A 1 741 ? 65.630 12.666 19.240 1.00 38.00 741 ARG A N 1
ATOM 5876 C CA . ARG A 1 741 ? 65.478 14.072 19.652 1.00 38.00 741 ARG A CA 1
ATOM 5877 C C . ARG A 1 741 ? 64.064 14.311 20.201 1.00 38.00 741 ARG A C 1
ATOM 5879 O O . ARG A 1 741 ? 63.119 13.780 19.616 1.00 38.00 741 ARG A O 1
ATOM 5886 N N . PRO A 1 742 ? 63.886 15.136 21.248 1.00 40.88 742 PRO A N 1
ATOM 5887 C CA . PRO A 1 742 ? 62.557 15.531 21.696 1.00 40.88 742 PRO A CA 1
ATOM 5888 C C . PRO A 1 742 ? 61.890 16.425 20.643 1.00 40.88 742 PRO A C 1
ATOM 5890 O O . PRO A 1 742 ? 62.443 17.448 20.239 1.00 40.88 742 PRO A O 1
ATOM 5893 N N . SER A 1 743 ? 60.689 16.052 20.206 1.00 40.44 743 SER A N 1
ATOM 5894 C CA . SER A 1 743 ? 59.814 16.933 19.433 1.00 40.44 743 SER A CA 1
ATOM 5895 C C . SER A 1 743 ? 59.170 17.953 20.368 1.00 40.44 743 SER A C 1
ATOM 5897 O O . SER A 1 743 ? 58.401 17.570 21.253 1.00 40.44 743 SER A O 1
ATOM 5899 N N . THR A 1 744 ? 59.441 19.243 20.172 1.00 48.72 744 THR A N 1
ATOM 5900 C CA . THR A 1 744 ? 58.650 20.299 20.815 1.00 48.72 744 THR A CA 1
ATOM 5901 C C . THR A 1 744 ? 57.197 20.225 20.329 1.00 48.72 744 THR A C 1
ATOM 5903 O O . THR A 1 744 ? 56.971 19.963 19.143 1.00 48.72 744 THR A O 1
ATOM 5906 N N . PRO A 1 745 ? 56.197 20.434 21.205 1.00 53.62 745 PRO A N 1
ATOM 5907 C CA . PRO A 1 745 ? 54.804 20.468 20.778 1.00 53.62 745 PRO A CA 1
ATOM 5908 C C . PRO A 1 745 ? 54.567 21.658 19.829 1.00 53.62 745 PRO A C 1
ATOM 5910 O O . PRO A 1 745 ? 55.199 22.705 19.999 1.00 53.62 745 PRO A O 1
ATOM 5913 N N . PRO A 1 746 ? 53.668 21.534 18.835 1.00 59.28 746 PRO A N 1
ATOM 5914 C CA . PRO A 1 746 ? 53.282 22.668 18.002 1.00 59.28 746 PRO A CA 1
ATOM 5915 C C . PRO A 1 746 ? 52.586 23.733 18.858 1.00 59.28 746 PRO A C 1
ATOM 5917 O O . PRO A 1 746 ? 51.783 23.404 19.724 1.00 59.28 746 PRO A O 1
ATOM 5920 N N . THR A 1 747 ? 52.867 25.009 18.606 1.00 68.81 747 THR A N 1
ATOM 5921 C CA . THR A 1 747 ? 52.254 26.149 19.318 1.00 68.81 747 THR A CA 1
ATOM 5922 C C . THR A 1 747 ? 50.962 26.652 18.663 1.00 68.81 747 THR A C 1
ATOM 5924 O O . THR A 1 747 ? 50.187 27.377 19.290 1.00 68.81 747 THR A O 1
ATOM 5927 N N . GLU A 1 748 ? 50.707 26.250 17.414 1.00 80.62 748 GLU A N 1
ATOM 5928 C CA . GLU A 1 748 ? 49.631 26.761 16.560 1.00 80.62 748 GLU A CA 1
ATOM 5929 C C . GLU A 1 748 ? 48.728 25.648 16.005 1.00 80.62 748 GLU A C 1
ATOM 5931 O O . GLU A 1 748 ? 49.177 24.556 15.639 1.00 80.62 748 GLU A O 1
ATOM 5936 N N . LYS A 1 749 ? 47.440 25.968 15.854 1.00 82.38 749 LYS A N 1
ATOM 5937 C CA . LYS A 1 749 ? 46.416 25.132 15.220 1.00 82.38 749 LYS A CA 1
ATOM 5938 C C . LYS A 1 749 ? 45.804 25.861 14.024 1.00 82.38 749 LYS A C 1
ATOM 5940 O O . LYS A 1 749 ? 45.482 27.043 14.113 1.00 82.38 749 LYS A O 1
ATOM 5945 N N . LYS A 1 750 ? 45.646 25.164 12.894 1.00 86.00 750 LYS A N 1
ATOM 5946 C CA . LYS A 1 750 ? 45.002 25.710 11.687 1.00 86.00 750 LYS A CA 1
ATOM 5947 C C . LYS A 1 750 ? 43.618 25.104 11.521 1.00 86.00 750 LYS A C 1
ATOM 5949 O O . LYS A 1 750 ? 43.497 23.883 11.550 1.00 86.00 750 LYS A O 1
ATOM 5954 N N . VAL A 1 751 ? 42.596 25.936 11.346 1.00 87.62 751 VAL A N 1
ATOM 5955 C CA . VAL A 1 751 ? 41.188 25.515 11.237 1.00 87.62 751 VAL A CA 1
ATOM 5956 C C . VAL A 1 751 ? 40.550 26.099 9.980 1.00 87.62 751 VAL A C 1
ATOM 5958 O O . VAL A 1 751 ? 40.857 27.227 9.590 1.00 87.62 751 VAL A O 1
ATOM 5961 N N . ARG A 1 752 ? 39.666 25.338 9.327 1.00 86.12 752 ARG A N 1
ATOM 5962 C CA . ARG A 1 752 ? 38.921 25.817 8.154 1.00 86.12 752 ARG A CA 1
ATOM 5963 C C . ARG A 1 752 ? 37.581 26.379 8.599 1.00 86.12 752 ARG A C 1
ATOM 5965 O O . ARG A 1 752 ? 36.689 25.611 8.952 1.00 86.12 752 ARG A O 1
ATOM 5972 N N . VAL A 1 753 ? 37.422 27.695 8.532 1.00 87.88 753 VAL A N 1
ATOM 5973 C CA . VAL A 1 753 ? 36.152 28.366 8.828 1.00 87.88 753 VAL A CA 1
ATOM 5974 C C . VAL A 1 753 ? 35.334 28.500 7.543 1.00 87.88 753 VAL A C 1
ATOM 5976 O O . VAL A 1 753 ? 35.875 28.821 6.487 1.00 87.88 753 VAL A O 1
ATOM 5979 N N . THR A 1 754 ? 34.034 28.218 7.615 1.00 85.75 754 THR A N 1
ATOM 5980 C CA . THR A 1 754 ? 33.058 28.362 6.521 1.00 85.75 754 THR A CA 1
ATOM 5981 C C . THR A 1 754 ? 31.845 29.146 7.021 1.00 85.75 754 THR A C 1
ATOM 5983 O O . THR A 1 754 ? 31.280 28.766 8.043 1.00 85.75 754 THR A O 1
ATOM 5986 N N . THR A 1 755 ? 31.407 30.204 6.335 1.00 83.88 755 THR A N 1
ATOM 5987 C CA . THR A 1 755 ? 30.150 30.894 6.691 1.00 83.88 755 THR A CA 1
ATOM 5988 C C . THR A 1 755 ? 28.935 30.216 6.056 1.00 83.88 755 THR A C 1
ATOM 5990 O O . THR A 1 755 ? 29.053 29.528 5.041 1.00 83.88 755 THR A O 1
ATOM 5993 N N . SER A 1 756 ? 27.741 30.468 6.599 1.00 75.56 756 SER A N 1
ATOM 5994 C CA . SER A 1 756 ? 26.463 30.113 5.959 1.00 75.56 756 SER A CA 1
ATOM 5995 C C . SER A 1 756 ? 26.255 30.763 4.580 1.00 75.56 756 SER A C 1
ATOM 5997 O O . SER A 1 756 ? 25.429 30.294 3.807 1.00 75.56 756 SER A O 1
ATOM 5999 N N . GLU A 1 757 ? 27.021 31.809 4.254 1.00 73.62 757 GLU A N 1
ATOM 6000 C CA . GLU A 1 757 ? 27.053 32.484 2.945 1.00 73.62 757 GLU A CA 1
ATOM 6001 C C . GLU A 1 757 ? 28.064 31.850 1.962 1.00 73.62 757 GLU A C 1
ATOM 6003 O O . GLU A 1 757 ? 28.306 32.386 0.885 1.00 73.62 757 GLU A O 1
ATOM 6008 N N . GLY A 1 758 ? 28.715 30.740 2.333 1.00 66.50 758 GLY A N 1
ATOM 6009 C CA . GLY A 1 758 ? 29.647 30.001 1.473 1.00 66.50 758 GLY A CA 1
ATOM 6010 C C . GLY A 1 758 ? 31.094 30.514 1.446 1.00 66.50 758 GLY A C 1
ATOM 6011 O O . GLY A 1 758 ? 31.950 29.855 0.852 1.00 66.50 758 GLY A O 1
ATOM 6012 N N . LYS A 1 759 ? 31.412 31.631 2.119 1.00 76.38 759 LYS A N 1
ATOM 6013 C CA . LYS A 1 759 ? 32.795 32.134 2.258 1.00 76.38 759 LYS A CA 1
ATOM 6014 C C . LYS A 1 759 ? 33.635 31.141 3.072 1.00 76.38 759 LYS A C 1
ATOM 6016 O O . LYS A 1 759 ? 33.151 30.601 4.067 1.00 76.38 759 LYS A O 1
ATOM 6021 N N . GLN A 1 760 ? 34.891 30.913 2.683 1.00 83.19 760 GLN A N 1
ATOM 6022 C CA . GLN A 1 760 ? 35.814 29.999 3.374 1.00 83.19 760 GLN A CA 1
ATOM 6023 C C . GLN A 1 760 ? 37.182 30.645 3.604 1.00 83.19 760 GLN A C 1
ATOM 6025 O O . GLN A 1 760 ? 37.730 31.261 2.695 1.00 83.19 760 GLN A O 1
ATOM 6030 N N . VAL A 1 761 ? 37.757 30.449 4.795 1.00 85.88 761 VAL A N 1
ATOM 6031 C CA . VAL A 1 761 ? 39.106 30.917 5.160 1.00 85.88 761 VAL A CA 1
ATOM 6032 C C . VAL A 1 761 ? 39.822 29.884 6.042 1.00 85.88 761 VAL A C 1
ATOM 6034 O O . VAL A 1 761 ? 39.187 29.093 6.743 1.00 85.88 761 VAL A O 1
ATOM 6037 N N . MET A 1 762 ? 41.155 29.873 6.003 1.00 88.25 762 MET A N 1
ATOM 6038 C CA . MET A 1 762 ? 41.999 29.067 6.892 1.00 88.25 762 MET A CA 1
ATOM 6039 C C . MET A 1 762 ? 42.565 29.957 8.001 1.00 88.25 762 MET A C 1
ATOM 6041 O O . MET A 1 762 ? 43.564 30.641 7.785 1.00 88.25 762 MET A O 1
ATOM 6045 N N . LEU A 1 763 ? 41.966 29.932 9.194 1.00 86.12 763 LEU A N 1
ATOM 6046 C CA . LEU A 1 763 ? 42.518 30.657 10.340 1.00 86.12 763 LEU A CA 1
ATOM 6047 C C . LEU A 1 763 ? 43.697 29.883 10.936 1.00 86.12 763 LEU A C 1
ATOM 6049 O O . LEU A 1 763 ? 43.616 28.669 11.134 1.00 86.12 763 LEU A O 1
ATOM 6053 N N . THR A 1 764 ? 44.775 30.597 11.260 1.00 87.56 764 THR A N 1
ATOM 6054 C CA . THR A 1 764 ? 45.864 30.091 12.108 1.00 87.56 764 THR A CA 1
ATOM 6055 C C . THR A 1 764 ? 45.710 30.721 13.487 1.00 87.56 764 THR A C 1
ATOM 6057 O O . THR A 1 764 ? 45.659 31.943 13.603 1.00 87.56 764 THR A O 1
ATOM 6060 N N . LEU A 1 765 ? 45.577 29.885 14.514 1.00 86.31 765 LEU A N 1
ATOM 6061 C CA . LEU A 1 765 ? 45.265 30.266 15.891 1.00 86.31 765 LEU A CA 1
ATOM 6062 C C . LEU A 1 765 ? 46.341 29.713 16.832 1.00 86.31 765 LEU A C 1
ATOM 6064 O O . LEU A 1 765 ? 46.933 28.668 16.547 1.00 86.31 765 LEU A O 1
ATOM 6068 N N . ALA A 1 766 ? 46.552 30.347 17.984 1.00 84.94 766 ALA A N 1
ATOM 6069 C CA . ALA A 1 766 ? 47.341 29.733 19.048 1.00 84.94 766 ALA A CA 1
ATOM 6070 C C . ALA A 1 766 ? 46.577 28.532 19.632 1.00 84.94 766 ALA A C 1
ATOM 6072 O O . ALA A 1 766 ? 45.342 28.489 19.597 1.00 84.94 766 ALA A O 1
ATOM 6073 N N . ILE A 1 767 ? 47.273 27.551 20.217 1.00 80.00 767 ILE A N 1
ATOM 6074 C CA . ILE A 1 767 ? 46.576 26.477 20.953 1.00 80.00 767 ILE A CA 1
ATOM 6075 C C . ILE A 1 767 ? 45.724 27.056 22.094 1.00 80.00 767 ILE A C 1
ATOM 6077 O O . ILE A 1 767 ? 44.598 26.591 22.288 1.00 80.00 767 ILE A O 1
ATOM 6081 N N . SER A 1 768 ? 46.226 28.104 22.756 1.00 82.38 768 SER A N 1
ATOM 6082 C CA . SER A 1 768 ? 45.598 28.834 23.863 1.00 82.38 768 SER A CA 1
ATOM 6083 C C . SER A 1 768 ? 44.427 29.750 23.479 1.00 82.38 768 SER A C 1
ATOM 6085 O O . SER A 1 768 ? 43.850 30.357 24.372 1.00 82.38 768 SER A O 1
ATOM 6087 N N . THR A 1 769 ? 44.081 29.886 22.193 1.00 86.25 769 THR A N 1
ATOM 6088 C CA . THR A 1 769 ? 43.101 30.891 21.747 1.00 86.25 769 THR A CA 1
ATOM 6089 C C . THR A 1 769 ? 41.726 30.713 22.394 1.00 86.25 769 THR A C 1
ATOM 6091 O O . THR A 1 769 ? 41.147 29.625 22.332 1.00 86.25 769 THR A O 1
ATOM 6094 N N . THR A 1 770 ? 41.206 31.790 22.988 1.00 88.50 770 THR A N 1
ATOM 6095 C CA . THR A 1 770 ? 39.925 31.827 23.716 1.00 88.50 770 THR A CA 1
ATOM 6096 C C . THR A 1 770 ? 38.722 31.983 22.776 1.00 88.50 770 THR A C 1
ATOM 6098 O O . THR A 1 770 ? 38.866 32.180 21.566 1.00 88.50 770 THR A O 1
ATOM 6101 N N . PHE A 1 771 ? 37.502 31.883 23.317 1.00 87.38 771 PHE A N 1
ATOM 6102 C CA . PHE A 1 771 ? 36.271 32.049 22.530 1.00 87.38 771 PHE A CA 1
ATOM 6103 C C . PHE A 1 771 ? 36.140 33.455 21.924 1.00 87.38 771 PHE A C 1
ATOM 6105 O O . PHE A 1 771 ? 35.799 33.585 20.749 1.00 87.38 771 PHE A O 1
ATOM 6112 N N . GLN A 1 772 ? 36.471 34.495 22.695 1.00 84.75 772 GLN A N 1
ATOM 6113 C CA . GLN A 1 772 ? 36.402 35.883 22.234 1.00 84.75 772 GLN A CA 1
ATOM 6114 C C . GLN A 1 772 ? 37.470 36.177 21.170 1.00 84.75 772 GLN A C 1
ATOM 6116 O O . GLN A 1 772 ? 37.166 36.771 20.139 1.00 84.75 772 GLN A O 1
ATOM 6121 N N . GLU A 1 773 ? 38.700 35.683 21.349 1.00 85.12 773 GLU A N 1
ATOM 6122 C CA . GLU A 1 773 ? 39.743 35.773 20.317 1.00 85.12 773 GLU A CA 1
ATOM 6123 C C . GLU A 1 773 ? 39.329 35.082 19.006 1.00 85.12 773 GLU A C 1
ATOM 6125 O O . GLU A 1 773 ? 39.626 35.583 17.919 1.00 85.12 773 GLU A O 1
ATOM 6130 N N . LEU A 1 774 ? 38.630 33.943 19.089 1.00 87.75 774 LEU A N 1
ATOM 6131 C CA . LEU A 1 774 ? 38.091 33.255 17.916 1.00 87.75 774 LEU A CA 1
ATOM 6132 C C . LEU A 1 774 ? 37.012 34.098 17.214 1.00 87.75 774 LEU A C 1
ATOM 6134 O O . LEU A 1 774 ? 37.064 34.221 15.989 1.00 87.75 774 LEU A O 1
ATOM 6138 N N . GLN A 1 775 ? 36.078 34.703 17.959 1.00 89.31 775 GLN A N 1
ATOM 6139 C CA . GLN A 1 775 ? 35.064 35.599 17.386 1.00 89.31 775 GLN A CA 1
ATOM 6140 C C . GLN A 1 775 ? 35.696 36.822 16.710 1.00 89.31 775 GLN A C 1
ATOM 6142 O O . GLN A 1 775 ? 35.373 37.107 15.555 1.00 89.31 775 GLN A O 1
ATOM 6147 N N . ALA A 1 776 ? 36.652 37.485 17.365 1.00 85.06 776 ALA A N 1
ATOM 6148 C CA . ALA A 1 776 ? 37.362 38.640 16.814 1.00 85.06 776 ALA A CA 1
ATOM 6149 C C . ALA A 1 776 ? 38.140 38.294 15.531 1.00 85.06 776 ALA A C 1
ATOM 6151 O O . ALA A 1 776 ? 38.128 39.046 14.553 1.00 85.06 776 ALA A O 1
ATOM 6152 N N . ARG A 1 777 ? 38.776 37.113 15.479 1.00 84.69 777 ARG A N 1
ATOM 6153 C CA . ARG A 1 777 ? 39.441 36.614 14.262 1.00 84.69 777 ARG A CA 1
ATOM 6154 C C . ARG A 1 777 ? 38.454 36.335 13.130 1.00 84.69 777 ARG A C 1
ATOM 6156 O O . ARG A 1 777 ? 38.745 36.682 11.989 1.00 84.69 777 ARG A O 1
ATOM 6163 N N . ILE A 1 778 ? 37.291 35.759 13.427 1.00 87.25 778 ILE A N 1
ATOM 6164 C CA . ILE A 1 778 ? 36.225 35.535 12.438 1.00 87.25 778 ILE A CA 1
ATOM 6165 C C . ILE A 1 778 ? 35.646 36.872 11.946 1.00 87.25 778 ILE A C 1
ATOM 6167 O O . ILE A 1 778 ? 35.402 37.017 10.748 1.00 87.25 778 ILE A O 1
ATOM 6171 N N . ALA A 1 779 ? 35.489 37.868 12.822 1.00 85.12 779 ALA A N 1
ATOM 6172 C CA . ALA A 1 779 ? 35.018 39.198 12.444 1.00 85.12 779 ALA A CA 1
ATOM 6173 C C . ALA A 1 779 ? 35.999 39.893 11.488 1.00 85.12 779 ALA A C 1
ATOM 6175 O O . ALA A 1 779 ? 35.586 40.367 10.430 1.00 85.12 779 ALA A O 1
ATOM 6176 N N . SER A 1 780 ? 37.292 39.875 11.823 1.00 84.25 780 SER A N 1
ATOM 6177 C CA . SER A 1 780 ? 38.363 40.495 11.031 1.00 84.25 780 SER A CA 1
ATOM 6178 C C . SER A 1 780 ? 38.559 39.854 9.646 1.00 84.25 780 SER A C 1
ATOM 6180 O O . SER A 1 780 ? 38.771 40.559 8.664 1.00 84.25 780 SER A O 1
ATOM 6182 N N . GLU A 1 781 ? 38.450 38.524 9.541 1.00 84.25 781 GLU A N 1
ATOM 6183 C CA . GLU A 1 781 ? 38.784 37.777 8.311 1.00 84.25 781 GLU A CA 1
ATOM 6184 C C . GLU A 1 781 ? 37.569 37.477 7.408 1.00 84.25 781 GLU A C 1
ATOM 6186 O O . GLU A 1 781 ? 37.730 37.223 6.215 1.00 84.25 781 GLU A O 1
ATOM 6191 N N . LEU A 1 782 ? 36.341 37.479 7.949 1.00 81.00 782 LEU A N 1
ATOM 6192 C CA . LEU A 1 782 ? 35.112 37.161 7.196 1.00 81.00 782 LEU A CA 1
ATOM 6193 C C . LEU A 1 782 ? 34.073 38.297 7.175 1.00 81.00 782 LEU A C 1
ATOM 6195 O O . LEU A 1 782 ? 33.071 38.184 6.462 1.00 81.00 782 LEU A O 1
ATOM 6199 N N . GLY A 1 783 ? 34.301 39.387 7.917 1.00 77.88 783 GLY A N 1
ATOM 6200 C CA . GLY A 1 783 ? 33.434 40.572 7.936 1.00 77.88 783 GLY A CA 1
ATOM 6201 C C . GLY A 1 783 ? 32.110 40.386 8.686 1.00 77.88 783 GLY A C 1
ATOM 6202 O O . GLY A 1 783 ? 31.149 41.104 8.415 1.00 77.88 783 GLY A O 1
ATOM 6203 N N . VAL A 1 784 ? 32.026 39.411 9.598 1.00 81.75 784 VAL A N 1
ATOM 6204 C CA . VAL A 1 784 ? 30.813 39.115 10.383 1.00 81.75 784 VAL A CA 1
ATOM 6205 C C . VAL A 1 784 ? 30.990 39.629 11.811 1.00 81.75 784 VAL A C 1
ATOM 6207 O O . VAL A 1 784 ? 31.765 39.055 12.573 1.00 81.75 784 VAL A O 1
ATOM 6210 N N . SER A 1 785 ? 30.262 40.687 12.179 1.00 80.00 785 SER A N 1
ATOM 6211 C CA . SER A 1 785 ? 30.281 41.262 13.537 1.00 80.00 785 SER A CA 1
ATOM 6212 C C . SER A 1 785 ? 30.018 40.204 14.619 1.00 80.00 785 SER A C 1
ATOM 6214 O O . SER A 1 785 ? 29.233 39.281 14.400 1.00 80.00 785 SER A O 1
ATOM 6216 N N . GLU A 1 786 ? 30.698 40.311 15.764 1.00 83.06 786 GLU A N 1
ATOM 6217 C CA . GLU A 1 786 ? 30.781 39.255 16.790 1.00 83.06 786 GLU A CA 1
ATOM 6218 C C . GLU A 1 786 ? 29.411 38.854 17.360 1.00 83.06 786 GLU A C 1
ATOM 6220 O O . GLU A 1 786 ? 29.142 37.665 17.540 1.00 83.06 786 GLU A O 1
ATOM 6225 N N . ASP A 1 787 ? 28.516 39.830 17.540 1.00 76.12 787 ASP A N 1
ATOM 6226 C CA . ASP A 1 787 ? 27.115 39.672 17.957 1.00 76.12 787 ASP A CA 1
ATOM 6227 C C . ASP A 1 787 ? 26.272 38.842 16.971 1.00 76.12 787 ASP A C 1
ATOM 6229 O O . ASP A 1 787 ? 25.264 38.239 17.347 1.00 76.12 787 ASP A O 1
ATOM 6233 N N . ARG A 1 788 ? 26.705 38.763 15.706 1.00 81.31 788 ARG A N 1
ATOM 6234 C CA . ARG A 1 788 ? 26.018 38.057 14.617 1.00 81.31 788 ARG A CA 1
ATOM 6235 C C . ARG A 1 788 ? 26.630 36.694 14.286 1.00 81.31 788 ARG A C 1
ATOM 6237 O O . ARG A 1 788 ? 26.187 36.059 13.328 1.00 81.31 788 ARG A O 1
ATOM 6244 N N . GLN A 1 789 ? 27.618 36.219 15.046 1.00 84.19 789 GLN A N 1
ATOM 6245 C CA . GLN A 1 789 ? 28.270 34.926 14.812 1.00 84.19 789 GLN A CA 1
ATOM 6246 C C . GLN A 1 789 ? 27.663 33.799 15.658 1.00 84.19 789 GLN A C 1
ATOM 6248 O O . GLN A 1 789 ? 27.717 33.829 16.886 1.00 84.19 789 GLN A O 1
ATOM 6253 N N . ARG A 1 790 ? 27.199 32.718 15.017 1.00 87.50 790 ARG A N 1
ATOM 6254 C CA . ARG A 1 790 ? 26.942 31.433 15.690 1.00 87.50 790 ARG A CA 1
ATOM 6255 C C . ARG A 1 790 ? 27.937 30.375 15.220 1.00 87.50 790 ARG A C 1
ATOM 6257 O O . ARG A 1 790 ? 27.771 29.773 14.162 1.00 87.50 790 ARG A O 1
ATOM 6264 N N . ILE A 1 791 ? 28.971 30.145 16.026 1.00 88.81 791 ILE A N 1
ATOM 6265 C CA . ILE A 1 791 ? 30.066 29.211 15.732 1.00 88.81 791 ILE A CA 1
ATOM 6266 C C . ILE A 1 791 ? 29.630 27.760 16.010 1.00 88.81 791 ILE A C 1
ATOM 6268 O O . ILE A 1 791 ? 29.021 27.465 17.040 1.00 88.81 791 ILE A O 1
ATOM 6272 N N . ARG A 1 792 ? 29.971 26.828 15.114 1.00 85.12 792 ARG A N 1
ATOM 6273 C CA . ARG A 1 792 ? 29.794 25.372 15.259 1.00 85.12 792 ARG A CA 1
ATOM 6274 C C . ARG A 1 792 ? 31.060 24.617 14.855 1.00 85.12 792 ARG A C 1
ATOM 6276 O O . ARG A 1 792 ? 31.779 25.067 13.968 1.00 85.12 792 ARG A O 1
ATOM 6283 N N . TYR A 1 793 ? 31.306 23.448 15.444 1.00 82.69 793 TYR A N 1
ATOM 6284 C CA . TYR A 1 793 ? 32.501 22.637 15.177 1.00 82.69 793 TYR A CA 1
ATOM 6285 C C . TYR A 1 793 ? 32.251 21.124 15.306 1.00 82.69 793 TYR A C 1
ATOM 6287 O O . TYR A 1 793 ? 31.278 20.681 15.928 1.00 82.69 793 TYR A O 1
ATOM 6295 N N . GLY A 1 794 ? 33.154 20.333 14.720 1.00 63.91 794 GLY A N 1
ATOM 6296 C CA . GLY A 1 794 ? 33.135 18.868 14.758 1.00 63.91 794 GLY A CA 1
ATOM 6297 C C . GLY A 1 794 ? 32.082 18.214 13.852 1.00 63.91 794 GLY A C 1
ATOM 6298 O O . GLY A 1 794 ? 31.391 18.877 13.077 1.00 63.91 794 GLY A O 1
ATOM 6299 N N . PHE A 1 795 ? 31.964 16.887 13.951 1.00 48.31 795 PHE A N 1
ATOM 6300 C CA . PHE A 1 795 ? 30.975 16.090 13.222 1.00 48.31 795 PHE A CA 1
ATOM 6301 C C . PHE A 1 795 ? 30.255 15.112 14.177 1.00 48.31 795 PHE A C 1
ATOM 6303 O O . PHE A 1 795 ? 30.937 14.323 14.834 1.00 48.31 795 PHE A O 1
ATOM 6310 N N . PRO A 1 796 ? 28.909 15.138 14.279 1.00 48.47 796 PRO A N 1
ATOM 6311 C CA . PRO A 1 796 ? 28.009 16.143 13.703 1.00 48.47 796 PRO A CA 1
ATOM 6312 C C . PRO A 1 796 ? 28.278 17.560 14.272 1.00 48.47 796 PRO A C 1
ATOM 6314 O O . PRO A 1 796 ? 28.755 17.665 15.404 1.00 48.47 796 PRO A O 1
ATOM 6317 N N . PRO A 1 797 ? 27.989 18.649 13.528 1.00 68.44 797 PRO A N 1
ATOM 6318 C CA . PRO A 1 797 ? 28.358 20.007 13.942 1.00 68.44 797 PRO A CA 1
ATOM 6319 C C . PRO A 1 797 ? 27.617 20.475 15.200 1.00 68.44 797 PRO A C 1
ATOM 6321 O O . PRO A 1 797 ? 26.407 20.717 15.174 1.00 68.44 797 PRO A O 1
ATOM 6324 N N . ARG A 1 798 ? 28.353 20.648 16.301 1.00 73.31 798 ARG A N 1
ATOM 6325 C CA . ARG A 1 798 ? 27.823 21.132 17.585 1.00 73.31 798 ARG A CA 1
ATOM 6326 C C . ARG A 1 798 ? 28.085 22.632 17.739 1.00 73.31 798 ARG A C 1
ATOM 6328 O O . ARG A 1 798 ? 29.170 23.074 17.362 1.00 73.31 798 ARG A O 1
ATOM 6335 N N . PRO A 1 799 ? 27.139 23.423 18.276 1.00 80.25 799 PRO A N 1
ATOM 6336 C CA . PRO A 1 799 ? 27.383 24.832 18.558 1.00 80.25 799 PRO A CA 1
ATOM 6337 C C . PRO A 1 799 ? 28.467 24.983 19.630 1.00 80.25 799 PRO A C 1
ATOM 6339 O O . PRO A 1 799 ? 28.466 24.264 20.631 1.00 80.25 799 PRO A O 1
ATOM 6342 N N . LEU A 1 800 ? 29.379 25.928 19.420 1.00 83.94 800 LEU A N 1
ATOM 6343 C CA . LEU A 1 800 ? 30.308 26.390 20.441 1.00 83.94 800 LEU A CA 1
ATOM 6344 C C . LEU A 1 800 ? 29.619 27.539 21.185 1.00 83.94 800 LEU A C 1
ATOM 6346 O O . LEU A 1 800 ? 29.411 28.611 20.620 1.00 83.94 800 LEU A O 1
ATOM 6350 N N . ALA A 1 801 ? 29.192 27.282 22.420 1.00 76.62 801 ALA A N 1
ATOM 6351 C CA . ALA A 1 801 ? 28.607 28.306 23.280 1.00 76.62 801 ALA A CA 1
ATOM 6352 C C . ALA A 1 801 ? 29.704 29.234 23.838 1.00 76.62 801 ALA A C 1
ATOM 6354 O O . ALA A 1 801 ? 30.836 28.770 24.014 1.00 76.62 801 ALA A O 1
ATOM 6355 N N . PRO A 1 802 ? 29.384 30.502 24.162 1.00 76.69 802 PRO A N 1
ATOM 6356 C CA . PRO A 1 802 ? 30.295 31.351 24.920 1.00 76.69 802 PRO A CA 1
ATOM 6357 C C . PRO A 1 802 ? 30.618 30.725 26.290 1.00 76.69 802 PRO A C 1
ATOM 6359 O O . PRO A 1 802 ? 29.779 30.006 26.852 1.00 76.69 802 PRO A O 1
ATOM 6362 N N . PRO A 1 803 ? 31.818 30.982 26.840 1.00 78.62 803 PRO A N 1
ATOM 6363 C CA . PRO A 1 803 ? 32.201 30.508 28.163 1.00 78.62 803 PRO A CA 1
ATOM 6364 C C . PRO A 1 803 ? 31.284 31.088 29.246 1.00 78.62 803 PRO A C 1
ATOM 6366 O O . PRO A 1 803 ? 30.679 32.150 29.089 1.00 78.62 803 PRO A O 1
ATOM 6369 N N . LYS A 1 804 ? 31.180 30.377 30.371 1.00 77.38 804 LYS A N 1
ATOM 6370 C CA . LYS A 1 804 ? 30.487 30.888 31.560 1.00 77.38 804 LYS A CA 1
ATOM 6371 C C . LYS A 1 804 ? 31.343 31.972 32.235 1.00 77.38 804 LYS A C 1
ATOM 6373 O O . LYS A 1 804 ? 32.568 31.885 32.130 1.00 77.38 804 LYS A O 1
ATOM 6378 N N . PRO A 1 805 ? 30.736 32.922 32.974 1.00 64.25 805 PRO A N 1
ATOM 6379 C CA . PRO A 1 805 ? 31.481 33.915 33.743 1.00 64.25 805 PRO A CA 1
ATOM 6380 C C . PRO A 1 805 ? 32.567 33.268 34.611 1.00 64.25 805 PRO A C 1
ATOM 6382 O O . PRO A 1 805 ? 32.278 32.344 35.375 1.00 64.25 805 PRO A O 1
ATOM 6385 N N . GLY A 1 806 ? 33.811 33.724 34.462 1.00 67.12 806 GLY A N 1
ATOM 6386 C CA . GLY A 1 806 ? 34.985 33.162 35.143 1.00 67.12 806 GLY A CA 1
ATOM 6387 C C . GLY A 1 806 ? 35.690 31.997 34.427 1.00 67.12 806 GLY A C 1
ATOM 6388 O O . GLY A 1 806 ? 36.713 31.530 34.921 1.00 67.12 806 GLY A O 1
ATOM 6389 N N . MET A 1 807 ? 35.202 31.549 33.263 1.00 69.88 807 MET A N 1
ATOM 6390 C CA . MET A 1 807 ? 35.873 30.576 32.373 1.00 69.88 807 MET A CA 1
ATOM 6391 C C . MET A 1 807 ? 36.311 31.203 31.033 1.00 69.88 807 MET A C 1
ATOM 6393 O O . MET A 1 807 ? 36.659 30.505 30.085 1.00 69.88 807 MET A O 1
ATOM 6397 N N . GLU A 1 808 ? 36.315 32.534 30.938 1.00 75.62 808 GLU A N 1
ATOM 6398 C CA . GLU A 1 808 ? 36.625 33.288 29.710 1.00 75.62 808 GLU A CA 1
ATOM 6399 C C . GLU A 1 808 ? 38.058 33.081 29.185 1.00 75.62 808 GLU A C 1
ATOM 6401 O O . GLU A 1 808 ? 38.300 33.204 27.985 1.00 75.62 808 GLU A O 1
ATOM 6406 N N . GLY A 1 809 ? 38.995 32.720 30.068 1.00 71.25 809 GLY A N 1
ATOM 6407 C CA . GLY A 1 809 ? 40.380 32.390 29.720 1.00 71.25 809 GLY A CA 1
ATOM 6408 C C . GLY A 1 809 ? 40.609 30.954 29.229 1.00 71.25 809 GLY A C 1
ATOM 6409 O O . GLY A 1 809 ? 41.753 30.597 28.954 1.00 71.25 809 GLY A O 1
ATOM 6410 N N . GLU A 1 810 ? 39.575 30.108 29.141 1.00 78.31 810 GLU A N 1
ATOM 6411 C CA . GLU A 1 810 ? 39.740 28.736 28.647 1.00 78.31 810 GLU A CA 1
ATOM 6412 C C . GLU A 1 810 ? 39.893 28.689 27.108 1.00 78.31 810 GLU A C 1
ATOM 6414 O O . GLU A 1 810 ? 39.172 29.380 26.377 1.00 78.31 810 GLU A O 1
ATOM 6419 N N . PRO A 1 811 ? 40.820 27.866 26.577 1.00 83.75 811 PRO A N 1
ATOM 6420 C CA . PRO A 1 811 ? 41.050 27.765 25.142 1.00 83.75 811 PRO A CA 1
ATOM 6421 C C . PRO A 1 811 ? 39.926 27.002 24.436 1.00 83.75 811 PRO A C 1
ATOM 6423 O O . PRO A 1 811 ? 39.442 25.978 24.922 1.00 83.75 811 PRO A O 1
ATOM 6426 N N . VAL A 1 812 ? 39.558 27.434 23.227 1.00 84.56 812 VAL A N 1
ATOM 6427 C CA . VAL A 1 812 ? 38.511 26.756 22.448 1.00 84.56 812 VAL A CA 1
ATOM 6428 C C . VAL A 1 812 ? 38.909 25.306 22.124 1.00 84.56 812 VAL A C 1
ATOM 6430 O O . VAL A 1 812 ? 40.048 25.078 21.685 1.00 84.56 812 VAL A O 1
ATOM 6433 N N . PRO A 1 813 ? 37.983 24.330 22.250 1.00 83.25 813 PRO A N 1
ATOM 6434 C CA . PRO A 1 813 ? 38.225 22.895 22.053 1.00 83.25 813 PRO A CA 1
ATOM 6435 C C . PRO A 1 813 ? 38.325 22.498 20.565 1.00 83.25 813 PRO A C 1
ATOM 6437 O O . PRO A 1 813 ? 37.754 21.501 20.129 1.00 83.25 813 PRO A O 1
ATOM 6440 N N . LEU A 1 814 ? 39.051 23.301 19.785 1.00 82.44 814 LEU A N 1
ATOM 6441 C CA . LEU A 1 814 ? 39.398 23.063 18.387 1.00 82.44 814 LEU A CA 1
ATOM 6442 C C . LEU A 1 814 ? 40.802 22.457 18.281 1.00 82.44 814 LEU A C 1
ATOM 6444 O O . LEU A 1 814 ? 41.720 22.889 18.989 1.00 82.44 814 LEU A O 1
ATOM 6448 N N . GLN A 1 815 ? 40.969 21.520 17.352 1.00 81.25 815 GLN A N 1
ATOM 6449 C CA . GLN A 1 815 ? 42.226 20.870 16.980 1.00 81.25 815 GLN A CA 1
ATOM 6450 C C . GLN A 1 815 ? 42.733 21.346 15.606 1.00 81.25 815 GLN A C 1
ATOM 6452 O O . GLN A 1 815 ? 42.056 22.064 14.870 1.00 81.25 815 GLN A O 1
ATOM 6457 N N . HIS A 1 816 ? 43.963 20.967 15.247 1.00 79.12 816 HIS A N 1
ATOM 6458 C CA . HIS A 1 816 ? 44.526 21.284 13.933 1.00 79.12 816 HIS A CA 1
ATOM 6459 C C . HIS A 1 816 ? 43.837 20.447 12.843 1.00 79.12 816 HIS A C 1
ATOM 6461 O O . HIS A 1 816 ? 43.869 19.221 12.888 1.00 79.12 816 HIS A O 1
ATOM 6467 N N . GLY A 1 817 ? 43.263 21.113 11.842 1.00 74.06 817 GLY A N 1
ATOM 6468 C CA . GLY A 1 817 ? 42.501 20.501 10.750 1.00 74.06 817 GLY A CA 1
ATOM 6469 C C . GLY A 1 817 ? 40.980 20.585 10.913 1.00 74.06 817 GLY A C 1
ATOM 6470 O O . GLY A 1 817 ? 40.269 20.265 9.961 1.00 74.06 817 GLY A O 1
ATOM 6471 N N . ASP A 1 818 ? 40.471 21.049 12.061 1.00 79.88 818 ASP A N 1
ATOM 6472 C CA . ASP A 1 818 ? 39.027 21.126 12.306 1.00 79.88 818 ASP A CA 1
ATOM 6473 C C . ASP A 1 818 ? 38.303 22.031 11.301 1.00 79.88 818 ASP A C 1
ATOM 6475 O O . ASP A 1 818 ? 38.759 23.131 10.960 1.00 79.88 818 ASP A O 1
ATOM 6479 N N . LYS A 1 819 ? 37.117 21.580 10.874 1.00 81.62 819 LYS A N 1
ATOM 6480 C CA . LYS A 1 819 ? 36.152 22.413 10.156 1.00 81.62 819 LYS A CA 1
ATOM 6481 C C . LYS A 1 819 ? 35.228 23.104 11.157 1.00 81.62 819 LYS A C 1
ATOM 6483 O O . LYS A 1 819 ? 34.563 22.453 11.964 1.00 81.62 819 LYS A O 1
ATOM 6488 N N . VAL A 1 820 ? 35.168 24.424 11.045 1.00 85.50 820 VAL A N 1
ATOM 6489 C CA . VAL A 1 820 ? 34.309 25.318 11.819 1.00 85.50 820 VAL A CA 1
ATOM 6490 C C . VAL A 1 820 ? 33.286 25.934 10.866 1.00 85.50 820 VAL A C 1
ATOM 6492 O O . VAL A 1 820 ? 33.641 26.392 9.781 1.00 85.50 820 VAL A O 1
ATOM 6495 N N . THR A 1 821 ? 32.018 25.961 11.263 1.00 86.75 821 THR A N 1
ATOM 6496 C CA . THR A 1 821 ? 30.941 26.621 10.511 1.00 86.75 821 THR A CA 1
ATOM 6497 C C . THR A 1 821 ? 30.433 27.817 11.308 1.00 86.75 821 THR A C 1
ATOM 6499 O O . THR A 1 821 ? 30.269 27.710 12.519 1.00 86.75 821 THR A O 1
ATOM 6502 N N . VAL A 1 822 ? 30.178 28.944 10.648 1.00 87.88 822 VAL A N 1
ATOM 6503 C CA . VAL A 1 822 ? 29.629 30.159 11.267 1.00 87.88 822 VAL A CA 1
ATOM 6504 C C . VAL A 1 822 ? 28.296 30.477 10.607 1.00 87.88 822 VAL A C 1
ATOM 6506 O O . VAL A 1 822 ? 28.265 30.879 9.441 1.00 87.88 822 VAL A O 1
ATOM 6509 N N . ASP A 1 823 ? 27.196 30.305 11.339 1.00 85.56 823 ASP A N 1
ATOM 6510 C CA . ASP A 1 823 ? 25.903 30.813 10.882 1.00 85.56 823 ASP A CA 1
ATOM 6511 C C . ASP A 1 823 ? 25.877 32.330 11.118 1.00 85.56 823 ASP A C 1
ATOM 6513 O O . ASP A 1 823 ? 26.134 32.787 12.237 1.00 85.56 823 ASP A O 1
ATOM 6517 N N . VAL A 1 824 ? 25.565 33.104 10.077 1.00 86.00 824 VAL A N 1
ATOM 6518 C CA . VAL A 1 824 ? 25.377 34.558 10.179 1.00 86.00 824 VAL A CA 1
ATOM 6519 C C . VAL A 1 824 ? 23.956 34.837 10.664 1.00 86.00 824 VAL A C 1
ATOM 6521 O O . VAL A 1 824 ? 22.983 34.506 9.988 1.00 86.00 824 VAL A O 1
ATOM 6524 N N . LEU A 1 825 ? 23.823 35.447 11.839 1.00 79.12 825 LEU A N 1
ATOM 6525 C CA . LEU A 1 825 ? 22.529 35.834 12.399 1.00 79.12 825 LEU A CA 1
ATOM 6526 C C . LEU A 1 825 ? 22.018 37.139 11.750 1.00 79.12 825 LEU A C 1
ATOM 6528 O O . LEU A 1 825 ? 22.826 37.993 11.357 1.00 79.12 825 LEU A O 1
ATOM 6532 N N . PRO A 1 826 ? 20.692 37.339 11.626 1.00 73.88 826 PRO A N 1
ATOM 6533 C CA . PRO A 1 826 ? 20.137 38.655 11.314 1.00 73.88 826 PRO A CA 1
ATOM 6534 C C . PRO A 1 826 ? 20.465 39.651 12.445 1.00 73.88 826 PRO A C 1
ATOM 6536 O O . PRO A 1 826 ? 20.638 39.224 13.588 1.00 73.88 826 PRO A O 1
ATOM 6539 N N . PRO A 1 827 ? 20.578 40.960 12.154 1.00 62.75 827 PRO A N 1
ATOM 6540 C CA . PRO A 1 827 ? 20.800 41.963 13.193 1.00 62.75 827 PRO A CA 1
ATOM 6541 C C . PRO A 1 827 ? 19.604 42.023 14.164 1.00 62.75 827 PRO A C 1
ATOM 6543 O O . PRO A 1 827 ? 18.464 41.830 13.727 1.00 62.75 827 PRO A O 1
ATOM 6546 N N . PRO A 1 828 ? 19.827 42.297 15.462 1.00 49.50 828 PRO A N 1
ATOM 6547 C CA . PRO A 1 828 ? 18.740 42.505 16.413 1.00 49.50 828 PRO A CA 1
ATOM 6548 C C . PRO A 1 828 ? 17.951 43.775 16.060 1.00 49.50 828 PRO A C 1
ATOM 6550 O O . PRO A 1 828 ? 18.532 44.803 15.712 1.00 49.50 828 PRO A O 1
ATOM 6553 N N . ALA A 1 829 ? 16.622 43.709 16.156 1.00 42.78 829 ALA A N 1
ATOM 6554 C CA . ALA A 1 829 ? 15.764 44.875 15.973 1.00 42.78 829 ALA A CA 1
ATOM 6555 C C . ALA A 1 829 ? 15.849 45.782 17.212 1.00 42.78 829 ALA A C 1
ATOM 6557 O O . ALA A 1 829 ? 15.536 45.341 18.316 1.00 42.78 829 ALA A O 1
ATOM 6558 N N . GLY A 1 830 ? 16.289 47.028 17.024 1.00 35.94 830 GLY A N 1
ATOM 6559 C CA . GLY A 1 830 ? 16.317 48.045 18.076 1.00 35.94 830 GLY A CA 1
ATOM 6560 C C . GLY A 1 830 ? 14.946 48.686 18.304 1.00 35.94 830 GLY A C 1
ATOM 6561 O O . GLY A 1 830 ? 14.150 48.815 17.375 1.00 35.94 830 GLY A O 1
ATOM 6562 N N . GLU A 1 831 ? 14.685 49.094 19.543 1.00 34.31 831 GLU A N 1
ATOM 6563 C CA . GLU A 1 831 ? 13.455 49.772 19.963 1.00 34.31 831 GLU A CA 1
ATOM 6564 C C . GLU A 1 831 ? 13.585 51.305 19.839 1.00 34.31 831 GLU A C 1
ATOM 6566 O O . GLU A 1 831 ? 14.630 51.859 20.180 1.00 34.31 831 GLU A O 1
ATOM 6571 N N . GLY A 1 832 ? 12.500 51.998 19.459 1.00 30.06 832 GLY A N 1
ATOM 6572 C CA . GLY A 1 832 ? 12.282 53.414 19.809 1.00 30.06 832 GLY A CA 1
ATOM 6573 C C . GLY A 1 832 ? 12.018 54.416 18.668 1.00 30.06 832 GLY A C 1
ATOM 6574 O O . GLY A 1 832 ? 12.629 54.335 17.610 1.00 30.06 832 GLY A O 1
ATOM 6575 N N . GLN A 1 833 ? 11.163 55.405 18.987 1.00 28.67 833 GLN A N 1
ATOM 6576 C CA . GLN A 1 833 ? 10.873 56.676 18.278 1.00 28.67 833 GLN A CA 1
ATOM 6577 C C . GLN A 1 833 ? 10.169 56.520 16.908 1.00 28.67 833 GLN A C 1
ATOM 6579 O O . GLN A 1 833 ? 10.753 56.019 15.955 1.00 28.67 833 GLN A O 1
ATOM 6584 N N . GLU A 1 834 ? 8.867 56.786 16.719 1.00 30.00 834 GLU A N 1
ATOM 6585 C CA . GLU A 1 834 ? 7.945 57.883 17.126 1.00 30.00 834 GLU A CA 1
ATOM 6586 C C . GLU A 1 834 ? 8.074 59.203 16.339 1.00 30.00 834 GLU A C 1
ATOM 6588 O O . GLU A 1 834 ? 8.916 60.030 16.656 1.00 30.00 834 GLU A O 1
ATOM 6593 N N . GLU A 1 835 ? 7.173 59.399 15.363 1.00 29.27 835 GLU A N 1
ATOM 6594 C CA . GLU A 1 835 ? 6.364 60.611 15.069 1.00 29.27 835 GLU A CA 1
ATOM 6595 C C . GLU A 1 835 ? 5.503 60.325 13.804 1.00 29.27 835 GLU A C 1
ATOM 6597 O O . GLU A 1 835 ? 5.978 59.680 12.874 1.00 29.27 835 GLU A O 1
ATOM 6602 N N . GLY A 1 836 ? 4.221 60.701 13.674 1.00 25.81 836 GLY A N 1
ATOM 6603 C CA . GLY A 1 836 ? 3.316 61.392 14.601 1.00 25.81 836 GLY A CA 1
ATOM 6604 C C . GLY A 1 836 ? 1.818 61.236 14.227 1.00 25.81 836 GLY A C 1
ATOM 6605 O O . GLY A 1 836 ? 1.463 60.569 13.259 1.00 25.81 836 GLY A O 1
ATOM 6606 N N . ALA A 1 837 ? 0.944 61.835 15.045 1.00 26.55 837 ALA A N 1
ATOM 6607 C CA . ALA A 1 837 ? -0.524 61.681 15.136 1.00 26.55 837 ALA A CA 1
ATOM 6608 C C . ALA A 1 837 ? -1.393 61.786 13.849 1.00 26.55 837 ALA A C 1
ATOM 6610 O O . ALA A 1 837 ? -1.054 62.508 12.916 1.00 26.55 837 ALA A O 1
ATOM 6611 N N . GLY A 1 838 ? -2.607 61.188 13.858 1.00 24.53 838 GLY A N 1
ATOM 6612 C CA . GLY A 1 838 ? -3.559 61.335 12.734 1.00 24.53 838 GLY A CA 1
ATOM 6613 C C . GLY A 1 838 ? -4.983 60.733 12.825 1.00 24.53 838 GLY A C 1
ATOM 6614 O O . GLY A 1 838 ? -5.349 59.960 11.950 1.00 24.53 838 GLY A O 1
ATOM 6615 N N . ALA A 1 839 ? -5.819 61.174 13.780 1.00 25.81 839 ALA A N 1
ATOM 6616 C CA . ALA A 1 839 ? -7.301 61.049 13.780 1.00 25.81 839 ALA A CA 1
ATOM 6617 C C . ALA A 1 839 ? -7.961 59.637 13.827 1.00 25.81 839 ALA A C 1
ATOM 6619 O O . ALA A 1 839 ? -7.327 58.598 13.689 1.00 25.81 839 ALA A O 1
ATOM 6620 N N . ALA A 1 840 ? -9.279 59.609 14.087 1.00 25.80 840 ALA A N 1
ATOM 6621 C CA . ALA A 1 840 ? -10.080 58.396 14.302 1.00 25.80 840 ALA A CA 1
ATOM 6622 C C . ALA A 1 840 ? -11.480 58.490 13.663 1.00 25.80 840 ALA A C 1
ATOM 6624 O O . ALA A 1 840 ? -12.027 59.584 13.525 1.00 25.80 840 ALA A O 1
ATOM 6625 N N . ALA A 1 841 ? -12.106 57.343 13.371 1.00 25.95 841 ALA A N 1
ATOM 6626 C CA . ALA A 1 841 ? -13.535 57.240 13.059 1.00 25.95 841 ALA A CA 1
ATOM 6627 C C . ALA A 1 841 ? -14.116 55.881 13.500 1.00 25.95 841 ALA A C 1
ATOM 6629 O O . ALA A 1 841 ? -13.418 54.870 13.521 1.00 25.95 841 ALA A O 1
ATOM 6630 N N . LYS A 1 842 ? -15.409 55.860 13.854 1.00 27.05 842 LYS A N 1
ATOM 6631 C CA . LYS A 1 842 ? -16.182 54.648 14.189 1.00 27.05 842 LYS A CA 1
ATOM 6632 C C . LYS A 1 842 ? -17.031 54.227 12.984 1.00 27.05 842 LYS A C 1
ATOM 6634 O O . LYS A 1 842 ? -17.538 55.095 12.281 1.00 27.05 842 LYS A O 1
ATOM 6639 N N . GLY A 1 843 ? -17.285 52.929 12.815 1.00 23.84 843 GLY A N 1
ATOM 6640 C CA . GLY A 1 843 ? -18.245 52.419 11.829 1.00 23.84 843 GLY A CA 1
ATOM 6641 C C . GLY A 1 843 ? -18.647 50.972 12.115 1.00 23.84 843 GLY A C 1
ATOM 6642 O O . GLY A 1 843 ? -17.805 50.082 12.077 1.00 23.84 843 GLY A O 1
ATOM 6643 N N . ALA A 1 844 ? -19.924 50.748 12.428 1.00 25.12 844 ALA A N 1
ATOM 6644 C CA . ALA A 1 844 ? -20.525 49.426 12.635 1.00 25.12 844 ALA A CA 1
ATOM 6645 C C . ALA A 1 844 ? -21.304 48.990 11.365 1.00 25.12 844 ALA A C 1
ATOM 6647 O O . ALA A 1 844 ? -21.539 49.831 10.494 1.00 25.12 844 ALA A O 1
ATOM 6648 N N . PRO A 1 845 ? -21.671 47.704 11.200 1.00 33.78 845 PRO A N 1
ATOM 6649 C CA . PRO A 1 845 ? -22.113 47.177 9.908 1.00 33.78 845 PRO A CA 1
ATOM 6650 C C . PRO A 1 845 ? -23.595 47.445 9.605 1.00 33.78 845 PRO A C 1
ATOM 6652 O O . PRO A 1 845 ? -24.405 47.659 10.505 1.00 33.78 845 PRO A O 1
ATOM 6655 N N . MET A 1 846 ? -23.966 47.293 8.331 1.00 23.09 846 MET A N 1
ATOM 6656 C CA . MET A 1 846 ? -25.343 47.014 7.920 1.00 23.09 846 MET A CA 1
ATOM 6657 C C . MET A 1 846 ? -25.420 45.691 7.160 1.00 23.09 846 MET A C 1
ATOM 6659 O O . MET A 1 846 ? -24.588 45.403 6.303 1.00 23.09 846 MET A O 1
ATOM 6663 N N . ALA A 1 847 ? -26.461 44.919 7.458 1.00 23.55 847 ALA A N 1
ATOM 6664 C CA . ALA A 1 847 ? -26.901 43.781 6.664 1.00 23.55 847 ALA A CA 1
ATOM 6665 C C . ALA A 1 847 ? -28.223 44.129 5.966 1.00 23.55 847 ALA A C 1
ATOM 6667 O O . ALA A 1 847 ? -29.020 44.904 6.495 1.00 23.55 847 ALA A O 1
ATOM 6668 N N . VAL A 1 848 ? -28.484 43.503 4.819 1.00 23.09 848 VAL A N 1
ATOM 6669 C CA . VAL A 1 848 ? -29.818 43.427 4.208 1.00 23.09 848 VAL A CA 1
ATOM 6670 C C . VAL A 1 848 ? -30.059 41.966 3.839 1.00 23.09 848 VAL A C 1
ATOM 6672 O O . VAL A 1 848 ? -29.187 41.322 3.260 1.00 23.09 848 VAL A O 1
ATOM 6675 N N . ALA A 1 849 ? -31.214 41.427 4.226 1.00 22.45 849 ALA A N 1
ATOM 6676 C CA . ALA A 1 849 ? -31.571 40.028 4.002 1.00 22.45 849 ALA A CA 1
ATOM 6677 C C . ALA A 1 849 ? -32.389 39.851 2.713 1.00 22.45 849 ALA A C 1
ATOM 6679 O O . ALA A 1 849 ? -33.160 40.732 2.336 1.00 22.45 849 ALA A O 1
ATOM 6680 N N . GLY A 1 850 ? -32.272 38.682 2.076 1.00 20.64 850 GLY A N 1
ATOM 6681 C CA . GLY A 1 850 ? -33.058 38.330 0.895 1.00 20.64 850 GLY A CA 1
ATOM 6682 C C . GLY A 1 850 ? -33.014 36.834 0.584 1.00 20.64 850 GLY A C 1
ATOM 6683 O O . GLY A 1 850 ? -32.022 36.340 0.063 1.00 20.64 850 GLY A O 1
ATOM 6684 N N . SER A 1 851 ? -34.116 36.139 0.869 1.00 22.27 851 SER A N 1
ATOM 6685 C CA . SER A 1 851 ? -34.402 34.754 0.459 1.00 22.27 851 SER A CA 1
ATOM 6686 C C . SER A 1 851 ? -35.866 34.701 0.017 1.00 22.27 851 SER A C 1
ATOM 6688 O O . SER A 1 851 ? -36.697 35.340 0.670 1.00 22.27 851 SER A O 1
ATOM 6690 N N . PRO A 1 852 ? -36.226 33.945 -1.041 1.00 29.75 852 PRO A N 1
ATOM 6691 C CA . PRO A 1 852 ? -36.724 32.590 -0.761 1.00 29.75 852 PRO A CA 1
ATOM 6692 C C . PRO A 1 852 ? -36.506 31.513 -1.859 1.00 29.75 852 PRO A C 1
ATOM 6694 O O . PRO A 1 852 ? -36.285 31.805 -3.025 1.00 29.75 852 PRO A O 1
ATOM 6697 N N . ARG A 1 853 ? -36.761 30.254 -1.455 1.00 21.58 853 ARG A N 1
ATOM 6698 C CA . ARG A 1 853 ? -37.177 29.076 -2.265 1.00 21.58 853 ARG A CA 1
ATOM 6699 C C . ARG A 1 853 ? -36.191 28.387 -3.239 1.00 21.58 853 ARG A C 1
ATOM 6701 O O . ARG A 1 853 ? -36.213 28.594 -4.443 1.00 21.58 853 ARG A O 1
ATOM 6708 N N . ARG A 1 854 ? -35.532 27.355 -2.693 1.00 25.16 854 ARG A N 1
ATOM 6709 C CA . ARG A 1 854 ? -35.650 25.921 -3.077 1.00 25.16 854 ARG A CA 1
ATOM 6710 C C . ARG A 1 854 ? -36.228 25.598 -4.474 1.00 25.16 854 ARG A C 1
ATOM 6712 O O . ARG A 1 854 ? -37.445 25.613 -4.649 1.00 25.16 854 ARG A O 1
ATOM 6719 N N . VAL A 1 855 ? -35.368 25.048 -5.333 1.00 24.08 855 VAL A N 1
ATOM 6720 C CA . VAL A 1 855 ? -35.657 23.922 -6.251 1.00 24.08 855 VAL A CA 1
ATOM 6721 C C . VAL A 1 855 ? -34.590 22.838 -5.982 1.00 24.08 855 VAL A C 1
ATOM 6723 O O . VAL A 1 855 ? -33.588 23.133 -5.334 1.00 24.08 855 VAL A O 1
ATOM 6726 N N . GLN A 1 856 ? -34.818 21.574 -6.359 1.00 27.16 856 GLN A N 1
ATOM 6727 C CA . GLN A 1 856 ? -33.951 20.439 -6.000 1.00 27.16 856 GLN A CA 1
ATOM 6728 C C . GLN A 1 856 ? -33.321 19.756 -7.224 1.00 27.16 856 GLN A C 1
ATOM 6730 O O . GLN A 1 856 ? -34.055 19.357 -8.118 1.00 27.16 856 GLN A O 1
ATOM 6735 N N . GLY A 1 857 ? -32.008 19.498 -7.148 1.00 29.14 857 GLY A N 1
ATOM 6736 C CA . GLY A 1 857 ? -31.330 18.334 -7.740 1.00 29.14 857 GLY A CA 1
ATOM 6737 C C . GLY A 1 857 ? -31.000 18.359 -9.238 1.00 29.14 857 GLY A C 1
ATOM 6738 O O . GLY A 1 857 ? -31.900 18.233 -10.055 1.00 29.14 857 GLY A O 1
ATOM 6739 N N . MET A 1 858 ? -29.695 18.380 -9.560 1.00 26.14 858 MET A N 1
ATOM 6740 C CA . MET A 1 858 ? -29.049 17.572 -10.629 1.00 26.14 858 MET A CA 1
ATOM 6741 C C . MET A 1 858 ? -27.515 17.772 -10.727 1.00 26.14 858 MET A C 1
ATOM 6743 O O . MET A 1 858 ? -26.838 16.952 -11.333 1.00 26.14 858 MET A O 1
ATOM 6747 N N . GLU A 1 859 ? -26.951 18.784 -10.059 1.00 26.34 859 GLU A N 1
ATOM 6748 C CA . GLU A 1 859 ? -25.578 19.316 -10.246 1.00 26.34 859 GLU A CA 1
ATOM 6749 C C . GLU A 1 859 ? -24.387 18.332 -10.119 1.00 26.34 859 GLU A C 1
ATOM 6751 O O . GLU A 1 859 ? -23.265 18.679 -10.490 1.00 26.34 859 GLU A O 1
ATOM 6756 N N . ALA A 1 860 ? -24.586 17.110 -9.614 1.00 29.02 860 ALA A N 1
ATOM 6757 C CA . ALA A 1 860 ? -23.509 16.135 -9.417 1.00 29.02 860 ALA A CA 1
ATOM 6758 C C . ALA A 1 860 ? -22.953 15.539 -10.727 1.00 29.02 860 ALA A C 1
ATOM 6760 O O . ALA A 1 860 ? -21.774 15.187 -10.776 1.00 29.02 860 ALA A O 1
ATOM 6761 N N . SER A 1 861 ? -23.766 15.425 -11.786 1.00 29.53 861 SER A N 1
ATOM 6762 C CA . SER A 1 861 ? -23.294 14.980 -13.109 1.00 29.53 861 SER A CA 1
ATOM 6763 C C . SER A 1 861 ? -22.495 16.062 -13.824 1.00 29.53 861 SER A C 1
ATOM 6765 O O . SER A 1 861 ? -21.486 15.780 -14.471 1.00 29.53 861 SER A O 1
ATOM 6767 N N . ASP A 1 862 ? -22.934 17.309 -13.691 1.00 28.22 862 ASP A N 1
ATOM 6768 C CA . ASP A 1 862 ? -22.514 18.381 -14.587 1.00 28.22 862 ASP A CA 1
ATOM 6769 C C . ASP A 1 862 ? -21.128 18.895 -14.190 1.00 28.22 862 ASP A C 1
ATOM 6771 O O . ASP A 1 862 ? -20.256 19.011 -15.048 1.00 28.22 862 ASP A O 1
ATOM 6775 N N . GLN A 1 863 ? -20.838 18.993 -12.886 1.00 32.25 863 GLN A N 1
ATOM 6776 C CA . GLN A 1 863 ? -19.475 19.231 -12.384 1.00 32.25 863 GLN A CA 1
ATOM 6777 C C . GLN A 1 863 ? -18.478 18.151 -12.850 1.00 32.25 863 GLN A C 1
ATOM 6779 O O . GLN A 1 863 ? -17.291 18.430 -13.055 1.00 32.25 863 GLN A O 1
ATOM 6784 N N . GLN A 1 864 ? -18.938 16.911 -13.056 1.00 31.36 864 GLN A N 1
ATOM 6785 C CA . GLN A 1 864 ? -18.106 15.813 -13.554 1.00 31.36 864 GLN A CA 1
ATOM 6786 C C . GLN A 1 864 ? -17.946 15.840 -15.087 1.00 31.36 864 GLN A C 1
ATOM 6788 O O . GLN A 1 864 ? -16.949 15.341 -15.608 1.00 31.36 864 GLN A O 1
ATOM 6793 N N . LEU A 1 865 ? -18.868 16.463 -15.823 1.00 32.09 865 LEU A N 1
ATOM 6794 C CA . LEU A 1 865 ? -18.740 16.711 -17.262 1.00 32.09 865 LEU A CA 1
ATOM 6795 C C . LEU A 1 865 ? -17.875 17.949 -17.548 1.00 32.09 865 LEU A C 1
ATOM 6797 O O . LEU A 1 865 ? -16.967 17.871 -18.372 1.00 32.09 865 LEU A O 1
ATOM 6801 N N . GLU A 1 866 ? -18.062 19.051 -16.819 1.00 30.94 866 GLU A N 1
ATOM 6802 C CA . GLU A 1 866 ? -17.279 20.290 -16.957 1.00 30.94 866 GLU A CA 1
ATOM 6803 C C . GLU A 1 866 ? -15.799 20.108 -16.576 1.00 30.94 866 GLU A C 1
ATOM 6805 O O . GLU A 1 866 ? -14.902 20.627 -17.252 1.00 30.94 866 GLU A O 1
ATOM 6810 N N . SER A 1 867 ? -15.507 19.315 -15.539 1.00 36.28 867 SER A N 1
ATOM 6811 C CA . SER A 1 867 ? -14.124 18.968 -15.167 1.00 36.28 867 SER A CA 1
ATOM 6812 C C . SER A 1 867 ? -13.438 18.048 -16.189 1.00 36.28 867 SER A C 1
ATOM 6814 O O . SER A 1 867 ? -12.227 18.147 -16.395 1.00 36.28 867 SER A O 1
ATOM 6816 N N . ASN A 1 868 ? -14.192 17.202 -16.901 1.00 39.09 868 ASN A N 1
ATOM 6817 C CA . ASN A 1 868 ? -13.665 16.429 -18.029 1.00 39.09 868 ASN A CA 1
ATOM 6818 C C . ASN A 1 868 ? -13.482 17.296 -19.290 1.00 39.09 868 ASN A C 1
ATOM 6820 O O . ASN A 1 868 ? -12.455 17.178 -19.959 1.00 39.09 868 ASN A O 1
ATOM 6824 N N . ALA A 1 869 ? -14.418 18.205 -19.576 1.00 40.19 869 ALA A N 1
ATOM 6825 C CA . ALA A 1 869 ? -14.343 19.144 -20.695 1.00 40.19 869 ALA A CA 1
ATOM 6826 C C . ALA A 1 869 ? -13.093 20.034 -20.608 1.00 40.19 869 ALA A C 1
ATOM 6828 O O . ALA A 1 869 ? -12.249 20.038 -21.506 1.00 40.19 869 ALA A O 1
ATOM 6829 N N . SER A 1 870 ? -12.928 20.714 -19.470 1.00 51.28 870 SER A N 1
ATOM 6830 C CA . SER A 1 870 ? -11.759 21.554 -19.188 1.00 51.28 870 SER A CA 1
ATOM 6831 C C . SER A 1 870 ? -10.443 20.764 -19.209 1.00 51.28 870 SER A C 1
ATOM 6833 O O . SER A 1 870 ? -9.425 21.294 -19.651 1.00 51.28 870 SER A O 1
ATOM 6835 N N . SER A 1 871 ? -10.454 19.480 -18.832 1.00 56.25 871 SER A N 1
ATOM 6836 C CA . SER A 1 871 ? -9.288 18.594 -18.956 1.00 56.25 871 SER A CA 1
ATOM 6837 C C . SER A 1 871 ? -8.899 18.301 -20.413 1.00 56.25 871 SER A C 1
ATOM 6839 O O . SER A 1 871 ? -7.707 18.271 -20.731 1.00 56.25 871 SER A O 1
ATOM 6841 N N . ILE A 1 872 ? -9.860 18.101 -21.322 1.00 67.31 872 ILE A N 1
ATOM 6842 C CA . ILE A 1 872 ? -9.579 17.810 -22.741 1.00 67.31 872 ILE A CA 1
ATOM 6843 C C . ILE A 1 872 ? -9.086 19.069 -23.468 1.00 67.31 872 ILE A C 1
ATOM 6845 O O . ILE A 1 872 ? -8.080 19.013 -24.178 1.00 67.31 872 ILE A O 1
ATOM 6849 N N . ASP A 1 873 ? -9.715 20.222 -23.240 1.00 68.12 873 ASP A N 1
ATOM 6850 C CA . ASP A 1 873 ? -9.271 21.483 -23.848 1.00 68.12 873 ASP A CA 1
ATOM 6851 C C . ASP A 1 873 ? -7.906 21.953 -23.296 1.00 68.12 873 ASP A C 1
ATOM 6853 O O . ASP A 1 873 ? -7.087 22.508 -24.038 1.00 68.12 873 ASP A O 1
ATOM 6857 N N . LEU A 1 874 ? -7.575 21.616 -22.041 1.00 58.22 874 LEU A N 1
ATOM 6858 C CA . LEU A 1 874 ? -6.224 21.769 -21.484 1.00 58.22 874 LEU A CA 1
ATOM 6859 C C . LEU A 1 874 ? -5.198 20.834 -22.156 1.00 58.22 874 LEU A C 1
ATOM 6861 O O . LEU A 1 874 ? -4.067 21.256 -22.409 1.00 58.22 874 LEU A O 1
ATOM 6865 N N . GLN A 1 875 ? -5.566 19.593 -22.498 1.00 61.12 875 GLN A N 1
ATOM 6866 C CA . GLN A 1 875 ? -4.696 18.664 -23.241 1.00 61.12 875 GLN A CA 1
ATOM 6867 C C . GLN A 1 875 ? -4.416 19.166 -24.670 1.00 61.12 875 GLN A C 1
ATOM 6869 O O . GLN A 1 875 ? -3.270 19.126 -25.119 1.00 61.12 875 GLN A O 1
ATOM 6874 N N . ILE A 1 876 ? -5.421 19.708 -25.367 1.00 73.75 876 ILE A N 1
ATOM 6875 C CA . ILE A 1 876 ? -5.266 20.311 -26.706 1.00 73.75 876 ILE A CA 1
ATOM 6876 C C . ILE A 1 876 ? -4.412 21.589 -26.646 1.00 73.75 876 ILE A C 1
ATOM 6878 O O . ILE A 1 876 ? -3.524 21.792 -27.481 1.00 73.75 876 ILE A O 1
ATOM 6882 N N . SER A 1 877 ? -4.613 22.422 -25.622 1.00 63.50 877 SER A N 1
ATOM 6883 C CA . SER A 1 877 ? -3.775 23.602 -25.364 1.00 63.50 877 SER A CA 1
ATOM 6884 C C . SER A 1 877 ? -2.318 23.210 -25.084 1.00 63.50 877 SER A C 1
ATOM 6886 O O . SER A 1 877 ? -1.392 23.817 -25.623 1.00 63.50 877 SER A O 1
ATOM 6888 N N . SER A 1 878 ? -2.106 22.134 -24.321 1.00 59.03 878 SER A N 1
ATOM 6889 C CA . SER A 1 878 ? -0.776 21.578 -24.043 1.00 59.03 878 SER A CA 1
ATOM 6890 C C . SER A 1 878 ? -0.105 21.059 -25.318 1.00 59.03 878 SER A C 1
ATOM 6892 O O . SER A 1 878 ? 1.034 21.422 -25.591 1.00 59.03 878 SER A O 1
ATOM 6894 N N . LEU A 1 879 ? -0.812 20.289 -26.156 1.00 68.69 879 LEU A N 1
ATOM 6895 C CA . LEU A 1 879 ? -0.314 19.837 -27.466 1.00 68.69 879 LEU A CA 1
ATOM 6896 C C . LEU A 1 879 ? 0.081 21.007 -28.382 1.00 68.69 879 LEU A C 1
ATOM 6898 O O . LEU A 1 879 ? 1.094 20.927 -29.075 1.00 68.69 879 LEU A O 1
ATOM 6902 N N . SER A 1 880 ? -0.670 22.109 -28.342 1.00 68.00 880 SER A N 1
ATOM 6903 C CA . SER A 1 880 ? -0.369 23.330 -29.106 1.00 68.00 880 SER A CA 1
ATOM 6904 C C . SER A 1 880 ? 0.937 23.995 -28.653 1.00 68.00 880 SER A C 1
ATOM 6906 O O . SER A 1 880 ? 1.721 24.456 -29.481 1.00 68.00 880 SER A O 1
ATOM 6908 N N . ALA A 1 881 ? 1.208 23.997 -27.346 1.00 55.97 881 ALA A N 1
ATOM 6909 C CA . ALA A 1 881 ? 2.455 24.509 -26.784 1.00 55.97 881 ALA A CA 1
ATOM 6910 C C . ALA A 1 881 ? 3.652 23.581 -27.043 1.00 55.97 881 ALA A C 1
ATOM 6912 O O . ALA A 1 881 ? 4.732 24.057 -27.382 1.00 55.97 881 ALA A O 1
ATOM 6913 N N . LEU A 1 882 ? 3.455 22.261 -26.943 1.00 53.44 882 LEU A N 1
ATOM 6914 C CA . LEU A 1 882 ? 4.469 21.252 -27.270 1.00 53.44 882 LEU A CA 1
ATOM 6915 C C . LEU A 1 882 ? 4.907 21.365 -28.742 1.00 53.44 882 LEU A C 1
ATOM 6917 O O . LEU A 1 882 ? 6.104 21.338 -29.027 1.00 53.44 882 LEU A O 1
ATOM 6921 N N . ALA A 1 883 ? 3.958 21.587 -29.659 1.00 63.22 883 ALA A N 1
ATOM 6922 C CA . ALA A 1 883 ? 4.248 21.877 -31.061 1.00 63.22 883 ALA A CA 1
ATOM 6923 C C . ALA A 1 883 ? 5.134 23.129 -31.209 1.00 63.22 883 ALA A C 1
ATOM 6925 O O . ALA A 1 883 ? 6.237 23.027 -31.753 1.00 63.22 883 ALA A O 1
ATOM 6926 N N . MET A 1 884 ? 4.716 24.265 -30.629 1.00 61.69 884 MET A N 1
ATOM 6927 C CA . MET A 1 884 ? 5.486 25.519 -30.646 1.00 61.69 884 MET A CA 1
ATOM 6928 C C . MET A 1 884 ? 6.906 25.367 -30.083 1.00 61.69 884 MET A C 1
ATOM 6930 O O . MET A 1 884 ? 7.849 25.882 -30.680 1.00 61.69 884 MET A O 1
ATOM 6934 N N . LEU A 1 885 ? 7.075 24.652 -28.966 1.00 48.44 885 LEU A N 1
ATOM 6935 C CA . LEU A 1 885 ? 8.387 24.390 -28.359 1.00 48.44 885 LEU A CA 1
ATOM 6936 C C . LEU A 1 885 ? 9.275 23.508 -29.249 1.00 48.44 885 LEU A C 1
ATOM 6938 O O . LEU A 1 885 ? 10.481 23.717 -29.295 1.00 48.44 885 LEU A O 1
ATOM 6942 N N . SER A 1 886 ? 8.685 22.576 -30.005 1.00 48.47 886 SER A N 1
ATOM 6943 C CA . SER A 1 886 ? 9.396 21.752 -30.996 1.00 48.47 886 SER A CA 1
ATOM 6944 C C . SER A 1 886 ? 9.683 22.460 -32.333 1.00 48.47 886 SER A C 1
ATOM 6946 O O . SER A 1 886 ? 10.188 21.830 -33.261 1.00 48.47 886 SER A O 1
ATOM 6948 N N . GLY A 1 887 ? 9.330 23.746 -32.467 1.00 59.03 887 GLY A N 1
ATOM 6949 C CA . GLY A 1 887 ? 9.489 24.514 -33.708 1.00 59.03 887 GLY A CA 1
ATOM 6950 C C . GLY A 1 887 ? 8.525 24.117 -34.834 1.00 59.03 887 GLY A C 1
ATOM 6951 O O . GLY A 1 887 ? 8.774 24.453 -35.990 1.00 59.03 887 GLY A O 1
ATOM 6952 N N . LYS A 1 888 ? 7.436 23.402 -34.520 1.00 69.00 888 LYS A N 1
ATOM 6953 C CA . LYS A 1 888 ? 6.446 22.894 -35.485 1.00 69.00 888 LYS A CA 1
ATOM 6954 C C . LYS A 1 888 ? 5.073 23.520 -35.254 1.00 69.00 888 LYS A C 1
ATOM 6956 O O . LYS A 1 888 ? 4.739 23.942 -34.148 1.00 69.00 888 LYS A O 1
ATOM 6961 N N . ASP A 1 889 ? 4.239 23.542 -36.288 1.00 79.44 889 ASP A N 1
ATOM 6962 C CA . ASP A 1 889 ? 2.808 23.780 -36.106 1.00 79.44 889 ASP A CA 1
ATOM 6963 C C . ASP A 1 889 ? 2.111 22.533 -35.523 1.00 79.44 889 ASP A C 1
ATOM 6965 O O . ASP A 1 889 ? 2.643 21.419 -35.557 1.00 79.44 889 ASP A O 1
ATOM 6969 N N . LEU A 1 890 ? 0.899 22.713 -34.990 1.00 79.81 890 LEU A N 1
ATOM 6970 C CA . LEU A 1 890 ? 0.158 21.636 -34.332 1.00 79.81 890 LEU A CA 1
ATOM 6971 C C . LEU A 1 890 ? -0.156 20.458 -35.271 1.00 79.81 890 LEU A C 1
ATOM 6973 O O . LEU A 1 890 ? -0.146 19.322 -34.805 1.00 79.81 890 LEU A O 1
ATOM 6977 N N . TRP A 1 891 ? -0.411 20.681 -36.566 1.00 86.06 891 TRP A N 1
ATOM 6978 C CA . TRP A 1 891 ? -0.702 19.596 -37.510 1.00 86.06 891 TRP A CA 1
ATOM 6979 C C . TRP A 1 891 ? 0.552 18.758 -37.780 1.00 86.06 891 TRP A C 1
ATOM 6981 O O . TRP A 1 891 ? 0.525 17.545 -37.566 1.00 86.06 891 TRP A O 1
ATOM 6991 N N . SER A 1 892 ? 1.671 19.397 -38.134 1.00 80.31 892 SER A N 1
ATOM 6992 C CA . SER A 1 892 ? 2.962 18.713 -38.334 1.00 80.31 892 SER A CA 1
ATOM 6993 C C . SER A 1 892 ? 3.472 18.006 -37.069 1.00 80.31 892 SER A C 1
ATOM 6995 O O . SER A 1 892 ? 4.198 17.015 -37.152 1.00 80.31 892 SER A O 1
ATOM 6997 N N . PHE A 1 893 ? 3.096 18.491 -35.881 1.00 77.06 893 PHE A N 1
ATOM 6998 C CA . PHE A 1 893 ? 3.415 17.839 -34.611 1.00 77.06 893 PHE A CA 1
ATOM 6999 C C . PHE A 1 893 ? 2.583 16.566 -34.387 1.00 77.06 893 PHE A C 1
ATOM 7001 O O . PHE A 1 893 ? 3.152 15.491 -34.176 1.00 77.06 893 PHE A O 1
ATOM 7008 N N . VAL A 1 894 ? 1.247 16.637 -34.478 1.00 80.19 894 VAL A N 1
ATOM 7009 C CA . VAL A 1 894 ? 0.374 15.487 -34.155 1.00 80.19 894 VAL A CA 1
ATOM 7010 C C . VAL A 1 894 ? 0.449 14.343 -35.168 1.00 80.19 894 VAL A C 1
ATOM 7012 O O . VAL A 1 894 ? 0.122 13.215 -34.810 1.00 80.19 894 VAL A O 1
ATOM 7015 N N . GLN A 1 895 ? 0.936 14.577 -36.393 1.00 81.12 895 GLN A N 1
ATOM 7016 C CA . GLN A 1 895 ? 1.262 13.499 -37.341 1.00 81.12 895 GLN A CA 1
ATOM 7017 C C . GLN A 1 895 ? 2.270 12.494 -36.776 1.00 81.12 895 GLN A C 1
ATOM 7019 O O . GLN A 1 895 ? 2.206 11.310 -37.090 1.00 81.12 895 GLN A O 1
ATOM 7024 N N . THR A 1 896 ? 3.181 12.940 -35.906 1.00 71.19 896 THR A N 1
ATOM 7025 C CA . THR A 1 896 ? 4.129 12.047 -35.217 1.00 71.19 896 THR A CA 1
ATOM 7026 C C . THR A 1 896 ? 3.473 11.236 -34.089 1.00 71.19 896 THR A C 1
ATOM 7028 O O . THR A 1 896 ? 4.121 10.387 -33.482 1.00 71.19 896 THR A O 1
ATOM 7031 N N . MET A 1 897 ? 2.182 11.470 -33.811 1.00 72.25 897 MET A N 1
ATOM 7032 C CA . MET A 1 897 ? 1.426 10.884 -32.702 1.00 72.25 897 MET A CA 1
ATOM 7033 C C . MET A 1 897 ? 0.026 10.356 -33.118 1.00 72.25 897 MET A C 1
ATOM 7035 O O . MET A 1 897 ? -0.986 10.827 -32.584 1.00 72.25 897 MET A O 1
ATOM 7039 N N . PRO A 1 898 ? -0.078 9.342 -34.010 1.00 74.88 898 PRO A N 1
ATOM 7040 C CA . PRO A 1 898 ? -1.356 8.745 -34.445 1.00 74.88 898 PRO A CA 1
ATOM 7041 C C . PRO A 1 898 ? -2.313 8.341 -33.309 1.00 74.88 898 PRO A C 1
ATOM 7043 O O . PRO A 1 898 ? -3.536 8.383 -33.455 1.00 74.88 898 PRO A O 1
ATOM 7046 N N . GLN A 1 899 ? -1.774 7.979 -32.141 1.00 69.56 899 GLN A N 1
ATOM 7047 C CA . GLN A 1 899 ? -2.538 7.609 -30.948 1.00 69.56 899 GLN A CA 1
ATOM 7048 C C . GLN A 1 899 ? -3.498 8.709 -30.459 1.00 69.56 899 GLN A C 1
ATOM 7050 O O . GLN A 1 899 ? -4.528 8.391 -29.867 1.00 69.56 899 GLN A O 1
ATOM 7055 N N . LEU A 1 900 ? -3.228 9.988 -30.754 1.00 79.81 900 LEU A N 1
ATOM 7056 C CA . LEU A 1 900 ? -4.111 11.110 -30.398 1.00 79.81 900 LEU A CA 1
ATOM 7057 C C . LEU A 1 900 ? -5.460 11.074 -31.143 1.00 79.81 900 LEU A C 1
ATOM 7059 O O . LEU A 1 900 ? -6.424 11.691 -30.687 1.00 79.81 900 LEU A O 1
ATOM 7063 N N . PHE A 1 901 ? -5.527 10.312 -32.239 1.00 84.38 901 PHE A N 1
ATOM 7064 C CA . PHE A 1 901 ? -6.707 10.077 -33.074 1.00 84.38 901 PHE A CA 1
ATOM 7065 C C . PHE A 1 901 ? -7.292 8.662 -32.910 1.00 84.38 901 PHE A C 1
ATOM 7067 O O . PHE A 1 901 ? -8.257 8.310 -33.578 1.00 84.38 901 PHE A O 1
ATOM 7074 N N . SER A 1 902 ? -6.751 7.830 -32.015 1.00 80.31 902 SER A N 1
ATOM 7075 C CA . SER A 1 902 ? -7.348 6.528 -31.661 1.00 80.31 902 SER A CA 1
ATOM 7076 C C . SER A 1 902 ? -8.551 6.698 -30.721 1.00 80.31 902 SER A C 1
ATOM 7078 O O . SER A 1 902 ? -8.769 7.790 -30.205 1.00 80.31 902 SER A O 1
ATOM 7080 N N . ARG A 1 903 ? -9.331 5.639 -30.461 1.00 74.81 903 ARG A N 1
ATOM 7081 C CA . ARG A 1 903 ? -10.562 5.649 -29.635 1.00 74.81 903 ARG A CA 1
ATOM 7082 C C . ARG A 1 903 ? -10.420 6.389 -28.301 1.00 74.81 903 ARG A C 1
ATOM 7084 O O . ARG A 1 903 ? -11.289 7.172 -27.939 1.00 74.81 903 ARG A O 1
ATOM 7091 N N . GLU A 1 904 ? -9.301 6.176 -27.612 1.00 70.06 904 GLU A N 1
ATOM 7092 C CA . GLU A 1 904 ? -8.994 6.808 -26.323 1.00 70.06 904 GLU A CA 1
ATOM 7093 C C . GLU A 1 904 ? -8.182 8.112 -26.434 1.00 70.06 904 GLU A C 1
ATOM 7095 O O . GLU A 1 904 ? -7.864 8.723 -25.411 1.00 70.06 904 GLU A O 1
ATOM 7100 N N . GLY A 1 905 ? -7.847 8.533 -27.654 1.00 72.75 905 GLY A N 1
ATOM 7101 C CA . GLY A 1 905 ? -7.053 9.717 -27.962 1.00 72.75 905 GLY A CA 1
ATOM 7102 C C . GLY A 1 905 ? -7.813 11.031 -27.772 1.00 72.75 905 GLY A C 1
ATOM 7103 O O . GLY A 1 905 ? -9.042 11.088 -27.858 1.00 72.75 905 GLY A O 1
ATOM 7104 N N . VAL A 1 906 ? -7.056 12.101 -27.518 1.00 79.81 906 VAL A N 1
ATOM 7105 C CA . VAL A 1 906 ? -7.571 13.429 -27.139 1.00 79.81 906 VAL A CA 1
ATOM 7106 C C . VAL A 1 906 ? -8.552 13.986 -28.176 1.00 79.81 906 VAL A C 1
ATOM 7108 O O . VAL A 1 906 ? -9.622 14.467 -27.809 1.00 79.81 906 VAL A O 1
ATOM 7111 N N . PHE A 1 907 ? -8.240 13.876 -29.471 1.00 84.44 907 PHE A N 1
ATOM 7112 C CA . PHE A 1 907 ? -9.088 14.432 -30.529 1.00 84.44 907 PHE A CA 1
ATOM 7113 C C . PHE A 1 907 ? -10.360 13.610 -30.751 1.00 84.44 907 PHE A C 1
ATOM 7115 O O . PHE A 1 907 ? -11.426 14.182 -30.963 1.00 84.44 907 PHE A O 1
ATOM 7122 N N . THR A 1 908 ? -10.288 12.285 -30.618 1.00 81.75 908 THR A N 1
ATOM 7123 C CA . THR A 1 908 ? -11.465 11.402 -30.691 1.00 81.75 908 THR A CA 1
ATOM 7124 C C . THR A 1 908 ? -12.414 11.646 -29.525 1.00 81.75 908 THR A C 1
ATOM 7126 O O . THR A 1 908 ? -13.624 11.728 -29.725 1.00 81.75 908 THR A O 1
ATOM 7129 N N . LYS A 1 909 ? -11.872 11.850 -28.317 1.00 81.00 909 LYS A N 1
ATOM 7130 C CA . LYS A 1 909 ? -12.648 12.255 -27.137 1.00 81.00 909 LYS A CA 1
ATOM 7131 C C . LYS A 1 909 ? -13.280 13.633 -27.317 1.00 81.00 909 LYS A C 1
ATOM 7133 O O . LYS A 1 909 ? -14.463 13.776 -27.027 1.00 81.00 909 LYS A O 1
ATOM 7138 N N . LYS A 1 910 ? -12.554 14.604 -27.885 1.00 82.81 910 LYS A N 1
ATOM 7139 C CA . LYS A 1 910 ? -13.101 15.932 -28.206 1.00 82.81 910 LYS A CA 1
ATOM 7140 C C . LYS A 1 910 ? -14.243 15.866 -29.229 1.00 82.81 910 LYS A C 1
ATOM 7142 O O . LYS A 1 910 ? -15.282 16.466 -28.994 1.00 82.81 910 LYS A O 1
ATOM 7147 N N . VAL A 1 911 ? -14.118 15.073 -30.301 1.00 83.12 911 VAL A N 1
ATOM 7148 C CA . VAL A 1 911 ? -15.233 14.813 -31.242 1.00 83.12 911 VAL A CA 1
ATOM 7149 C C . VAL A 1 911 ? -16.408 14.124 -30.539 1.00 83.12 911 VAL A C 1
ATOM 7151 O O . VAL A 1 911 ? -17.558 14.496 -30.764 1.00 83.12 911 VAL A O 1
ATOM 7154 N N . GLY A 1 912 ? -16.145 13.147 -29.667 1.00 81.75 912 GLY A N 1
ATOM 7155 C CA . GLY A 1 912 ? -17.184 12.450 -28.905 1.00 81.75 912 GLY A CA 1
ATOM 7156 C C . GLY A 1 912 ? -17.961 13.342 -27.946 1.00 81.75 912 GLY A C 1
ATOM 7157 O O . GLY A 1 912 ? -19.172 13.180 -27.837 1.00 81.75 912 GLY A O 1
ATOM 7158 N N . GLN A 1 913 ? -17.279 14.295 -27.314 1.00 81.00 913 GLN A N 1
ATOM 7159 C CA . GLN A 1 913 ? -17.868 15.283 -26.419 1.00 81.00 913 GLN A CA 1
ATOM 7160 C C . GLN A 1 913 ? -18.633 16.374 -27.186 1.00 81.00 913 GLN A C 1
ATOM 7162 O O . GLN A 1 913 ? -19.804 16.606 -26.906 1.00 81.00 913 GLN A O 1
ATOM 7167 N N . ASP A 1 914 ? -17.982 17.039 -28.144 1.00 77.88 914 ASP A N 1
ATOM 7168 C CA . ASP A 1 914 ? -18.524 18.237 -28.798 1.00 77.88 914 ASP A CA 1
ATOM 7169 C C . ASP A 1 914 ? -19.577 17.909 -29.872 1.00 77.88 914 ASP A C 1
ATOM 7171 O O . ASP A 1 914 ? -20.468 18.714 -30.137 1.00 77.88 914 ASP A O 1
ATOM 7175 N N . LEU A 1 915 ? -19.451 16.755 -30.542 1.00 78.06 915 LEU A N 1
ATOM 7176 C CA . LEU A 1 915 ? -20.205 16.426 -31.761 1.00 78.06 915 LEU A CA 1
ATOM 7177 C C . LEU A 1 915 ? -20.890 15.051 -31.722 1.00 78.06 915 LEU A C 1
ATOM 7179 O O . LEU A 1 915 ? -21.723 14.775 -32.589 1.00 78.06 915 LEU A O 1
ATOM 7183 N N . GLY A 1 916 ? -20.553 14.185 -30.764 1.00 74.44 916 GLY A N 1
ATOM 7184 C CA . GLY A 1 916 ? -21.018 12.799 -30.684 1.00 74.44 916 GLY A CA 1
ATOM 7185 C C . GLY A 1 916 ? -20.344 11.872 -31.707 1.00 74.44 916 GLY A C 1
ATOM 7186 O O . GLY A 1 916 ? -20.413 12.097 -32.920 1.00 74.44 916 GLY A O 1
ATOM 7187 N N . LEU A 1 917 ? -19.727 10.793 -31.213 1.00 79.19 917 LEU A N 1
ATOM 7188 C CA . LEU A 1 917 ? -19.098 9.749 -32.031 1.00 79.19 917 LEU A CA 1
ATOM 7189 C C . LEU A 1 917 ? -20.158 8.847 -32.678 1.00 79.19 917 LEU A C 1
ATOM 7191 O O . LEU A 1 917 ? -20.933 8.191 -31.985 1.00 79.19 917 LEU A O 1
ATOM 7195 N N . ALA A 1 918 ? -20.139 8.774 -34.007 1.00 78.31 918 ALA A N 1
ATOM 7196 C CA . ALA A 1 918 ? -20.904 7.820 -34.803 1.00 78.31 918 ALA A CA 1
ATOM 7197 C C . ALA A 1 918 ? -20.047 7.358 -35.990 1.00 78.31 918 ALA A C 1
ATOM 7199 O O . ALA A 1 918 ? -19.275 8.150 -36.533 1.00 78.31 918 ALA A O 1
ATOM 7200 N N . ASP A 1 919 ? -20.167 6.087 -36.370 1.00 86.25 919 ASP A N 1
ATOM 7201 C CA . ASP A 1 919 ? -19.396 5.501 -37.473 1.00 86.25 919 ASP A CA 1
ATOM 7202 C C . ASP A 1 919 ? -19.755 6.164 -38.816 1.00 86.25 919 ASP A C 1
ATOM 7204 O O . ASP A 1 919 ? -20.911 6.529 -39.042 1.00 86.25 919 ASP A O 1
ATOM 7208 N N . GLY A 1 920 ? -18.768 6.393 -39.684 1.00 77.94 920 GLY A N 1
ATOM 7209 C CA . GLY A 1 920 ? -18.946 7.083 -40.971 1.00 77.94 920 GLY A CA 1
ATOM 7210 C C . GLY A 1 920 ? -19.268 8.587 -40.883 1.00 77.94 920 GLY A C 1
ATOM 7211 O O . GLY A 1 920 ? -19.285 9.282 -41.906 1.00 77.94 920 GLY A O 1
ATOM 7212 N N . LYS A 1 921 ? -19.515 9.133 -39.683 1.00 82.62 921 LYS A N 1
ATOM 7213 C CA . LYS A 1 921 ? -19.873 10.545 -39.496 1.00 82.62 921 LYS A CA 1
ATOM 7214 C C . LYS A 1 921 ? -18.658 11.443 -39.712 1.00 82.62 921 LYS A C 1
ATOM 7216 O O . LYS A 1 921 ? -17.604 11.243 -39.109 1.00 82.62 921 LYS A O 1
ATOM 7221 N N . HIS A 1 922 ? -18.844 12.470 -40.536 1.00 85.94 922 HIS A N 1
ATOM 7222 C CA . HIS A 1 922 ? -17.831 13.480 -40.813 1.00 85.94 922 HIS A CA 1
ATOM 7223 C C . HIS A 1 922 ? -17.890 14.634 -39.802 1.00 85.94 922 HIS A C 1
ATOM 7225 O O . HIS A 1 922 ? -18.969 15.056 -39.381 1.00 85.94 922 HIS A O 1
ATOM 7231 N N . CYS A 1 923 ? -16.725 15.156 -39.423 1.00 86.31 923 CYS A N 1
ATOM 7232 C CA . CYS A 1 923 ? -16.562 16.232 -38.448 1.00 86.31 923 CYS A CA 1
ATOM 7233 C C . CYS A 1 923 ? -15.339 17.106 -38.761 1.00 86.31 923 CYS A C 1
ATOM 7235 O O . CYS A 1 923 ? -14.333 16.625 -39.277 1.00 86.31 923 CYS A O 1
ATOM 7237 N N . THR A 1 924 ? -15.382 18.380 -38.381 1.00 85.38 924 THR A N 1
ATOM 7238 C CA . THR A 1 924 ? -14.231 19.299 -38.417 1.00 85.38 924 THR A CA 1
ATOM 7239 C C . THR A 1 924 ? -13.805 19.650 -36.996 1.00 85.38 924 THR A C 1
ATOM 7241 O O . THR A 1 924 ? -14.661 19.844 -36.134 1.00 85.38 924 THR A O 1
ATOM 7244 N N . LEU A 1 925 ? -12.500 19.775 -36.748 1.00 82.69 925 LEU A N 1
ATOM 7245 C CA . LEU A 1 925 ? -11.953 20.143 -35.437 1.00 82.69 925 LEU A CA 1
ATOM 7246 C C . LEU A 1 925 ? -11.437 21.592 -35.455 1.00 82.69 925 LEU A C 1
ATOM 7248 O O . LEU A 1 925 ? -10.628 21.907 -36.330 1.00 82.69 925 LEU A O 1
ATOM 7252 N N . PRO A 1 926 ? -11.805 22.458 -34.485 1.00 78.75 926 PRO A N 1
ATOM 7253 C CA . PRO A 1 926 ? -11.293 23.834 -34.406 1.00 78.75 926 PRO A CA 1
ATOM 7254 C C . PRO A 1 926 ? -9.759 23.936 -34.358 1.00 78.75 926 PRO A C 1
ATOM 7256 O O . PRO A 1 926 ? -9.190 24.891 -34.878 1.00 78.75 926 PRO A O 1
ATOM 7259 N N . SER A 1 927 ? -9.082 22.932 -33.789 1.00 78.38 927 SER A N 1
ATOM 7260 C CA . SER A 1 927 ? -7.614 22.812 -33.745 1.00 78.38 927 SER A CA 1
ATOM 7261 C C . SER A 1 927 ? -6.958 22.583 -35.115 1.00 78.38 927 SER A C 1
ATOM 7263 O O . SER A 1 927 ? -5.753 22.773 -35.255 1.00 78.38 927 SER A O 1
ATOM 7265 N N . PHE A 1 928 ? -7.731 22.161 -36.122 1.00 86.75 928 PHE A N 1
ATOM 7266 C CA . PHE A 1 928 ? -7.259 21.786 -37.458 1.00 86.75 928 PHE A CA 1
ATOM 7267 C C . PHE A 1 928 ? -8.118 22.448 -38.551 1.00 86.75 928 PHE A C 1
ATOM 7269 O O . PHE A 1 928 ? -8.831 21.758 -39.286 1.00 86.75 928 PHE A O 1
ATOM 7276 N N . PRO A 1 929 ? -8.073 23.789 -38.680 1.00 77.25 929 PRO A N 1
ATOM 7277 C CA . PRO A 1 929 ? -8.865 24.508 -39.672 1.00 77.25 929 PRO A CA 1
ATOM 7278 C C . PRO A 1 929 ? -8.575 24.009 -41.095 1.00 77.25 929 PRO A C 1
ATOM 7280 O O . PRO A 1 929 ? -7.432 23.723 -41.461 1.00 77.25 929 PRO A O 1
ATOM 7283 N N . GLY A 1 930 ? -9.636 23.893 -41.897 1.00 76.94 930 GLY A N 1
ATOM 7284 C CA . GLY A 1 930 ? -9.562 23.389 -43.271 1.00 76.94 930 GLY A CA 1
ATOM 7285 C C . GLY A 1 930 ? -9.335 21.876 -43.402 1.00 76.94 930 GLY A C 1
ATOM 7286 O O . GLY A 1 930 ? -8.980 21.432 -44.491 1.00 76.94 930 GLY A O 1
ATOM 7287 N N . LYS A 1 931 ? -9.514 21.084 -42.331 1.00 87.44 931 LYS A N 1
ATOM 7288 C CA . LYS A 1 931 ? -9.422 19.614 -42.372 1.00 87.44 931 LYS A CA 1
ATOM 7289 C C . LYS A 1 931 ? -10.706 18.949 -41.877 1.00 87.44 931 LYS A C 1
ATOM 7291 O O . LYS A 1 931 ? -11.231 19.292 -40.817 1.00 87.44 931 LYS A O 1
ATOM 7296 N N . THR A 1 932 ? -11.179 17.977 -42.653 1.00 88.81 932 THR A N 1
ATOM 7297 C CA . THR A 1 932 ? -12.352 17.152 -42.345 1.00 88.81 932 THR A CA 1
ATOM 7298 C C . THR A 1 932 ? -11.887 15.772 -41.907 1.00 88.81 932 THR A C 1
ATOM 7300 O O . THR A 1 932 ? -11.004 15.181 -42.522 1.00 88.81 932 THR A O 1
ATOM 7303 N N . PHE A 1 933 ? -12.501 15.242 -40.861 1.00 92.12 933 PHE A N 1
ATOM 7304 C CA . PHE A 1 933 ? -12.220 13.930 -40.294 1.00 92.12 933 PHE A CA 1
ATOM 7305 C C . PHE A 1 933 ? -13.475 13.059 -40.335 1.00 92.12 933 PHE A C 1
ATOM 7307 O O . PHE A 1 933 ? -14.586 13.576 -40.440 1.00 92.12 933 PHE A O 1
ATOM 7314 N N . MET A 1 934 ? -13.301 11.746 -40.238 1.00 90.31 934 MET A N 1
ATOM 7315 C CA . MET A 1 934 ? -14.371 10.752 -40.163 1.00 90.31 934 MET A CA 1
ATOM 7316 C C . MET A 1 934 ? -14.022 9.740 -39.067 1.00 90.31 934 MET A C 1
ATOM 7318 O O . MET A 1 934 ? -12.861 9.343 -38.959 1.00 90.31 934 MET A O 1
ATOM 7322 N N . PHE A 1 935 ? -14.982 9.349 -38.224 1.00 89.31 935 PHE A N 1
ATOM 7323 C CA . PHE A 1 935 ? -14.741 8.314 -37.212 1.00 89.31 935 PHE A CA 1
ATOM 7324 C C . PHE A 1 935 ? -15.024 6.916 -37.765 1.00 89.31 935 PHE A C 1
ATOM 7326 O O . PHE A 1 935 ? -16.176 6.556 -37.989 1.00 89.31 935 PHE A O 1
ATOM 7333 N N . ASN A 1 936 ? -13.966 6.126 -37.926 1.00 85.56 936 ASN A N 1
ATOM 7334 C CA . ASN A 1 936 ? -14.025 4.733 -38.342 1.00 85.56 936 ASN A CA 1
ATOM 7335 C C . ASN A 1 936 ? -14.273 3.849 -37.110 1.00 85.56 936 ASN A C 1
ATOM 7337 O O . ASN A 1 936 ? -13.371 3.622 -36.294 1.00 85.56 936 ASN A O 1
ATOM 7341 N N . GLY A 1 937 ? -15.505 3.362 -36.965 1.00 78.12 937 GLY A N 1
ATOM 7342 C CA . GLY A 1 937 ? -15.960 2.568 -35.824 1.00 78.12 937 GLY A CA 1
ATOM 7343 C C . GLY A 1 937 ? -15.338 1.175 -35.760 1.00 78.12 937 GLY A C 1
ATOM 7344 O O . GLY A 1 937 ? -15.025 0.700 -34.667 1.00 78.12 937 GLY A O 1
ATOM 7345 N N . GLN A 1 938 ? -15.078 0.551 -36.914 1.00 76.50 938 GLN A N 1
ATOM 7346 C CA . GLN A 1 938 ? -14.427 -0.761 -37.000 1.00 76.50 938 GLN A CA 1
ATOM 7347 C C . GLN A 1 938 ? -12.951 -0.704 -36.572 1.00 76.50 938 GLN A C 1
ATOM 7349 O O . GLN A 1 938 ? -12.473 -1.596 -35.871 1.00 76.50 938 GLN A O 1
ATOM 7354 N N . ALA A 1 939 ? -12.230 0.346 -36.974 1.00 74.25 939 ALA A N 1
ATOM 7355 C CA . ALA A 1 939 ? -10.831 0.564 -36.608 1.00 74.25 939 ALA A CA 1
ATOM 7356 C C . ALA A 1 939 ? -10.652 1.317 -35.276 1.00 74.25 939 ALA A C 1
ATOM 7358 O O . ALA A 1 939 ? -9.543 1.362 -34.742 1.00 74.25 939 ALA A O 1
ATOM 7359 N N . GLY A 1 940 ? -11.719 1.923 -34.746 1.00 81.50 940 GLY A N 1
ATOM 7360 C CA . GLY A 1 940 ? -11.710 2.695 -33.506 1.00 81.50 940 GLY A CA 1
ATOM 7361 C C . GLY A 1 940 ? -10.804 3.926 -33.568 1.00 81.50 940 GLY A C 1
ATOM 7362 O O . GLY A 1 940 ? -9.999 4.122 -32.657 1.00 81.50 940 GLY A O 1
ATOM 7363 N N . ARG A 1 941 ? -10.891 4.739 -34.629 1.00 86.06 941 ARG A N 1
ATOM 7364 C CA . ARG A 1 941 ? -10.058 5.946 -34.806 1.00 86.06 941 ARG A CA 1
ATOM 7365 C C . ARG A 1 941 ? -10.721 7.021 -35.669 1.00 86.06 941 ARG A C 1
ATOM 7367 O O . ARG A 1 941 ? -11.585 6.716 -36.484 1.00 86.06 941 ARG A O 1
ATOM 7374 N N . LEU A 1 942 ? -10.272 8.264 -35.521 1.00 87.81 942 LEU A N 1
ATOM 7375 C CA . LEU A 1 942 ? -10.475 9.318 -36.512 1.00 87.81 942 LEU A CA 1
ATOM 7376 C C . LEU A 1 942 ? -9.501 9.134 -37.685 1.00 87.81 942 LEU A C 1
ATOM 7378 O O . LEU A 1 942 ? -8.311 8.879 -37.495 1.00 87.81 942 LEU A O 1
ATOM 7382 N N . GLU A 1 943 ? -10.015 9.311 -38.894 1.00 91.06 943 GLU A N 1
ATOM 7383 C CA . GLU A 1 943 ? -9.275 9.282 -40.155 1.00 91.06 943 GLU A CA 1
ATOM 7384 C C . GLU A 1 943 ? -9.486 10.607 -40.893 1.00 91.06 943 GLU A C 1
ATOM 7386 O O . GLU A 1 943 ? -10.543 11.230 -40.779 1.00 91.06 943 GLU A O 1
ATOM 7391 N N . LEU A 1 944 ? -8.482 11.070 -41.636 1.00 91.00 944 LEU A N 1
ATOM 7392 C CA . LEU A 1 944 ? -8.593 12.270 -42.457 1.00 91.00 944 LEU A CA 1
ATOM 7393 C C . LEU A 1 944 ? -9.459 11.958 -43.685 1.00 91.00 944 LEU A C 1
ATOM 7395 O O . LEU A 1 944 ? -9.150 11.041 -44.446 1.00 91.00 944 LEU A O 1
ATOM 7399 N N . CYS A 1 945 ? -10.530 12.724 -43.883 1.00 88.38 945 CYS A N 1
ATOM 7400 C CA . CYS A 1 945 ? -11.354 12.652 -45.083 1.00 88.38 945 CYS A CA 1
ATOM 7401 C C . CYS A 1 945 ? -10.718 13.485 -46.202 1.00 88.38 945 CYS A C 1
ATOM 7403 O O . CYS A 1 945 ? -10.442 14.674 -46.031 1.00 88.38 945 CYS A O 1
ATOM 7405 N N . LEU A 1 946 ? -10.510 12.848 -47.353 1.00 84.75 946 LEU A N 1
ATOM 7406 C CA . LEU A 1 946 ? -9.887 13.417 -48.542 1.00 84.75 946 LEU A CA 1
ATOM 7407 C C . LEU A 1 946 ? -10.767 13.195 -49.783 1.00 84.75 946 LEU A C 1
ATOM 7409 O O . LEU A 1 946 ? -10.283 12.779 -50.831 1.00 84.75 946 LEU A O 1
ATOM 7413 N N . GLU A 1 947 ? -12.068 13.491 -49.679 1.00 71.12 947 GLU A N 1
ATOM 7414 C CA . GLU A 1 947 ? -13.025 13.400 -50.795 1.00 71.12 947 GLU A CA 1
ATOM 7415 C C . GLU A 1 947 ? -12.470 13.986 -52.117 1.00 71.12 947 GLU A C 1
ATOM 7417 O O . GLU A 1 947 ? -11.914 15.093 -52.115 1.00 71.12 947 GLU A O 1
ATOM 7422 N N . PRO A 1 948 ? -12.620 13.278 -53.256 1.00 54.97 948 PRO A N 1
ATOM 7423 C CA . PRO A 1 948 ? -13.348 12.012 -53.435 1.00 54.97 948 PRO A CA 1
ATOM 7424 C C . PRO A 1 948 ? -12.528 10.738 -53.127 1.00 54.97 948 PRO A C 1
ATOM 7426 O O . PRO A 1 948 ? -13.029 9.639 -53.330 1.00 54.97 948 PRO A O 1
ATOM 7429 N N . GLN A 1 949 ? -11.277 10.850 -52.665 1.00 69.06 949 GLN A N 1
ATOM 7430 C CA . GLN A 1 949 ? -10.327 9.727 -52.585 1.00 69.06 949 GLN A CA 1
ATOM 7431 C C . GLN A 1 949 ? -10.520 8.785 -51.380 1.00 69.06 949 GLN A C 1
ATOM 7433 O O . GLN A 1 949 ? -9.903 7.723 -51.340 1.00 69.06 949 GLN A O 1
ATOM 7438 N N . GLY A 1 950 ? -11.370 9.148 -50.415 1.00 80.00 950 GLY A N 1
ATOM 7439 C CA . GLY A 1 950 ? -11.701 8.324 -49.247 1.00 80.00 950 GLY A CA 1
ATOM 7440 C C . GLY A 1 950 ? -11.068 8.808 -47.940 1.00 80.00 950 GLY A C 1
ATOM 7441 O O . GLY A 1 950 ? -10.874 10.010 -47.736 1.00 80.00 950 GLY A O 1
ATOM 7442 N N . HIS A 1 951 ? -10.792 7.863 -47.039 1.00 87.06 951 HIS A N 1
ATOM 7443 C CA . HIS A 1 951 ? -10.399 8.113 -45.649 1.00 87.06 951 HIS A CA 1
ATOM 7444 C C . HIS A 1 951 ? -9.042 7.496 -45.336 1.00 87.06 951 HIS A C 1
ATOM 7446 O O . HIS A 1 951 ? -8.791 6.337 -45.661 1.00 87.06 951 HIS A O 1
ATOM 7452 N N . PHE A 1 952 ? -8.171 8.273 -44.692 1.00 88.69 952 PHE A N 1
ATOM 7453 C CA . PHE A 1 952 ? -6.769 7.913 -44.495 1.00 88.69 952 PHE A CA 1
ATOM 7454 C C . PHE A 1 952 ? -6.358 8.036 -43.018 1.00 88.69 952 PHE A C 1
ATOM 7456 O O . PHE A 1 952 ? -6.671 9.046 -42.378 1.00 88.69 952 PHE A O 1
ATOM 7463 N N . PRO A 1 953 ? -5.650 7.045 -42.443 1.00 86.31 953 PRO A N 1
ATOM 7464 C CA . PRO A 1 953 ? -5.171 7.126 -41.068 1.00 86.31 953 PRO A CA 1
ATOM 7465 C C . PRO A 1 953 ? -4.128 8.242 -40.929 1.00 86.31 953 PRO A C 1
ATOM 7467 O O . PRO A 1 953 ? -3.227 8.379 -41.754 1.00 86.31 953 PRO A O 1
ATOM 7470 N N . ILE A 1 954 ? -4.240 9.038 -39.866 1.00 86.69 954 ILE A N 1
ATOM 7471 C CA . ILE A 1 954 ? -3.350 10.180 -39.627 1.00 86.69 954 ILE A CA 1
ATOM 7472 C C . ILE A 1 954 ? -2.022 9.673 -39.059 1.00 86.69 954 ILE A C 1
ATOM 7474 O O . ILE A 1 954 ? -2.001 8.996 -38.031 1.00 86.69 954 ILE A O 1
ATOM 7478 N N . GLY A 1 955 ? -0.918 10.021 -39.716 1.00 81.12 955 GLY A N 1
ATOM 7479 C CA . GLY A 1 955 ? 0.431 9.628 -39.321 1.00 81.12 955 GLY A CA 1
ATOM 7480 C C . GLY A 1 955 ? 1.510 10.288 -40.187 1.00 81.12 955 GLY A C 1
ATOM 7481 O O . GLY A 1 955 ? 1.181 11.136 -41.021 1.00 81.12 955 GLY A O 1
ATOM 7482 N N . PRO A 1 956 ? 2.791 9.915 -40.017 1.00 74.25 956 PRO A N 1
ATOM 7483 C CA . PRO A 1 956 ? 3.885 10.451 -40.823 1.00 74.25 956 PRO A CA 1
ATOM 7484 C C . PRO A 1 956 ? 3.672 10.144 -42.314 1.00 74.25 956 PRO A C 1
ATOM 7486 O O . PRO A 1 956 ? 3.382 9.003 -42.669 1.00 74.25 956 PRO A O 1
ATOM 7489 N N . GLY A 1 957 ? 3.807 11.157 -43.175 1.00 73.19 957 GLY A N 1
ATOM 7490 C CA . GLY A 1 957 ? 3.560 11.046 -44.623 1.00 73.19 957 GLY A CA 1
ATOM 7491 C C . GLY A 1 957 ? 2.111 11.305 -45.065 1.00 73.19 957 GLY A C 1
ATOM 7492 O O . GLY A 1 957 ? 1.811 11.222 -46.253 1.00 73.19 957 GLY A O 1
ATOM 7493 N N . ILE A 1 958 ? 1.188 11.660 -44.158 1.00 83.06 958 ILE A N 1
ATOM 7494 C CA . ILE A 1 958 ? -0.190 12.018 -44.555 1.00 83.06 958 ILE A CA 1
ATOM 7495 C C . ILE A 1 958 ? -0.244 13.280 -45.438 1.00 83.06 958 ILE A C 1
ATOM 7497 O O . ILE A 1 958 ? -1.120 13.390 -46.296 1.00 83.06 958 ILE A O 1
ATOM 7501 N N . ASP A 1 959 ? 0.701 14.213 -45.279 1.00 83.81 959 ASP A N 1
ATOM 7502 C CA . ASP A 1 959 ? 0.768 15.418 -46.116 1.00 83.81 959 ASP A CA 1
ATOM 7503 C C . ASP A 1 959 ? 1.156 15.112 -47.574 1.00 83.81 959 ASP A C 1
ATOM 7505 O O . ASP A 1 959 ? 0.693 15.817 -48.472 1.00 83.81 959 ASP A O 1
ATOM 7509 N N . ASP A 1 960 ? 1.886 14.022 -47.844 1.00 80.69 960 ASP A N 1
ATOM 7510 C CA . ASP A 1 960 ? 2.151 13.556 -49.214 1.00 80.69 960 ASP A CA 1
ATOM 7511 C C . ASP A 1 960 ? 0.852 13.093 -49.894 1.00 80.69 960 ASP A C 1
ATOM 7513 O O . ASP A 1 960 ? 0.598 13.412 -51.057 1.00 80.69 960 ASP A O 1
ATOM 7517 N N . VAL A 1 961 ? -0.028 12.417 -49.144 1.00 78.94 961 VAL A N 1
ATOM 7518 C CA . VAL A 1 961 ? -1.371 12.022 -49.608 1.00 78.94 961 VAL A CA 1
ATOM 7519 C C . VAL A 1 961 ? -2.255 13.256 -49.835 1.00 78.94 961 VAL A C 1
ATOM 7521 O O . VAL A 1 961 ? -2.978 13.331 -50.828 1.00 78.94 961 VAL A O 1
ATOM 7524 N N . ILE A 1 962 ? -2.165 14.275 -48.970 1.00 81.50 962 ILE A N 1
ATOM 7525 C CA . ILE A 1 962 ? -2.863 15.559 -49.164 1.00 81.50 962 ILE A CA 1
ATOM 7526 C C . ILE A 1 962 ? -2.361 16.276 -50.431 1.00 81.50 962 ILE A C 1
ATOM 7528 O O . ILE A 1 962 ? -3.171 16.834 -51.177 1.00 81.50 962 ILE A O 1
ATOM 7532 N N . ALA A 1 963 ? -1.052 16.267 -50.695 1.00 77.56 963 ALA A N 1
ATOM 7533 C CA . ALA A 1 963 ? -0.460 16.869 -51.889 1.00 77.56 963 ALA A CA 1
ATOM 7534 C C . ALA A 1 963 ? -0.900 16.144 -53.173 1.00 77.56 963 ALA A C 1
ATOM 7536 O O . ALA A 1 963 ? -1.349 16.793 -54.122 1.00 77.56 963 ALA A O 1
ATOM 7537 N N . GLN A 1 964 ? -0.870 14.808 -53.171 1.00 73.69 964 GLN A N 1
ATOM 7538 C CA . GLN A 1 964 ? -1.359 13.977 -54.276 1.00 73.69 964 GLN A CA 1
ATOM 7539 C C . GLN A 1 964 ? -2.863 14.184 -54.529 1.00 73.69 964 GLN A C 1
ATOM 7541 O O . GLN A 1 964 ? -3.282 14.296 -55.685 1.00 73.69 964 GLN A O 1
ATOM 7546 N N . ASN A 1 965 ? -3.687 14.323 -53.480 1.00 72.00 965 ASN A N 1
ATOM 7547 C CA . ASN A 1 965 ? -5.114 14.621 -53.643 1.00 72.00 965 ASN A CA 1
ATOM 7548 C C . ASN A 1 965 ? -5.348 15.986 -54.308 1.00 72.00 965 ASN A C 1
ATOM 7550 O O . ASN A 1 965 ? -6.166 16.090 -55.220 1.00 72.00 965 ASN A O 1
ATOM 7554 N N . LYS A 1 966 ? -4.606 17.032 -53.914 1.00 67.06 966 LYS A N 1
ATOM 7555 C CA . LYS A 1 966 ? -4.717 18.360 -54.548 1.00 67.06 966 LYS A CA 1
ATOM 7556 C C . LYS A 1 966 ? -4.419 18.299 -56.047 1.00 67.06 966 LYS A C 1
ATOM 7558 O O . LYS A 1 966 ? -5.263 18.711 -56.836 1.00 67.06 966 LYS A O 1
ATOM 7563 N N . GLN A 1 967 ? -3.298 17.684 -56.429 1.00 61.09 967 GLN A N 1
ATOM 7564 C CA . GLN A 1 967 ? -2.934 17.481 -57.838 1.00 61.09 967 GLN A CA 1
ATOM 7565 C C . GLN A 1 967 ? -4.000 16.676 -58.602 1.00 61.09 967 GLN A C 1
ATOM 7567 O O . GLN A 1 967 ? -4.335 17.004 -59.737 1.00 61.09 967 GLN A O 1
ATOM 7572 N N . THR A 1 968 ? -4.592 15.659 -57.968 1.00 57.72 968 THR A N 1
ATOM 7573 C CA . THR A 1 968 ? -5.655 14.847 -58.585 1.00 57.72 968 THR A CA 1
ATOM 7574 C C . THR A 1 968 ? -6.969 15.623 -58.742 1.00 57.72 968 THR A C 1
ATOM 7576 O O . THR A 1 968 ? -7.673 15.442 -59.733 1.00 57.72 968 THR A O 1
ATOM 7579 N N . ARG A 1 969 ? -7.311 16.507 -57.794 1.00 53.94 969 ARG A N 1
ATOM 7580 C CA . ARG A 1 969 ? -8.515 17.357 -57.852 1.00 53.94 969 ARG A CA 1
ATOM 7581 C C . ARG A 1 969 ? -8.385 18.505 -58.852 1.00 53.94 969 ARG A C 1
ATOM 7583 O O . ARG A 1 969 ? -9.385 18.880 -59.453 1.00 53.94 969 ARG A O 1
ATOM 7590 N N . GLU A 1 970 ? -7.181 19.027 -59.064 1.00 52.12 970 GLU A N 1
ATOM 7591 C CA . GLU A 1 970 ? -6.890 20.026 -60.105 1.00 52.12 970 GLU A CA 1
ATOM 7592 C C . GLU A 1 970 ? -6.951 19.432 -61.529 1.00 52.12 970 GLU A C 1
ATOM 7594 O O . GLU A 1 970 ? -7.118 20.171 -62.496 1.00 52.12 970 GLU A O 1
ATOM 7599 N N . ALA A 1 971 ? -6.911 18.100 -61.660 1.00 46.28 971 ALA A N 1
ATOM 7600 C CA . ALA A 1 971 ? -7.032 17.365 -62.922 1.00 46.28 971 ALA A CA 1
ATOM 7601 C C . ALA A 1 971 ? -8.453 16.824 -63.228 1.00 46.28 971 ALA A C 1
ATOM 7603 O O . ALA A 1 971 ? -8.611 16.033 -64.160 1.00 46.28 971 ALA A O 1
ATOM 7604 N N . TYR A 1 972 ? -9.487 17.192 -62.457 1.00 39.16 972 TYR A N 1
ATOM 7605 C CA . TYR A 1 972 ? -10.797 16.516 -62.480 1.00 39.16 972 TYR A CA 1
ATOM 7606 C C . TYR A 1 972 ? -11.925 17.362 -63.112 1.00 39.16 972 TYR A C 1
ATOM 7608 O O . TYR A 1 972 ? -12.327 18.382 -62.553 1.00 39.16 972 TYR A O 1
ATOM 7616 N N . ASP A 1 973 ? -12.495 16.921 -64.245 1.00 39.69 973 ASP A N 1
ATOM 7617 C CA . ASP A 1 973 ? -13.696 17.538 -64.847 1.00 39.69 973 ASP A CA 1
ATOM 7618 C C . ASP A 1 973 ? -14.967 17.135 -64.056 1.00 39.69 973 ASP A C 1
ATOM 7620 O O . ASP A 1 973 ? -15.262 15.939 -63.945 1.00 39.69 973 ASP A O 1
ATOM 7624 N N . PRO A 1 974 ? -15.769 18.089 -63.535 1.00 36.69 974 PRO A N 1
ATOM 7625 C CA . PRO A 1 974 ? -16.996 17.791 -62.790 1.00 36.69 974 PRO A CA 1
ATOM 7626 C C . PRO A 1 974 ? -18.090 17.021 -63.554 1.00 36.69 974 PRO A C 1
ATOM 7628 O O . PRO A 1 974 ? -19.038 16.546 -62.928 1.00 36.69 974 PRO A O 1
ATOM 7631 N N . LYS A 1 975 ? -18.029 16.915 -64.888 1.00 34.31 975 LYS A N 1
ATOM 7632 C CA . LYS A 1 975 ? -19.143 16.405 -65.715 1.00 34.31 975 LYS A CA 1
ATOM 7633 C C . LYS A 1 975 ? -19.290 14.880 -65.767 1.00 34.31 975 LYS A C 1
ATOM 7635 O O . LYS A 1 975 ? -20.303 14.400 -66.268 1.00 34.31 975 LYS A O 1
ATOM 7640 N N . ALA A 1 976 ? -18.323 14.110 -65.268 1.00 37.19 976 ALA A N 1
ATOM 7641 C CA . ALA A 1 976 ? -18.257 12.665 -65.517 1.00 37.19 976 ALA A CA 1
ATOM 7642 C C . ALA A 1 976 ? -19.202 11.779 -64.668 1.00 37.19 976 ALA A C 1
ATOM 7644 O O . ALA A 1 976 ? -19.354 10.601 -64.983 1.00 37.19 976 ALA A O 1
ATOM 7645 N N . PHE A 1 977 ? -19.820 12.295 -63.595 1.00 29.52 977 PHE A N 1
ATOM 7646 C CA . PHE A 1 977 ? -20.406 11.454 -62.528 1.00 29.52 977 PHE A CA 1
ATOM 7647 C C . PHE A 1 977 ? -21.922 11.602 -62.273 1.00 29.52 977 PHE A C 1
ATOM 7649 O O . PHE A 1 977 ? -22.411 11.290 -61.188 1.00 29.52 977 PHE A O 1
ATOM 7656 N N . SER A 1 978 ? -22.707 12.015 -63.274 1.00 29.06 978 SER A N 1
ATOM 7657 C CA . SER A 1 978 ? -24.177 12.107 -63.159 1.00 29.06 978 SER A CA 1
ATOM 7658 C C . SER A 1 978 ? -24.926 10.760 -63.202 1.00 29.06 978 SER A C 1
ATOM 7660 O O . SER A 1 978 ? -26.109 10.725 -62.873 1.00 29.06 978 SER A O 1
ATOM 7662 N N . HIS A 1 979 ? -24.274 9.654 -63.585 1.00 31.30 979 HIS A N 1
ATOM 7663 C CA . HIS A 1 979 ? -24.941 8.408 -64.009 1.00 31.30 979 HIS A CA 1
ATOM 7664 C C . HIS A 1 979 ? -24.765 7.179 -63.088 1.00 31.30 979 HIS A C 1
ATOM 7666 O O . HIS A 1 979 ? -24.793 6.047 -63.562 1.00 31.30 979 HIS A O 1
ATOM 7672 N N . VAL A 1 980 ? -24.629 7.361 -61.765 1.00 32.59 980 VAL A N 1
ATOM 7673 C CA . VAL A 1 980 ? -24.634 6.226 -60.801 1.00 32.59 980 VAL A CA 1
ATOM 7674 C C . VAL A 1 980 ? -25.466 6.496 -59.531 1.00 32.59 980 VAL A C 1
ATOM 7676 O O . VAL A 1 980 ? -25.159 5.979 -58.460 1.00 32.59 980 VAL A O 1
ATOM 7679 N N . LYS A 1 981 ? -26.522 7.322 -59.613 1.00 27.30 981 LYS A N 1
ATOM 7680 C CA . LYS A 1 981 ? -27.365 7.685 -58.447 1.00 27.30 981 LYS A CA 1
ATOM 7681 C C . LYS A 1 981 ? -28.804 7.140 -58.474 1.00 27.30 981 LYS A C 1
ATOM 7683 O O . LYS A 1 981 ? -29.613 7.528 -57.638 1.00 27.30 981 LYS A O 1
ATOM 7688 N N . GLU A 1 982 ? -29.108 6.210 -59.380 1.00 28.56 982 GLU A N 1
ATOM 7689 C CA . GLU A 1 982 ? -30.415 5.538 -59.480 1.00 28.56 982 GLU A CA 1
ATOM 7690 C C . GLU A 1 982 ? -30.286 4.011 -59.366 1.00 28.56 982 GLU A C 1
ATOM 7692 O O . GLU A 1 982 ? -30.511 3.261 -60.312 1.00 28.56 982 GLU A O 1
ATOM 7697 N N . ALA A 1 983 ? -29.934 3.541 -58.168 1.00 27.73 983 ALA A N 1
ATOM 7698 C CA . ALA A 1 983 ? -30.153 2.158 -57.755 1.00 27.73 983 ALA A CA 1
ATOM 7699 C C . ALA A 1 983 ? -30.368 2.081 -56.232 1.00 27.73 983 ALA A C 1
ATOM 7701 O O . ALA A 1 983 ? -29.631 2.697 -55.468 1.00 27.73 983 ALA A O 1
ATOM 7702 N N . LEU A 1 984 ? -31.348 1.272 -55.810 1.00 25.81 984 LEU A N 1
ATOM 7703 C CA . LEU A 1 984 ? -31.525 0.761 -54.439 1.00 25.81 984 LEU A CA 1
ATOM 7704 C C . LEU A 1 984 ? -31.796 1.796 -53.318 1.00 25.81 984 LEU A C 1
ATOM 7706 O O . LEU A 1 984 ? -31.012 1.972 -52.390 1.00 25.81 984 LEU A O 1
ATOM 7710 N N . HIS A 1 985 ? -33.010 2.356 -53.312 1.00 25.72 985 HIS A N 1
ATOM 7711 C CA . HIS A 1 985 ? -33.749 2.555 -52.054 1.00 25.72 985 HIS A CA 1
ATOM 7712 C C . HIS A 1 985 ? -34.432 1.236 -51.648 1.00 25.72 985 HIS A C 1
ATOM 7714 O O . HIS A 1 985 ? -35.174 0.723 -52.476 1.00 25.72 985 HIS A O 1
ATOM 7720 N N . VAL A 1 986 ? -34.301 0.776 -50.391 1.00 27.50 986 VAL A N 1
ATOM 7721 C CA . VAL A 1 986 ? -35.382 0.143 -49.585 1.00 27.50 986 VAL A CA 1
ATOM 7722 C C . VAL A 1 986 ? -35.040 0.231 -48.083 1.00 27.50 986 VAL A C 1
ATOM 7724 O O . VAL A 1 986 ? -34.068 -0.372 -47.649 1.00 27.50 986 VAL A O 1
ATOM 7727 N N . GLY A 1 987 ? -35.925 0.867 -47.300 1.00 25.23 987 GLY A N 1
ATOM 7728 C CA . GLY A 1 987 ? -36.269 0.491 -45.912 1.00 25.23 987 GLY A CA 1
ATOM 7729 C C . GLY A 1 987 ? -35.294 0.820 -44.756 1.00 25.23 987 GLY A C 1
ATOM 7730 O O . GLY A 1 987 ? -34.083 0.811 -44.912 1.00 25.23 987 GLY A O 1
ATOM 7731 N N . GLY A 1 988 ? -35.769 1.088 -43.531 1.00 21.59 988 GLY A N 1
ATOM 7732 C CA . GLY A 1 988 ? -37.172 1.266 -43.123 1.00 21.59 988 GLY A CA 1
ATOM 7733 C C . GLY A 1 988 ? -37.451 1.013 -41.633 1.00 21.59 988 GLY A C 1
ATOM 7734 O O . GLY A 1 988 ? -37.934 -0.058 -41.305 1.00 21.59 988 GLY A O 1
ATOM 7735 N N . SER A 1 989 ? -37.213 2.018 -40.779 1.00 24.33 989 SER A N 1
ATOM 7736 C CA . SER A 1 989 ? -37.704 2.177 -39.387 1.00 24.33 989 SER A CA 1
ATOM 7737 C C . SER A 1 989 ? -37.554 1.025 -38.372 1.00 24.33 989 SER A C 1
ATOM 7739 O O . SER A 1 989 ? -38.211 -0.006 -38.454 1.00 24.33 989 SER A O 1
ATOM 7741 N N . GLY A 1 990 ? -36.837 1.298 -37.275 1.00 23.39 990 GLY A N 1
ATOM 7742 C CA . GLY A 1 990 ? -36.868 0.491 -36.050 1.00 23.39 990 GLY A CA 1
ATOM 7743 C C . GLY A 1 990 ? -36.420 1.303 -34.831 1.00 23.39 990 GLY A C 1
ATOM 7744 O O . GLY A 1 990 ? -35.255 1.672 -34.729 1.00 23.39 990 GLY A O 1
ATOM 7745 N N . VAL A 1 991 ? -37.343 1.596 -33.914 1.00 23.02 991 VAL A N 1
ATOM 7746 C CA . VAL A 1 991 ? -37.096 2.318 -32.650 1.00 23.02 991 VAL A CA 1
ATOM 7747 C C . VAL A 1 991 ? -37.436 1.375 -31.498 1.00 23.02 991 VAL A C 1
ATOM 7749 O O . VAL A 1 991 ? -38.483 0.743 -31.599 1.00 23.02 991 VAL A O 1
ATOM 7752 N N . ILE A 1 992 ? -36.618 1.315 -30.427 1.00 24.22 992 ILE A N 1
ATOM 7753 C CA . ILE A 1 992 ? -37.040 1.287 -28.998 1.00 24.22 992 ILE A CA 1
ATOM 7754 C C . ILE A 1 992 ? -35.882 0.972 -28.014 1.00 24.22 992 ILE A C 1
ATOM 7756 O O . ILE A 1 992 ? -35.252 -0.075 -28.081 1.00 24.22 992 ILE A O 1
ATOM 7760 N N . VAL A 1 993 ? -35.715 1.893 -27.051 1.00 24.45 993 VAL A N 1
ATOM 7761 C CA . VAL A 1 993 ? -35.263 1.734 -25.645 1.00 24.45 993 VAL A CA 1
ATOM 7762 C C . VAL A 1 993 ? -33.823 1.297 -25.303 1.00 24.45 993 VAL A C 1
ATOM 7764 O O . VAL A 1 993 ? -33.303 0.257 -25.694 1.00 24.45 993 VAL A O 1
ATOM 7767 N N . SER A 1 994 ? -33.231 2.099 -24.413 1.00 26.30 994 SER A N 1
ATOM 7768 C CA . SER A 1 994 ? -32.029 1.838 -23.619 1.00 26.30 994 SER A CA 1
ATOM 7769 C C . SER A 1 994 ? -32.286 0.876 -22.449 1.00 26.30 994 SER A C 1
ATOM 7771 O O . SER A 1 994 ? -33.335 0.922 -21.811 1.00 26.30 994 SER A O 1
ATOM 7773 N N . LYS A 1 995 ? -31.287 0.063 -22.079 1.00 24.38 995 LYS A N 1
ATOM 7774 C CA . LYS A 1 995 ? -31.270 -0.650 -20.791 1.00 24.38 995 LYS A CA 1
ATOM 7775 C C . LYS A 1 995 ? -30.088 -0.221 -19.928 1.00 24.38 995 LYS A C 1
ATOM 7777 O O . LYS A 1 995 ? -28.954 -0.632 -20.159 1.00 24.38 995 LYS A O 1
ATOM 7782 N N . SER A 1 996 ? -30.391 0.591 -18.923 1.00 25.81 996 SER A N 1
ATOM 7783 C CA . SER A 1 996 ? -29.650 0.658 -17.664 1.00 25.81 996 SER A CA 1
ATOM 7784 C C . SER A 1 996 ? -30.220 -0.372 -16.665 1.00 25.81 996 SER A C 1
ATOM 7786 O O . SER A 1 996 ? -31.145 -1.112 -16.993 1.00 25.81 996 SER A O 1
ATOM 7788 N N . GLU A 1 997 ? -29.662 -0.395 -15.451 1.00 26.33 997 GLU A N 1
ATOM 7789 C CA . GLU A 1 997 ? -29.974 -1.294 -14.324 1.00 26.33 997 GLU A CA 1
ATOM 7790 C C . GLU A 1 997 ? -29.526 -2.766 -14.440 1.00 26.33 997 GLU A C 1
ATOM 7792 O O . GLU A 1 997 ? -30.159 -3.613 -15.066 1.00 26.33 997 GLU A O 1
ATOM 7797 N N . ALA A 1 998 ? -28.485 -3.085 -13.668 1.00 24.39 998 ALA A N 1
ATOM 7798 C CA . ALA A 1 998 ? -28.262 -4.379 -13.027 1.00 24.39 998 ALA A CA 1
ATOM 7799 C C . ALA A 1 998 ? -27.585 -4.128 -11.659 1.00 24.39 998 ALA A C 1
ATOM 7801 O O . ALA A 1 998 ? -27.029 -3.052 -11.446 1.00 24.39 998 ALA A O 1
ATOM 7802 N N . LEU A 1 999 ? -27.627 -5.107 -10.746 1.00 27.23 999 LEU A N 1
ATOM 7803 C CA . LEU A 1 999 ? -26.997 -5.070 -9.408 1.00 27.23 999 LEU A CA 1
ATOM 7804 C C . LEU A 1 999 ? -27.533 -4.006 -8.419 1.00 27.23 999 LEU A C 1
ATOM 7806 O O . LEU A 1 999 ? -26.782 -3.228 -7.835 1.00 27.23 999 LEU A O 1
ATOM 7810 N N . LYS A 1 1000 ? -28.838 -4.063 -8.117 1.00 24.64 1000 LYS A N 1
ATOM 7811 C CA . LYS A 1 1000 ? -29.362 -3.600 -6.816 1.00 24.64 1000 LYS A CA 1
ATOM 7812 C C . LYS A 1 1000 ? -29.184 -4.717 -5.782 1.00 24.64 1000 LYS A C 1
ATOM 7814 O O . LYS A 1 1000 ? -29.923 -5.699 -5.815 1.00 24.64 1000 LYS A O 1
ATOM 7819 N N . VAL A 1 1001 ? -28.219 -4.573 -4.875 1.00 30.88 1001 VAL A N 1
ATOM 7820 C CA . VAL A 1 1001 ? -28.045 -5.486 -3.729 1.00 30.88 1001 VAL A CA 1
ATOM 7821 C C . VAL A 1 1001 ? -29.199 -5.280 -2.740 1.00 30.88 1001 VAL A C 1
ATOM 7823 O O . VAL A 1 1001 ? -29.545 -4.142 -2.420 1.00 30.88 1001 VAL A O 1
ATOM 7826 N N . ARG A 1 1002 ? -29.813 -6.365 -2.253 1.00 23.69 1002 ARG A N 1
ATOM 7827 C CA . ARG A 1 1002 ? -30.829 -6.302 -1.189 1.00 23.69 1002 ARG A CA 1
ATOM 7828 C C . ARG A 1 1002 ? -30.154 -6.247 0.181 1.00 23.69 1002 ARG A C 1
ATOM 7830 O O . ARG A 1 1002 ? -29.347 -7.113 0.498 1.00 23.69 1002 ARG A O 1
ATOM 7837 N N . ALA A 1 1003 ? -30.527 -5.262 0.993 1.00 27.52 1003 ALA A N 1
ATOM 7838 C CA . ALA A 1 1003 ? -30.150 -5.210 2.402 1.00 27.52 1003 ALA A CA 1
ATOM 7839 C C . ALA A 1 1003 ? -30.898 -6.280 3.223 1.00 27.52 1003 ALA A C 1
ATOM 7841 O O . ALA A 1 1003 ? -32.002 -6.699 2.864 1.00 27.52 1003 ALA A O 1
ATOM 7842 N N . PHE A 1 1004 ? -30.290 -6.701 4.331 1.00 32.50 1004 PHE A N 1
ATOM 7843 C CA . PHE A 1 1004 ? -30.861 -7.671 5.265 1.00 32.50 1004 PHE A CA 1
ATOM 7844 C C . PHE A 1 1004 ? -32.071 -7.090 6.019 1.00 32.50 1004 PHE A C 1
ATOM 7846 O O . PHE A 1 1004 ? -32.127 -5.896 6.308 1.00 32.50 1004 PHE A O 1
ATOM 7853 N N . ALA A 1 1005 ? -33.043 -7.946 6.346 1.00 26.97 1005 ALA A N 1
ATOM 7854 C CA . ALA A 1 1005 ? -34.279 -7.567 7.037 1.00 26.97 1005 ALA A CA 1
ATOM 7855 C C . ALA A 1 1005 ? -34.665 -8.586 8.128 1.00 26.97 1005 ALA A C 1
ATOM 7857 O O . ALA A 1 1005 ? -35.829 -8.970 8.258 1.00 26.97 1005 ALA A O 1
ATOM 7858 N N . GLY A 1 1006 ? -33.678 -9.048 8.904 1.00 28.59 1006 GLY A N 1
ATOM 7859 C CA . GLY A 1 1006 ? -33.915 -9.904 10.067 1.00 28.59 1006 GLY A CA 1
ATOM 7860 C C . GLY A 1 1006 ? -34.725 -9.179 11.145 1.00 28.59 1006 GLY A C 1
ATOM 7861 O O . GLY A 1 1006 ? -34.379 -8.072 11.557 1.00 28.59 1006 GLY A O 1
ATOM 7862 N N . LYS A 1 1007 ? -35.811 -9.805 11.607 1.00 28.44 1007 LYS A N 1
ATOM 7863 C CA . LYS A 1 1007 ? -36.666 -9.286 12.683 1.00 28.44 1007 LYS A CA 1
ATOM 7864 C C . LYS A 1 1007 ? -36.177 -9.766 14.053 1.00 28.44 1007 LYS A C 1
ATOM 7866 O O . LYS A 1 1007 ? -36.786 -10.656 14.640 1.00 28.44 1007 LYS A O 1
ATOM 7871 N N . GLY A 1 1008 ? -35.119 -9.147 14.573 1.00 29.64 1008 GLY A N 1
ATOM 7872 C CA . GLY A 1 1008 ? -34.825 -9.215 16.007 1.00 29.64 1008 GLY A CA 1
ATOM 7873 C C . GLY A 1 1008 ? -35.954 -8.548 16.804 1.00 29.64 1008 GLY A C 1
ATOM 7874 O O . GLY A 1 1008 ? -36.370 -7.438 16.466 1.00 29.64 1008 GLY A O 1
ATOM 7875 N N . GLN A 1 1009 ? -36.490 -9.224 17.825 1.00 27.36 1009 GLN A N 1
ATOM 7876 C CA . GLN A 1 1009 ? -37.467 -8.643 18.753 1.00 27.36 1009 GLN A CA 1
ATOM 7877 C C . GLN A 1 1009 ? -36.822 -8.410 20.119 1.00 27.36 1009 GLN A C 1
ATOM 7879 O O . GLN A 1 1009 ? -36.727 -9.317 20.942 1.00 27.36 1009 GLN A O 1
ATOM 7884 N N . THR A 1 1010 ? -36.419 -7.169 20.380 1.00 29.80 1010 THR A N 1
ATOM 7885 C CA . THR A 1 1010 ? -35.888 -6.766 21.687 1.00 29.80 1010 THR A CA 1
ATOM 7886 C C . THR A 1 1010 ? -37.037 -6.407 22.630 1.00 29.80 1010 THR A C 1
ATOM 7888 O O . THR A 1 1010 ? -37.786 -5.461 22.383 1.00 29.80 1010 THR A O 1
ATOM 7891 N N . LEU A 1 1011 ? -37.192 -7.178 23.711 1.00 30.47 1011 LEU A N 1
ATOM 7892 C CA . LEU A 1 1011 ? -38.316 -7.067 24.645 1.00 30.47 1011 LEU A CA 1
ATOM 7893 C C . LEU A 1 1011 ? -38.346 -5.716 25.382 1.00 30.47 1011 LEU A C 1
ATOM 7895 O O . LEU A 1 1011 ? -37.428 -5.363 26.125 1.00 30.47 1011 LEU A O 1
ATOM 7899 N N . GLY A 1 1012 ? -39.454 -4.987 25.225 1.00 28.34 1012 GLY A N 1
ATOM 7900 C CA . GLY A 1 1012 ? -39.827 -3.877 26.103 1.00 28.34 1012 GLY A CA 1
ATOM 7901 C C . GLY A 1 1012 ? -40.420 -4.392 27.418 1.00 28.34 1012 GLY A C 1
ATOM 7902 O O . GLY A 1 1012 ? -41.158 -5.376 27.427 1.00 28.34 1012 GLY A O 1
ATOM 7903 N N . GLY A 1 1013 ? -40.098 -3.734 28.535 1.00 29.44 1013 GLY A N 1
ATOM 7904 C CA . GLY A 1 1013 ? -40.561 -4.143 29.865 1.00 29.44 1013 GLY A CA 1
ATOM 7905 C C . GLY A 1 1013 ? -42.081 -4.045 30.036 1.00 29.44 1013 GLY A C 1
ATOM 7906 O O . GLY A 1 1013 ? -42.714 -3.102 29.566 1.00 29.44 1013 GLY A O 1
ATOM 7907 N N . THR A 1 1014 ? -42.666 -5.012 30.743 1.00 26.66 1014 THR A N 1
ATOM 7908 C CA . THR A 1 1014 ? -44.112 -5.104 30.973 1.00 26.66 1014 THR A CA 1
ATOM 7909 C C . THR A 1 1014 ? -44.627 -4.069 31.975 1.00 26.66 1014 THR A C 1
ATOM 7911 O O . THR A 1 1014 ? -44.288 -4.125 33.158 1.00 26.66 1014 THR A O 1
ATOM 7914 N N . SER A 1 1015 ? -45.564 -3.227 31.543 1.00 28.61 1015 SER A N 1
ATOM 7915 C CA . SER A 1 1015 ? -46.560 -2.583 32.407 1.00 28.61 1015 SER A CA 1
ATOM 7916 C C . SER A 1 1015 ? -47.948 -2.749 31.774 1.00 28.61 1015 SER A C 1
ATOM 7918 O O . SER A 1 1015 ? -48.100 -2.653 30.557 1.00 28.61 1015 SER A O 1
ATOM 7920 N N . GLN A 1 1016 ? -48.957 -3.100 32.579 1.00 29.03 1016 GLN A N 1
ATOM 7921 C CA . GLN A 1 1016 ? -50.305 -3.398 32.073 1.00 29.03 1016 GLN A CA 1
ATOM 7922 C C . GLN A 1 1016 ? -51.161 -2.130 31.875 1.00 29.03 1016 GLN A C 1
ATOM 7924 O O . GLN A 1 1016 ? -50.952 -1.137 32.574 1.00 29.03 1016 GLN A O 1
ATOM 7929 N N . PRO A 1 1017 ? -52.129 -2.151 30.936 1.00 31.53 1017 PRO A N 1
ATOM 7930 C CA . PRO A 1 1017 ? -52.918 -0.979 30.563 1.00 31.53 1017 PRO A CA 1
ATOM 7931 C C . PRO A 1 1017 ? -54.194 -0.799 31.403 1.00 31.53 1017 PRO A C 1
ATOM 7933 O O . PRO A 1 1017 ? -54.765 -1.764 31.910 1.00 31.53 1017 PRO A O 1
ATOM 7936 N N . GLN A 1 1018 ? -54.722 0.429 31.418 1.00 28.30 1018 GLN A N 1
ATOM 7937 C CA . GLN A 1 1018 ? -56.149 0.704 31.634 1.00 28.30 1018 GLN A CA 1
ATOM 7938 C C . GLN A 1 1018 ? -56.674 1.755 30.628 1.00 28.30 1018 GLN A C 1
ATOM 7940 O O . GLN A 1 1018 ? -55.856 2.460 30.033 1.00 28.30 1018 GLN A O 1
ATOM 7945 N N . PRO A 1 1019 ? -57.999 1.819 30.360 1.00 33.41 1019 PRO A N 1
ATOM 7946 C CA . PRO A 1 1019 ? -58.508 2.333 29.085 1.00 33.41 1019 PRO A CA 1
ATOM 7947 C C . PRO A 1 1019 ? -59.360 3.617 29.163 1.00 33.41 1019 PRO A C 1
ATOM 7949 O O . PRO A 1 1019 ? -60.073 3.859 30.135 1.00 33.41 1019 PRO A O 1
ATOM 7952 N N . SER A 1 1020 ? -59.392 4.354 28.050 1.00 26.25 1020 SER A N 1
ATOM 7953 C CA . SER A 1 1020 ? -60.389 5.385 27.712 1.00 26.25 1020 SER A CA 1
ATOM 7954 C C . SER A 1 1020 ? -60.646 5.349 26.189 1.00 26.25 1020 SER A C 1
ATOM 7956 O O . SER A 1 1020 ? -59.755 5.617 25.395 1.00 26.25 1020 SER A O 1
ATOM 7958 N N . THR A 1 1021 ? -61.719 4.706 25.713 1.00 26.61 1021 THR A N 1
ATOM 7959 C CA . THR A 1 1021 ? -63.080 5.249 25.466 1.00 26.61 1021 THR A CA 1
ATOM 7960 C C . THR A 1 1021 ? -63.207 6.261 24.315 1.00 26.61 1021 THR A C 1
ATOM 7962 O O . THR A 1 1021 ? -62.703 7.374 24.426 1.00 26.61 1021 THR A O 1
ATOM 7965 N N . SER A 1 1022 ? -64.065 5.917 23.334 1.00 25.75 1022 SER A N 1
ATOM 7966 C CA . SER A 1 1022 ? -64.761 6.786 22.344 1.00 25.75 1022 SER A CA 1
ATOM 7967 C C . SER A 1 1022 ? -63.906 7.479 21.249 1.00 25.75 1022 SER A C 1
ATOM 7969 O O . SER A 1 1022 ? -62.799 7.915 21.524 1.00 25.75 1022 SER A O 1
ATOM 7971 N N . THR A 1 1023 ? -64.334 7.609 19.977 1.00 26.41 1023 THR A N 1
ATOM 7972 C CA . THR A 1 1023 ? -65.614 7.235 19.308 1.00 26.41 1023 THR A CA 1
ATOM 7973 C C . THR A 1 1023 ? -65.426 6.956 17.794 1.00 26.41 1023 THR A C 1
ATOM 7975 O O . THR A 1 1023 ? -64.324 7.104 17.278 1.00 26.41 1023 THR A O 1
ATOM 7978 N N . ALA A 1 1024 ? -66.506 6.554 17.100 1.00 26.33 1024 ALA A N 1
ATOM 7979 C CA . ALA A 1 1024 ? -66.633 6.400 15.633 1.00 26.33 1024 ALA A CA 1
ATOM 7980 C C . ALA A 1 1024 ? -66.308 7.707 14.846 1.00 26.33 1024 ALA A C 1
ATOM 7982 O O . ALA A 1 1024 ? -66.189 8.758 15.472 1.00 26.33 1024 ALA A O 1
ATOM 7983 N N . THR A 1 1025 ? -66.155 7.760 13.511 1.00 28.44 1025 THR A N 1
ATOM 7984 C CA . THR A 1 1025 ? -66.780 7.026 12.370 1.00 28.44 1025 THR A CA 1
ATOM 7985 C C . THR A 1 1025 ? -65.773 6.836 11.192 1.00 28.44 1025 THR A C 1
ATOM 7987 O O . THR A 1 1025 ? -64.638 7.283 11.316 1.00 28.44 1025 THR A O 1
ATOM 7990 N N . ASP A 1 1026 ? -66.028 6.205 10.027 1.00 27.12 1026 ASP A N 1
ATOM 7991 C CA . ASP A 1 1026 ? -67.205 5.522 9.429 1.00 27.12 1026 ASP A CA 1
ATOM 7992 C C . ASP A 1 1026 ? -66.778 4.456 8.368 1.00 27.12 1026 ASP A C 1
ATOM 7994 O O . ASP A 1 1026 ? -65.584 4.319 8.098 1.00 27.12 1026 ASP A O 1
ATOM 7998 N N . VAL A 1 1027 ? -67.722 3.733 7.732 1.00 28.88 1027 VAL A N 1
ATOM 7999 C CA . VAL A 1 1027 ? -67.479 2.740 6.645 1.00 28.88 1027 VAL A CA 1
ATOM 8000 C C . VAL A 1 1027 ? -68.579 2.766 5.557 1.00 28.88 1027 VAL A C 1
ATOM 8002 O O . VAL A 1 1027 ? -69.764 2.765 5.882 1.00 28.88 1027 VAL A O 1
ATOM 8005 N N . PRO A 1 1028 ? -68.219 2.721 4.256 1.00 39.97 1028 PRO A N 1
ATOM 8006 C CA . PRO A 1 1028 ? -68.716 1.657 3.342 1.00 39.97 1028 PRO A CA 1
ATOM 8007 C C . PRO A 1 1028 ? -67.535 0.907 2.667 1.00 39.97 1028 PRO A C 1
ATOM 8009 O O . PRO A 1 1028 ? -66.515 1.524 2.382 1.00 39.97 1028 PRO A O 1
ATOM 8012 N N . ALA A 1 1029 ? -67.499 -0.425 2.481 1.00 28.92 1029 ALA A N 1
ATOM 8013 C CA . ALA A 1 1029 ? -68.435 -1.360 1.813 1.00 28.92 1029 ALA A CA 1
ATOM 8014 C C . ALA A 1 1029 ? -68.496 -1.167 0.276 1.00 28.92 1029 ALA A C 1
ATOM 8016 O O . ALA A 1 1029 ? -68.586 -0.034 -0.179 1.00 28.92 1029 ALA A O 1
ATOM 8017 N N . SER A 1 1030 ? -68.478 -2.188 -0.598 1.00 28.09 1030 SER A N 1
ATOM 8018 C CA . SER A 1 1030 ? -68.349 -3.671 -0.495 1.00 28.09 1030 SER A CA 1
ATOM 8019 C C . SER A 1 1030 ? -67.647 -4.180 -1.795 1.00 28.09 1030 SER A C 1
ATOM 8021 O O . SER A 1 1030 ? -67.284 -3.337 -2.609 1.00 28.09 1030 SER A O 1
ATOM 8023 N N . ALA A 1 1031 ? -67.371 -5.448 -2.146 1.00 27.56 1031 ALA A N 1
ATOM 8024 C CA . ALA A 1 1031 ? -67.715 -6.821 -1.714 1.00 27.56 1031 ALA A CA 1
ATOM 8025 C C . ALA A 1 1031 ? -66.510 -7.757 -2.064 1.00 27.56 1031 ALA A C 1
ATOM 8027 O O . ALA A 1 1031 ? -65.620 -7.318 -2.787 1.00 27.56 1031 ALA A O 1
ATOM 8028 N N . ALA A 1 1032 ? -66.292 -8.997 -1.591 1.00 25.97 1032 ALA A N 1
ATOM 8029 C CA . ALA A 1 1032 ? -67.115 -10.119 -1.099 1.00 25.97 1032 ALA A CA 1
ATOM 8030 C C . ALA A 1 1032 ? -67.730 -11.058 -2.176 1.00 25.97 1032 ALA A C 1
ATOM 8032 O O . ALA A 1 1032 ? -68.808 -10.784 -2.692 1.00 25.97 1032 ALA A O 1
ATOM 8033 N N . VAL A 1 1033 ? -67.076 -12.212 -2.420 1.00 25.84 1033 VAL A N 1
ATOM 8034 C CA . VAL A 1 1033 ? -67.639 -13.504 -2.904 1.00 25.84 1033 VAL A CA 1
ATOM 8035 C C . VAL A 1 1033 ? -66.865 -14.656 -2.216 1.00 25.84 1033 VAL A C 1
ATOM 8037 O O . VAL A 1 1033 ? -65.731 -14.455 -1.782 1.00 25.84 1033 VAL A O 1
ATOM 8040 N N . PHE A 1 1034 ? -67.487 -15.831 -2.065 1.00 23.27 1034 PHE A N 1
ATOM 8041 C CA . PHE A 1 1034 ? -67.031 -17.000 -1.284 1.00 23.27 1034 PHE A CA 1
ATOM 8042 C C . PHE A 1 1034 ? -66.815 -18.262 -2.169 1.00 23.27 1034 PHE A C 1
ATOM 8044 O O . PHE A 1 1034 ? -67.297 -18.278 -3.295 1.00 23.27 1034 PHE A O 1
ATOM 8051 N N . ILE A 1 1035 ? -66.101 -19.261 -1.610 1.00 27.66 1035 ILE A N 1
ATOM 8052 C CA . ILE A 1 1035 ? -65.891 -20.717 -1.923 1.00 27.66 1035 ILE A CA 1
ATOM 8053 C C . ILE A 1 1035 ? -66.643 -21.396 -3.106 1.00 27.66 1035 ILE A C 1
ATOM 8055 O O . ILE A 1 1035 ? -67.741 -20.976 -3.464 1.00 27.66 1035 ILE A O 1
ATOM 8059 N N . PRO A 1 1036 ? -66.078 -22.468 -3.719 1.00 37.66 1036 PRO A N 1
ATOM 8060 C CA . PRO A 1 1036 ? -66.049 -23.857 -3.169 1.00 37.66 1036 PRO A CA 1
ATOM 8061 C C . PRO A 1 1036 ? -64.651 -24.524 -3.283 1.00 37.66 1036 PRO A C 1
ATOM 8063 O O . PRO A 1 1036 ? -63.760 -23.955 -3.905 1.00 37.66 1036 PRO A O 1
ATOM 8066 N N . ASP A 1 1037 ? -64.352 -25.763 -2.872 1.00 26.94 1037 ASP A N 1
ATOM 8067 C CA . ASP A 1 1037 ? -64.732 -26.712 -1.798 1.00 26.94 1037 ASP A CA 1
ATOM 8068 C C . ASP A 1 1037 ? -64.003 -28.052 -2.115 1.00 26.94 1037 ASP A C 1
ATOM 8070 O O . ASP A 1 1037 ? -63.843 -28.375 -3.287 1.00 26.94 1037 ASP A O 1
ATOM 8074 N N . VAL A 1 1038 ? -63.601 -28.812 -1.077 1.00 27.56 1038 VAL A N 1
ATOM 8075 C CA . VAL A 1 1038 ? -63.598 -30.306 -0.929 1.00 27.56 1038 VAL A CA 1
ATOM 8076 C C . VAL A 1 1038 ? -63.047 -31.200 -2.087 1.00 27.56 1038 VAL A C 1
ATOM 8078 O O . VAL A 1 1038 ? -63.437 -31.085 -3.238 1.00 27.56 1038 VAL A O 1
ATOM 8081 N N . VAL A 1 1039 ? -62.098 -32.130 -1.859 1.00 27.52 1039 VAL A N 1
ATOM 8082 C CA . VAL A 1 1039 ? -62.253 -33.557 -1.426 1.00 27.52 1039 VAL A CA 1
ATOM 8083 C C . VAL A 1 1039 ? -60.882 -34.034 -0.870 1.00 27.52 1039 VAL A C 1
ATOM 8085 O O . VAL A 1 1039 ? -59.872 -33.774 -1.512 1.00 27.52 1039 VAL A O 1
ATOM 8088 N N . GLN A 1 1040 ? -60.678 -34.551 0.355 1.00 28.06 1040 GLN A N 1
ATOM 8089 C CA . GLN A 1 1040 ? -61.146 -35.769 1.068 1.00 28.06 1040 GLN A CA 1
ATOM 8090 C C . GLN A 1 1040 ? -60.510 -37.128 0.648 1.00 28.06 1040 GLN A C 1
ATOM 8092 O O . GLN A 1 1040 ? -60.948 -37.716 -0.325 1.00 28.06 1040 GLN A O 1
ATOM 8097 N N . THR A 1 1041 ? -59.548 -37.643 1.444 1.00 27.16 1041 THR A N 1
ATOM 8098 C CA . THR A 1 1041 ? -59.299 -39.059 1.886 1.00 27.16 1041 THR A CA 1
ATOM 8099 C C . THR A 1 1041 ? -57.941 -39.090 2.625 1.00 27.16 1041 THR A C 1
ATOM 8101 O O . THR A 1 1041 ? -56.957 -38.674 2.029 1.00 27.16 1041 THR A O 1
ATOM 8104 N N . GLN A 1 1042 ? -57.793 -39.343 3.936 1.00 28.98 1042 GLN A N 1
ATOM 8105 C CA . GLN A 1 1042 ? -58.125 -40.490 4.821 1.00 28.98 1042 GLN A CA 1
ATOM 8106 C C . GLN A 1 1042 ? -57.038 -41.587 4.937 1.00 28.98 1042 GLN A C 1
ATOM 8108 O O . GLN A 1 1042 ? -56.444 -41.982 3.941 1.00 28.98 1042 GLN A O 1
ATOM 8113 N N . SER A 1 1043 ? -56.902 -42.130 6.166 1.00 27.03 1043 SER A N 1
ATOM 8114 C CA . SER A 1 1043 ? -56.043 -43.257 6.622 1.00 27.03 1043 SER A CA 1
ATOM 8115 C C . SER A 1 1043 ? -54.516 -42.992 6.656 1.00 27.03 1043 SER A C 1
ATOM 8117 O O . SER A 1 1043 ? -54.025 -42.250 5.817 1.00 27.03 1043 SER A O 1
ATOM 8119 N N . SER A 1 1044 ? -53.661 -43.561 7.529 1.00 28.89 1044 SER A N 1
ATOM 8120 C CA . SER A 1 1044 ? -53.696 -44.136 8.912 1.00 28.89 1044 SER A CA 1
ATOM 8121 C C . SER A 1 1044 ? -52.333 -44.843 9.142 1.00 28.89 1044 SER A C 1
ATOM 8123 O O . SER A 1 1044 ? -51.799 -45.349 8.161 1.00 28.89 1044 SER A O 1
ATOM 8125 N N . ALA A 1 1045 ? -51.730 -45.053 10.320 1.00 30.73 1045 ALA A N 1
ATOM 8126 C CA . ALA A 1 1045 ? -51.822 -44.527 11.693 1.00 30.73 1045 ALA A CA 1
ATOM 8127 C C . ALA A 1 1045 ? -50.560 -45.021 12.478 1.00 30.73 1045 ALA A C 1
ATOM 8129 O O . ALA A 1 1045 ? -49.917 -45.940 11.989 1.00 30.73 1045 ALA A O 1
ATOM 8130 N N . GLU A 1 1046 ? -50.241 -44.415 13.641 1.00 31.05 1046 GLU A N 1
ATOM 8131 C CA . GLU A 1 1046 ? -49.538 -44.943 14.861 1.00 31.05 1046 GLU A CA 1
ATOM 8132 C C . GLU A 1 1046 ? -48.308 -45.905 14.751 1.00 31.05 1046 GLU A C 1
ATOM 8134 O O . GLU A 1 1046 ? -48.261 -46.803 13.927 1.00 31.05 1046 GLU A O 1
ATOM 8139 N N . GLY A 1 1047 ? -47.258 -45.870 15.593 1.00 27.45 1047 GLY A N 1
ATOM 8140 C CA . GLY A 1 1047 ? -46.876 -45.088 16.791 1.00 27.45 1047 GLY A CA 1
ATOM 8141 C C . GLY A 1 1047 ? -45.347 -45.241 17.057 1.00 27.45 1047 GLY A C 1
ATOM 8142 O O . GLY A 1 1047 ? -44.687 -46.010 16.368 1.00 27.45 1047 GLY A O 1
ATOM 8143 N N . ALA A 1 1048 ? -44.671 -44.398 17.856 1.00 30.14 1048 ALA A N 1
ATOM 8144 C CA . ALA A 1 1048 ? -44.490 -44.492 19.326 1.00 30.14 1048 ALA A CA 1
ATOM 8145 C C . ALA A 1 1048 ? -43.666 -45.730 19.813 1.00 30.14 1048 ALA A C 1
ATOM 8147 O O . ALA A 1 1048 ? -43.934 -46.831 19.357 1.00 30.14 1048 ALA A O 1
ATOM 8148 N N . VAL A 1 1049 ? -42.698 -45.679 20.757 1.00 30.83 1049 VAL A N 1
ATOM 8149 C CA . VAL A 1 1049 ? -42.078 -44.587 21.560 1.00 30.83 1049 VAL A CA 1
ATOM 8150 C C . VAL A 1 1049 ? -40.763 -45.086 22.255 1.00 30.83 1049 VAL A C 1
ATOM 8152 O O . VAL A 1 1049 ? -40.546 -46.288 22.332 1.00 30.83 1049 VAL A O 1
ATOM 8155 N N . ALA A 1 1050 ? -39.947 -44.174 22.822 1.00 27.11 1050 ALA A N 1
ATOM 8156 C CA . ALA A 1 1050 ? -38.903 -44.364 23.874 1.00 27.11 1050 ALA A CA 1
ATOM 8157 C C . ALA A 1 1050 ? -37.477 -44.956 23.595 1.00 27.11 1050 ALA A C 1
ATOM 8159 O O . ALA A 1 1050 ? -37.263 -46.138 23.362 1.00 27.11 1050 ALA A O 1
ATOM 8160 N N . GLN A 1 1051 ? -36.496 -44.058 23.798 1.00 27.94 1051 GLN A N 1
ATOM 8161 C CA . GLN A 1 1051 ? -35.197 -44.121 24.531 1.00 27.94 1051 GLN A CA 1
ATOM 8162 C C . GLN A 1 1051 ? -35.071 -45.073 25.768 1.00 27.94 1051 GLN A C 1
ATOM 8164 O O . GLN A 1 1051 ? -36.110 -45.538 26.232 1.00 27.94 1051 GLN A O 1
ATOM 8169 N N . PRO A 1 1052 ? -33.915 -45.164 26.506 1.00 54.78 1052 PRO A N 1
ATOM 8170 C CA . PRO A 1 1052 ? -32.448 -45.051 26.223 1.00 54.78 1052 PRO A CA 1
ATOM 8171 C C . PRO A 1 1052 ? -31.660 -46.213 26.963 1.00 54.78 1052 PRO A C 1
ATOM 8173 O O . PRO A 1 1052 ? -32.214 -47.309 26.959 1.00 54.78 1052 PRO A O 1
ATOM 8176 N N . PRO A 1 1053 ? -30.490 -46.107 27.685 1.00 51.75 1053 PRO A N 1
ATOM 8177 C CA . PRO A 1 1053 ? -29.309 -45.195 27.690 1.00 51.75 1053 PRO A CA 1
ATOM 8178 C C . PRO A 1 1053 ? -27.877 -45.847 27.821 1.00 51.75 1053 PRO A C 1
ATOM 8180 O O . PRO A 1 1053 ? -27.708 -47.016 28.142 1.00 51.75 1053 PRO A O 1
ATOM 8183 N N . SER A 1 1054 ? -26.836 -44.987 27.789 1.00 32.84 1054 SER A N 1
ATOM 8184 C CA . SER A 1 1054 ? -25.615 -44.966 28.663 1.00 32.84 1054 SER A CA 1
ATOM 8185 C C . SER A 1 1054 ? -24.296 -45.770 28.414 1.00 32.84 1054 SER A C 1
ATOM 8187 O O . SER A 1 1054 ? -24.224 -46.984 28.520 1.00 32.84 1054 SER A O 1
ATOM 8189 N N . GLN A 1 1055 ? -23.205 -44.983 28.284 1.00 32.59 1055 GLN A N 1
ATOM 8190 C CA . GLN A 1 1055 ? -21.890 -45.008 28.995 1.00 32.59 1055 GLN A CA 1
ATOM 8191 C C . GLN A 1 1055 ? -20.819 -46.144 28.877 1.00 32.59 1055 GLN A C 1
ATOM 8193 O O . GLN A 1 1055 ? -20.752 -47.060 29.683 1.00 32.59 1055 GLN A O 1
ATOM 8198 N N . ALA A 1 1056 ? -19.805 -45.873 28.031 1.00 34.03 1056 ALA A N 1
ATOM 8199 C CA . ALA A 1 1056 ? -18.377 -45.599 28.364 1.00 34.03 1056 ALA A CA 1
ATOM 8200 C C . ALA A 1 1056 ? -17.469 -46.570 29.185 1.00 34.03 1056 ALA A C 1
ATOM 8202 O O . ALA A 1 1056 ? -17.731 -46.801 30.362 1.00 34.03 1056 ALA A O 1
ATOM 8203 N N . ASN A 1 1057 ? -16.241 -46.867 28.681 1.00 33.78 1057 ASN A N 1
ATOM 8204 C CA . ASN A 1 1057 ? -14.937 -46.326 29.193 1.00 33.78 1057 ASN A CA 1
ATOM 8205 C C . ASN A 1 1057 ? -13.614 -46.994 28.667 1.00 33.78 1057 ASN A C 1
ATOM 8207 O O . ASN A 1 1057 ? -13.448 -48.201 28.750 1.00 33.78 1057 ASN A O 1
ATOM 8211 N N . LYS A 1 1058 ? -12.598 -46.146 28.380 1.00 35.34 1058 LYS A N 1
ATOM 8212 C CA . LYS A 1 1058 ? -11.132 -46.259 28.695 1.00 35.34 1058 LYS A CA 1
ATOM 8213 C C . LYS A 1 1058 ? -10.152 -47.279 28.024 1.00 35.34 1058 LYS A C 1
ATOM 8215 O O . LYS A 1 1058 ? -10.079 -48.423 28.443 1.00 35.34 1058 LYS A O 1
ATOM 8220 N N . ARG A 1 1059 ? -9.131 -46.678 27.354 1.00 37.12 1059 ARG A N 1
ATOM 8221 C CA . ARG A 1 1059 ? -7.641 -46.879 27.510 1.00 37.12 1059 ARG A CA 1
ATOM 8222 C C . ARG A 1 1059 ? -6.981 -48.146 26.874 1.00 37.12 1059 ARG A C 1
ATOM 8224 O O . ARG A 1 1059 ? -7.660 -49.140 26.713 1.00 37.12 1059 ARG A O 1
ATOM 8231 N N . LEU A 1 1060 ? -5.676 -48.206 26.498 1.00 34.78 1060 LEU A N 1
ATOM 8232 C CA . LEU A 1 1060 ? -4.509 -47.272 26.529 1.00 34.78 1060 LEU A CA 1
ATOM 8233 C C . LEU A 1 1060 ? -3.401 -47.646 25.475 1.00 34.78 1060 LEU A C 1
ATOM 8235 O O . LEU A 1 1060 ? -3.259 -48.828 25.220 1.00 34.78 1060 LEU A O 1
ATOM 8239 N N . LYS A 1 1061 ? -2.594 -46.662 24.987 1.00 32.91 1061 LYS A N 1
ATOM 8240 C CA . LYS A 1 1061 ? -1.121 -46.617 24.606 1.00 32.91 1061 LYS A CA 1
ATOM 8241 C C . LYS A 1 1061 ? -0.342 -47.870 24.075 1.00 32.91 1061 LYS A C 1
ATOM 8243 O O . LYS A 1 1061 ? -0.640 -48.972 24.489 1.00 32.91 1061 LYS A O 1
ATOM 8248 N N . LYS A 1 1062 ? 0.823 -47.802 23.376 1.00 34.38 1062 LYS A N 1
ATOM 8249 C CA . LYS A 1 1062 ? 1.678 -46.822 22.601 1.00 34.38 1062 LYS A CA 1
ATOM 8250 C C . LYS A 1 1062 ? 3.012 -47.575 22.218 1.00 34.38 1062 LYS A C 1
ATOM 8252 O O . LYS A 1 1062 ? 3.192 -48.667 22.736 1.00 34.38 1062 LYS A O 1
ATOM 8257 N N . VAL A 1 1063 ? 3.970 -46.939 21.495 1.00 32.59 1063 VAL A N 1
ATOM 8258 C CA . VAL A 1 1063 ? 5.455 -47.222 21.383 1.00 32.59 1063 VAL A CA 1
ATOM 8259 C C . VAL A 1 1063 ? 5.889 -48.155 20.220 1.00 32.59 1063 VAL A C 1
ATOM 8261 O O . VAL A 1 1063 ? 5.260 -49.191 20.073 1.00 32.59 1063 VAL A O 1
ATOM 8264 N N . MET A 1 1064 ? 6.948 -47.923 19.401 1.00 27.08 1064 MET A N 1
ATOM 8265 C CA . MET A 1 1064 ? 7.745 -46.733 18.943 1.00 27.08 1064 MET A CA 1
ATOM 8266 C C . MET A 1 1064 ? 8.658 -47.113 17.723 1.00 27.08 1064 MET A C 1
ATOM 8268 O O . MET A 1 1064 ? 8.813 -48.301 17.477 1.00 27.08 1064 MET A O 1
ATOM 8272 N N . GLU A 1 1065 ? 9.195 -46.105 16.995 1.00 32.09 1065 GLU A N 1
ATOM 8273 C CA . GLU A 1 1065 ? 10.564 -45.896 16.385 1.00 32.09 1065 GLU A CA 1
ATOM 8274 C C . GLU A 1 1065 ? 11.491 -47.117 16.052 1.00 32.09 1065 GLU A C 1
ATOM 8276 O O . GLU A 1 1065 ? 11.474 -48.099 16.780 1.00 32.09 1065 GLU A O 1
ATOM 8281 N N . ASP A 1 1066 ? 12.437 -47.167 15.083 1.00 32.00 1066 ASP A N 1
ATOM 8282 C CA . ASP A 1 1066 ? 13.037 -46.294 14.021 1.00 32.00 1066 ASP A CA 1
ATOM 8283 C C . ASP A 1 1066 ? 14.061 -47.175 13.183 1.00 32.00 1066 ASP A C 1
ATOM 8285 O O . ASP A 1 1066 ? 14.138 -48.364 13.482 1.00 32.00 1066 ASP A O 1
ATOM 8289 N N . ARG A 1 1067 ? 14.913 -46.831 12.173 1.00 31.78 1067 ARG A N 1
ATOM 8290 C CA . ARG A 1 1067 ? 15.344 -45.638 11.369 1.00 31.78 1067 ARG A CA 1
ATOM 8291 C C . ARG A 1 1067 ? 16.199 -46.067 10.124 1.00 31.78 1067 ARG A C 1
ATOM 8293 O O . ARG A 1 1067 ? 16.966 -47.008 10.272 1.00 31.78 1067 ARG A O 1
ATOM 8300 N N . LEU A 1 1068 ? 16.231 -45.255 9.038 1.00 31.25 1068 LEU A N 1
ATOM 8301 C CA . LEU A 1 1068 ? 17.337 -45.059 8.025 1.00 31.25 1068 LEU A CA 1
ATOM 8302 C C . LEU A 1 1068 ? 17.777 -46.283 7.141 1.00 31.25 1068 LEU A C 1
ATOM 8304 O O . LEU A 1 1068 ? 17.533 -47.418 7.513 1.00 31.25 1068 LEU A O 1
ATOM 8308 N N . GLU A 1 1069 ? 18.408 -46.186 5.945 1.00 32.34 1069 GLU A N 1
ATOM 8309 C CA . GLU A 1 1069 ? 18.874 -45.070 5.079 1.00 32.34 1069 GLU A CA 1
ATOM 8310 C C . GLU A 1 1069 ? 19.043 -45.484 3.575 1.00 32.34 1069 GLU A C 1
ATOM 8312 O O . GLU A 1 1069 ? 19.459 -46.609 3.331 1.00 32.34 1069 GLU A O 1
ATOM 8317 N N . LYS A 1 1070 ? 18.886 -44.537 2.611 1.00 31.55 1070 LYS A N 1
ATOM 8318 C CA . LYS A 1 1070 ? 19.428 -44.501 1.200 1.00 31.55 1070 LYS A CA 1
ATOM 8319 C C . LYS A 1 1070 ? 19.048 -45.637 0.190 1.00 31.55 1070 LYS A C 1
ATOM 8321 O O . LYS A 1 1070 ? 18.869 -46.777 0.575 1.00 31.55 1070 LYS A O 1
ATOM 8326 N N . SER A 1 1071 ? 18.969 -45.433 -1.143 1.00 29.36 1071 SER A N 1
ATOM 8327 C CA . SER A 1 1071 ? 18.865 -44.219 -1.995 1.00 29.36 1071 SER A CA 1
ATOM 8328 C C . SER A 1 1071 ? 18.491 -44.528 -3.480 1.00 29.36 1071 SER A C 1
ATOM 8330 O O . SER A 1 1071 ? 18.750 -45.616 -3.975 1.00 29.36 1071 SER A O 1
ATOM 8332 N N . TYR A 1 1072 ? 17.991 -43.497 -4.189 1.00 28.77 1072 TYR A N 1
ATOM 8333 C CA . TYR A 1 1072 ? 17.958 -43.262 -5.660 1.00 28.77 1072 TYR A CA 1
ATOM 8334 C C . TYR A 1 1072 ? 16.933 -43.911 -6.639 1.00 28.77 1072 TYR A C 1
ATOM 8336 O O . TYR A 1 1072 ? 16.737 -45.115 -6.709 1.00 28.77 1072 TYR A O 1
ATOM 8344 N N . THR A 1 1073 ? 16.413 -43.019 -7.509 1.00 29.44 1073 THR A N 1
ATOM 8345 C CA . THR A 1 1073 ? 15.813 -43.180 -8.865 1.00 29.44 1073 THR A CA 1
ATOM 8346 C C . THR A 1 1073 ? 14.602 -44.103 -9.097 1.00 29.44 1073 THR A C 1
ATOM 8348 O O . THR A 1 1073 ? 14.710 -45.319 -9.027 1.00 29.44 1073 THR A O 1
ATOM 8351 N N . GLY A 1 1074 ? 13.489 -43.518 -9.573 1.00 25.14 1074 GLY A N 1
ATOM 8352 C CA . GLY A 1 1074 ? 12.357 -44.242 -10.180 1.00 25.14 1074 GLY A CA 1
ATOM 8353 C C . GLY A 1 1074 ? 11.141 -43.343 -10.460 1.00 25.14 1074 GLY A C 1
ATOM 8354 O O . GLY A 1 1074 ? 10.379 -43.032 -9.552 1.00 25.14 1074 GLY A O 1
ATOM 8355 N N . THR A 1 1075 ? 10.957 -42.892 -11.705 1.00 26.31 1075 THR A N 1
ATOM 8356 C CA . THR A 1 1075 ? 9.849 -41.997 -12.102 1.00 26.31 1075 THR A CA 1
ATOM 8357 C C . THR A 1 1075 ? 8.505 -42.731 -12.168 1.00 26.31 1075 THR A C 1
ATOM 8359 O O . THR A 1 1075 ? 8.410 -43.763 -12.826 1.00 26.31 1075 THR A O 1
ATOM 8362 N N . VAL A 1 1076 ? 7.439 -42.153 -11.596 1.00 26.91 1076 VAL A N 1
ATOM 8363 C CA . VAL A 1 1076 ? 6.049 -42.611 -11.796 1.00 26.91 1076 VAL A CA 1
ATOM 8364 C C . VAL A 1 1076 ? 5.152 -41.430 -12.177 1.00 26.91 1076 VAL A C 1
ATOM 8366 O O . VAL A 1 1076 ? 5.227 -40.357 -11.583 1.00 26.91 1076 VAL A O 1
ATOM 8369 N N . VAL A 1 1077 ? 4.306 -41.637 -13.187 1.00 26.34 1077 VAL A N 1
ATOM 8370 C CA . VAL A 1 1077 ? 3.329 -40.661 -13.693 1.00 26.34 1077 VAL A CA 1
ATOM 8371 C C . VAL A 1 1077 ? 2.006 -40.817 -12.947 1.00 26.34 1077 VAL A C 1
ATOM 8373 O O . VAL A 1 1077 ? 1.500 -41.931 -12.843 1.00 26.34 1077 VAL A O 1
ATOM 8376 N N . PHE A 1 1078 ? 1.390 -39.709 -12.526 1.00 25.67 1078 PHE A N 1
ATOM 8377 C CA . PHE A 1 1078 ? -0.008 -39.691 -12.085 1.00 25.67 1078 PHE A CA 1
ATOM 8378 C C . PHE A 1 1078 ? -0.874 -38.802 -12.982 1.00 25.67 1078 PHE A C 1
ATOM 8380 O O . PHE A 1 1078 ? -0.482 -37.703 -13.370 1.00 25.67 1078 PHE A O 1
ATOM 8387 N N . ARG A 1 1079 ? -2.061 -39.308 -13.333 1.00 25.31 1079 ARG A N 1
ATOM 8388 C CA . ARG A 1 1079 ? -3.064 -38.599 -14.139 1.00 25.31 1079 ARG A CA 1
ATOM 8389 C C . ARG A 1 1079 ? -3.857 -37.635 -13.259 1.00 25.31 1079 ARG A C 1
ATOM 8391 O O . ARG A 1 1079 ? -4.402 -38.057 -12.245 1.00 25.31 1079 ARG A O 1
ATOM 8398 N N . GLN A 1 1080 ? -4.022 -36.394 -13.707 1.00 27.52 1080 GLN A N 1
ATOM 8399 C CA . GLN A 1 1080 ? -5.115 -35.538 -13.243 1.00 27.52 1080 GLN A CA 1
ATOM 8400 C C . GLN A 1 1080 ? -6.363 -35.796 -14.098 1.00 27.52 1080 GLN A C 1
ATOM 8402 O O . GLN A 1 1080 ? -6.283 -35.807 -15.326 1.00 27.52 1080 GLN A O 1
ATOM 8407 N N . HIS A 1 1081 ? -7.518 -35.957 -13.452 1.00 25.78 1081 HIS A N 1
ATOM 8408 C CA . HIS A 1 1081 ? -8.821 -35.756 -14.084 1.00 25.78 1081 HIS A CA 1
ATOM 8409 C C . HIS A 1 1081 ? -9.351 -34.386 -13.654 1.00 25.78 1081 HIS A C 1
ATOM 8411 O O . HIS A 1 1081 ? -9.521 -34.141 -12.464 1.00 25.78 1081 HIS A O 1
ATOM 8417 N N . LEU A 1 1082 ? -9.643 -33.516 -14.622 1.00 27.58 1082 LEU A N 1
ATOM 8418 C CA . LEU A 1 1082 ? -10.389 -32.276 -14.413 1.00 27.58 1082 LEU A CA 1
ATOM 8419 C C . LEU A 1 1082 ? -11.618 -32.287 -15.322 1.00 27.58 1082 LEU A C 1
ATOM 8421 O O . LEU A 1 1082 ? -11.501 -32.419 -16.541 1.00 27.58 1082 LEU A O 1
ATOM 8425 N N . HIS A 1 1083 ? -12.800 -32.165 -14.721 1.00 25.91 1083 HIS A N 1
ATOM 8426 C CA . HIS A 1 1083 ? -14.064 -32.061 -15.442 1.00 25.91 1083 HIS A CA 1
ATOM 8427 C C . HIS A 1 1083 ? -14.403 -30.589 -15.695 1.00 25.91 1083 HIS A C 1
ATOM 8429 O O . HIS A 1 1083 ? -14.860 -29.896 -14.793 1.00 25.91 1083 HIS A O 1
ATOM 8435 N N . HIS A 1 1084 ? -14.275 -30.137 -16.943 1.00 27.42 1084 HIS A N 1
ATOM 8436 C CA . HIS A 1 1084 ? -15.013 -28.966 -17.419 1.00 27.42 1084 HIS A CA 1
ATOM 8437 C C . HIS A 1 1084 ? -16.285 -29.416 -18.145 1.00 27.42 1084 HIS A C 1
ATOM 8439 O O . HIS A 1 1084 ? -16.236 -30.270 -19.032 1.00 27.42 1084 HIS A O 1
ATOM 8445 N N . LYS A 1 1085 ? -17.418 -28.791 -17.815 1.00 25.42 1085 LYS A N 1
ATOM 8446 C CA . LYS A 1 1085 ? -18.630 -28.782 -18.642 1.00 25.42 1085 LYS A CA 1
ATOM 8447 C C . LYS A 1 1085 ? -19.049 -27.335 -18.887 1.00 25.42 1085 LYS A C 1
ATOM 8449 O O . LYS A 1 1085 ? -19.705 -26.733 -18.048 1.00 25.42 1085 LYS A O 1
ATOM 8454 N N . PHE A 1 1086 ? -18.706 -26.806 -20.058 1.00 24.80 1086 PHE A N 1
ATOM 8455 C CA . PHE A 1 1086 ? -19.444 -25.691 -20.650 1.00 24.80 1086 PHE A CA 1
ATOM 8456 C C . PHE A 1 1086 ? -20.523 -26.266 -21.569 1.00 24.80 1086 PHE A C 1
ATOM 8458 O O . PHE A 1 1086 ? -20.238 -27.161 -22.366 1.00 24.80 1086 PHE A O 1
ATOM 8465 N N . ILE A 1 1087 ? -21.749 -25.752 -21.473 1.00 24.97 1087 ILE A N 1
ATOM 8466 C CA . ILE A 1 1087 ? -22.836 -26.072 -22.403 1.00 24.97 1087 ILE A CA 1
ATOM 8467 C C . ILE A 1 1087 ? -23.053 -24.859 -23.305 1.00 24.97 1087 ILE A C 1
ATOM 8469 O O . ILE A 1 1087 ? -23.435 -23.789 -22.841 1.00 24.97 1087 ILE A O 1
ATOM 8473 N N . PHE A 1 1088 ? -22.825 -25.038 -24.606 1.00 25.27 1088 PHE A N 1
ATOM 8474 C CA . PHE A 1 1088 ? -23.282 -24.092 -25.621 1.00 25.27 1088 PHE A CA 1
ATOM 8475 C C . PHE A 1 1088 ? -24.784 -24.290 -25.841 1.00 25.27 1088 PHE A C 1
ATOM 8477 O O . PHE A 1 1088 ? -25.206 -25.367 -26.263 1.00 25.27 1088 PHE A O 1
ATOM 8484 N N . CYS A 1 1089 ? -25.587 -23.252 -25.605 1.00 25.62 1089 CYS A N 1
ATOM 8485 C CA . CYS A 1 1089 ? -26.968 -23.230 -26.083 1.00 25.62 1089 CYS A CA 1
ATOM 8486 C C . CYS A 1 1089 ? -26.990 -22.854 -27.575 1.00 25.62 1089 CYS A C 1
ATOM 8488 O O . CYS A 1 1089 ? -26.196 -22.025 -28.024 1.00 25.62 1089 CYS A O 1
ATOM 8490 N N . LYS A 1 1090 ? -27.878 -23.480 -28.354 1.00 24.73 1090 LYS A N 1
ATOM 8491 C CA . LYS A 1 1090 ? -27.932 -23.356 -29.815 1.00 24.73 1090 LYS A CA 1
ATOM 8492 C C . LYS A 1 1090 ? -29.358 -23.022 -30.247 1.00 24.73 1090 LYS A C 1
ATOM 8494 O O . LYS A 1 1090 ? -30.245 -23.859 -30.128 1.00 24.73 1090 LYS A O 1
ATOM 8499 N N . ILE A 1 1091 ? -29.568 -21.806 -30.746 1.00 29.64 1091 ILE A N 1
ATOM 8500 C CA . ILE A 1 1091 ? -30.871 -21.351 -31.249 1.00 29.64 1091 ILE A CA 1
ATOM 8501 C C . ILE A 1 1091 ? -31.146 -21.978 -32.622 1.00 29.64 1091 ILE A C 1
ATOM 8503 O O . ILE A 1 1091 ? -30.283 -21.921 -33.497 1.00 29.64 1091 ILE A O 1
ATOM 8507 N N . ASN A 1 1092 ? -32.344 -22.547 -32.797 1.00 25.19 1092 ASN A N 1
ATOM 8508 C CA . ASN A 1 1092 ? -33.114 -22.578 -34.051 1.00 25.19 1092 ASN A CA 1
ATOM 8509 C C . ASN A 1 1092 ? -34.465 -23.289 -33.839 1.00 25.19 1092 ASN A C 1
ATOM 8511 O O . ASN A 1 1092 ? -34.471 -24.406 -33.330 1.00 25.19 1092 ASN A O 1
ATOM 8515 N N . GLY A 1 1093 ? -35.563 -22.712 -34.347 1.00 25.83 1093 GLY A N 1
ATOM 8516 C CA . GLY A 1 1093 ? -36.753 -23.485 -34.743 1.00 25.83 1093 GLY A CA 1
ATOM 8517 C C . GLY A 1 1093 ? -38.088 -23.195 -34.039 1.00 25.83 1093 GLY A C 1
ATOM 8518 O O . GLY A 1 1093 ? -38.473 -23.950 -33.160 1.00 25.83 1093 GLY A O 1
ATOM 8519 N N . CYS A 1 1094 ? -38.827 -22.225 -34.593 1.00 27.41 1094 CYS A N 1
ATOM 8520 C CA . CYS A 1 1094 ? -40.300 -22.172 -34.707 1.00 27.41 1094 CYS A CA 1
ATOM 8521 C C . CYS A 1 1094 ? -41.205 -21.971 -33.465 1.00 27.41 1094 CYS A C 1
ATOM 8523 O O . CYS A 1 1094 ? -41.108 -22.688 -32.479 1.00 27.41 1094 CYS A O 1
ATOM 8525 N N . HIS A 1 1095 ? -42.198 -21.089 -33.691 1.00 28.52 1095 HIS A N 1
ATOM 8526 C CA . HIS A 1 1095 ? -43.359 -20.699 -32.870 1.00 28.52 1095 HIS A CA 1
ATOM 8527 C C . HIS A 1 1095 ? -43.089 -19.888 -31.593 1.00 28.52 1095 HIS A C 1
ATOM 8529 O O . HIS A 1 1095 ? -42.559 -20.436 -30.608 1.00 28.52 1095 HIS A O 1
#

Secondary structure (DSSP, 8-state):
---TTSTTTTTPEEEEE-S-TTT--EEEEETT-SEEE-TTT--EEEGGGSEEEEE---HHHHHHHHIIIIISTTSS----GGG--BTTB-HHHHHHHHHHHTTEEE-TTT--EEESGGGTS-SS--GGGGTT---EE-GGGTT-TTTSB--SSHHHHSHHHHHHHHHHTTT---EEEE----SS-HHHHHHHHHHHSSSTTHHHHHHHHHHHHHHHHHHHHHHHTTTS-TTHHHHHHHHT-TT----TT---S--HHHHHHHHHHTTS-EEEE--HHHHHSSSTTSEEE--TTS-GGGSB-TTSSB-PPEEEEESSTT---EEEEEEETTSPPPEEEGGGSPPBSSS-GGGHHHHS-B-TTSEEEPS-S-PPPHHHHHHHHHHHHHHHHHHHSS-HHHHHHHIIIIIGGGT--S--HHHHHHHHHHHHHTT-EEEETTT--EEE----HHHHBTTSHHHHHHHHHHSS--BT-EEEEGGGTEEEEEETTTTEEEE-TTT----S-TTT--S-EEEB-TTS-B---TT-EEEEE-TT-TT-SSEEEEETTEEESSPPEEEEEEEEETTEEEEEEEEE--S-SSGGGSPPHHHHHHHHHHHH-TTSTT-HHHHHHHHHHHHHHHT------PPPGGGSSS------PPP-PPPP--S--------SS-----SSSS---HHHHHHHHHHHHHHHHHHHHHHHHHHHHHHHHHHHHTTS--------------------PPPPPPPPPPSEEEEEEEETTS-EEEEEEETT-BHHHHHHHHHHHH---GGGEEEEETTTTEE-PPPPTT-TTSBPS--TT-EEEEEEPPPPPPP---------------------------TTTHHHHHHHHHHHHHHHHHHHHHHHHTTS-HHHHHTT-GGGGBTTSHHHHHHHHHT---TT-EEE-TTSTT-EEEEETTTTEEEEE-TTS-EEE-STTHHHHHHHHHHHHHT--GGGGSSS--S-----------------PPPP------PPPP----------------------------------------------------------------PPP--------------

InterPro domains:
  IPR003323 OTU domain [PF02338] (182-322)
  IPR003323 OTU domain [PS50802] (175-328)
  IPR029071 Ubiquitin-like domain superfamily [SSF54236] (733-793)
  IPR039087 Deubiquitinating protein VCPIP1 [PTHR14843] (3-1078)
  IPR045827 Deubiquitinating protein VCPIP1, N-terminal [PF19437] (5-170)
  IPR048857 OTU1, Ubl domain [PF21403] (750-800)
  IPR048857 OTU1, Ubl domain [cd17059] (749-823)

pLDDT: mean 71.85, std 25.03, range [20.64, 98.62]

Sequence (1095 aa):
MLPRSKSRETYRVLSGHCPDQNCRAKLFFPAWDSSIECTDCGQRHQQSAIQNVEEVTNPDVALHNMLRNVLLSNTKPKKGADTVRVLGLSNYQCKLLSPLLTHYGMDKQSGKAKRLRDMNQPDTFDCVLLGDRAFQIAPEHVEIVGYGRDRSGSMQYLHDTLDAMKKVNDKEERLIPIHADGDGHCLVHAISRALVGRELFWHALRENLKAHFIKNLEQYKALFHDFIDSNEWDDIIEECDPDFTPRDGEPLGLRNIHVFGLANVLHRPIILLDSLEGLQSSADYSGTFVPGLIPPEKCKGKDGALNKPLCLAWSSSGRNHYISLVGIRGRPLCKLPMWLIPKLWGVPQDLLTKYVEFDSEQRCAIGGSRSLPETYIQRLARAMEDVFMEKYQVHPSVVSDMHHYVFKRTGVVGVQPEVVTEATQSAIRNERLYRCLTCDAVMEYSVGSDLLKRGGTLYQLAVRTHGKLQVGKNYHFPLQSLICKYDPVKDVLVPDMKMSRLTTCSWCQGTSVRLVCPDGSVVYLNGDRTHTAAENSQCGCGFKHYWDGKEYDNLPELIPVTLEWGGKTIQEKVYWFQYETDTSLNSNVYEVATALVHKHFPGEFGSERLVKCVVDVILQQTAKKEVYKPVSLEGMPGHEREGEPRQQDALDPSSPSKIILTGHKHKTIHKEELTMSEAERMVQRKITDKAAHEQKKKSDEMAKRRAEKELKQLKQQQAAAHQQSKPVAKVGPMVTTPPPRPSTPPTEKKVRVTTSEGKQVMLTLAISTTFQELQARIASELGVSEDRQRIRYGFPPRPLAPPKPGMEGEPVPLQHGDKVTVDVLPPPAGEGQEEGAGAAAKGAPMAVAGSPRRVQGMEASDQQLESNASSIDLQISSLSALAMLSGKDLWSFVQTMPQLFSREGVFTKKVGQDLGLADGKHCTLPSFPGKTFMFNGQAGRLELCLEPQGHFPIGPGIDDVIAQNKQTREAYDPKAFSHVKEALHVGGSGVIVSKSEALKVRAFAGKGQTLGGTSQPQPSTSTATDVPASAAVFIPDVVQTQSSAEGAVAQPPSQANKRLKKVMEDRLEKSYTGTVVFRQHLHHKFIFCKINGCH